Protein 1PWW (pdb70)

B-factor: mean 45.67, std 22.66, range [7.27, 123.87]

CATH classification: 3.40.390.10 (+3 more: 3.90.176.10, 1.10.2030.10, 3.40.390.10)

Radius of gyration: 37.35 Å; Cα contacts (8 Å, |Δi|>4): 2372; chains: 4; bounding box: 108×77×109 Å

Sequence (1482 aa):
NKTQEEHLKEIMKHIVKIEVKGEEAVKKEAAEKLLEKVPSDVLEMYKAIGGKIYIVDGDITKHISLEALSEDKKKIKDIYGKDALLHEHYVYAKEGYEPVLVIQSSEDYVENTEKALNVYYEIGKILSRDILSKINQPYQKFLDVLNTIKNASDSDGQDLLFTNQLKEHPTDFSVEFLEQNSNEVQEVFAKAFAYYIEPQHRDVLQLYAPEAFNYMDKFNEQEINLSLEELKDQRMLSRYEKWEKIKQHYQHWSDSLSEEGRGLLKKLQIPIEPKKDDIIHSLSQEEKELLKRIQIDSSDFLSTEEKEFLKKLQIDILSEKEKEFLKKLKLDIQPYDINQRLQDTGGLIDSPSINLDVRKQYKRDIQNIDALLHQSIGSTLYNKIYLYENMNINNLTATLGADLVDSTDNTKINRGIFNEFKKNFKYSISSNYMIVDINERPALDNERLKWRIQLSPDTRAGYLENGKLILQRNIGLEIKDVQIIKQSEKEYIRIDAKVVPKSKIDTKIQEAQLNINQEWNKALGLPKYTKLITFNVHNRYASNIVESAYLILNEWKNNIQSDLIKKVTNYLVDGNGRFVFTDITLPNIAEQYTHQDEIYEQVHSKGLYVPESRSILLHGPSKGVELRNDSEGFIHCFGHAVDDYAGYLLDKNQSDLVTNSKKFIDIFKEEGSNLTSYGRTNEAEFFAEAFRLMHSTDHAERLKVQKNAPKTFQFINDQIKFIINSRNKTQEEHLKEIMKHIVKIEVKGEEAVKKEAAEKLLEKVPSDVLEMYKAIGGKIYIVDGDITKHISLEALSEDKKKIKDIYGKDALLHEHYVYAKEGYEPVLVIQSSEDYVENTEKALNVYYEIGKILSRDILSKINQPYQKFLDVLNTIKNASDSDGQDLLFTNQLKEHPTDFSVEFLEQNSNEVQEVFAKAFAYYIEPQHRDVLQLYAPEAFNYMDKFNEQEINLSLEELKDQRMLSRYEKWEKIKQHYQHWSDSLSEEGRGLLKKLQIPIEPKKDDIIHSLSQEEKELLKRIQIDSSDFLSTEEKEFLKKLQIDIRDSLSNPLSEKEKEFLKKLKLDIQPYDINQRLQDTGGLIDSPSINLDVRKQYKRDIQNIDALLHQSIGSTLYNKIYLYENMNINNLTATLGADLVDSTDNTKINRGIFNEFKKNFKYSISSNYMIVDINERPALDNERLKWRIQLSPDTRAGYLENGKLILQRNIGLEIKDVQIIKQSEKEYIRIDAKVVPKSKIDTKIQEAQLNINQEWNKALGLPKYTKLITFNVHNRYASNIVESAYLILNEWKNNIQSDLIKKVTNYLVDGNGRFVFTDITLPNIAEQYTHQDEIYEQVHSKGLYVPESRSILLHGPSKGVELRNDSEGFIHCFGHAVDDYAGYLLDKNQSDLVTNSKKFIDIFKEEGSNLTSYGRTNEAEFFAEAFRLMHSTDHAERLKVQKNAPKTFQFINDQIKFIINSKKVYPYPMEPTKKVYPYPMEPT

Organism: Bacillus anthracis (NCBI:txid1392)

Foldseek 3Di:
DPCLVVVVCVLCVPQPDEDEDPPCPVFVVQVSVLCVLPQSLLSVLCVLLQEHEYAYEAQQCPDDVNVPDDPVLQWDAFLPGHIDGSSVAAWDWDDDSNIYIYGYTDNCVVPPVRNSLRSQLRSLLCCQPPRLVVFFDDAPVLLVLVQCQQPDDDVQLCVQQPDCVSNVDDDGQDRVNCVVCVVRSSSSSSNLSSCCSSVPSLVVCCPRRVSSSVVNVVCSVPVVVVSSVSSLLVDPVSLVVLLVVLCVVCVVLVVPQDVVSVVLVVCLVPWAFDDLVVVVVPADPVRLVLLQVPPLVPDDQADPVRSVVSVVNNVVPDDDVSVLSVLQVRLVRDTLHLLLCQQQQLQPLVQPLHDPVSSVVSVVSQVVVLVSQPAFSQDPVDDWAKWKDWAFCLLQAVLLSVQQADPPDNQDGDVVSQCVLVPQQFWWWFRGKDKTASRDDDDDSRTQEMEIETEDSPWTWHDDPVGIITTHGTWIKGWDDWDWGHDPSGIHIYTYIYIDHSVVVVVVLVVLQLVVCCPVCVVLVHPNDAAAEDEAERGTRGSCLSVVVVVLVVLVVVLDDSLLCSLLSVVLVVLVEYEYRYARWQLNDCLFVVPDPDSSPGDGFQWDARLNNRYIHGHGSHDHPDDSDSNLRRQLNVLLSLQQVLQCVVDVVDGDGPLVDPVNQVLCVPLQPQADVQSVPGRSSVRSRLSSLCSDPDCVSNVSCCVRSPVNVVVNVVSSVVSSVD/DVPCVVVLQVVLCVPQEAEPEDDDCPVLVVQVSVLCVLAFSLLSVLCVVLPEHEYAYAAQQCPPPPVVPQDDVRQWDAFLVGHIDGSRPDAWAWDADSNIYIYGHTDRVVVVVLVNSLGSQLNSLLCPQPVRQVLFFPDADVLLVLLQCQLPPPDVQLVVQQADPVSNVDDDRQDSVNCVVPVPRSSNSRSSLLSCCSSVVSLVVCCPRPVSSSVVNVCCSVPVSVVSSVSSLLVDDVSLVLLLVVLCVLCVVLVVVQDPVRVVLVVCQVPWAFADLVVLVVVADVVLLVCLQVADLVQDPPADPVRSVRSVVSNVVSVPPPHDDQDPVNVLSSLVVRQRRDILHLQLQQQQLLNPLVFLQHPPVSSVVSVVSQVVNQVSQQQFSDDPSDDKAKWKDFAAQLLQAVLLSVQQADPVDRLDGDVVSLCVLVVFQFKWAFQGKDKTARRDDDDDSRGQEMEIEIEDSNWTWADDVVRIIITHGGKMKGWDDWDWGHDPSGIHIYTYIYIDHSVVVVVVQVVLQVVVCQVVCVVLVNDPPQRAEDEAERGGRRRVLSVVVSVLVVLVCVQDDSQLVSLLSVVLSVLVEYEYGYARWPLRDCLFVVPDPDSSVDDGAQWDADLNNRYIYGHGSHDHPPDNDSSLVRQLNVLLSLQQVLQCVVPVPDGDGPCPDPVNQVLCVVQVPQADPQSVVHSSSVRSRLRSQCRDPDVVSNVSCCVRRVVSVVVNVVSSCSRSPD/DDDDDDDDDDD/DDDDDDDDDDD

Structure (mmCIF, N/CA/C/O backbone):
data_1PWW
#
_entry.id   1PWW
#
_cell.length_a   96.700
_cell.length_b   137.400
_cell.length_c   98.300
_cell.angle_alpha   90.00
_cell.angle_beta   98.00
_cell.angle_gamma   90.00
#
_symmetry.space_group_name_H-M   'P 1 21 1'
#
loop_
_entity.id
_entity.type
_entity.pdbx_description
1 polymer 'Lethal factor'
2 polymer LF20
3 non-polymer 'ZINC ION'
#
loop_
_atom_site.group_PDB
_atom_site.id
_atom_site.type_symbol
_atom_site.label_atom_id
_atom_site.label_alt_id
_atom_site.label_comp_id
_atom_site.label_asym_id
_atom_site.label_entity_id
_atom_site.label_seq_id
_atom_site.pdbx_PDB_ins_code
_atom_site.Cartn_x
_atom_site.Cartn_y
_atom_site.Cartn_z
_atom_site.occupancy
_atom_site.B_iso_or_equiv
_atom_site.auth_seq_id
_atom_site.auth_comp_id
_atom_site.auth_asym_id
_atom_site.auth_atom_id
_atom_site.pdbx_PDB_model_num
ATOM 1 N N . ASN A 1 29 ? 36.907 39.364 96.725 1.00 85.95 29 ASN A N 1
ATOM 2 C CA . ASN A 1 29 ? 36.233 39.591 95.417 1.00 85.86 29 ASN A CA 1
ATOM 3 C C . ASN A 1 29 ? 37.283 39.921 94.352 1.00 85.61 29 ASN A C 1
ATOM 4 O O . ASN A 1 29 ? 36.948 40.345 93.242 1.00 85.22 29 ASN A O 1
ATOM 9 N N . LYS A 1 30 ? 38.555 39.721 94.689 1.00 85.59 30 LYS A N 1
ATOM 10 C CA . LYS A 1 30 ? 39.643 40.000 93.752 1.00 85.30 30 LYS A CA 1
ATOM 11 C C . LYS A 1 30 ? 40.461 38.774 93.359 1.00 84.79 30 LYS A C 1
ATOM 12 O O . LYS A 1 30 ? 39.935 37.659 93.306 1.00 85.14 30 LYS A O 1
ATOM 18 N N . THR A 1 31 ? 41.747 39.001 93.080 1.00 83.75 31 THR A N 1
ATOM 19 C CA . THR A 1 31 ? 42.684 37.953 92.654 1.00 82.71 31 THR A CA 1
ATOM 20 C C . THR A 1 31 ? 42.489 36.585 93.319 1.00 82.40 31 THR A C 1
ATOM 21 O O . THR A 1 31 ? 42.856 35.553 92.751 1.00 82.52 31 THR A O 1
ATOM 25 N N . GLN A 1 32 ? 41.909 36.562 94.513 1.00 81.51 32 GLN A N 1
ATOM 26 C CA . GLN A 1 32 ? 41.685 35.279 95.166 1.00 81.11 32 GLN A CA 1
ATOM 27 C C . GLN A 1 32 ? 41.021 34.313 94.176 1.00 80.90 32 GLN A C 1
ATOM 28 O O . GLN A 1 32 ? 41.549 33.224 93.897 1.00 80.81 32 GLN A O 1
ATOM 34 N N . GLU A 1 33 ? 39.886 34.742 93.624 1.00 80.54 33 GLU A N 1
ATOM 35 C CA . GLU A 1 33 ? 39.119 33.949 92.663 1.00 80.29 33 GLU A CA 1
ATOM 36 C C . GLU A 1 33 ? 39.813 33.730 91.321 1.00 80.66 33 GLU A C 1
ATOM 37 O O . GLU A 1 33 ? 39.568 32.721 90.653 1.00 80.79 33 GLU A O 1
ATOM 43 N N . GLU A 1 34 ? 40.669 34.668 90.925 1.00 80.64 34 GLU A N 1
ATOM 44 C CA . GLU A 1 34 ? 41.375 34.548 89.654 1.00 80.80 34 GLU A CA 1
ATOM 45 C C . GLU A 1 34 ? 42.229 33.274 89.600 1.00 80.72 34 GLU A C 1
ATOM 46 O O . GLU A 1 34 ? 42.131 32.497 88.640 1.00 80.91 34 GLU A O 1
ATOM 52 N N . HIS A 1 35 ? 43.057 33.045 90.622 1.00 80.42 35 HIS A N 1
ATOM 53 C CA . HIS A 1 35 ? 43.892 31.850 90.628 1.00 80.01 35 HIS A CA 1
ATOM 54 C C . HIS A 1 35 ? 43.017 30.632 90.865 1.00 79.11 35 HIS A C 1
ATOM 55 O O . HIS A 1 35 ? 43.322 29.540 90.387 1.00 78.87 35 HIS A O 1
ATOM 62 N N . LEU A 1 36 ? 41.928 30.823 91.609 1.00 77.91 36 LEU A N 1
ATOM 63 C CA . LEU A 1 36 ? 40.990 29.735 91.862 1.00 76.68 36 LEU A CA 1
ATOM 64 C C . LEU A 1 36 ? 40.630 29.173 90.495 1.00 76.44 36 LEU A C 1
ATOM 65 O O . LEU A 1 36 ? 40.725 27.968 90.250 1.00 75.92 36 LEU A O 1
ATOM 70 N N . LYS A 1 37 ? 40.224 30.077 89.609 1.00 76.07 37 LYS A N 1
ATOM 71 C CA . LYS A 1 37 ? 39.843 29.725 88.251 1.00 74.90 37 LYS A CA 1
ATOM 72 C C . LYS A 1 37 ? 41.028 29.163 87.455 1.00 74.33 37 LYS A C 1
ATOM 73 O O . LYS A 1 37 ? 40.907 28.108 86.829 1.00 74.00 37 LYS A O 1
ATOM 79 N N . GLU A 1 38 ? 42.167 29.852 87.476 1.00 74.08 38 GLU A N 1
ATOM 80 C CA . GLU A 1 38 ? 43.344 29.364 86.753 1.00 74.16 38 GLU A CA 1
ATOM 81 C C . GLU A 1 38 ? 43.697 27.978 87.255 1.00 73.94 38 GLU A C 1
ATOM 82 O O . GLU A 1 38 ? 43.722 27.014 86.487 1.00 74.09 38 GLU A O 1
ATOM 88 N N . ILE A 1 39 ? 43.985 27.899 88.552 1.00 73.86 39 ILE A N 1
ATOM 89 C CA . ILE A 1 39 ? 44.343 26.644 89.196 1.00 73.80 39 ILE A CA 1
ATOM 90 C C . ILE A 1 39 ? 43.342 25.574 88.797 1.00 73.81 39 ILE A C 1
ATOM 91 O O . ILE A 1 39 ? 43.723 24.467 88.404 1.00 72.82 39 ILE A O 1
ATOM 96 N N . MET A 1 40 ? 42.060 25.914 88.894 1.00 74.28 40 MET A N 1
ATOM 97 C CA . MET A 1 40 ? 41.004 24.979 88.535 1.00 75.01 40 MET A CA 1
ATOM 98 C C . MET A 1 40 ? 40.959 24.742 87.033 1.00 75.25 40 MET A C 1
ATOM 99 O O . MET A 1 40 ? 40.541 23.676 86.579 1.00 75.15 40 MET A O 1
ATOM 104 N N . LYS A 1 41 ? 41.400 25.734 86.266 1.00 75.60 41 LYS A N 1
ATOM 105 C CA . LYS A 1 41 ? 41.415 25.619 84.813 1.00 75.41 41 LYS A CA 1
ATOM 106 C C . LYS A 1 41 ? 42.424 24.545 84.407 1.00 74.87 41 LYS A C 1
ATOM 107 O O . LYS A 1 41 ? 42.269 23.893 83.372 1.00 75.44 41 LYS A O 1
ATOM 113 N N . HIS A 1 42 ? 43.449 24.361 85.234 1.00 73.95 42 HIS A N 1
ATOM 114 C CA . HIS A 1 42 ? 44.471 23.359 84.967 1.00 73.19 42 HIS A CA 1
ATOM 115 C C . HIS A 1 42 ? 44.055 21.977 85.472 1.00 71.14 42 HIS A C 1
ATOM 116 O O . HIS A 1 42 ? 43.651 21.107 84.697 1.00 70.53 42 HIS A O 1
ATOM 123 N N . ILE A 1 43 ? 44.156 21.801 86.787 1.00 69.09 43 ILE A N 1
ATOM 124 C CA . ILE A 1 43 ? 43.855 20.541 87.465 1.00 67.95 43 ILE A CA 1
ATOM 125 C C . ILE A 1 43 ? 42.437 19.992 87.351 1.00 67.41 43 ILE A C 1
ATOM 126 O O . ILE A 1 43 ? 42.243 18.775 87.269 1.00 67.30 43 ILE A O 1
ATOM 131 N N . VAL A 1 44 ? 41.446 20.877 87.371 1.00 67.07 44 VAL A N 1
ATOM 132 C CA . VAL A 1 44 ? 40.061 20.431 87.275 1.00 66.36 44 VAL A CA 1
ATOM 133 C C . VAL A 1 44 ? 39.700 20.054 85.842 1.00 67.09 44 VAL A C 1
ATOM 134 O O . VAL A 1 44 ? 39.763 20.884 84.930 1.00 67.39 44 VAL A O 1
ATOM 138 N N . LYS A 1 45 ? 39.329 18.789 85.662 1.00 67.36 45 LYS A N 1
ATOM 139 C CA . LYS A 1 45 ? 38.943 18.251 84.360 1.00 68.28 45 LYS A CA 1
ATOM 140 C C . LYS A 1 45 ? 37.521 17.706 84.445 1.00 68.91 45 LYS A C 1
ATOM 141 O O . LYS A 1 45 ? 37.288 16.676 85.080 1.00 69.08 45 LYS A O 1
ATOM 147 N N . ILE A 1 46 ? 36.574 18.403 83.819 1.00 70.29 46 ILE A N 1
ATOM 148 C CA . ILE A 1 46 ? 35.176 17.966 83.817 1.00 71.86 46 ILE A CA 1
ATOM 149 C C . ILE A 1 46 ? 34.931 17.131 82.556 1.00 72.88 46 ILE A C 1
ATOM 150 O O . ILE A 1 46 ? 35.288 17.544 81.454 1.00 72.73 46 ILE A O 1
ATOM 155 N N . GLU A 1 47 ? 34.336 15.954 82.726 1.00 74.64 47 GLU A N 1
ATOM 156 C CA . GLU A 1 47 ? 34.056 15.066 81.605 1.00 76.97 47 GLU A CA 1
ATOM 157 C C . GLU A 1 47 ? 32.735 14.338 81.862 1.00 78.31 47 GLU A C 1
ATOM 158 O O . GLU A 1 47 ? 32.720 13.189 82.323 1.00 78.07 47 GLU A O 1
ATOM 164 N N . VAL A 1 48 ? 31.629 15.018 81.558 1.00 80.54 48 VAL A N 1
ATOM 165 C CA . VAL A 1 48 ? 30.293 14.468 81.763 1.00 82.83 48 VAL A CA 1
ATOM 166 C C . VAL A 1 48 ? 29.445 14.425 80.491 1.00 84.58 48 VAL A C 1
ATOM 167 O O . VAL A 1 48 ? 29.860 14.903 79.430 1.00 84.47 48 VAL A O 1
ATOM 171 N N . LYS A 1 49 ? 28.254 13.846 80.617 1.00 86.50 49 LYS A N 1
ATOM 172 C CA . LYS A 1 49 ? 27.325 13.726 79.503 1.00 88.38 49 LYS A CA 1
ATOM 173 C C . LYS A 1 49 ? 26.237 14.808 79.582 1.00 89.56 49 LYS A C 1
ATOM 174 O O . LYS A 1 49 ? 26.059 15.579 78.638 1.00 90.60 49 LYS A O 1
ATOM 180 N N . GLY A 1 50 ? 25.523 14.869 80.707 1.00 90.23 50 GLY A N 1
ATOM 181 C CA . GLY A 1 50 ? 24.481 15.867 80.874 1.00 90.87 50 GLY A CA 1
ATOM 182 C C . GLY A 1 50 ? 25.125 17.213 80.650 1.00 91.56 50 GLY A C 1
ATOM 183 O O . GLY A 1 50 ? 26.324 17.356 80.887 1.00 91.80 50 GLY A O 1
ATOM 184 N N . GLU A 1 51 ? 24.358 18.194 80.190 1.00 91.78 51 GLU A N 1
ATOM 185 C CA . GLU A 1 51 ? 24.924 19.511 79.936 1.00 91.87 51 GLU A CA 1
ATOM 186 C C . GLU A 1 51 ? 25.872 19.881 81.078 1.00 91.67 51 GLU A C 1
ATOM 187 O O . GLU A 1 51 ? 25.440 20.112 82.212 1.00 91.74 51 GLU A O 1
ATOM 193 N N . GLU A 1 52 ? 27.168 19.906 80.774 1.00 91.34 52 GLU A N 1
ATOM 194 C CA . GLU A 1 52 ? 28.186 20.230 81.764 1.00 90.89 52 GLU A CA 1
ATOM 195 C C . GLU A 1 52 ? 28.089 21.674 82.242 1.00 90.48 52 GLU A C 1
ATOM 196 O O . GLU A 1 52 ? 29.097 22.301 82.561 1.00 90.65 52 GLU A O 1
ATOM 202 N N . ALA A 1 53 ? 26.872 22.202 82.287 1.00 89.51 53 ALA A N 1
ATOM 203 C CA . ALA A 1 53 ? 26.646 23.566 82.749 1.00 88.44 53 ALA A CA 1
ATOM 204 C C . ALA A 1 53 ? 26.501 23.510 84.267 1.00 87.55 53 ALA A C 1
ATOM 205 O O . ALA A 1 53 ? 27.167 24.246 84.998 1.00 87.41 53 ALA A O 1
ATOM 207 N N . VAL A 1 54 ? 25.626 22.621 84.729 1.00 86.53 54 VAL A N 1
ATOM 208 C CA . VAL A 1 54 ? 25.388 22.436 86.154 1.00 85.73 54 VAL A CA 1
ATOM 209 C C . VAL A 1 54 ? 26.565 21.657 86.745 1.00 84.62 54 VAL A C 1
ATOM 210 O O . VAL A 1 54 ? 27.156 22.078 87.739 1.00 83.96 54 VAL A O 1
ATOM 214 N N . LYS A 1 55 ? 26.903 20.528 86.124 1.00 83.69 55 LYS A N 1
ATOM 215 C CA . LYS A 1 55 ? 28.018 19.694 86.573 1.00 82.65 55 LYS A CA 1
ATOM 216 C C . LYS A 1 55 ? 29.233 20.567 86.893 1.00 81.49 55 LYS A C 1
ATOM 217 O O . LYS A 1 55 ? 29.681 20.651 88.039 1.00 80.60 55 LYS A O 1
ATOM 223 N N . LYS A 1 56 ? 29.754 21.214 85.855 1.00 80.42 56 LYS A N 1
ATOM 224 C CA . LYS A 1 56 ? 30.911 22.094 85.965 1.00 79.11 56 LYS A CA 1
ATOM 225 C C . LYS A 1 56 ? 30.663 23.160 87.034 1.00 77.94 56 LYS A C 1
ATOM 226 O O . LYS A 1 56 ? 31.604 23.743 87.568 1.00 77.79 56 LYS A O 1
ATOM 232 N N . GLU A 1 57 ? 29.393 23.407 87.346 1.00 76.46 57 GLU A N 1
ATOM 233 C CA . GLU A 1 57 ? 29.028 24.400 88.355 1.00 75.03 57 GLU A CA 1
ATOM 234 C C . GLU A 1 57 ? 29.087 23.762 89.735 1.00 73.19 57 GLU A C 1
ATOM 235 O O . GLU A 1 57 ? 29.405 24.426 90.722 1.00 72.81 57 GLU A O 1
ATOM 241 N N . ALA A 1 58 ? 28.777 22.468 89.792 1.00 71.12 58 ALA A N 1
ATOM 242 C CA . ALA A 1 58 ? 28.794 21.719 91.047 1.00 68.96 58 ALA A CA 1
ATOM 243 C C . ALA A 1 58 ? 30.179 21.791 91.670 1.00 67.40 58 ALA A C 1
ATOM 244 O O . ALA A 1 58 ? 30.371 22.412 92.721 1.00 66.83 58 ALA A O 1
ATOM 246 N N . ALA A 1 59 ? 31.134 21.150 91.004 1.00 65.73 59 ALA A N 1
ATOM 247 C CA . ALA A 1 59 ? 32.515 21.114 91.455 1.00 65.07 59 ALA A CA 1
ATOM 248 C C . ALA A 1 59 ? 33.025 22.495 91.870 1.00 64.38 59 ALA A C 1
ATOM 249 O O . ALA A 1 59 ? 33.810 22.614 92.807 1.00 64.30 59 ALA A O 1
ATOM 251 N N . GLU A 1 60 ? 32.583 23.537 91.174 1.00 63.65 60 GLU A N 1
ATOM 252 C CA . GLU A 1 60 ? 33.014 24.890 91.505 1.00 62.94 60 GLU A CA 1
ATOM 253 C C . GLU A 1 60 ? 32.618 25.183 92.940 1.00 61.77 60 GLU A C 1
ATOM 254 O O . GLU A 1 60 ? 33.458 25.438 93.800 1.00 61.27 60 GLU A O 1
ATOM 260 N N . LYS A 1 61 ? 31.314 25.141 93.176 1.00 60.24 61 LYS A N 1
ATOM 261 C CA . LYS A 1 61 ? 30.744 25.406 94.483 1.00 58.47 61 LYS A CA 1
ATOM 262 C C . LYS A 1 61 ? 31.243 24.445 95.550 1.00 56.96 61 LYS A C 1
ATOM 263 O O . LYS A 1 61 ? 31.205 24.76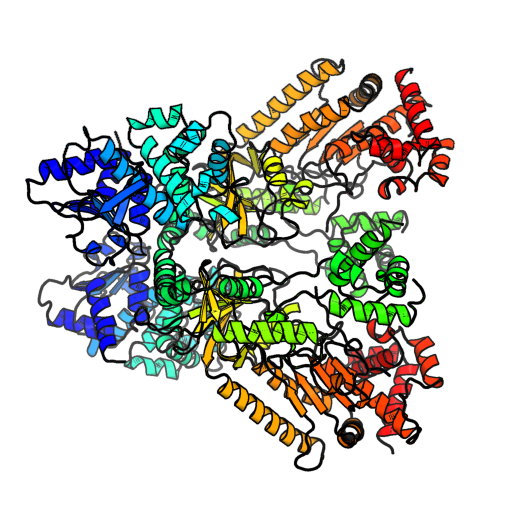7 96.739 1.00 57.18 61 LYS A O 1
ATOM 269 N N . LEU A 1 62 ? 31.708 23.271 95.128 1.00 54.39 62 LEU A N 1
ATOM 270 C CA . LEU A 1 62 ? 32.206 22.267 96.060 1.00 51.54 62 LEU A CA 1
ATOM 271 C C . LEU A 1 62 ? 33.636 22.515 96.522 1.00 50.21 62 LEU A C 1
ATOM 272 O O . LEU A 1 62 ? 33.917 22.469 97.718 1.00 49.90 62 LEU A O 1
ATOM 277 N N . LEU A 1 63 ? 34.537 22.783 95.580 1.00 48.53 63 LEU A N 1
ATOM 278 C CA . LEU A 1 63 ? 35.949 23.006 95.898 1.00 48.10 63 LEU A CA 1
ATOM 279 C C . LEU A 1 63 ? 36.273 24.428 96.346 1.00 47.74 63 LEU A C 1
ATOM 280 O O . LEU A 1 63 ? 37.420 24.737 96.660 1.00 46.79 63 LEU A O 1
ATOM 285 N N . GLU A 1 64 ? 35.268 25.295 96.374 1.00 48.22 64 GLU A N 1
ATOM 286 C CA . GLU A 1 64 ? 35.475 26.679 96.794 1.00 49.40 64 GLU A CA 1
ATOM 287 C C . GLU A 1 64 ? 35.565 26.689 98.312 1.00 47.67 64 GLU A C 1
ATOM 288 O O . GLU A 1 64 ? 36.008 27.656 98.915 1.00 47.65 64 GLU A O 1
ATOM 294 N N . LYS A 1 65 ? 35.126 25.597 98.922 1.00 45.78 65 LYS A N 1
ATOM 295 C CA . LYS A 1 65 ? 35.159 25.461 100.369 1.00 45.43 65 LYS A CA 1
ATOM 296 C C . LYS A 1 65 ? 36.590 25.254 100.814 1.00 44.54 65 LYS A C 1
ATOM 297 O O . LYS A 1 65 ? 37.005 25.745 101.855 1.00 43.77 65 LYS A O 1
ATOM 303 N N . VAL A 1 66 ? 37.334 24.508 100.008 1.00 42.54 66 VAL A N 1
ATOM 304 C CA . VAL A 1 66 ? 38.732 24.185 100.284 1.00 41.66 66 VAL A CA 1
ATOM 305 C C . VAL A 1 66 ? 39.631 25.420 100.237 1.00 40.98 66 VAL A C 1
ATOM 306 O O . VAL A 1 66 ? 39.434 26.315 99.407 1.00 41.63 66 VAL A O 1
ATOM 310 N N . PRO A 1 67 ? 40.628 25.490 101.137 1.00 39.87 67 PRO A N 1
ATOM 311 C CA . PRO A 1 67 ? 41.513 26.658 101.105 1.00 39.06 67 PRO A CA 1
ATOM 312 C C . PRO A 1 67 ? 42.201 26.655 99.741 1.00 39.59 67 PRO A C 1
ATOM 313 O O . PRO A 1 67 ? 42.684 25.611 99.288 1.00 39.50 67 PRO A O 1
ATOM 317 N N . SER A 1 68 ? 42.237 27.815 99.090 1.00 38.78 68 SER A N 1
ATOM 318 C CA . SER A 1 68 ? 42.846 27.955 97.764 1.00 39.04 68 SER A CA 1
ATOM 319 C C . SER A 1 68 ? 44.228 27.306 97.631 1.00 37.68 68 SER A C 1
ATOM 320 O O . SER A 1 68 ? 44.503 26.577 96.668 1.00 36.86 68 SER A O 1
ATOM 323 N N . ASP A 1 69 ? 45.086 27.570 98.613 1.00 36.01 69 ASP A N 1
ATOM 324 C CA . ASP A 1 69 ? 46.449 27.059 98.612 1.00 34.70 69 ASP A CA 1
ATOM 325 C C . ASP A 1 69 ? 46.641 25.550 98.665 1.00 33.67 69 ASP A C 1
ATOM 326 O O . ASP A 1 69 ? 47.752 25.076 98.453 1.00 31.90 69 ASP A O 1
ATOM 331 N N . VAL A 1 70 ? 45.600 24.780 98.963 1.00 32.69 70 VAL A N 1
ATOM 332 C CA . VAL A 1 70 ? 45.789 23.326 98.982 1.00 33.76 70 VAL A CA 1
ATOM 333 C C . VAL A 1 70 ? 45.543 22.862 97.551 1.00 32.76 70 VAL A C 1
ATOM 334 O O . VAL A 1 70 ? 46.071 21.841 97.115 1.00 31.50 70 VAL A O 1
ATOM 338 N N . LEU A 1 71 ? 44.750 23.641 96.820 1.00 33.55 71 LEU A N 1
ATOM 339 C CA . LEU A 1 71 ? 44.448 23.340 95.433 1.00 32.63 71 LEU A CA 1
ATOM 340 C C . LEU A 1 71 ? 45.711 23.527 94.608 1.00 31.54 71 LEU A C 1
ATOM 341 O O . LEU A 1 71 ? 46.051 22.676 93.775 1.00 32.11 71 LEU A O 1
ATOM 346 N N . GLU A 1 72 ? 46.419 24.630 94.842 1.00 31.00 72 GLU A N 1
ATOM 347 C CA . GLU A 1 72 ? 47.648 24.865 94.093 1.00 30.47 72 GLU A CA 1
ATOM 348 C C . GLU A 1 72 ? 48.759 23.894 94.486 1.00 29.59 72 GLU A C 1
ATOM 349 O O . GLU A 1 72 ? 49.657 23.609 93.684 1.00 29.79 72 GLU A O 1
ATOM 355 N N . MET A 1 73 ? 48.707 23.388 95.719 1.00 28.44 73 MET A N 1
ATOM 356 C CA . MET A 1 73 ? 49.736 22.461 96.170 1.00 28.16 73 MET A CA 1
ATOM 357 C C . MET A 1 73 ? 49.547 21.096 95.521 1.00 26.49 73 MET A C 1
ATOM 358 O O . MET A 1 73 ? 50.506 20.327 95.385 1.00 25.79 73 MET A O 1
ATOM 363 N N . TYR A 1 74 ? 48.314 20.779 95.122 1.00 26.59 74 TYR A N 1
ATOM 364 C CA . TYR A 1 74 ? 48.075 19.489 94.474 1.00 29.06 74 TYR A CA 1
ATOM 365 C C . TYR A 1 74 ? 48.728 19.663 93.132 1.00 28.98 74 TYR A C 1
ATOM 366 O O . TYR A 1 74 ? 49.474 18.798 92.667 1.00 28.88 74 TYR A O 1
ATOM 375 N N . LYS A 1 75 ? 48.431 20.808 92.525 1.00 30.87 75 LYS A N 1
ATOM 376 C CA . LYS A 1 75 ? 48.990 21.171 91.232 1.00 32.25 75 LYS A CA 1
ATOM 377 C C . LYS A 1 75 ? 50.486 20.934 91.392 1.00 31.78 75 LYS A C 1
ATOM 378 O O . LYS A 1 75 ? 51.080 20.112 90.698 1.00 33.95 75 LYS A O 1
ATOM 384 N N . ALA A 1 76 ? 51.071 21.638 92.354 1.00 30.93 76 ALA A N 1
ATOM 385 C CA . ALA A 1 76 ? 52.495 21.533 92.624 1.00 30.65 76 ALA A CA 1
ATOM 386 C C . ALA A 1 76 ? 53.043 20.104 92.506 1.00 30.83 76 ALA A C 1
ATOM 387 O O . ALA A 1 76 ? 54.051 19.897 91.847 1.00 30.11 76 ALA A O 1
ATOM 389 N N . ILE A 1 77 ? 52.393 19.121 93.130 1.00 30.92 77 ILE A N 1
ATOM 390 C CA . ILE A 1 77 ? 52.886 17.737 93.054 1.00 32.18 77 ILE A CA 1
ATOM 391 C C . ILE A 1 77 ? 52.390 17.003 91.815 1.00 33.07 77 ILE A C 1
ATOM 392 O O . ILE A 1 77 ? 52.605 15.795 91.669 1.00 31.40 77 ILE A O 1
ATOM 397 N N . GLY A 1 78 ? 51.723 17.739 90.930 1.00 33.20 78 GLY A N 1
ATOM 398 C CA . GLY A 1 78 ? 51.208 17.153 89.706 1.00 33.74 78 GLY A CA 1
ATOM 399 C C . GLY A 1 78 ? 49.946 16.374 89.968 1.00 35.08 78 GLY A C 1
ATOM 400 O O . GLY A 1 78 ? 49.862 15.187 89.666 1.00 36.71 78 GLY A O 1
ATOM 401 N N . GLY A 1 79 ? 48.957 17.046 90.543 1.00 35.15 79 GLY A N 1
ATOM 402 C CA . GLY A 1 79 ? 47.705 16.381 90.847 1.00 34.95 79 GLY A CA 1
ATOM 403 C C . GLY A 1 79 ? 46.608 16.873 89.937 1.00 35.94 79 GLY A C 1
ATOM 404 O O . GLY A 1 79 ? 46.614 18.033 89.523 1.00 35.31 79 GLY A O 1
ATOM 405 N N . LYS A 1 80 ? 45.658 15.995 89.638 1.00 36.21 80 LYS A N 1
ATOM 406 C CA . LYS A 1 80 ? 44.547 16.338 88.762 1.00 37.98 80 LYS A CA 1
ATOM 407 C C . LYS A 1 80 ? 43.218 15.934 89.426 1.00 38.03 80 LYS A C 1
ATOM 408 O O . LYS A 1 80 ? 43.130 14.874 90.067 1.00 38.22 80 LYS A O 1
ATOM 414 N N . ILE A 1 81 ? 42.197 16.781 89.290 1.00 37.31 81 ILE A N 1
ATOM 415 C CA . ILE A 1 81 ? 40.875 16.495 89.859 1.00 37.96 81 ILE A CA 1
ATOM 416 C C . ILE A 1 81 ? 39.924 16.176 88.698 1.00 39.93 81 ILE A C 1
ATOM 417 O O . ILE A 1 81 ? 39.807 16.953 87.740 1.00 39.64 81 ILE A O 1
ATOM 422 N N . TYR A 1 82 ? 39.245 15.034 88.788 1.00 41.67 82 TYR A N 1
ATOM 423 C CA . TYR A 1 82 ? 38.327 14.603 87.733 1.00 43.43 82 TYR A CA 1
ATOM 424 C C . TYR A 1 82 ? 36.863 14.451 88.122 1.00 44.28 82 TYR A C 1
ATOM 425 O O . TYR A 1 82 ? 36.515 13.587 88.932 1.00 44.44 82 TYR A O 1
ATOM 434 N N . ILE A 1 83 ? 36.009 15.274 87.518 1.00 45.69 83 ILE A N 1
ATOM 435 C CA . ILE A 1 83 ? 34.565 15.215 87.750 1.00 46.76 83 ILE A CA 1
ATOM 436 C C . ILE A 1 83 ? 33.952 14.277 86.693 1.00 48.22 83 ILE A C 1
ATOM 437 O O . ILE A 1 83 ? 33.654 14.704 85.575 1.00 47.58 83 ILE A O 1
ATOM 442 N N . VAL A 1 84 ? 33.772 13.006 87.048 1.00 49.24 84 VAL A N 1
ATOM 443 C CA . VAL A 1 84 ? 33.220 12.033 86.108 1.00 50.82 84 VAL A CA 1
ATOM 444 C C . VAL A 1 84 ? 31.788 11.572 86.390 1.00 52.17 84 VAL A C 1
ATOM 445 O O . VAL A 1 84 ? 31.254 11.759 87.488 1.00 51.67 84 VAL A O 1
ATOM 449 N N . ASP A 1 85 ? 31.183 10.970 85.364 1.00 54.24 85 ASP A N 1
ATOM 450 C CA . ASP A 1 85 ? 29.834 10.411 85.438 1.00 55.68 85 ASP A CA 1
ATOM 451 C C . ASP A 1 85 ? 30.029 8.912 85.647 1.00 56.05 85 ASP A C 1
ATOM 452 O O . ASP A 1 85 ? 31.127 8.385 85.444 1.00 55.92 85 ASP A O 1
ATOM 457 N N . GLY A 1 86 ? 28.972 8.235 86.074 1.00 56.49 86 GLY A N 1
ATOM 458 C CA . GLY A 1 86 ? 29.043 6.798 86.277 1.00 57.52 86 GLY A CA 1
ATOM 459 C C . GLY A 1 86 ? 30.021 6.282 87.313 1.00 58.08 86 GLY A C 1
ATOM 460 O O . GLY A 1 86 ? 30.572 7.036 88.112 1.00 58.71 86 GLY A O 1
ATOM 461 N N . ASP A 1 87 ? 30.225 4.969 87.281 1.00 58.51 87 ASP A N 1
ATOM 462 C CA . ASP A 1 87 ? 31.117 4.266 88.200 1.00 58.58 87 ASP A CA 1
ATOM 463 C C . ASP A 1 87 ? 32.550 4.801 88.135 1.00 58.48 87 ASP A C 1
ATOM 464 O O . ASP A 1 87 ? 33.340 4.350 87.308 1.00 58.22 87 ASP A O 1
ATOM 469 N N . ILE A 1 88 ? 32.883 5.737 89.023 1.00 58.16 88 ILE A N 1
ATOM 470 C CA . ILE A 1 88 ? 34.217 6.342 89.061 1.00 57.44 88 ILE A CA 1
ATOM 471 C C . ILE A 1 88 ? 35.398 5.384 88.843 1.00 57.96 88 ILE A C 1
ATOM 472 O O . ILE A 1 88 ? 36.461 5.822 88.405 1.00 58.10 88 ILE A O 1
ATOM 477 N N . THR A 1 89 ? 35.232 4.096 89.149 1.00 58.66 89 THR A N 1
ATOM 478 C CA . THR A 1 89 ? 36.324 3.138 88.948 1.00 60.28 89 THR A CA 1
ATOM 479 C C . THR A 1 89 ? 36.494 2.930 87.450 1.00 60.84 89 THR A C 1
ATOM 480 O O . THR A 1 89 ? 37.490 2.367 86.985 1.00 61.18 89 THR A O 1
ATOM 484 N N . LYS A 1 90 ? 35.500 3.414 86.712 1.00 61.60 90 LYS A N 1
ATOM 485 C CA . LYS A 1 90 ? 35.435 3.323 85.256 1.00 63.69 90 LYS A CA 1
ATOM 486 C C . LYS A 1 90 ? 36.063 4.542 84.535 1.00 63.87 90 LYS A C 1
ATOM 487 O O . LYS A 1 90 ? 35.637 4.947 83.452 1.00 64.26 90 LYS A O 1
ATOM 493 N N . HIS A 1 91 ? 37.083 5.130 85.151 1.00 63.84 91 HIS A N 1
ATOM 494 C CA . HIS A 1 91 ? 37.785 6.243 84.528 1.00 63.38 91 HIS A CA 1
ATOM 495 C C . HIS A 1 91 ? 39.178 5.726 84.183 1.00 64.01 91 HIS A C 1
ATOM 496 O O . HIS A 1 91 ? 39.631 4.710 84.718 1.00 63.31 91 HIS A O 1
ATOM 503 N N . ILE A 1 92 ? 39.848 6.423 83.279 1.00 65.64 92 ILE A N 1
ATOM 504 C CA . ILE A 1 92 ? 41.179 6.039 82.840 1.00 67.65 92 ILE A CA 1
ATOM 505 C C . ILE A 1 92 ? 42.157 5.734 83.989 1.00 68.51 92 ILE A C 1
ATOM 506 O O . ILE A 1 92 ? 42.488 4.568 84.247 1.00 67.97 92 ILE A O 1
ATOM 511 N N . SER A 1 93 ? 42.595 6.788 84.677 1.00 69.59 93 SER A N 1
ATOM 512 C CA . SER A 1 93 ? 43.566 6.695 85.774 1.00 70.44 93 SER A CA 1
ATOM 513 C C . SER A 1 93 ? 43.359 5.606 86.820 1.00 71.07 93 SER A C 1
ATOM 514 O O . SER A 1 93 ? 44.329 5.049 87.343 1.00 70.44 93 SER A O 1
ATOM 517 N N . LEU A 1 94 ? 42.104 5.303 87.129 1.00 72.35 94 LEU A N 1
ATOM 518 C CA . LEU A 1 94 ? 41.808 4.314 88.155 1.00 74.46 94 LEU A CA 1
ATOM 519 C C . LEU A 1 94 ? 41.776 2.844 87.752 1.00 76.59 94 LEU A C 1
ATOM 520 O O . LEU A 1 94 ? 42.128 1.984 88.553 1.00 76.79 94 LEU A O 1
ATOM 525 N N . GLU A 1 95 ? 41.359 2.544 86.529 1.00 78.95 95 GLU A N 1
ATOM 526 C CA . GLU A 1 95 ? 41.288 1.154 86.091 1.00 81.13 95 GLU A CA 1
ATOM 527 C C . GLU A 1 95 ? 42.563 0.350 86.360 1.00 81.52 95 GLU A C 1
ATOM 528 O O . GLU A 1 95 ? 42.599 -0.858 86.139 1.00 81.54 95 GLU A O 1
ATOM 534 N N . ALA A 1 96 ? 43.601 1.013 86.854 1.00 82.05 96 ALA A N 1
ATOM 535 C CA . ALA A 1 96 ? 44.860 0.337 87.139 1.00 82.79 96 ALA A CA 1
ATOM 536 C C . ALA A 1 96 ? 45.084 0.038 88.624 1.00 83.25 96 ALA A C 1
ATOM 537 O O . ALA A 1 96 ? 46.226 -0.016 89.080 1.00 83.28 96 ALA A O 1
ATOM 539 N N . LEU A 1 97 ? 44.006 -0.163 89.378 1.00 84.19 97 LEU A N 1
ATOM 540 C CA . LEU A 1 97 ? 44.123 -0.447 90.812 1.00 85.24 97 LEU A CA 1
ATOM 541 C C . LEU A 1 97 ? 43.928 -1.928 91.090 1.00 86.05 97 LEU A C 1
ATOM 542 O O . LEU A 1 97 ? 43.096 -2.579 90.458 1.00 86.50 97 LEU A O 1
ATOM 547 N N . SER A 1 98 ? 44.689 -2.460 92.040 1.00 87.00 98 SER A N 1
ATOM 548 C CA . SER A 1 98 ? 44.586 -3.876 92.383 1.00 88.39 98 SER A CA 1
ATOM 549 C C . SER A 1 98 ? 43.196 -4.239 92.911 1.00 89.15 98 SER A C 1
ATOM 550 O O . SER A 1 98 ? 42.207 -3.561 92.619 1.00 89.11 98 SER A O 1
ATOM 553 N N . GLU A 1 99 ? 43.126 -5.321 93.681 1.00 90.12 99 GLU A N 1
ATOM 554 C CA . GLU A 1 99 ? 41.861 -5.765 94.256 1.00 91.13 99 GLU A CA 1
ATOM 555 C C . GLU A 1 99 ? 41.532 -4.926 95.492 1.00 90.79 99 GLU A C 1
ATOM 556 O O . GLU A 1 99 ? 40.412 -4.427 95.640 1.00 90.79 99 GLU A O 1
ATOM 562 N N . ASP A 1 100 ? 42.525 -4.774 96.366 1.00 89.90 100 ASP A N 1
ATOM 563 C CA . ASP A 1 100 ? 42.382 -4.020 97.611 1.00 88.73 100 ASP A CA 1
ATOM 564 C C . ASP A 1 100 ? 42.069 -2.530 97.457 1.00 87.29 100 ASP A C 1
ATOM 565 O O . ASP A 1 100 ? 41.152 -2.013 98.106 1.00 86.79 100 ASP A O 1
ATOM 570 N N . LYS A 1 101 ? 42.825 -1.841 96.606 1.00 85.32 101 LYS A N 1
ATOM 571 C CA . LYS A 1 101 ? 42.614 -0.412 96.392 1.00 83.42 101 LYS A CA 1
ATOM 572 C C . LYS A 1 101 ? 41.172 -0.090 96.005 1.00 82.07 101 LYS A C 1
ATOM 573 O O . LYS A 1 101 ? 40.849 1.068 95.754 1.00 81.89 101 LYS A O 1
ATOM 579 N N . LYS A 1 102 ? 40.316 -1.112 95.959 1.00 80.34 102 LYS A N 1
ATOM 580 C CA . LYS A 1 102 ? 38.906 -0.943 95.600 1.00 78.77 102 LYS A CA 1
ATOM 581 C C . LYS A 1 102 ? 37.953 -0.849 96.800 1.00 77.24 102 LYS A C 1
ATOM 582 O O . LYS A 1 102 ? 36.833 -0.352 96.666 1.00 76.45 102 LYS A O 1
ATOM 588 N N . LYS A 1 103 ? 38.396 -1.330 97.961 1.00 75.67 103 LYS A N 1
ATOM 589 C CA . LYS A 1 103 ? 37.585 -1.300 99.186 1.00 74.11 103 LYS A CA 1
ATOM 590 C C . LYS A 1 103 ? 38.111 -0.264 100.191 1.00 71.86 103 LYS A C 1
ATOM 591 O O . LYS A 1 103 ? 39.138 -0.479 100.841 1.00 72.10 103 LYS A O 1
ATOM 597 N N . ILE A 1 104 ? 37.394 0.851 100.322 1.00 68.85 104 ILE A N 1
ATOM 598 C CA . ILE A 1 104 ? 37.808 1.922 101.222 1.00 65.43 104 ILE A CA 1
ATOM 599 C C . ILE A 1 104 ? 37.064 1.923 102.548 1.00 62.95 104 ILE A C 1
ATOM 600 O O . ILE A 1 104 ? 36.433 0.940 102.930 1.00 62.70 104 ILE A O 1
ATOM 605 N N . LYS A 1 105 ? 37.177 3.054 103.243 1.00 59.61 105 LYS A N 1
ATOM 606 C CA . LYS A 1 105 ? 36.519 3.307 104.519 1.00 56.61 105 LYS A CA 1
ATOM 607 C C . LYS A 1 105 ? 36.152 4.782 104.506 1.00 54.48 105 LYS A C 1
ATOM 608 O O . LYS A 1 105 ? 37.001 5.631 104.252 1.00 54.36 105 LYS A O 1
ATOM 614 N N . ASP A 1 106 ? 34.883 5.082 104.755 1.00 51.43 106 ASP A N 1
ATOM 615 C CA . ASP A 1 106 ? 34.414 6.461 104.754 1.00 49.13 106 ASP A CA 1
ATOM 616 C C . ASP A 1 106 ? 34.944 7.212 105.962 1.00 48.15 106 ASP A C 1
ATOM 617 O O . ASP A 1 106 ? 35.608 6.636 106.826 1.00 47.00 106 ASP A O 1
ATOM 622 N N . ILE A 1 107 ? 34.642 8.503 106.010 1.00 47.32 107 ILE A N 1
ATOM 623 C CA . ILE A 1 107 ? 35.085 9.360 107.097 1.00 46.14 107 ILE A CA 1
ATOM 624 C C . ILE A 1 107 ? 34.757 8.688 108.432 1.00 46.09 107 ILE A C 1
ATOM 625 O O . ILE A 1 107 ? 35.446 8.885 109.429 1.00 44.41 107 ILE A O 1
ATOM 630 N N . TYR A 1 108 ? 33.721 7.856 108.425 1.00 45.82 108 TYR A N 1
ATOM 631 C CA . TYR A 1 108 ? 33.270 7.171 109.626 1.00 46.18 108 TYR A CA 1
ATOM 632 C C . TYR A 1 108 ? 33.890 5.790 109.893 1.00 46.82 108 TYR A C 1
ATOM 633 O O . TYR A 1 108 ? 33.639 5.180 110.939 1.00 46.66 108 TYR A O 1
ATOM 642 N N . GLY A 1 109 ? 34.699 5.294 108.961 1.00 47.78 109 GLY A N 1
ATOM 643 C CA . GLY A 1 109 ? 35.339 4.005 109.170 1.00 48.82 109 GLY A CA 1
ATOM 644 C C . GLY A 1 109 ? 34.533 2.802 108.727 1.00 49.81 109 GLY A C 1
ATOM 645 O O . GLY A 1 109 ? 34.901 1.656 109.006 1.00 48.97 109 GLY A O 1
ATOM 646 N N . LYS A 1 110 ? 33.431 3.062 108.036 1.00 51.42 110 LYS A N 1
ATOM 647 C CA . LYS A 1 110 ? 32.580 1.993 107.548 1.00 52.46 110 LYS A CA 1
ATOM 648 C C . LYS A 1 110 ? 33.007 1.582 106.147 1.00 53.68 110 LYS A C 1
ATOM 649 O O . LYS A 1 110 ? 32.943 2.374 105.201 1.00 53.40 110 LYS A O 1
ATOM 655 N N . ASP A 1 111 ? 33.449 0.332 106.036 1.00 56.15 111 ASP A N 1
ATOM 656 C CA . ASP A 1 111 ? 33.913 -0.237 104.777 1.00 57.98 111 ASP A CA 1
ATOM 657 C C . ASP A 1 111 ? 32.965 0.053 103.624 1.00 59.36 111 ASP A C 1
ATOM 658 O O . ASP A 1 111 ? 31.768 0.255 103.820 1.00 59.80 111 ASP A O 1
ATOM 663 N N . ALA A 1 112 ? 33.514 0.076 102.416 1.00 59.79 112 ALA A N 1
ATOM 664 C CA . ALA A 1 112 ? 32.729 0.350 101.222 1.00 61.07 112 ALA A CA 1
ATOM 665 C C . ALA A 1 112 ? 33.350 -0.293 99.983 1.00 62.35 112 ALA A C 1
ATOM 666 O O . ALA A 1 112 ? 34.395 -0.955 100.053 1.00 63.56 112 ALA A O 1
ATOM 668 N N . LEU A 1 113 ? 32.687 -0.100 98.849 1.00 63.09 113 LEU A N 1
ATOM 669 C CA . LEU A 1 113 ? 33.162 -0.635 97.587 1.00 63.59 113 LEU A CA 1
ATOM 670 C C . LEU A 1 113 ? 33.292 0.534 96.625 1.00 63.73 113 LEU A C 1
ATOM 671 O O . LEU A 1 113 ? 32.301 1.147 96.224 1.00 62.74 113 LEU A O 1
ATOM 676 N N . LEU A 1 114 ? 34.540 0.849 96.290 1.00 63.86 114 LEU A N 1
ATOM 677 C CA . LEU A 1 114 ? 34.861 1.958 95.412 1.00 64.86 114 LEU A CA 1
ATOM 678 C C . LEU A 1 114 ? 33.872 2.203 94.291 1.00 65.79 114 LEU A C 1
ATOM 679 O O . LEU A 1 114 ? 33.386 3.321 94.133 1.00 65.61 114 LEU A O 1
ATOM 684 N N . HIS A 1 115 ? 33.564 1.164 93.518 1.00 66.55 115 HIS A N 1
ATOM 685 C CA . HIS A 1 115 ? 32.637 1.315 92.403 1.00 66.69 115 HIS A CA 1
ATOM 686 C C . HIS A 1 115 ? 31.206 1.612 92.872 1.00 65.81 115 HIS A C 1
ATOM 687 O O . HIS A 1 115 ? 30.253 1.561 92.091 1.00 66.35 115 HIS A O 1
ATOM 694 N N . GLU A 1 116 ? 31.078 1.940 94.157 1.00 64.10 116 GLU A N 1
ATOM 695 C CA . GLU A 1 116 ? 29.790 2.276 94.765 1.00 62.66 116 GLU A CA 1
ATOM 696 C C . GLU A 1 116 ? 29.853 3.673 95.376 1.00 60.60 116 GLU A C 1
ATOM 697 O O . GLU A 1 116 ? 28.861 4.404 95.385 1.00 60.49 116 GLU A O 1
ATOM 703 N N . HIS A 1 117 ? 31.031 4.033 95.881 1.00 58.50 117 HIS A N 1
ATOM 704 C CA . HIS A 1 117 ? 31.257 5.334 96.510 1.00 55.38 117 HIS A CA 1
ATOM 705 C C . HIS A 1 117 ? 31.255 6.469 95.477 1.00 53.53 117 HIS A C 1
ATOM 706 O O . HIS A 1 117 ? 31.051 6.233 94.284 1.00 52.99 117 HIS A O 1
ATOM 713 N N . TYR A 1 118 ? 31.492 7.697 95.926 1.00 50.20 118 TYR A N 1
ATOM 714 C CA . TYR A 1 118 ? 31.489 8.833 95.013 1.00 47.56 118 TYR A CA 1
ATOM 715 C C . TYR A 1 118 ? 32.802 9.599 94.956 1.00 45.66 118 TYR A C 1
ATOM 716 O O . TYR A 1 118 ? 32.921 10.575 94.209 1.00 46.37 118 TYR A O 1
ATOM 725 N N . VAL A 1 119 ? 33.787 9.166 95.736 1.00 43.35 119 VAL A N 1
ATOM 726 C CA . VAL A 1 119 ? 35.077 9.847 95.741 1.00 41.51 119 VAL A CA 1
ATOM 727 C C . VAL A 1 119 ? 36.233 8.886 95.975 1.00 38.91 119 VAL A C 1
ATOM 728 O O . VAL A 1 119 ? 36.049 7.793 96.510 1.00 38.31 119 VAL A O 1
ATOM 732 N N . TYR A 1 120 ? 37.421 9.303 95.550 1.00 36.10 120 TYR A N 1
ATOM 733 C CA . TYR A 1 120 ? 38.645 8.530 95.726 1.00 35.74 120 TYR A CA 1
ATOM 734 C C . TYR A 1 120 ? 39.848 9.350 95.297 1.00 34.24 120 TYR A C 1
ATOM 735 O O . TYR A 1 120 ? 39.801 10.068 94.293 1.00 33.47 120 TYR A O 1
ATOM 744 N N . ALA A 1 121 ? 40.923 9.244 96.067 1.00 34.01 121 ALA A N 1
ATOM 745 C CA . ALA A 1 121 ? 42.159 9.952 95.761 1.00 34.93 121 ALA A CA 1
ATOM 746 C C . ALA A 1 121 ? 43.256 8.906 95.574 1.00 34.80 121 ALA A C 1
ATOM 747 O O . ALA A 1 121 ? 43.658 8.238 96.526 1.00 33.20 121 ALA A O 1
ATOM 749 N N . LYS A 1 122 ? 43.727 8.732 94.346 1.00 35.32 122 LYS A N 1
ATOM 750 C CA . LYS A 1 122 ? 44.770 7.748 94.121 1.00 37.46 122 LYS A CA 1
ATOM 751 C C . LYS A 1 122 ? 46.080 8.364 94.559 1.00 37.89 122 LYS A C 1
ATOM 752 O O . LYS A 1 122 ? 46.325 9.552 94.352 1.00 36.95 122 LYS A O 1
ATOM 758 N N . GLU A 1 123 ? 46.906 7.540 95.182 1.00 38.80 123 GLU A N 1
ATOM 759 C CA . GLU A 1 123 ? 48.214 7.954 95.651 1.00 40.89 123 GLU A CA 1
ATOM 760 C C . GLU A 1 123 ? 49.215 7.572 94.563 1.00 42.57 123 GLU A C 1
ATOM 761 O O . GLU A 1 123 ? 48.838 7.006 93.533 1.00 43.91 123 GLU A O 1
ATOM 767 N N . GLY A 1 124 ? 50.491 7.858 94.795 1.00 43.77 124 GLY A N 1
ATOM 768 C CA . GLY A 1 124 ? 51.469 7.517 93.778 1.00 44.36 124 GLY A CA 1
ATOM 769 C C . GLY A 1 124 ? 52.081 8.761 93.212 1.00 45.00 124 GLY A C 1
ATOM 770 O O . GLY A 1 124 ? 51.514 9.861 93.308 1.00 43.97 124 GLY A O 1
ATOM 771 N N . TYR A 1 125 ? 53.270 8.614 92.617 1.00 45.27 125 TYR A N 1
ATOM 772 C CA . TYR A 1 125 ? 53.984 9.789 92.065 1.00 45.58 125 TYR A CA 1
ATOM 773 C C . TYR A 1 125 ? 53.177 10.571 91.019 1.00 44.85 125 TYR A C 1
ATOM 774 O O . TYR A 1 125 ? 53.607 11.620 90.550 1.00 44.12 125 TYR A O 1
ATOM 783 N N . GLU A 1 126 ? 52.028 10.053 90.639 1.00 43.18 126 GLU A N 1
ATOM 784 C CA . GLU A 1 126 ? 51.132 10.734 89.736 1.00 41.27 126 GLU A CA 1
ATOM 785 C C . GLU A 1 126 ? 49.801 10.596 90.483 1.00 39.25 126 GLU A C 1
ATOM 786 O O . GLU A 1 126 ? 49.055 9.648 90.247 1.00 39.22 126 GLU A O 1
ATOM 792 N N . PRO A 1 127 ? 49.524 11.556 91.384 1.00 36.13 127 PRO A N 1
ATOM 793 C CA . PRO A 1 127 ? 48.259 11.654 92.115 1.00 33.79 127 PRO A CA 1
ATOM 794 C C . PRO A 1 127 ? 47.094 12.127 91.264 1.00 33.34 127 PRO A C 1
ATOM 795 O O . PRO A 1 127 ? 47.279 12.867 90.287 1.00 31.59 127 PRO A O 1
ATOM 799 N 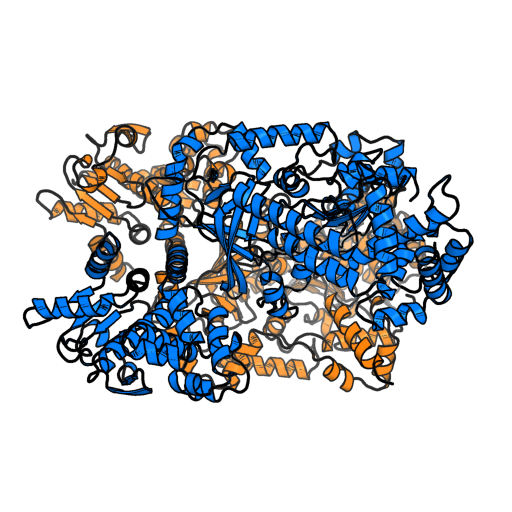N . VAL A 1 128 ? 45.893 11.707 91.660 1.00 32.49 128 VAL A N 1
ATOM 800 C CA . VAL A 1 128 ? 44.657 12.101 90.970 1.00 32.30 128 VAL A CA 1
ATOM 801 C C . VAL A 1 128 ? 43.479 12.032 91.946 1.00 30.74 128 VAL A C 1
ATOM 802 O O . VAL A 1 128 ? 43.476 11.217 92.873 1.00 29.44 128 VAL A O 1
ATOM 806 N N . LEU A 1 129 ? 42.483 12.884 91.739 1.00 31.06 129 LEU A N 1
ATOM 807 C CA . LEU A 1 129 ? 41.314 12.884 92.607 1.00 32.74 129 LEU A CA 1
ATOM 808 C C . LEU A 1 129 ? 40.060 12.733 91.747 1.00 32.70 129 LEU A C 1
ATOM 809 O O . LEU A 1 129 ? 39.765 13.597 90.914 1.00 33.10 129 LEU A O 1
ATOM 814 N N . VAL A 1 130 ? 39.331 11.637 91.951 1.00 33.08 130 VAL A N 1
ATOM 815 C CA . VAL A 1 130 ? 38.111 11.360 91.191 1.00 33.55 130 VAL A CA 1
ATOM 816 C C . VAL A 1 130 ? 36.840 11.605 92.025 1.00 34.55 130 VAL A C 1
ATOM 817 O O . VAL A 1 130 ? 36.617 10.958 93.055 1.00 34.58 130 VAL A O 1
ATOM 821 N N . ILE A 1 131 ? 36.011 12.539 91.570 1.00 36.55 131 ILE A N 1
ATOM 822 C CA . ILE A 1 131 ? 34.763 12.873 92.253 1.00 39.12 131 ILE A CA 1
ATOM 823 C C . ILE A 1 131 ? 33.595 12.604 91.315 1.00 42.12 131 ILE A C 1
ATOM 824 O O . ILE A 1 131 ? 33.591 13.099 90.186 1.00 42.88 131 ILE A O 1
ATOM 829 N N . GLN A 1 132 ? 32.598 11.849 91.773 1.00 45.23 132 GLN A N 1
ATOM 830 C CA . GLN A 1 132 ? 31.433 11.573 90.932 1.00 47.37 132 GLN A CA 1
ATOM 831 C C . GLN A 1 132 ? 30.708 12.896 90.639 1.00 49.68 132 GLN A C 1
ATOM 832 O O . GLN A 1 132 ? 31.348 13.904 90.337 1.00 49.22 132 GLN A O 1
ATOM 838 N N . SER A 1 133 ? 29.384 12.911 90.717 1.00 51.80 133 SER A N 1
ATOM 839 C CA . SER A 1 133 ? 28.665 14.150 90.447 1.00 54.49 133 SER A CA 1
ATOM 840 C C . SER A 1 133 ? 27.251 14.176 91.015 1.00 56.04 133 SER A C 1
ATOM 841 O O . SER A 1 133 ? 26.563 13.153 91.074 1.00 55.81 133 SER A O 1
ATOM 844 N N . SER A 1 134 ? 26.835 15.369 91.430 1.00 58.10 134 SER A N 1
ATOM 845 C CA . SER A 1 134 ? 25.519 15.603 92.017 1.00 60.00 134 SER A CA 1
ATOM 846 C C . SER A 1 134 ? 25.469 17.072 92.464 1.00 61.97 134 SER A C 1
ATOM 847 O O . SER A 1 134 ? 26.507 17.673 92.770 1.00 62.27 134 SER A O 1
ATOM 850 N N . GLU A 1 135 ? 24.271 17.650 92.484 1.00 63.30 135 GLU A N 1
ATOM 851 C CA . GLU A 1 135 ? 24.104 19.037 92.905 1.00 64.52 135 GLU A CA 1
ATOM 852 C C . GLU A 1 135 ? 23.756 19.084 94.397 1.00 64.60 135 GLU A C 1
ATOM 853 O O . GLU A 1 135 ? 23.613 20.166 94.986 1.00 64.70 135 GLU A O 1
ATOM 859 N N . ASP A 1 136 ? 23.638 17.894 94.994 1.00 64.19 136 ASP A N 1
ATOM 860 C CA . ASP A 1 136 ? 23.280 17.746 96.400 1.00 63.53 136 ASP A CA 1
ATOM 861 C C . ASP A 1 136 ? 24.447 17.705 97.383 1.00 61.67 136 ASP A C 1
ATOM 862 O O . ASP A 1 136 ? 24.301 17.191 98.490 1.00 61.19 136 ASP A O 1
ATOM 867 N N . TYR A 1 137 ? 25.609 18.220 96.991 1.00 59.25 137 TYR A N 1
ATOM 868 C CA . TYR A 1 137 ? 26.713 18.263 97.930 1.00 56.30 137 TYR A CA 1
ATOM 869 C C . TYR A 1 137 ? 26.262 19.396 98.830 1.00 55.62 137 TYR A C 1
ATOM 870 O O . TYR A 1 137 ? 26.802 19.614 99.912 1.00 54.14 137 TYR A O 1
ATOM 879 N N . VAL A 1 138 ? 25.227 20.093 98.367 1.00 55.16 138 VAL A N 1
ATOM 880 C CA . VAL A 1 138 ? 24.623 21.171 99.127 1.00 55.60 138 VAL A CA 1
ATOM 881 C C . VAL A 1 138 ? 23.844 20.499 100.249 1.00 55.19 138 VAL A C 1
ATOM 882 O O . VAL A 1 138 ? 24.051 20.783 101.429 1.00 55.02 138 VAL A O 1
ATOM 886 N N . GLU A 1 139 ? 22.961 19.584 99.856 1.00 55.15 139 GLU A N 1
ATOM 887 C CA . GLU A 1 139 ? 22.140 18.834 100.805 1.00 55.51 139 GLU A CA 1
ATOM 888 C C . GLU A 1 139 ? 22.892 17.720 101.553 1.00 53.76 139 GLU A C 1
ATOM 889 O O . GLU A 1 139 ? 23.053 17.796 102.779 1.00 53.52 139 GLU A O 1
ATOM 895 N N . ASN A 1 140 ? 23.354 16.697 100.827 1.00 51.11 140 ASN A N 1
ATOM 896 C CA . ASN A 1 140 ? 24.080 15.570 101.434 1.00 49.47 140 ASN A CA 1
ATOM 897 C C . ASN A 1 140 ? 25.375 15.969 102.141 1.00 47.77 140 ASN A C 1
ATOM 898 O O . ASN A 1 140 ? 26.462 15.518 101.779 1.00 45.79 140 ASN A O 1
ATOM 903 N N . THR A 1 141 ? 25.241 16.805 103.162 1.00 46.44 141 THR A N 1
ATOM 904 C CA . THR A 1 141 ? 26.376 17.253 103.942 1.00 46.29 141 THR A CA 1
ATOM 905 C C . THR A 1 141 ? 27.266 16.076 104.386 1.00 45.54 141 THR A C 1
ATOM 906 O O . THR A 1 141 ? 28.425 16.269 104.752 1.00 45.68 141 THR A O 1
ATOM 910 N N . GLU A 1 142 ? 26.733 14.858 104.350 1.00 45.48 142 GLU A N 1
ATOM 911 C CA . GLU A 1 142 ? 27.532 13.694 104.729 1.00 45.67 142 GLU A CA 1
ATOM 912 C C . GLU A 1 142 ? 28.496 13.330 103.591 1.00 43.00 142 GLU A C 1
ATOM 913 O O . GLU A 1 142 ? 29.640 12.922 103.830 1.00 42.51 142 GLU A O 1
ATOM 919 N N . LYS A 1 143 ? 28.041 13.481 102.352 1.00 40.77 143 LYS A N 1
ATOM 920 C CA . LYS A 1 143 ? 28.894 13.167 101.217 1.00 40.39 143 LYS A CA 1
ATOM 921 C C . LYS A 1 143 ? 29.934 14.273 101.000 1.00 39.73 143 LYS A C 1
ATOM 922 O O . LYS A 1 143 ? 31.122 13.988 100.791 1.00 39.68 143 LYS A O 1
ATOM 928 N N . ALA A 1 144 ? 29.498 15.530 101.078 1.00 39.06 144 ALA A N 1
ATOM 929 C CA . ALA A 1 144 ? 30.409 16.666 100.927 1.00 39.15 144 ALA A CA 1
ATOM 930 C C . ALA A 1 144 ? 31.535 16.525 101.946 1.00 36.54 144 ALA A C 1
ATOM 931 O O . ALA A 1 144 ? 32.675 16.922 101.704 1.00 37.07 144 ALA A O 1
ATOM 933 N N . LEU A 1 145 ? 31.197 15.966 103.100 1.00 35.03 145 LEU A N 1
ATOM 934 C CA . LEU A 1 145 ? 32.176 15.753 104.150 1.00 34.75 145 LEU A CA 1
ATOM 935 C C . LEU A 1 145 ? 33.193 14.756 103.605 1.00 33.67 145 LEU A C 1
ATOM 936 O O . LEU A 1 145 ? 34.397 15.031 103.574 1.00 35.13 145 LEU A O 1
ATOM 941 N N . ASN A 1 146 ? 32.706 13.601 103.160 1.00 30.18 146 ASN A N 1
ATOM 942 C CA . ASN A 1 146 ? 33.607 12.583 102.628 1.00 27.88 146 ASN A CA 1
ATOM 943 C C . ASN A 1 146 ? 34.568 13.150 101.585 1.00 25.76 146 ASN A C 1
ATOM 944 O O . ASN A 1 146 ? 35.793 12.970 101.697 1.00 25.00 146 ASN A O 1
ATOM 949 N N . VAL A 1 147 ? 34.032 13.849 100.587 1.00 24.81 147 VAL A N 1
ATOM 950 C CA . VAL A 1 147 ? 34.907 14.444 99.592 1.00 26.58 147 VAL A CA 1
ATOM 951 C C . VAL A 1 147 ? 35.983 15.205 100.356 1.00 26.25 147 VAL A C 1
ATOM 952 O O . VAL A 1 147 ? 37.158 14.896 100.227 1.00 26.26 147 VAL A O 1
ATOM 956 N N . TYR A 1 148 ? 35.588 16.172 101.181 1.00 26.51 148 TYR A N 1
ATOM 957 C CA . TYR A 1 148 ? 36.566 16.956 101.945 1.00 27.26 148 TYR A CA 1
ATOM 958 C C . TYR A 1 148 ? 37.487 16.058 102.758 1.00 26.67 148 TYR A C 1
ATOM 959 O O . TYR A 1 148 ? 38.673 16.346 102.931 1.00 26.42 148 TYR A O 1
ATOM 968 N N . TYR A 1 149 ? 36.938 14.964 103.259 1.00 27.47 149 TYR A N 1
ATOM 969 C CA . TYR A 1 149 ? 37.742 14.054 104.026 1.00 29.42 149 TYR A CA 1
ATOM 970 C C . TYR A 1 149 ? 38.860 13.571 103.138 1.00 30.37 149 TYR A C 1
ATOM 971 O O . TYR A 1 149 ? 40.018 13.572 103.529 1.00 30.10 149 TYR A O 1
ATOM 980 N N . GLU A 1 150 ? 38.509 13.159 101.929 1.00 30.93 150 GLU A N 1
ATOM 981 C CA . GLU A 1 150 ? 39.501 12.636 101.001 1.00 30.14 150 GLU A CA 1
ATOM 982 C C . GLU A 1 150 ? 40.525 13.707 100.650 1.00 28.69 150 GLU A C 1
ATOM 983 O O . GLU A 1 150 ? 41.738 13.468 100.661 1.00 26.50 150 GLU A O 1
ATOM 989 N N . ILE A 1 151 ? 40.036 14.895 100.329 1.00 26.69 151 ILE A N 1
ATOM 990 C CA . ILE A 1 151 ? 40.942 15.969 99.993 1.00 27.65 151 ILE A CA 1
ATOM 991 C C . ILE A 1 151 ? 41.897 16.039 101.173 1.00 26.54 151 ILE A C 1
ATOM 992 O O . ILE A 1 151 ? 43.117 16.019 101.001 1.00 26.84 151 ILE A O 1
ATOM 997 N N . GLY A 1 152 ? 41.342 16.082 102.378 1.00 27.47 152 GLY A N 1
ATOM 998 C CA . GLY A 1 152 ? 42.193 16.129 103.548 1.00 27.18 152 GLY A CA 1
ATOM 999 C C . GLY A 1 152 ? 43.293 15.086 103.425 1.00 29.16 152 GLY A C 1
ATOM 1000 O O . GLY A 1 152 ? 44.478 15.360 103.656 1.00 30.51 152 GLY A O 1
ATOM 1001 N N . LYS A 1 153 ? 42.900 13.881 103.033 1.00 29.53 153 LYS A N 1
ATOM 1002 C CA . LYS A 1 153 ? 43.852 12.795 102.898 1.00 30.16 153 LYS A CA 1
ATOM 1003 C C . LYS A 1 153 ? 44.985 13.240 101.969 1.00 28.29 153 LYS A C 1
ATOM 1004 O O . LYS A 1 153 ? 46.168 13.048 102.274 1.00 26.31 153 LYS A O 1
ATOM 1010 N N . ILE A 1 154 ? 44.614 13.855 100.851 1.00 27.52 154 ILE A N 1
ATOM 1011 C CA . ILE A 1 154 ? 45.585 14.353 99.882 1.00 27.55 154 ILE A CA 1
ATOM 1012 C C . ILE A 1 154 ? 46.581 15.270 100.573 1.00 27.76 154 ILE A C 1
ATOM 1013 O O . ILE A 1 154 ? 47.804 15.130 100.432 1.00 26.60 154 ILE A O 1
ATOM 1018 N N . LEU A 1 155 ? 46.027 16.208 101.331 1.00 27.14 155 LEU A N 1
ATOM 1019 C CA . LEU A 1 155 ? 46.801 17.211 102.045 1.00 27.91 155 LEU A CA 1
ATOM 1020 C C . LEU A 1 155 ? 47.801 16.705 103.083 1.00 28.20 155 LEU A C 1
ATOM 1021 O O . LEU A 1 155 ? 48.849 17.323 103.268 1.00 28.01 155 LEU A O 1
ATOM 1026 N N . SER A 1 156 ? 47.505 15.590 103.747 1.00 28.90 156 SER A N 1
ATOM 1027 C CA . SER A 1 156 ? 48.422 15.072 104.767 1.00 30.96 156 SER A CA 1
ATOM 1028 C C . SER A 1 156 ? 49.276 13.894 104.306 1.00 30.85 156 SER A C 1
ATOM 1029 O O . SER A 1 156 ? 50.319 13.605 104.894 1.00 32.01 156 SER A O 1
ATOM 1032 N N . ARG A 1 157 ? 48.832 13.212 103.257 1.00 30.23 157 ARG A N 1
ATOM 1033 C CA . ARG A 1 157 ? 49.561 12.054 102.743 1.00 28.57 157 ARG A CA 1
ATOM 1034 C C . ARG A 1 157 ? 50.384 12.374 101.503 1.00 26.85 157 ARG A C 1
ATOM 1035 O O . ARG A 1 157 ? 51.521 11.893 101.367 1.00 25.28 157 ARG A O 1
ATOM 1043 N N . ASP A 1 158 ? 49.800 13.189 100.613 1.00 25.42 158 ASP A N 1
ATOM 1044 C CA . ASP A 1 158 ? 50.429 13.572 99.340 1.00 26.04 158 ASP A CA 1
ATOM 1045 C C . ASP A 1 158 ? 51.203 14.889 99.372 1.00 24.69 158 ASP A C 1
ATOM 1046 O O . ASP A 1 158 ? 52.340 14.949 98.910 1.00 23.19 158 ASP A O 1
ATOM 1051 N N . ILE A 1 159 ? 50.589 15.943 99.901 1.00 24.92 159 ILE A N 1
ATOM 1052 C CA . ILE A 1 159 ? 51.258 17.240 99.980 1.00 25.57 159 ILE A CA 1
ATOM 1053 C C . ILE A 1 159 ? 52.265 17.367 101.139 1.00 22.66 159 ILE A C 1
ATOM 1054 O O . ILE A 1 159 ? 53.485 17.365 100.917 1.00 21.40 159 ILE A O 1
ATOM 1059 N N . LEU A 1 160 ? 51.759 17.475 102.367 1.00 22.96 160 LEU A N 1
ATOM 1060 C CA . LEU A 1 160 ? 52.613 17.655 103.547 1.00 24.46 160 LEU A CA 1
ATOM 1061 C C . LEU A 1 160 ? 53.678 16.602 103.769 1.00 23.87 160 LEU A C 1
ATOM 1062 O O . LEU A 1 160 ? 54.728 16.900 104.323 1.00 23.22 160 LEU A O 1
ATOM 1067 N N . SER A 1 161 ? 53.407 15.374 103.345 1.00 24.86 161 SER A N 1
ATOM 1068 C CA . SER A 1 161 ? 54.367 14.284 103.512 1.00 24.88 161 SER A CA 1
ATOM 1069 C C . SER A 1 161 ? 55.685 14.612 102.830 1.00 23.27 161 SER A C 1
ATOM 1070 O O . SER A 1 161 ? 56.720 14.083 103.191 1.00 23.02 161 SER A O 1
ATOM 1073 N N . LYS A 1 162 ? 55.629 15.477 101.827 1.00 24.07 162 LYS A N 1
ATOM 1074 C CA . LYS A 1 162 ? 56.816 15.870 101.093 1.00 25.39 162 LYS A CA 1
ATOM 1075 C C . LYS A 1 162 ? 57.672 16.926 101.820 1.00 25.51 162 LYS A C 1
ATOM 1076 O O . LYS A 1 162 ? 58.841 17.134 101.478 1.00 24.81 162 LYS A O 1
ATOM 1082 N N . ILE A 1 163 ? 57.108 17.592 102.821 1.00 23.12 163 ILE A N 1
ATOM 1083 C CA . ILE A 1 163 ? 57.892 18.546 103.589 1.00 25.32 163 ILE A CA 1
ATOM 1084 C C . ILE A 1 163 ? 57.932 18.122 105.062 1.00 26.33 163 ILE A C 1
ATOM 1085 O O . ILE A 1 163 ? 58.069 18.952 105.948 1.00 25.88 163 ILE A O 1
ATOM 1090 N N . ASN A 1 164 ? 57.805 16.818 105.307 1.00 28.07 164 ASN A N 1
ATOM 1091 C CA . ASN A 1 164 ? 57.853 16.229 106.653 1.00 28.02 164 ASN A CA 1
ATOM 1092 C C . ASN A 1 164 ? 56.813 16.670 107.686 1.00 27.20 164 ASN A C 1
ATOM 1093 O O . ASN A 1 164 ? 57.152 16.915 108.839 1.00 27.32 164 ASN A O 1
ATOM 1098 N N . GLN A 1 165 ? 55.550 16.762 107.289 1.00 26.95 165 GLN A N 1
ATOM 1099 C CA . GLN A 1 165 ? 54.488 17.140 108.217 1.00 29.53 165 GLN A CA 1
ATOM 1100 C C . GLN A 1 165 ? 53.299 16.186 108.036 1.00 29.57 165 GLN A C 1
ATOM 1101 O O . GLN A 1 165 ? 53.207 15.474 107.027 1.00 30.13 165 GLN A O 1
ATOM 1107 N N . PRO A 1 166 ? 52.376 16.148 109.016 1.00 30.57 166 PRO A N 1
ATOM 1108 C CA . PRO A 1 166 ? 52.388 16.940 110.249 1.00 30.50 166 PRO A CA 1
ATOM 1109 C C . PRO A 1 166 ? 53.521 16.450 111.124 1.00 29.74 166 PRO A C 1
ATOM 1110 O O . PRO A 1 166 ? 53.982 15.320 110.969 1.00 29.73 166 PRO A O 1
ATOM 1114 N N . TYR A 1 167 ? 53.985 17.296 112.032 1.00 29.42 167 TYR A N 1
ATOM 1115 C CA . TYR A 1 167 ? 55.060 16.884 112.921 1.00 27.72 167 TYR A CA 1
ATOM 1116 C C . TYR A 1 167 ? 54.698 17.253 114.353 1.00 27.76 167 TYR A C 1
ATOM 1117 O O . TYR A 1 167 ? 53.516 17.376 114.690 1.00 27.39 167 TYR A O 1
ATOM 1126 N N . GLN A 1 168 ? 55.717 17.454 115.184 1.00 28.20 168 GLN A N 1
ATOM 1127 C CA . GLN A 1 168 ? 55.521 17.771 116.589 1.00 28.53 168 GLN A CA 1
ATOM 1128 C C . GLN A 1 168 ? 54.380 18.713 116.876 1.00 30.20 168 GLN A C 1
ATOM 1129 O O . GLN A 1 168 ? 53.597 18.472 117.790 1.00 30.94 168 GLN A O 1
ATOM 1135 N N . LYS A 1 169 ? 54.284 19.789 116.110 1.00 30.79 169 LYS A N 1
ATOM 1136 C CA . LYS A 1 169 ? 53.209 20.745 116.321 1.00 33.30 169 LYS A CA 1
ATOM 1137 C C . LYS A 1 169 ? 51.865 20.024 116.364 1.00 34.84 169 LYS A C 1
ATOM 1138 O O . LYS A 1 169 ? 51.098 20.193 117.322 1.00 35.44 169 LYS A O 1
ATOM 1144 N N . PHE A 1 170 ? 51.584 19.213 115.342 1.00 34.00 170 PHE A N 1
ATOM 1145 C CA . PHE A 1 170 ? 50.323 18.481 115.291 1.00 34.47 170 PHE A CA 1
ATOM 1146 C C . PHE A 1 170 ? 50.276 17.321 116.306 1.00 34.36 170 PHE A C 1
ATOM 1147 O O . PHE A 1 170 ? 49.193 16.941 116.762 1.00 34.09 170 PHE A O 1
ATOM 1155 N N . LEU A 1 171 ? 51.425 16.748 116.661 1.00 34.17 171 LEU A N 1
ATOM 1156 C CA . LEU A 1 171 ? 51.419 15.675 117.659 1.00 36.62 171 LEU A CA 1
ATOM 1157 C C . LEU A 1 171 ? 50.862 16.267 118.948 1.00 38.91 171 LEU A C 1
ATOM 1158 O O . LEU A 1 171 ? 50.099 15.628 119.673 1.00 38.54 171 LEU A O 1
ATOM 1163 N N . ASP A 1 172 ? 51.255 17.507 119.217 1.00 39.88 172 ASP A N 1
ATOM 1164 C CA . ASP A 1 172 ? 50.799 18.208 120.400 1.00 41.09 172 ASP A CA 1
ATOM 1165 C C . ASP A 1 172 ? 49.270 18.327 120.437 1.00 42.29 172 ASP A C 1
ATOM 1166 O O . ASP A 1 172 ? 48.642 18.026 121.455 1.00 43.07 172 ASP A O 1
ATOM 1171 N N . VAL A 1 173 ? 48.661 18.751 119.338 1.00 43.09 173 VAL A N 1
ATOM 1172 C CA . VAL A 1 173 ? 47.211 18.856 119.320 1.00 44.21 173 VAL A CA 1
ATOM 1173 C C . VAL A 1 173 ? 46.637 17.476 119.628 1.00 44.72 173 VAL A C 1
ATOM 1174 O O . VAL A 1 173 ? 45.766 17.335 120.479 1.00 44.33 173 VAL A O 1
ATOM 1178 N N . LEU A 1 174 ? 47.147 16.456 118.944 1.00 46.09 174 LEU A N 1
ATOM 1179 C CA . LEU A 1 174 ? 46.672 15.093 119.136 1.00 48.59 174 LEU A CA 1
ATOM 1180 C C . LEU A 1 174 ? 46.722 14.645 120.589 1.00 51.24 174 LEU A C 1
ATOM 1181 O O . LEU A 1 174 ? 45.754 14.074 121.098 1.00 52.37 174 LEU A O 1
ATOM 1186 N N . ASN A 1 175 ? 4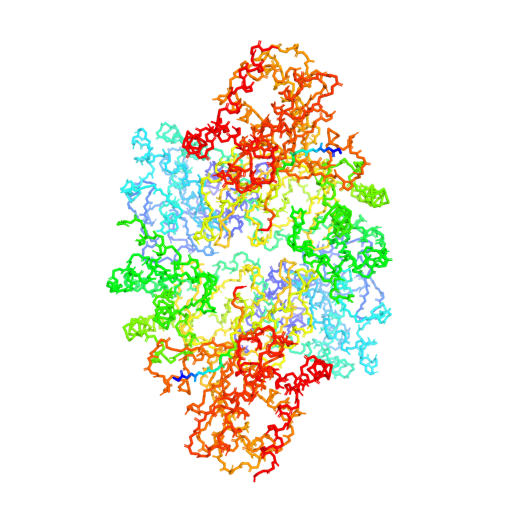7.848 14.894 121.254 1.00 52.49 175 ASN A N 1
ATOM 1187 C CA . ASN A 1 175 ? 48.003 14.509 122.654 1.00 53.36 175 ASN A CA 1
ATOM 1188 C C . ASN A 1 175 ? 47.088 15.313 123.577 1.00 54.03 175 ASN A C 1
ATOM 1189 O O . ASN A 1 175 ? 46.551 14.774 124.542 1.00 54.69 175 ASN A O 1
ATOM 1194 N N . THR A 1 176 ? 46.901 16.596 123.278 1.00 55.39 176 THR A N 1
ATOM 1195 C CA . THR A 1 176 ? 46.031 17.442 124.093 1.00 57.90 176 THR A CA 1
ATOM 1196 C C . THR A 1 176 ? 44.635 16.833 124.166 1.00 59.92 176 THR A C 1
ATOM 1197 O O . THR A 1 176 ? 43.920 17.021 125.146 1.00 60.45 176 THR A O 1
ATOM 1201 N N . ILE A 1 177 ? 44.253 16.101 123.123 1.00 61.41 177 ILE A N 1
ATOM 1202 C CA . ILE A 1 177 ? 42.929 15.498 123.058 1.00 62.31 177 ILE A CA 1
ATOM 1203 C C . ILE A 1 177 ? 42.784 14.170 123.794 1.00 62.78 177 ILE A C 1
ATOM 1204 O O . ILE A 1 177 ? 41.775 13.944 124.457 1.00 62.55 177 ILE A O 1
ATOM 1209 N N . LYS A 1 178 ? 43.775 13.291 123.688 1.00 63.25 178 LYS A N 1
ATOM 1210 C CA . LYS A 1 178 ? 43.664 11.998 124.354 1.00 64.98 178 LYS A CA 1
ATOM 1211 C C . LYS A 1 178 ? 43.749 12.149 125.861 1.00 66.75 178 LYS A C 1
ATOM 1212 O O . LYS A 1 178 ? 42.899 11.635 126.595 1.00 66.74 178 LYS A O 1
ATOM 1218 N N . ASN A 1 179 ? 44.770 12.865 126.319 1.00 68.22 179 ASN A N 1
ATOM 1219 C CA . ASN A 1 179 ? 44.966 13.089 127.744 1.00 69.91 179 ASN A CA 1
ATOM 1220 C C . ASN A 1 179 ? 44.272 14.365 128.196 1.00 71.19 179 ASN A C 1
ATOM 1221 O O . ASN A 1 179 ? 44.918 15.286 128.681 1.00 71.78 179 ASN A O 1
ATOM 1226 N N . ALA A 1 180 ? 42.954 14.417 128.038 1.00 72.04 180 ALA A N 1
ATOM 1227 C CA . ALA A 1 180 ? 42.188 15.596 128.438 1.00 73.25 180 ALA A CA 1
ATOM 1228 C C . ALA A 1 180 ? 40.865 15.234 129.113 1.00 74.58 180 ALA A C 1
ATOM 1229 O O . ALA A 1 180 ? 40.384 14.100 129.007 1.00 74.98 180 ALA A O 1
ATOM 1231 N N . SER A 1 181 ? 40.295 16.217 129.806 1.00 75.90 181 SER A N 1
ATOM 1232 C CA . SER A 1 181 ? 39.034 16.071 130.527 1.00 76.82 181 SER A CA 1
ATOM 1233 C C . SER A 1 181 ? 38.035 15.157 129.816 1.00 76.62 181 SER A C 1
ATOM 1234 O O . SER A 1 181 ? 38.020 13.939 130.026 1.00 76.96 181 SER A O 1
ATOM 1237 N N . ASP A 1 182 ? 37.203 15.764 128.976 1.00 76.00 182 ASP A N 1
ATOM 1238 C CA . ASP A 1 182 ? 36.182 15.055 128.218 1.00 74.91 182 ASP A CA 1
ATOM 1239 C C . ASP A 1 182 ? 36.792 14.035 127.259 1.00 73.73 182 ASP A C 1
ATOM 1240 O O . ASP A 1 182 ? 37.760 14.325 126.565 1.00 74.16 182 ASP A O 1
ATOM 1245 N N . SER A 1 183 ? 36.225 12.834 127.236 1.00 71.67 183 SER A N 1
ATOM 1246 C CA . SER A 1 183 ? 36.711 11.771 126.364 1.00 69.37 183 SER A CA 1
ATOM 1247 C C . SER A 1 183 ? 36.019 11.800 124.997 1.00 68.16 183 SER A C 1
ATOM 1248 O O . SER A 1 183 ? 36.273 10.947 124.141 1.00 67.77 183 SER A O 1
ATOM 1251 N N . ASP A 1 184 ? 35.144 12.784 124.796 1.00 66.93 184 ASP A N 1
ATOM 1252 C CA . ASP A 1 184 ? 34.420 12.918 123.535 1.00 65.21 184 ASP A CA 1
ATOM 1253 C C . ASP A 1 184 ? 35.359 13.200 122.370 1.00 63.37 184 ASP A C 1
ATOM 1254 O O . ASP A 1 184 ? 35.366 12.459 121.386 1.00 63.26 184 ASP A O 1
ATOM 1259 N N . GLY A 1 185 ? 36.144 14.271 122.488 1.00 60.88 185 GLY A N 1
ATOM 1260 C CA . GLY A 1 185 ? 37.089 14.634 121.443 1.00 58.12 185 GLY A CA 1
ATOM 1261 C C . GLY A 1 185 ? 37.762 13.422 120.824 1.00 56.79 185 GLY A C 1
ATOM 1262 O O . GLY A 1 185 ? 37.869 13.316 119.603 1.00 56.61 185 GLY A O 1
ATOM 1263 N N . GLN A 1 186 ? 38.221 12.502 121.667 1.00 55.84 186 GLN A N 1
ATOM 1264 C CA . GLN A 1 186 ? 38.858 11.291 121.173 1.00 56.05 186 GLN A CA 1
ATOM 1265 C C . GLN A 1 186 ? 37.839 10.534 120.337 1.00 55.45 186 GLN A C 1
ATOM 1266 O O . GLN A 1 186 ? 38.098 10.185 119.183 1.00 54.62 186 GLN A O 1
ATOM 1272 N N . ASP A 1 187 ? 36.673 10.297 120.934 1.00 54.12 187 ASP A N 1
ATOM 1273 C CA . ASP A 1 187 ? 35.581 9.579 120.284 1.00 53.23 187 ASP A CA 1
ATOM 1274 C C . ASP A 1 187 ? 35.269 10.057 118.862 1.00 52.58 187 ASP A C 1
ATOM 1275 O O . ASP A 1 187 ? 34.957 9.253 117.982 1.00 52.50 187 ASP A O 1
ATOM 1280 N N . LEU A 1 188 ? 35.358 11.368 118.651 1.00 51.73 188 LEU A N 1
ATOM 1281 C CA . LEU A 1 188 ? 35.068 11.991 117.357 1.00 49.96 188 LEU A CA 1
ATOM 1282 C C . LEU A 1 188 ? 36.166 11.924 116.292 1.00 49.20 188 LEU A C 1
ATOM 1283 O O . LEU A 1 188 ? 35.861 11.910 115.102 1.00 48.86 188 LEU A O 1
ATOM 1288 N N . LEU A 1 189 ? 37.431 11.884 116.714 1.00 47.71 189 LEU A N 1
ATOM 1289 C CA . LEU A 1 189 ? 38.551 11.860 115.769 1.00 47.11 189 LEU A CA 1
ATOM 1290 C C . LEU A 1 189 ? 39.489 10.647 115.839 1.00 48.17 189 LEU A C 1
ATOM 1291 O O . LEU A 1 189 ? 39.930 10.154 114.807 1.00 47.44 189 LEU A O 1
ATOM 1296 N N . PHE A 1 190 ? 39.797 10.167 117.041 1.00 49.74 190 PHE A N 1
ATOM 1297 C CA . PHE A 1 190 ? 40.706 9.025 117.182 1.00 51.76 190 PHE A CA 1
ATOM 1298 C C . PHE A 1 190 ? 40.036 7.686 116.949 1.00 52.97 190 PHE A C 1
ATOM 1299 O O . PHE A 1 190 ? 38.828 7.547 117.107 1.00 53.74 190 PHE A O 1
ATOM 1307 N N . THR A 1 191 ? 40.848 6.698 116.593 1.00 53.99 191 THR A N 1
ATOM 1308 C CA . THR A 1 191 ? 40.374 5.334 116.385 1.00 55.38 191 THR A CA 1
ATOM 1309 C C . THR A 1 191 ? 40.967 4.506 117.516 1.00 56.70 191 THR A C 1
ATOM 1310 O O . THR A 1 191 ? 41.889 4.956 118.197 1.00 56.74 191 THR A O 1
ATOM 1314 N N . ASN A 1 192 ? 40.454 3.299 117.717 1.00 58.12 192 ASN A N 1
ATOM 1315 C CA . ASN A 1 192 ? 40.965 2.473 118.793 1.00 59.73 192 ASN A CA 1
ATOM 1316 C C . ASN A 1 192 ? 42.469 2.330 118.752 1.00 60.15 192 ASN A C 1
ATOM 1317 O O . ASN A 1 192 ? 43.115 2.353 119.796 1.00 60.51 192 ASN A O 1
ATOM 1322 N N . GLN A 1 193 ? 43.032 2.189 117.555 1.00 60.87 193 GLN A N 1
ATOM 1323 C CA . GLN A 1 193 ? 44.481 2.078 117.430 1.00 61.88 193 GLN A CA 1
ATOM 1324 C C . GLN A 1 193 ? 45.070 3.185 118.292 1.00 62.41 193 GLN A C 1
ATOM 1325 O O . GLN A 1 193 ? 45.887 2.933 119.175 1.00 61.85 193 GLN A O 1
ATOM 1331 N N . LEU A 1 194 ? 44.627 4.412 118.037 1.00 62.94 194 LEU A N 1
ATOM 1332 C CA . LEU A 1 194 ? 45.099 5.568 118.784 1.00 64.06 194 LEU A CA 1
ATOM 1333 C C . LEU A 1 194 ? 44.501 5.594 120.185 1.00 64.71 194 LEU A C 1
ATOM 1334 O O . LEU A 1 194 ? 45.217 5.785 121.171 1.00 64.65 194 LEU A O 1
ATOM 1339 N N . LYS A 1 195 ? 43.187 5.406 120.266 1.00 65.68 195 LYS A N 1
ATOM 1340 C CA . LYS A 1 195 ? 42.479 5.413 121.541 1.00 67.25 195 LYS A CA 1
ATOM 1341 C C . LYS A 1 195 ? 43.143 4.547 122.622 1.00 67.98 195 LYS A C 1
ATOM 1342 O O . LYS A 1 195 ? 43.358 4.997 123.751 1.00 68.06 195 LYS A O 1
ATOM 1348 N N . GLU A 1 196 ? 43.470 3.310 122.264 1.00 68.73 196 GLU A N 1
ATOM 1349 C CA . GLU A 1 196 ? 44.084 2.370 123.190 1.00 69.97 196 GLU A CA 1
ATOM 1350 C C . GLU A 1 196 ? 45.577 2.570 123.423 1.00 70.29 196 GLU A C 1
ATOM 1351 O O . GLU A 1 196 ? 46.162 1.863 124.237 1.00 70.72 196 GLU A O 1
ATOM 1357 N N . HIS A 1 197 ? 46.209 3.508 122.724 1.00 70.02 197 HIS A N 1
ATOM 1358 C CA . HIS A 1 197 ? 47.644 3.690 122.920 1.00 70.02 197 HIS A CA 1
ATOM 1359 C C . HIS A 1 197 ? 47.949 4.050 124.356 1.00 70.29 197 HIS A C 1
ATOM 1360 O O . HIS A 1 197 ? 47.361 4.973 124.913 1.00 70.31 197 HIS A O 1
ATOM 1367 N N . PRO A 1 198 ? 48.889 3.320 124.971 1.00 70.68 198 PRO A N 1
ATOM 1368 C CA . PRO A 1 198 ? 49.309 3.522 126.358 1.00 71.09 198 PRO A CA 1
ATOM 1369 C C . PRO A 1 198 ? 49.754 4.942 126.719 1.00 71.52 198 PRO A C 1
ATOM 1370 O O . PRO A 1 198 ? 49.032 5.669 127.403 1.00 71.49 198 PRO A O 1
ATOM 1374 N N . THR A 1 199 ? 50.936 5.335 126.256 1.00 71.05 199 THR A N 1
ATOM 1375 C CA . THR A 1 199 ? 51.475 6.658 126.556 1.00 69.91 199 THR A CA 1
ATOM 1376 C C . THR A 1 199 ? 51.013 7.724 125.567 1.00 68.94 199 THR A C 1
ATOM 1377 O O . THR A 1 199 ? 50.010 7.555 124.877 1.00 69.41 199 THR A O 1
ATOM 1381 N N . ASP A 1 200 ? 51.746 8.832 125.519 1.00 67.36 200 ASP A N 1
ATOM 1382 C CA . ASP A 1 200 ? 51.437 9.919 124.596 1.00 65.30 200 ASP A CA 1
ATOM 1383 C C . ASP A 1 200 ? 51.877 9.476 123.202 1.00 63.13 200 ASP A C 1
ATOM 1384 O O . ASP A 1 200 ? 52.283 8.328 123.003 1.00 62.93 200 ASP A O 1
ATOM 1389 N N . PHE A 1 201 ? 51.806 10.398 122.247 1.00 60.32 201 PHE A N 1
ATOM 1390 C CA . PHE A 1 201 ? 52.201 10.123 120.874 1.00 57.81 201 PHE A CA 1
ATOM 1391 C C . PHE A 1 201 ? 53.533 10.809 120.578 1.00 56.50 201 PHE A C 1
ATOM 1392 O O . PHE A 1 201 ? 53.569 11.992 120.224 1.00 56.47 201 PHE A O 1
ATOM 1400 N N . SER A 1 202 ? 54.626 10.063 120.731 1.00 54.18 202 SER A N 1
ATOM 1401 C CA . SER A 1 202 ? 55.963 10.599 120.490 1.00 52.22 202 SER A CA 1
ATOM 1402 C C . SER A 1 202 ? 56.293 10.608 119.005 1.00 50.81 202 SER A C 1
ATOM 1403 O O . SER A 1 202 ? 55.648 9.930 118.205 1.00 50.68 202 SER A O 1
ATOM 1406 N N . VAL A 1 203 ? 57.308 11.380 118.643 1.00 49.09 203 VAL A N 1
ATOM 1407 C CA . VAL A 1 203 ? 57.741 11.470 117.254 1.00 48.91 203 VAL A CA 1
ATOM 1408 C C . VAL A 1 203 ? 57.939 10.084 116.636 1.00 48.37 203 VAL A C 1
ATOM 1409 O O . VAL A 1 203 ? 57.620 9.865 115.470 1.00 48.30 203 VAL A O 1
ATOM 1413 N N . GLU A 1 204 ? 58.448 9.152 117.431 1.00 48.87 204 GLU A N 1
ATOM 1414 C CA . GLU A 1 204 ? 58.697 7.793 116.975 1.00 49.64 204 GLU A CA 1
ATOM 1415 C C . GLU A 1 204 ? 57.403 7.087 116.594 1.00 48.45 204 GLU A C 1
ATOM 1416 O O . GLU A 1 204 ? 57.383 6.242 115.701 1.00 46.74 204 GLU A O 1
ATOM 1422 N N . PHE A 1 205 ? 56.319 7.434 117.275 1.00 48.52 205 PHE A N 1
ATOM 1423 C CA . PHE A 1 205 ? 55.028 6.827 116.993 1.00 50.50 205 PHE A CA 1
ATOM 1424 C C . PHE A 1 205 ? 54.534 7.292 115.626 1.00 51.28 205 PHE A C 1
ATOM 1425 O O . PHE A 1 205 ? 54.292 6.482 114.720 1.00 52.24 205 PHE A O 1
ATOM 1433 N N . LEU A 1 206 ? 54.399 8.609 115.491 1.00 51.76 206 LEU A N 1
ATOM 1434 C CA . LEU A 1 206 ? 53.934 9.243 114.264 1.00 51.54 206 LEU A CA 1
ATOM 1435 C C . LEU A 1 206 ? 54.670 8.703 113.053 1.00 51.61 206 LEU A C 1
ATOM 1436 O O . LEU A 1 206 ? 54.136 8.667 111.941 1.00 51.07 206 LEU A O 1
ATOM 1441 N N . GLU A 1 207 ? 55.901 8.275 113.296 1.00 52.07 207 GLU A N 1
ATOM 1442 C CA . GLU A 1 207 ? 56.773 7.751 112.263 1.00 53.77 207 GLU A CA 1
ATOM 1443 C C . GLU A 1 207 ? 56.419 6.359 111.755 1.00 54.02 207 GLU A C 1
ATOM 1444 O O . GLU A 1 207 ? 56.514 6.094 110.556 1.00 53.81 207 GLU A O 1
ATOM 1450 N N . GLN A 1 208 ? 56.027 5.463 112.654 1.00 53.83 208 GLN A N 1
ATOM 1451 C CA . GLN A 1 208 ? 55.663 4.119 112.230 1.00 53.90 208 GLN A CA 1
ATOM 1452 C C . GLN A 1 208 ? 54.178 3.862 112.412 1.00 53.09 208 GLN A C 1
ATOM 1453 O O . GLN A 1 208 ? 53.767 2.775 112.803 1.00 53.66 208 GLN A O 1
ATOM 1459 N N . ASN A 1 209 ? 53.392 4.890 112.100 1.00 50.28 209 ASN A N 1
ATOM 1460 C CA . ASN A 1 209 ? 51.933 4.888 112.183 1.00 48.09 209 ASN A CA 1
ATOM 1461 C C . ASN A 1 209 ? 51.472 6.159 111.485 1.00 45.53 209 ASN A C 1
ATOM 1462 O O . ASN A 1 209 ? 50.520 6.815 111.918 1.00 42.06 209 ASN A O 1
ATOM 1467 N N . SER A 1 210 ? 52.174 6.504 110.409 1.00 45.09 210 SER A N 1
ATOM 1468 C CA . SER A 1 210 ? 51.888 7.702 109.626 1.00 45.97 210 SER A CA 1
ATOM 1469 C C . SER A 1 210 ? 50.469 7.669 109.086 1.00 46.32 210 SER A C 1
ATOM 1470 O O . SER A 1 210 ? 49.746 8.665 109.135 1.00 47.64 210 SER A O 1
ATOM 1473 N N . ASN A 1 211 ? 50.092 6.515 108.552 1.00 45.38 211 ASN A N 1
ATOM 1474 C CA . ASN A 1 211 ? 48.756 6.299 108.026 1.00 44.47 211 ASN A CA 1
ATOM 1475 C C . ASN A 1 211 ? 47.774 6.845 109.066 1.00 42.51 211 ASN A C 1
ATOM 1476 O O . ASN A 1 211 ? 46.947 7.715 108.780 1.00 40.96 211 ASN A O 1
ATOM 1481 N N . GLU A 1 212 ? 47.907 6.330 110.285 1.00 41.07 212 GLU A N 1
ATOM 1482 C CA . GLU A 1 212 ? 47.082 6.716 111.421 1.00 39.29 212 GLU A CA 1
ATOM 1483 C C . GLU A 1 212 ? 46.984 8.217 111.649 1.00 36.20 212 GLU A C 1
ATOM 1484 O O . GLU A 1 212 ? 45.893 8.794 111.588 1.00 34.02 212 GLU A O 1
ATOM 1490 N N . VAL A 1 213 ? 48.119 8.846 111.933 1.00 33.48 213 VAL A N 1
ATOM 1491 C CA . VAL A 1 213 ? 48.138 10.285 112.166 1.00 33.11 213 VAL A CA 1
ATOM 1492 C C . VAL A 1 213 ? 47.561 11.026 110.950 1.00 31.32 213 VAL A C 1
ATOM 1493 O O . VAL A 1 213 ? 46.763 11.958 111.098 1.00 29.96 213 VAL A O 1
ATOM 1497 N N . GLN A 1 214 ? 47.948 10.601 109.749 1.00 30.13 214 GLN A N 1
ATOM 1498 C CA . GLN A 1 214 ? 47.465 11.243 108.529 1.00 32.32 214 GLN A CA 1
ATOM 1499 C C . GLN A 1 214 ? 45.954 11.229 108.433 1.00 32.62 214 GLN A C 1
ATOM 1500 O O . GLN A 1 214 ? 45.339 12.183 107.952 1.00 33.32 214 GLN A O 1
ATOM 1506 N N . GLU A 1 215 ? 45.365 10.145 108.911 1.00 34.25 215 GLU A N 1
ATOM 1507 C CA . GLU A 1 215 ? 43.923 9.985 108.908 1.00 36.31 215 GLU A CA 1
ATOM 1508 C C . GLU A 1 215 ? 43.268 11.033 109.809 1.00 34.55 215 GLU A C 1
ATOM 1509 O O . GLU A 1 215 ? 42.298 11.693 109.425 1.00 34.15 215 GLU A O 1
ATOM 1515 N N . VAL A 1 216 ? 43.795 11.164 111.021 1.00 32.79 216 VAL A N 1
ATOM 1516 C CA . VAL A 1 216 ? 43.254 12.112 111.982 1.00 32.81 216 VAL A CA 1
ATOM 1517 C C . VAL A 1 216 ? 43.275 13.509 111.394 1.00 31.24 216 VAL A C 1
ATOM 1518 O O . VAL A 1 216 ? 42.292 14.243 111.470 1.00 30.83 216 VAL A O 1
ATOM 1522 N N . PHE A 1 217 ? 44.404 13.873 110.800 1.00 29.75 217 PHE A N 1
ATOM 1523 C CA . PHE A 1 217 ? 44.531 15.186 110.184 1.00 29.25 217 PHE A CA 1
ATOM 1524 C C . PHE A 1 217 ? 43.432 15.391 109.143 1.00 28.40 217 PHE A C 1
ATOM 1525 O O . PHE A 1 217 ? 42.848 16.471 109.035 1.00 26.30 217 PHE A O 1
ATOM 1533 N N . ALA A 1 218 ? 43.160 14.346 108.369 1.00 27.87 218 ALA A N 1
ATOM 1534 C CA . ALA A 1 218 ? 42.131 14.405 107.346 1.00 28.88 218 ALA A CA 1
ATOM 1535 C C . ALA A 1 218 ? 40.745 14.665 107.947 1.00 28.70 218 ALA A C 1
ATOM 1536 O O . ALA A 1 218 ? 40.042 15.577 107.507 1.00 28.56 218 ALA A O 1
ATOM 1538 N N . LYS A 1 219 ? 40.349 13.867 108.941 1.00 30.32 219 LYS A N 1
ATOM 1539 C CA . LYS A 1 219 ? 39.038 14.031 109.566 1.00 32.52 219 LYS A CA 1
ATOM 1540 C C . LYS A 1 219 ? 38.857 15.435 110.142 1.00 32.12 219 LYS A C 1
ATOM 1541 O O . LYS A 1 219 ? 37.793 16.050 110.011 1.00 31.45 219 LYS A O 1
ATOM 1547 N N . ALA A 1 220 ? 39.906 15.949 110.767 1.00 32.41 220 ALA A N 1
ATOM 1548 C CA . ALA A 1 220 ? 39.856 17.281 111.338 1.00 31.92 220 ALA A CA 1
ATOM 1549 C C . ALA A 1 220 ? 39.647 18.267 110.202 1.00 31.54 220 ALA A C 1
ATOM 1550 O O . ALA A 1 220 ? 38.769 19.123 110.270 1.00 31.84 220 ALA A O 1
ATOM 1552 N N . PHE A 1 221 ? 40.455 18.145 109.150 1.00 31.10 221 PHE A N 1
ATOM 1553 C CA . PHE A 1 221 ? 40.331 19.039 108.002 1.00 31.43 221 PHE A CA 1
ATOM 1554 C C . PHE A 1 221 ? 38.901 18.983 107.435 1.00 32.02 221 PHE A C 1
ATOM 1555 O O . PHE A 1 221 ? 38.310 20.020 107.110 1.00 31.64 221 PHE A O 1
ATOM 1563 N N . ALA A 1 222 ? 38.349 17.773 107.337 1.00 30.76 222 ALA A N 1
ATOM 1564 C CA . ALA A 1 222 ? 37.001 17.572 106.822 1.00 30.93 222 ALA A CA 1
ATOM 1565 C C . ALA A 1 222 ? 35.959 18.341 107.632 1.00 30.70 222 ALA A C 1
ATOM 1566 O O . ALA A 1 222 ? 35.332 19.297 107.146 1.00 28.10 222 ALA A O 1
ATOM 1568 N N . TYR A 1 223 ? 35.761 17.900 108.871 1.00 29.38 223 TYR A N 1
ATOM 1569 C CA . TYR A 1 223 ? 34.808 18.553 109.763 1.00 30.67 223 TYR A CA 1
ATOM 1570 C C . TYR A 1 223 ? 34.962 20.076 109.747 1.00 31.44 223 TYR A C 1
ATOM 1571 O O . TYR A 1 223 ? 33.983 20.805 109.894 1.00 30.30 223 TYR A O 1
ATOM 1580 N N . TYR A 1 224 ? 36.189 20.555 109.570 1.00 31.63 224 TYR A N 1
ATOM 1581 C CA . TYR A 1 224 ? 36.428 21.987 109.563 1.00 33.84 224 TYR A CA 1
ATOM 1582 C C . TYR A 1 224 ? 36.025 22.656 108.255 1.00 33.92 224 TYR A C 1
ATOM 1583 O O . TYR A 1 224 ? 35.517 23.777 108.252 1.00 31.80 224 TYR A O 1
ATOM 1592 N N . ILE A 1 225 ? 36.258 21.967 107.146 1.00 34.69 225 ILE A N 1
ATOM 1593 C CA . ILE A 1 225 ? 35.945 22.509 105.830 1.00 35.36 225 ILE A CA 1
ATOM 1594 C C . ILE A 1 225 ? 34.455 22.541 105.529 1.00 37.34 225 ILE A C 1
ATOM 1595 O O . ILE A 1 225 ? 33.944 23.533 104.987 1.00 37.86 225 ILE A O 1
ATOM 1600 N N . GLU A 1 226 ? 33.769 21.453 105.872 1.00 38.34 226 GLU A N 1
ATOM 1601 C CA . GLU A 1 226 ? 32.332 21.346 105.661 1.00 40.31 226 GLU A CA 1
ATOM 1602 C C . GLU A 1 226 ? 31.678 22.229 106.736 1.00 40.89 226 GLU A C 1
ATOM 1603 O O . GLU A 1 226 ? 31.618 21.866 107.918 1.00 40.65 226 GLU A O 1
ATOM 1609 N N . PRO A 1 227 ? 31.176 23.405 106.332 1.00 42.54 227 PRO A N 1
ATOM 1610 C CA . PRO A 1 227 ? 30.539 24.362 107.245 1.00 44.44 227 PRO A CA 1
ATOM 1611 C C . PRO A 1 227 ? 29.475 23.856 108.228 1.00 45.67 227 PRO A C 1
ATOM 1612 O O . PRO A 1 227 ? 29.145 24.548 109.189 1.00 47.55 227 PRO A O 1
ATOM 1616 N N . GLN A 1 228 ? 28.947 22.659 108.009 1.00 46.29 228 GLN A N 1
ATOM 1617 C CA . GLN A 1 228 ? 27.939 22.132 108.919 1.00 46.73 228 GLN A CA 1
ATOM 1618 C C . GLN A 1 228 ? 28.546 21.370 110.100 1.00 46.08 228 GLN A C 1
ATOM 1619 O O . GLN A 1 228 ? 28.173 21.593 111.253 1.00 45.84 228 GLN A O 1
ATOM 1625 N N . HIS A 1 229 ? 29.480 20.472 109.815 1.00 44.69 229 HIS A N 1
ATOM 1626 C CA . HIS A 1 229 ? 30.111 19.685 110.864 1.00 45.35 229 HIS A CA 1
ATOM 1627 C C . HIS A 1 229 ? 31.139 20.480 111.649 1.00 45.13 229 HIS A C 1
ATOM 1628 O O . HIS A 1 229 ? 31.698 19.977 112.631 1.00 44.70 229 HIS A O 1
ATOM 1635 N N . ARG A 1 230 ? 31.392 21.716 111.222 1.00 44.84 230 ARG A N 1
ATOM 1636 C CA . ARG A 1 230 ? 32.390 22.538 111.892 1.00 45.70 230 ARG A CA 1
ATOM 1637 C C . ARG A 1 230 ? 32.111 22.702 113.375 1.00 45.10 230 ARG A C 1
ATOM 1638 O O . ARG A 1 230 ? 33.024 22.598 114.208 1.00 42.61 230 ARG A O 1
ATOM 1646 N N . ASP A 1 231 ? 30.846 22.953 113.700 1.00 45.91 231 ASP A N 1
ATOM 1647 C CA . ASP A 1 231 ? 30.439 23.135 115.083 1.00 47.32 231 ASP A CA 1
ATOM 1648 C C . ASP A 1 231 ? 30.730 21.890 115.912 1.00 46.28 231 ASP A C 1
ATOM 1649 O O . ASP A 1 231 ? 31.255 21.986 117.021 1.00 45.16 231 ASP A O 1
ATOM 1654 N N . VAL A 1 232 ? 30.409 20.719 115.371 1.00 46.00 232 VAL A N 1
ATOM 1655 C CA . VAL A 1 232 ? 30.679 19.476 116.087 1.00 45.87 232 VAL A CA 1
ATOM 1656 C C . VAL A 1 232 ? 32.167 19.384 116.414 1.00 44.95 232 VAL A C 1
ATOM 1657 O O . VAL A 1 232 ? 32.544 18.877 117.463 1.00 45.00 232 VAL A O 1
ATOM 1661 N N . LEU A 1 233 ? 33.010 19.882 115.515 1.00 44.41 233 LEU A N 1
ATOM 1662 C CA . LEU A 1 233 ? 34.459 19.844 115.715 1.00 44.68 233 LEU A CA 1
ATOM 1663 C C . LEU A 1 233 ? 34.883 20.907 116.737 1.00 45.87 233 LEU A C 1
ATOM 1664 O O . LEU A 1 233 ? 35.810 20.689 117.521 1.00 43.52 233 LEU A O 1
ATOM 1669 N N . GLN A 1 234 ? 34.210 22.056 116.740 1.00 47.39 234 GLN A N 1
ATOM 1670 C CA . GLN A 1 234 ? 34.571 23.095 117.696 1.00 50.36 234 GLN A CA 1
ATOM 1671 C C . GLN A 1 234 ? 33.968 22.816 119.066 1.00 51.40 234 GLN A C 1
ATOM 1672 O O . GLN A 1 234 ? 34.450 23.323 120.081 1.00 52.34 234 GLN A O 1
ATOM 1678 N N . LEU A 1 235 ? 32.922 21.998 119.093 1.00 52.16 235 LEU A N 1
ATOM 1679 C CA . LEU A 1 235 ? 32.253 21.659 120.341 1.00 52.27 235 LEU A CA 1
ATOM 1680 C C . LEU A 1 235 ? 32.949 20.532 121.093 1.00 52.73 235 LEU A C 1
ATOM 1681 O O . LEU A 1 235 ? 33.266 20.670 122.270 1.00 53.39 235 LEU A O 1
ATOM 1686 N N . TYR A 1 236 ? 33.201 19.425 120.406 1.00 52.99 236 TYR A N 1
ATOM 1687 C CA . TYR A 1 236 ? 33.827 18.270 121.031 1.00 53.13 236 TYR A CA 1
ATOM 1688 C C . TYR A 1 236 ? 35.338 18.139 120.876 1.00 53.75 236 TYR A C 1
ATOM 1689 O O . TYR A 1 236 ? 35.946 17.239 121.463 1.00 54.07 236 TYR A O 1
ATOM 1698 N N . ALA A 1 237 ? 35.949 19.024 120.096 1.00 53.84 237 ALA A N 1
ATOM 1699 C CA . ALA A 1 237 ? 37.394 18.970 119.903 1.00 54.32 237 ALA A CA 1
ATOM 1700 C C . ALA A 1 237 ? 37.910 20.328 119.460 1.00 54.49 237 ALA A C 1
ATOM 1701 O O . ALA A 1 237 ? 38.254 20.522 118.295 1.00 55.37 237 ALA A O 1
ATOM 1703 N N . PRO A 1 238 ? 37.965 21.294 120.391 1.00 54.09 238 PRO A N 1
ATOM 1704 C CA . PRO A 1 238 ? 38.439 22.651 120.101 1.00 52.55 238 PRO A CA 1
ATOM 1705 C C . PRO A 1 238 ? 39.943 22.739 119.831 1.00 50.41 238 PRO A C 1
ATOM 1706 O O . PRO A 1 238 ? 40.380 23.554 119.018 1.00 49.57 238 PRO A O 1
ATOM 1710 N N . GLU A 1 239 ? 40.745 21.923 120.507 1.00 48.56 239 GLU A N 1
ATOM 1711 C CA . GLU A 1 239 ? 42.172 21.994 120.249 1.00 48.51 239 GLU A CA 1
ATOM 1712 C C . GLU A 1 239 ? 42.389 21.739 118.773 1.00 46.89 239 GLU A C 1
ATOM 1713 O O . GLU A 1 239 ? 43.133 22.455 118.103 1.00 46.02 239 GLU A O 1
ATOM 1719 N N . ALA A 1 240 ? 41.711 20.713 118.273 1.00 44.26 240 ALA A N 1
ATOM 1720 C CA . ALA A 1 240 ? 41.776 20.333 116.870 1.00 40.64 240 ALA A CA 1
ATOM 1721 C C . ALA A 1 240 ? 41.238 21.467 115.995 1.00 38.52 240 ALA A C 1
ATOM 1722 O O . ALA A 1 240 ? 41.921 21.935 115.090 1.00 36.07 240 ALA A O 1
ATOM 1724 N N . PHE A 1 241 ? 40.012 21.906 116.276 1.00 37.75 241 PHE A N 1
ATOM 1725 C CA . PHE A 1 241 ? 39.380 22.979 115.517 1.00 38.49 241 PHE A CA 1
ATOM 1726 C C . PHE A 1 241 ? 40.215 24.243 115.452 1.00 39.46 241 PHE A C 1
ATOM 1727 O O . PHE A 1 241 ? 40.246 24.915 114.420 1.00 40.26 241 PHE A O 1
ATOM 1735 N N . ASN A 1 242 ? 40.861 24.588 116.561 1.00 39.70 242 ASN A N 1
ATOM 1736 C CA . ASN A 1 242 ? 41.702 25.781 116.596 1.00 41.64 242 ASN A CA 1
ATOM 1737 C C . ASN A 1 242 ? 42.868 25.572 115.656 1.00 40.60 242 ASN A C 1
ATOM 1738 O O . ASN A 1 242 ? 43.159 26.421 114.810 1.00 38.75 242 ASN A O 1
ATOM 1743 N N . TYR A 1 243 ? 43.522 24.427 115.801 1.00 39.35 243 TYR A N 1
ATOM 1744 C CA . TYR A 1 243 ? 44.641 24.097 114.948 1.00 39.17 243 TYR A CA 1
ATOM 1745 C C . TYR A 1 243 ? 44.273 24.253 113.470 1.00 39.03 243 TYR A C 1
ATOM 1746 O O . TYR A 1 243 ? 44.926 25.009 112.752 1.00 39.11 243 TYR A O 1
ATOM 1755 N N . MET A 1 244 ? 43.230 23.554 113.021 1.00 38.74 244 MET A N 1
ATOM 1756 C CA . MET A 1 244 ? 42.810 23.622 111.621 1.00 38.98 244 MET A CA 1
ATOM 1757 C C . MET A 1 244 ? 42.418 25.033 111.194 1.00 39.54 244 MET A C 1
ATOM 1758 O O . MET A 1 244 ? 42.574 25.398 110.032 1.00 38.36 244 MET A O 1
ATOM 1763 N N . ASP A 1 245 ? 41.911 25.825 112.135 1.00 40.58 245 ASP A N 1
ATOM 1764 C CA . ASP A 1 245 ? 41.500 27.199 111.849 1.00 41.64 245 ASP A CA 1
ATOM 1765 C C . ASP A 1 245 ? 42.720 28.057 111.547 1.00 41.81 245 ASP A C 1
ATOM 1766 O O . ASP A 1 245 ? 42.789 28.718 110.513 1.00 41.51 245 ASP A O 1
ATOM 1771 N N . LYS A 1 246 ? 43.689 28.050 112.453 1.00 41.89 246 LYS A N 1
ATOM 1772 C CA . LYS A 1 246 ? 44.885 28.851 112.248 1.00 44.57 246 LYS A CA 1
ATOM 1773 C C . LYS A 1 246 ? 45.618 28.382 110.998 1.00 44.16 246 LYS A C 1
ATOM 1774 O O . LYS A 1 246 ? 46.112 29.198 110.215 1.00 43.48 246 LYS A O 1
ATOM 1780 N N . PHE A 1 247 ? 45.665 27.066 110.807 1.00 43.54 247 PHE A N 1
ATOM 1781 C CA . PHE A 1 247 ? 46.338 26.487 109.656 1.00 43.29 247 PHE A CA 1
ATOM 1782 C C . PHE A 1 247 ? 45.778 26.901 108.298 1.00 44.47 247 PHE A C 1
ATOM 1783 O O . PHE A 1 247 ? 46.537 27.323 107.426 1.00 45.01 247 PHE A O 1
ATOM 1791 N N . ASN A 1 248 ? 44.465 26.769 108.107 1.00 45.31 248 ASN A N 1
ATOM 1792 C CA . ASN A 1 248 ? 43.849 27.125 106.825 1.00 47.39 248 ASN A CA 1
ATOM 1793 C C . ASN A 1 248 ? 43.633 28.617 106.651 1.00 48.73 248 ASN A C 1
ATOM 1794 O O . ASN A 1 248 ? 43.119 29.045 105.621 1.00 47.46 248 ASN A O 1
ATOM 1799 N N . GLU A 1 249 ? 44.021 29.405 107.652 1.00 51.33 249 GLU A N 1
ATOM 1800 C CA . GLU A 1 249 ? 43.847 30.852 107.586 1.00 53.92 249 GLU A CA 1
ATOM 1801 C C . GLU A 1 249 ? 45.154 31.606 107.438 1.00 53.60 249 GLU A C 1
ATOM 1802 O O . GLU A 1 249 ? 45.155 32.821 107.254 1.00 55.02 249 GLU A O 1
ATOM 1808 N N . GLN A 1 250 ? 46.269 30.895 107.520 1.00 53.62 250 GLN A N 1
ATOM 1809 C CA . GLN A 1 250 ? 47.557 31.549 107.371 1.00 52.55 250 GLN A CA 1
ATOM 1810 C C . GLN A 1 250 ? 48.708 30.563 107.267 1.00 50.00 250 GLN A C 1
ATOM 1811 O O . GLN A 1 250 ? 49.357 30.481 106.221 1.00 50.59 250 GLN A O 1
ATOM 1817 N N . GLU A 1 251 ? 48.953 29.808 108.335 1.00 46.89 251 GLU A N 1
ATOM 1818 C CA . GLU A 1 251 ? 50.046 28.846 108.343 1.00 44.32 251 GLU A CA 1
ATOM 1819 C C . GLU A 1 251 ? 50.092 27.906 107.137 1.00 41.45 251 GLU A C 1
ATOM 1820 O O . GLU A 1 251 ? 51.052 27.153 106.977 1.00 40.79 251 GLU A O 1
ATOM 1826 N N . ILE A 1 252 ? 49.068 27.936 106.290 1.00 38.46 252 ILE A N 1
ATOM 1827 C CA . ILE A 1 252 ? 49.054 27.061 105.120 1.00 35.02 252 ILE A CA 1
ATOM 1828 C C . ILE A 1 252 ? 49.884 27.691 103.990 1.00 34.48 252 ILE A C 1
ATOM 1829 O O . ILE A 1 252 ? 50.461 26.993 103.144 1.00 32.39 252 ILE A O 1
ATOM 1834 N N . ASN A 1 253 ? 49.952 29.017 103.988 1.00 32.65 253 ASN A N 1
ATOM 1835 C CA . ASN A 1 253 ? 50.732 29.704 102.979 1.00 32.10 253 ASN A CA 1
ATOM 1836 C C . ASN A 1 253 ? 52.206 29.349 103.165 1.00 28.81 253 ASN A C 1
ATOM 1837 O O . ASN A 1 253 ? 52.954 29.211 102.193 1.00 28.38 253 ASN A O 1
ATOM 1842 N N . LEU A 1 254 ? 52.624 29.217 104.421 1.00 27.19 254 LEU A N 1
ATOM 1843 C CA . LEU A 1 254 ? 53.998 28.853 104.696 1.00 25.36 254 LEU A CA 1
ATOM 1844 C C . LEU A 1 254 ? 54.221 27.413 104.298 1.00 25.60 254 LEU A C 1
ATOM 1845 O O . LEU A 1 254 ? 55.358 27.011 104.059 1.00 25.14 254 LEU A O 1
ATOM 1850 N N . SER A 1 255 ? 53.152 26.623 104.227 1.00 24.52 255 SER A N 1
ATOM 1851 C CA . SER A 1 255 ? 53.323 25.228 103.809 1.00 26.03 255 SER A CA 1
ATOM 1852 C C . SER A 1 255 ? 53.649 25.201 102.314 1.00 24.32 255 SER A C 1
ATOM 1853 O O . SER A 1 255 ? 54.599 24.536 101.873 1.00 23.57 255 SER A O 1
ATOM 1856 N N . LEU A 1 256 ? 52.863 25.952 101.549 1.00 24.58 256 LEU A N 1
ATOM 1857 C CA . LEU A 1 256 ? 53.062 26.043 100.121 1.00 26.40 256 LEU A CA 1
ATOM 1858 C C . LEU A 1 256 ? 54.487 26.539 99.879 1.00 25.05 256 LEU A C 1
ATOM 1859 O O . LEU A 1 256 ? 55.226 25.950 99.087 1.00 25.57 256 LEU A O 1
ATOM 1864 N N . GLU A 1 257 ? 54.878 27.611 100.569 1.00 23.98 257 GLU A N 1
ATOM 1865 C CA . GLU A 1 257 ? 56.227 28.163 100.401 1.00 20.96 257 GLU A CA 1
ATOM 1866 C C . GLU A 1 257 ? 57.256 27.053 100.550 1.00 20.14 257 GLU A C 1
ATOM 1867 O O . GLU A 1 257 ? 58.157 26.924 99.731 1.00 19.81 257 GLU A O 1
ATOM 1873 N N . GLU A 1 258 ? 57.105 26.241 101.592 1.00 19.03 258 GLU A N 1
ATOM 1874 C CA . GLU A 1 258 ? 58.011 25.124 101.840 1.00 19.46 258 GLU A CA 1
ATOM 1875 C C . GLU A 1 258 ? 58.012 24.174 100.638 1.00 17.86 258 GLU A C 1
ATOM 1876 O O . GLU A 1 258 ? 59.067 23.793 100.127 1.00 16.82 258 GLU A O 1
ATOM 1882 N N . LEU A 1 259 ? 56.825 23.784 100.186 1.00 19.15 259 LEU A N 1
ATOM 1883 C CA . LEU A 1 259 ? 56.726 22.892 99.027 1.00 19.61 259 LEU A CA 1
ATOM 1884 C C . LEU A 1 259 ? 57.547 23.456 97.867 1.00 21.03 259 LEU A C 1
ATOM 1885 O O . LEU A 1 259 ? 58.449 22.786 97.349 1.00 21.42 259 LEU A O 1
ATOM 1890 N N . LYS A 1 260 ? 57.226 24.692 97.472 1.00 20.75 260 LYS A N 1
ATOM 1891 C CA . LYS A 1 260 ? 57.931 25.351 96.388 1.00 21.35 260 LYS A CA 1
ATOM 1892 C C . LYS A 1 260 ? 59.441 25.284 96.587 1.00 20.73 260 LYS A C 1
ATOM 1893 O O . LYS A 1 260 ? 60.174 25.029 95.636 1.00 21.09 260 LYS A O 1
ATOM 1899 N N . ASP A 1 261 ? 59.909 25.476 97.817 1.00 19.88 261 ASP A N 1
ATOM 1900 C CA . ASP A 1 261 ? 61.343 25.444 98.085 1.00 21.04 261 ASP A CA 1
ATOM 1901 C C . ASP A 1 261 ? 62.038 24.150 97.667 1.00 21.62 261 ASP A C 1
ATOM 1902 O O . ASP A 1 261 ? 63.251 24.124 97.472 1.00 19.59 261 ASP A O 1
ATOM 1907 N N . GLN A 1 262 ? 61.284 23.080 97.490 1.00 23.03 262 GLN A N 1
ATOM 1908 C CA . GLN A 1 262 ? 61.907 21.825 97.106 1.00 26.04 262 GLN A CA 1
ATOM 1909 C C . GLN A 1 262 ? 61.956 21.562 95.609 1.00 24.99 262 GLN A C 1
ATOM 1910 O O . GLN A 1 262 ? 62.543 20.567 95.170 1.00 26.97 262 GLN A O 1
ATOM 1916 N N . ARG A 1 263 ? 61.340 22.443 94.825 1.00 25.68 263 ARG A N 1
ATOM 1917 C CA . ARG A 1 263 ? 61.317 22.297 93.378 1.00 24.03 263 ARG A CA 1
ATOM 1918 C C . ARG A 1 263 ? 62.471 23.062 92.754 1.00 24.36 263 ARG A C 1
ATOM 1919 O O . ARG A 1 263 ? 62.650 24.259 93.017 1.00 26.30 263 ARG A O 1
ATOM 1927 N N . MET A 1 264 ? 63.247 22.371 91.917 1.00 22.96 264 MET A N 1
ATOM 1928 C CA . MET A 1 264 ? 64.392 22.989 91.261 1.00 24.59 264 MET A CA 1
ATOM 1929 C C . MET A 1 264 ? 63.979 24.217 90.466 1.00 26.08 264 MET A C 1
ATOM 1930 O O . MET A 1 264 ? 64.593 25.272 90.596 1.00 24.94 264 MET A O 1
ATOM 1935 N N . LEU A 1 265 ? 62.944 24.102 89.645 1.00 24.87 265 LEU A N 1
ATOM 1936 C CA . LEU A 1 265 ? 62.543 25.265 88.880 1.00 26.44 265 LEU A CA 1
ATOM 1937 C C . LEU A 1 265 ? 62.085 26.434 89.753 1.00 26.48 265 LEU A C 1
ATOM 1938 O O . LEU A 1 265 ? 62.482 27.572 89.518 1.00 26.07 265 LEU A O 1
ATOM 1943 N N . SER A 1 266 ? 61.260 26.176 90.763 1.00 26.15 266 SER A N 1
ATOM 1944 C CA . SER A 1 266 ? 60.813 27.269 91.631 1.00 26.52 266 SER A CA 1
ATOM 1945 C C . SER A 1 266 ? 62.023 27.973 92.195 1.00 26.64 266 SER A C 1
ATOM 1946 O O . SER A 1 266 ? 62.132 29.191 92.098 1.00 27.85 266 SER A O 1
ATOM 1949 N N . ARG A 1 267 ? 62.928 27.195 92.784 1.00 25.21 267 ARG A N 1
ATOM 1950 C CA . ARG A 1 267 ? 64.129 27.756 93.374 1.00 25.22 267 ARG A CA 1
ATOM 1951 C C . ARG A 1 267 ? 64.893 28.624 92.375 1.00 28.42 267 ARG A C 1
ATOM 1952 O O . ARG A 1 267 ? 65.283 29.756 92.688 1.00 27.49 267 ARG A O 1
ATOM 1960 N N . TYR A 1 268 ? 65.076 28.127 91.155 1.00 28.18 268 TYR A N 1
ATOM 1961 C CA . TYR A 1 268 ? 65.834 28.898 90.185 1.00 30.35 268 TYR A CA 1
ATOM 1962 C C . TYR A 1 268 ? 65.128 30.106 89.612 1.00 28.94 268 TYR A C 1
ATOM 1963 O O . TYR A 1 268 ? 65.754 31.115 89.283 1.00 25.50 268 TYR A O 1
ATOM 1972 N N . GLU A 1 269 ? 63.814 30.004 89.538 1.00 28.11 269 GLU A N 1
ATOM 1973 C CA . GLU A 1 269 ? 63.006 31.089 89.042 1.00 29.37 269 GLU A CA 1
ATOM 1974 C C . GLU A 1 269 ? 63.105 32.241 90.049 1.00 28.89 269 GLU A C 1
ATOM 1975 O O . GLU A 1 269 ? 63.310 33.398 89.674 1.00 27.57 269 GLU A O 1
ATOM 1981 N N . LYS A 1 270 ? 62.989 31.915 91.335 1.00 26.24 270 LYS A N 1
ATOM 1982 C CA . LYS A 1 270 ? 63.067 32.920 92.395 1.00 25.18 270 LYS A CA 1
ATOM 1983 C C . LYS A 1 270 ? 64.425 33.603 92.454 1.00 24.78 270 LYS A C 1
ATOM 1984 O O . LYS A 1 270 ? 64.517 34.815 92.613 1.00 24.47 270 LYS A O 1
ATOM 1990 N N . TRP A 1 271 ? 65.473 32.800 92.359 1.00 18.97 271 TRP A N 1
ATOM 1991 C CA . TRP A 1 271 ? 66.841 33.294 92.370 1.00 17.64 271 TRP A CA 1
ATOM 1992 C C . TRP A 1 271 ? 67.028 34.301 91.223 1.00 20.66 271 TRP A C 1
ATOM 1993 O O . TRP A 1 271 ? 67.588 35.389 91.407 1.00 19.51 271 TRP A O 1
ATOM 2004 N N . GLU A 1 272 ? 66.543 33.926 90.040 1.00 19.63 272 GLU A N 1
ATOM 2005 C CA . GLU A 1 272 ? 66.682 34.751 88.845 1.00 22.15 272 GLU A CA 1
ATOM 2006 C C . GLU A 1 272 ? 66.091 36.137 88.924 1.00 19.97 272 GLU A C 1
ATOM 2007 O O . GLU A 1 272 ? 66.776 37.105 88.587 1.00 20.00 272 GLU A O 1
ATOM 2013 N N . LYS A 1 273 ? 64.833 36.244 89.340 1.00 16.38 273 LYS A N 1
ATOM 2014 C CA . LYS A 1 273 ? 64.204 37.558 89.466 1.00 20.43 273 LYS A CA 1
ATOM 2015 C C . LYS A 1 273 ? 65.034 38.431 90.416 1.00 22.09 273 LYS A C 1
ATOM 2016 O O . LYS A 1 273 ? 65.296 39.603 90.148 1.00 22.64 273 LYS A O 1
ATOM 2022 N N . ILE A 1 274 ? 65.464 37.840 91.527 1.00 20.51 274 ILE A N 1
ATOM 2023 C CA . ILE A 1 274 ? 66.258 38.566 92.500 1.00 19.76 274 ILE A CA 1
ATOM 2024 C C . ILE A 1 274 ? 67.525 39.065 91.807 1.00 20.57 274 ILE A C 1
ATOM 2025 O O . ILE A 1 274 ? 67.861 40.258 91.879 1.00 20.47 274 ILE A O 1
ATOM 2030 N N . LYS A 1 275 ? 68.213 38.143 91.131 1.00 19.87 275 LYS A N 1
ATOM 2031 C CA . LYS A 1 275 ? 69.448 38.453 90.400 1.00 21.46 275 LYS A CA 1
ATOM 2032 C C . LYS A 1 275 ? 69.187 39.582 89.395 1.00 23.05 275 LYS A C 1
ATOM 2033 O O . LYS A 1 275 ? 70.002 40.492 89.197 1.00 18.35 275 LYS A O 1
ATOM 2039 N N . GLN A 1 276 ? 68.033 39.505 88.757 1.00 24.28 276 GLN A N 1
ATOM 2040 C CA . GLN A 1 276 ? 67.669 40.495 87.785 1.00 27.53 276 GLN A CA 1
ATOM 2041 C C . GLN A 1 276 ? 67.496 41.823 88.502 1.00 26.66 276 GLN A C 1
ATOM 2042 O O . GLN A 1 276 ? 68.153 42.800 88.160 1.00 27.28 276 GLN A O 1
ATOM 2048 N N . HIS A 1 277 ? 66.642 41.848 89.521 1.00 24.17 277 HIS A N 1
ATOM 2049 C CA . HIS A 1 277 ? 66.380 43.077 90.274 1.00 23.45 277 HIS A CA 1
ATOM 2050 C C . HIS A 1 277 ? 67.651 43.802 90.716 1.00 22.23 277 HIS A C 1
ATOM 2051 O O . HIS A 1 277 ? 67.731 45.022 90.683 1.00 22.30 277 HIS A O 1
ATOM 2058 N N . TYR A 1 278 ? 68.657 43.049 91.118 1.00 18.42 278 TYR A N 1
ATOM 2059 C CA . TYR A 1 278 ? 69.901 43.659 91.556 1.00 18.72 278 TYR A CA 1
ATOM 2060 C C . TYR A 1 278 ? 70.974 43.729 90.445 1.00 16.42 278 TYR A C 1
ATOM 2061 O O . TYR A 1 278 ? 72.147 44.067 90.709 1.00 18.35 278 TYR A O 1
ATOM 2070 N N . GLN A 1 279 ? 70.570 43.426 89.207 1.00 18.91 279 GLN A N 1
ATOM 2071 C CA . GLN A 1 279 ? 71.494 43.424 88.071 1.00 20.52 279 GLN A CA 1
ATOM 2072 C C . GLN A 1 279 ? 72.296 44.711 87.915 1.00 21.07 279 GLN A C 1
ATOM 2073 O O . GLN A 1 279 ? 73.521 44.669 87.839 1.00 21.89 279 GLN A O 1
ATOM 2079 N N . HIS A 1 280 ? 71.617 45.853 87.865 1.00 22.11 280 HIS A N 1
ATOM 2080 C CA . HIS A 1 280 ? 72.333 47.106 87.725 1.00 24.68 280 HIS A CA 1
ATOM 2081 C C . HIS A 1 280 ? 73.273 47.290 88.916 1.00 22.56 280 HIS A C 1
ATOM 2082 O O . HIS A 1 280 ? 74.453 47.608 88.736 1.00 23.08 280 HIS A O 1
ATOM 2089 N N . TRP A 1 281 ? 72.754 47.074 90.127 1.00 22.47 281 TRP A N 1
ATOM 2090 C CA . TRP A 1 281 ? 73.551 47.210 91.356 1.00 19.78 281 TRP A CA 1
ATOM 2091 C C . TRP A 1 281 ? 74.870 46.448 91.304 1.00 20.08 281 TRP A C 1
ATOM 2092 O O . TRP A 1 281 ? 75.932 46.990 91.654 1.00 20.75 281 TRP A O 1
ATOM 2103 N N . SER A 1 282 ? 74.796 45.190 90.880 1.00 19.91 282 SER A N 1
ATOM 2104 C CA . SER A 1 282 ? 75.986 44.354 90.796 1.00 23.49 282 SER A CA 1
ATOM 2105 C C . SER A 1 282 ? 76.965 44.815 89.716 1.00 24.45 282 SER A C 1
ATOM 2106 O O . SER A 1 282 ? 78.143 45.030 90.001 1.00 24.07 282 SER A O 1
ATOM 2109 N N . ASP A 1 283 ? 76.484 44.984 88.485 1.00 26.73 283 ASP A N 1
ATOM 2110 C CA . ASP A 1 283 ? 77.345 45.432 87.385 1.00 29.68 283 ASP A CA 1
ATOM 2111 C C . ASP A 1 283 ? 78.108 46.707 87.733 1.00 31.72 283 ASP A C 1
ATOM 2112 O O . ASP A 1 283 ? 79.205 46.942 87.224 1.00 32.64 283 ASP A O 1
ATOM 2117 N N . SER A 1 284 ? 77.523 47.524 88.604 1.00 31.39 284 SER A N 1
ATOM 2118 C CA . SER A 1 284 ? 78.145 48.767 89.027 1.00 33.52 284 SER A CA 1
ATOM 2119 C C . SER A 1 284 ? 79.162 48.571 90.141 1.00 34.62 284 SER A C 1
ATOM 2120 O O . SER A 1 284 ? 80.020 49.422 90.336 1.00 35.83 284 SER A O 1
ATOM 2123 N N . LEU A 1 285 ? 79.069 47.472 90.883 1.00 35.64 285 LEU A N 1
ATOM 2124 C CA . LEU A 1 285 ? 80.025 47.230 91.960 1.00 35.94 285 LEU A CA 1
ATOM 2125 C C . LEU A 1 285 ? 81.467 47.382 91.486 1.00 37.56 285 LEU A C 1
ATOM 2126 O O . LEU A 1 285 ? 81.826 46.913 90.408 1.00 38.45 285 LEU A O 1
ATOM 2131 N N . SER A 1 286 ? 82.300 48.019 92.298 1.00 37.89 286 SER A N 1
ATOM 2132 C CA . SER A 1 286 ? 83.696 48.206 91.934 1.00 39.08 286 SER A CA 1
ATOM 2133 C C . SER A 1 286 ? 84.503 46.993 92.361 1.00 39.35 286 SER A C 1
ATOM 2134 O O . SER A 1 286 ? 83.962 45.913 92.582 1.00 40.28 286 SER A O 1
ATOM 2137 N N . GLU A 1 287 ? 85.810 47.171 92.466 1.00 39.98 287 GLU A N 1
ATOM 2138 C CA . GLU A 1 287 ? 86.663 46.090 92.914 1.00 41.21 287 GLU A CA 1
ATOM 2139 C C . GLU A 1 287 ? 86.649 46.210 94.441 1.00 39.70 287 GLU A C 1
ATOM 2140 O O . GLU A 1 287 ? 86.543 45.201 95.141 1.00 41.78 287 GLU A O 1
ATOM 2146 N N . GLU A 1 288 ? 86.738 47.446 94.951 1.00 37.00 288 GLU A N 1
ATOM 2147 C CA . GLU A 1 288 ? 86.714 47.686 96.397 1.00 36.23 288 GLU A CA 1
ATOM 2148 C C . GLU A 1 288 ? 85.389 47.148 96.892 1.00 34.12 288 GLU A C 1
ATOM 2149 O O . GLU A 1 288 ? 85.321 46.507 97.937 1.00 34.34 288 GLU A O 1
ATOM 2155 N N . GLY A 1 289 ? 84.334 47.421 96.130 1.00 32.74 289 GLY A N 1
ATOM 2156 C CA . GLY A 1 289 ? 83.031 46.919 96.497 1.00 31.06 289 GLY A CA 1
ATOM 2157 C C . GLY A 1 289 ? 83.146 45.427 96.778 1.00 30.68 289 GLY A C 1
ATOM 2158 O O . GLY A 1 289 ? 82.894 44.962 97.896 1.00 28.06 289 GLY A O 1
ATOM 2159 N N . ARG A 1 290 ? 83.547 44.662 95.771 1.00 30.94 290 ARG A N 1
ATOM 2160 C CA . ARG A 1 290 ? 83.671 43.225 95.969 1.00 31.12 290 ARG A CA 1
ATOM 2161 C C . ARG A 1 290 ? 84.711 42.908 97.026 1.00 28.26 290 ARG A C 1
ATOM 2162 O O . ARG A 1 290 ? 84.668 41.849 97.649 1.00 28.35 290 ARG A O 1
ATOM 2170 N N . GLY A 1 291 ? 85.643 43.828 97.231 1.00 27.31 291 GLY A N 1
ATOM 2171 C CA . GLY A 1 291 ? 86.673 43.602 98.226 1.00 26.84 291 GLY A CA 1
ATOM 2172 C C . GLY A 1 291 ? 86.066 43.575 99.612 1.00 28.32 291 GLY A C 1
ATOM 2173 O O . GLY A 1 291 ? 86.256 42.619 100.379 1.00 30.44 291 GLY A O 1
ATOM 2174 N N . LEU A 1 292 ? 85.324 44.640 99.918 1.00 27.30 292 LEU A N 1
ATOM 2175 C CA . LEU A 1 292 ? 84.648 44.805 101.199 1.00 26.85 292 LEU A CA 1
ATOM 2176 C C . LEU A 1 292 ? 83.712 43.666 101.492 1.00 26.80 292 LEU A C 1
ATOM 2177 O O . LEU A 1 292 ? 83.802 43.055 102.551 1.00 26.30 292 LEU A O 1
ATOM 2182 N N . LEU A 1 293 ? 82.809 43.381 100.558 1.00 26.97 293 LEU A N 1
ATOM 2183 C CA . LEU A 1 293 ? 81.852 42.302 100.760 1.00 28.72 293 LEU A CA 1
ATOM 2184 C C . LEU A 1 293 ? 82.566 40.977 100.976 1.00 28.10 293 LEU A C 1
ATOM 2185 O O . LEU A 1 293 ? 82.072 40.086 101.674 1.00 25.43 293 LEU A O 1
ATOM 2190 N N . LYS A 1 294 ? 83.752 40.859 100.402 1.00 29.60 294 LYS A N 1
ATOM 2191 C CA . LYS A 1 294 ? 84.482 39.622 100.519 1.00 31.44 294 LYS A CA 1
ATOM 2192 C C . LYS A 1 294 ? 85.106 39.395 101.875 1.00 31.52 294 LYS A C 1
ATOM 2193 O O . LYS A 1 294 ? 85.038 38.278 102.395 1.00 31.08 294 LYS A O 1
ATOM 2199 N N . LYS A 1 295 ? 85.715 40.420 102.465 1.00 30.88 295 LYS A N 1
ATOM 2200 C CA . LYS A 1 295 ? 86.312 40.205 103.773 1.00 32.36 295 LYS A CA 1
ATOM 2201 C C . LYS A 1 295 ? 85.165 40.024 104.741 1.00 32.05 295 LYS A C 1
ATOM 2202 O O . LYS A 1 295 ? 85.212 39.168 105.615 1.00 32.57 295 LYS A O 1
ATOM 2208 N N . LEU A 1 296 ? 84.114 40.813 104.548 1.00 30.51 296 LEU A N 1
ATOM 2209 C CA . LEU A 1 296 ? 82.919 40.743 105.379 1.00 29.71 296 LEU A CA 1
ATOM 2210 C C . LEU A 1 296 ? 82.319 39.340 105.369 1.00 31.78 296 LEU A C 1
ATOM 2211 O O . LEU A 1 296 ? 81.253 39.120 105.926 1.00 30.90 296 LEU A O 1
ATOM 2216 N N . GLN A 1 297 ? 82.992 38.392 104.731 1.00 31.67 297 GLN A N 1
ATOM 2217 C CA . GLN A 1 297 ? 82.488 37.030 104.670 1.00 32.29 297 GLN A CA 1
ATOM 2218 C C . GLN A 1 297 ? 83.552 36.077 105.190 1.00 32.40 297 GLN A C 1
ATOM 2219 O O . GLN A 1 297 ? 83.273 34.935 105.541 1.00 31.83 297 GLN A O 1
ATOM 2225 N N . ILE A 1 298 ? 84.785 36.556 105.216 1.00 33.08 298 ILE A N 1
ATOM 2226 C CA . ILE A 1 298 ? 85.877 35.778 105.750 1.00 35.06 298 ILE A CA 1
ATOM 2227 C C . ILE A 1 298 ? 86.856 36.740 106.411 1.00 34.92 298 ILE A C 1
ATOM 2228 O O . ILE A 1 298 ? 87.420 37.627 105.765 1.00 33.72 298 ILE A O 1
ATOM 2233 N N . PRO A 1 299 ? 87.026 36.602 107.736 1.00 35.73 299 PRO A N 1
ATOM 2234 C CA . PRO A 1 299 ? 87.914 37.414 108.575 1.00 37.27 299 PRO A CA 1
ATOM 2235 C C . PRO A 1 299 ? 89.402 37.149 108.348 1.00 39.33 299 PRO A C 1
ATOM 2236 O O . PRO A 1 299 ? 89.817 36.022 108.060 1.00 39.17 299 PRO A O 1
ATOM 2240 N N . ILE A 1 300 ? 90.197 38.201 108.489 1.00 40.58 300 ILE A N 1
ATOM 2241 C CA . ILE A 1 300 ? 91.645 38.119 108.330 1.00 42.74 300 ILE A CA 1
ATOM 2242 C C . ILE A 1 300 ? 92.284 37.691 109.657 1.00 44.08 300 ILE A C 1
ATOM 2243 O O . ILE A 1 300 ? 92.241 38.447 110.633 1.00 42.81 300 ILE A O 1
ATOM 2248 N N . GLU A 1 301 ? 92.873 36.498 109.705 1.00 46.08 301 GLU A N 1
ATOM 2249 C CA . GLU A 1 301 ? 93.532 36.061 110.936 1.00 48.97 301 GLU A CA 1
ATOM 2250 C C . GLU A 1 301 ? 94.835 36.852 111.084 1.00 49.79 301 GLU A C 1
ATOM 2251 O O . GLU A 1 301 ? 95.432 37.277 110.098 1.00 48.51 301 GLU A O 1
ATOM 2257 N N . PRO A 1 302 ? 95.294 37.063 112.322 1.00 52.51 302 PRO A N 1
ATOM 2258 C CA . PRO A 1 302 ? 96.534 37.823 112.497 1.00 55.06 302 PRO A CA 1
ATOM 2259 C C . PRO A 1 302 ? 97.704 36.994 112.018 1.00 57.86 302 PRO A C 1
ATOM 2260 O O . PRO A 1 302 ? 97.747 35.781 112.238 1.00 56.48 302 PRO A O 1
ATOM 2264 N N . LYS A 1 303 ? 98.652 37.637 111.353 1.00 60.84 303 LYS A N 1
ATOM 2265 C CA . LYS A 1 303 ? 99.801 36.896 110.871 1.00 64.40 303 LYS A CA 1
ATOM 2266 C C . LYS A 1 303 ? 100.930 36.926 111.883 1.00 65.99 303 LYS A C 1
ATOM 2267 O O . LYS A 1 303 ? 101.400 37.994 112.287 1.00 66.14 303 LYS A O 1
ATOM 2273 N N . LYS A 1 304 ? 101.327 35.727 112.306 1.00 68.13 304 LYS A N 1
ATOM 2274 C CA . LYS A 1 304 ? 102.392 35.543 113.277 1.00 70.59 304 LYS A CA 1
ATOM 2275 C C . LYS A 1 304 ? 103.538 36.511 113.029 1.00 71.62 304 LYS A C 1
ATOM 2276 O O . LYS A 1 304 ? 104.036 37.149 113.956 1.00 71.59 304 LYS A O 1
ATOM 2282 N N . ASP A 1 305 ? 103.940 36.629 111.769 1.00 73.14 305 ASP A N 1
ATOM 2283 C CA . ASP A 1 305 ? 105.036 37.512 111.399 1.00 74.72 305 ASP A CA 1
ATOM 2284 C C . ASP A 1 305 ? 104.950 38.919 111.981 1.00 75.80 305 ASP A C 1
ATOM 2285 O O . ASP A 1 305 ? 105.929 39.429 112.524 1.00 76.30 305 ASP A O 1
ATOM 2290 N N . ASP A 1 306 ? 103.785 39.547 111.870 1.00 77.02 306 ASP A N 1
ATOM 2291 C CA . ASP A 1 306 ? 103.610 40.901 112.385 1.00 78.36 306 ASP A CA 1
ATOM 2292 C C . ASP A 1 306 ? 103.664 40.897 113.902 1.00 79.06 306 ASP A C 1
ATOM 2293 O O . ASP A 1 306 ? 104.336 41.729 114.513 1.00 78.82 306 ASP A O 1
ATOM 2298 N N . ILE A 1 307 ? 102.940 39.960 114.504 1.00 80.28 307 ILE A N 1
ATOM 2299 C CA . ILE A 1 307 ? 102.902 39.832 115.951 1.00 81.65 307 ILE A CA 1
ATOM 2300 C C . ILE A 1 307 ? 104.325 39.927 116.514 1.00 82.63 307 ILE A C 1
ATOM 2301 O O . ILE A 1 307 ? 104.653 40.868 117.245 1.00 82.56 307 ILE A O 1
ATOM 2306 N N . ILE A 1 308 ? 105.167 38.961 116.154 1.00 83.75 308 ILE A N 1
ATOM 2307 C CA . ILE A 1 308 ? 106.557 38.926 116.610 1.00 84.56 308 ILE A CA 1
ATOM 2308 C C . ILE A 1 308 ? 107.233 40.287 116.397 1.00 85.15 308 ILE A C 1
ATOM 2309 O O . ILE A 1 308 ? 107.819 40.857 117.319 1.00 85.24 308 ILE A O 1
ATOM 2314 N N . HIS A 1 309 ? 107.130 40.794 115.170 1.00 85.56 309 HIS A N 1
ATOM 2315 C CA . HIS A 1 309 ? 107.722 42.071 114.767 1.00 86.30 309 HIS A CA 1
ATOM 2316 C C . HIS A 1 309 ? 107.466 43.240 115.720 1.00 86.14 309 HIS A C 1
ATOM 2317 O O . HIS A 1 309 ? 108.346 44.077 115.937 1.00 86.18 309 HIS A O 1
ATOM 2324 N N . SER A 1 310 ? 106.267 43.296 116.290 1.00 86.02 310 SER A N 1
ATOM 2325 C CA . SER A 1 310 ? 105.899 44.379 117.196 1.00 85.24 310 SER A CA 1
ATOM 2326 C C . SER A 1 310 ? 106.290 44.148 118.658 1.00 85.28 310 SER A C 1
ATOM 2327 O O . SER A 1 310 ? 106.082 45.016 119.506 1.00 85.22 310 SER A O 1
ATOM 2330 N N . LEU A 1 311 ? 106.861 42.984 118.952 1.00 85.08 311 LEU A N 1
ATOM 2331 C CA . LEU A 1 311 ? 107.268 42.665 120.316 1.00 85.65 311 LEU A CA 1
ATOM 2332 C C . LEU A 1 311 ? 108.528 43.426 120.727 1.00 87.13 311 LEU A C 1
ATOM 2333 O O . LEU A 1 311 ? 108.894 44.424 120.109 1.00 87.07 311 LEU A O 1
ATOM 2338 N N . SER A 1 312 ? 109.174 42.942 121.787 1.00 88.88 312 SER A N 1
ATOM 2339 C CA . SER A 1 312 ? 110.410 43.518 122.317 1.00 90.48 312 SER A CA 1
ATOM 2340 C C . SER A 1 312 ? 111.220 42.348 122.853 1.00 91.62 312 SER A C 1
ATOM 2341 O O . SER A 1 312 ? 110.653 41.281 123.101 1.00 93.05 312 SER A O 1
ATOM 2344 N N . GLN A 1 313 ? 112.533 42.522 123.022 1.00 91.59 313 GLN A N 1
ATOM 2345 C CA . GLN A 1 313 ? 113.344 41.426 123.557 1.00 91.17 313 GLN A CA 1
ATOM 2346 C C . GLN A 1 313 ? 112.741 41.124 124.910 1.00 90.68 313 GLN A C 1
ATOM 2347 O O . GLN A 1 313 ? 112.560 39.964 125.291 1.00 90.18 313 GLN A O 1
ATOM 2353 N N . GLU A 1 314 ? 112.431 42.193 125.635 1.00 89.67 314 GLU A N 1
ATOM 2354 C CA . GLU A 1 314 ? 111.824 42.048 126.939 1.00 88.50 314 GLU A CA 1
ATOM 2355 C C . GLU A 1 314 ? 110.646 41.094 126.783 1.00 87.23 314 GLU A C 1
ATOM 2356 O O . GLU A 1 314 ? 110.663 39.972 127.293 1.00 87.38 314 GLU A O 1
ATOM 2362 N N . GLU A 1 315 ? 109.643 41.542 126.038 1.00 85.57 315 GLU A N 1
ATOM 2363 C CA . GLU A 1 315 ? 108.430 40.767 125.797 1.00 83.89 315 GLU A CA 1
ATOM 2364 C C . GLU A 1 315 ? 108.618 39.414 125.102 1.00 83.04 315 GLU A C 1
ATOM 2365 O O . GLU A 1 315 ? 107.840 38.487 125.332 1.00 82.92 315 GLU A O 1
ATOM 2371 N N . LYS A 1 316 ? 109.637 39.295 124.254 1.00 81.64 316 LYS A N 1
ATOM 2372 C CA . LYS A 1 316 ? 109.858 38.045 123.531 1.00 80.26 316 LYS A CA 1
ATOM 2373 C C . LYS A 1 316 ? 110.548 36.948 124.353 1.00 80.26 316 LYS A C 1
ATOM 2374 O O . LYS A 1 316 ? 110.376 35.759 124.065 1.00 79.65 316 LYS A O 1
ATOM 2380 N N . GLU A 1 317 ? 111.323 37.337 125.367 1.00 81.05 317 GLU A N 1
ATOM 2381 C CA . GLU A 1 317 ? 112.014 36.363 126.216 1.00 82.07 317 GLU A CA 1
ATOM 2382 C C . GLU A 1 317 ? 110.999 35.857 127.218 1.00 83.21 317 GLU A C 1
ATOM 2383 O O . GLU A 1 317 ? 111.000 34.682 127.616 1.00 82.70 317 GLU A O 1
ATOM 2389 N N . LEU A 1 318 ? 110.139 36.779 127.633 1.00 84.31 318 LEU A N 1
ATOM 2390 C CA . LEU A 1 318 ? 109.078 36.465 128.575 1.00 85.41 318 LEU A CA 1
ATOM 2391 C C . LEU A 1 318 ? 108.223 35.424 127.874 1.00 86.17 318 LEU A C 1
ATOM 2392 O O . LEU A 1 318 ? 107.736 34.486 128.500 1.00 87.02 318 LEU A O 1
ATOM 2397 N N . LEU A 1 319 ? 108.074 35.613 126.561 1.00 86.75 319 LEU A N 1
ATOM 2398 C CA . LEU A 1 319 ? 107.283 34.742 125.692 1.00 86.93 319 LEU A CA 1
ATOM 2399 C C . LEU A 1 319 ? 107.739 33.281 125.693 1.00 86.67 319 LEU A C 1
ATOM 2400 O O . LEU A 1 319 ? 106.952 32.378 125.397 1.00 86.32 319 LEU A O 1
ATOM 2405 N N . LYS A 1 320 ? 109.010 33.041 125.999 1.00 86.43 320 LYS A N 1
ATOM 2406 C CA . LYS A 1 320 ? 109.489 31.669 126.042 1.00 87.00 320 LYS A CA 1
ATOM 2407 C C . LYS A 1 320 ? 109.360 31.150 127.465 1.00 88.00 320 LYS A C 1
ATOM 2408 O O . LYS A 1 320 ? 108.807 30.073 127.703 1.00 88.20 320 LYS A O 1
ATOM 2414 N N . ARG A 1 321 ? 109.864 31.927 128.416 1.00 89.15 321 ARG A N 1
ATOM 2415 C CA . ARG A 1 321 ? 109.783 31.544 129.819 1.00 90.38 321 ARG A CA 1
ATOM 2416 C C . ARG A 1 321 ? 108.328 31.496 130.265 1.00 90.91 321 ARG A C 1
ATOM 2417 O O . ARG A 1 321 ? 108.002 30.846 131.255 1.00 91.21 321 ARG A O 1
ATOM 2425 N N . ILE A 1 322 ? 107.452 32.172 129.529 1.00 91.01 322 ILE A N 1
ATOM 2426 C CA . ILE A 1 322 ? 106.038 32.202 129.895 1.00 91.22 322 ILE A CA 1
ATOM 2427 C C . ILE A 1 322 ? 105.312 30.890 129.610 1.00 91.51 322 ILE A C 1
ATOM 2428 O O . ILE A 1 322 ? 105.401 30.341 128.503 1.00 91.31 322 ILE A O 1
ATOM 2433 N N . GLN A 1 323 ? 104.604 30.392 130.622 1.00 91.88 323 GLN A N 1
ATOM 2434 C CA . GLN A 1 323 ? 103.829 29.163 130.491 1.00 92.33 323 GLN A CA 1
ATOM 2435 C C . GLN A 1 323 ? 102.440 29.566 130.011 1.00 92.42 323 GLN A C 1
ATOM 2436 O O . GLN A 1 323 ? 101.461 29.453 130.743 1.00 92.31 323 GLN A O 1
ATOM 2442 N N . ILE A 1 324 ? 102.385 30.057 128.774 1.00 92.93 324 ILE A N 1
ATOM 2443 C CA . ILE A 1 324 ? 101.152 30.510 128.127 1.00 93.24 324 ILE A CA 1
ATOM 2444 C C . ILE A 1 324 ? 99.903 29.779 128.614 1.00 93.24 324 ILE A C 1
ATOM 2445 O O . ILE A 1 324 ? 98.865 30.396 128.861 1.00 93.43 324 ILE A O 1
ATOM 2450 N N . ASP A 1 325 ? 100.015 28.462 128.748 1.00 92.97 325 ASP A N 1
ATOM 2451 C CA . ASP A 1 325 ? 98.905 27.638 129.203 1.00 93.06 325 ASP A CA 1
ATOM 2452 C C . ASP A 1 325 ? 98.517 27.973 130.644 1.00 92.82 325 ASP A C 1
ATOM 2453 O O . ASP A 1 325 ? 97.343 27.896 131.019 1.00 93.20 325 ASP A O 1
ATOM 2458 N N . SER A 1 326 ? 99.511 28.359 131.439 1.00 92.52 326 SER A N 1
ATOM 2459 C CA . SER A 1 326 ? 99.307 28.702 132.842 1.00 92.33 326 SER A CA 1
ATOM 2460 C C . SER A 1 326 ? 98.344 29.866 133.095 1.00 92.38 326 SER A C 1
ATOM 2461 O O . SER A 1 326 ? 97.956 30.103 134.237 1.00 92.21 326 SER A O 1
ATOM 2464 N N . SER A 1 327 ? 97.959 30.590 132.047 1.00 92.54 327 SER A N 1
ATOM 2465 C CA . SER A 1 327 ? 97.031 31.712 132.207 1.00 92.53 327 SER A CA 1
ATOM 2466 C C . SER A 1 327 ? 95.583 31.221 132.127 1.00 92.60 327 SER A C 1
ATOM 2467 O O . SER A 1 327 ? 95.297 30.196 131.501 1.00 92.25 327 SER A O 1
ATOM 2470 N N . ASP A 1 328 ? 94.667 31.951 132.755 1.00 92.54 328 ASP A N 1
ATOM 2471 C CA . ASP A 1 328 ? 93.268 31.555 132.722 1.00 93.11 328 ASP A CA 1
ATOM 2472 C C . ASP A 1 328 ? 92.344 32.742 132.441 1.00 93.15 328 ASP A C 1
ATOM 2473 O O . ASP A 1 328 ? 91.546 33.152 133.288 1.00 93.32 328 ASP A O 1
ATOM 2478 N N . PHE A 1 329 ? 92.493 33.294 131.239 1.00 92.68 329 PHE A N 1
ATOM 2479 C CA . PHE A 1 329 ? 91.689 34.405 130.731 1.00 92.03 329 PHE A CA 1
ATOM 2480 C C . PHE A 1 329 ? 91.861 34.358 129.212 1.00 91.56 329 PHE A C 1
ATOM 2481 O O . PHE A 1 329 ? 91.360 35.212 128.476 1.00 91.38 329 PHE A O 1
ATOM 2489 N N . LEU A 1 330 ? 92.570 33.320 128.767 1.00 90.84 330 LEU A N 1
ATOM 2490 C CA . LEU A 1 330 ? 92.844 33.062 127.354 1.00 90.25 330 LEU A CA 1
ATOM 2491 C C . LEU A 1 330 ? 92.114 31.785 126.941 1.00 89.69 330 LEU A C 1
ATOM 2492 O O . LEU A 1 330 ? 92.155 30.788 127.665 1.00 89.92 330 LEU A O 1
ATOM 2497 N N . SER A 1 331 ? 91.449 31.797 125.790 1.00 88.97 331 SER A N 1
ATOM 2498 C CA . SER A 1 331 ? 90.767 30.585 125.361 1.00 88.16 331 SER A CA 1
ATOM 2499 C C . SER A 1 331 ? 91.792 29.657 124.712 1.00 87.62 331 SER A C 1
ATOM 2500 O O . SER A 1 331 ? 92.796 30.114 124.163 1.00 87.14 331 SER A O 1
ATOM 2503 N N . THR A 1 332 ? 91.527 28.355 124.793 1.00 86.96 332 THR A N 1
ATOM 2504 C CA . THR A 1 332 ? 92.398 27.317 124.247 1.00 86.68 332 THR A CA 1
ATOM 2505 C C . THR A 1 332 ? 92.752 27.582 122.780 1.00 86.04 332 THR A C 1
ATOM 2506 O O . THR A 1 332 ? 93.864 27.284 122.329 1.00 85.64 332 THR A O 1
ATOM 2510 N N . GLU A 1 333 ? 91.796 28.129 122.035 1.00 85.68 333 GLU A N 1
ATOM 2511 C CA . GLU A 1 333 ? 92.031 28.467 120.642 1.00 85.05 333 GLU A CA 1
ATOM 2512 C C . GLU A 1 333 ? 93.062 29.598 120.652 1.00 84.35 333 GLU A C 1
ATOM 2513 O O . GLU A 1 333 ? 94.106 29.495 120.009 1.00 83.83 333 GLU A O 1
ATOM 2519 N N . GLU A 1 334 ? 92.787 30.666 121.399 1.00 84.17 334 GLU A N 1
ATOM 2520 C CA . GLU A 1 334 ? 93.723 31.789 121.473 1.00 83.82 334 GLU A CA 1
ATOM 2521 C C . GLU A 1 334 ? 95.061 31.302 122.007 1.00 84.02 334 GLU A C 1
ATOM 2522 O O . GLU A 1 334 ? 96.114 31.577 121.431 1.00 83.89 334 GLU A O 1
ATOM 2528 N N . LYS A 1 335 ? 94.999 30.573 123.115 1.00 84.00 335 LYS A N 1
ATOM 2529 C CA . LYS A 1 335 ? 96.183 30.017 123.749 1.00 83.54 335 LYS A CA 1
ATOM 2530 C C . LYS A 1 335 ? 97.012 29.223 122.737 1.00 83.27 335 LYS A C 1
ATOM 2531 O O . LYS A 1 335 ? 98.246 29.211 122.791 1.00 83.08 335 LYS A O 1
ATOM 2537 N N . GLU A 1 336 ? 96.314 28.565 121.817 1.00 82.98 336 GLU A N 1
ATOM 2538 C CA . GLU A 1 336 ? 96.953 27.770 120.793 1.00 83.03 336 GLU A CA 1
ATOM 2539 C C . GLU A 1 336 ? 97.899 28.624 119.954 1.00 82.77 336 GLU A C 1
ATOM 2540 O O . GLU A 1 336 ? 99.102 28.371 119.919 1.00 83.41 336 GLU A O 1
ATOM 2546 N N . PHE A 1 337 ? 97.342 29.631 119.284 1.00 81.68 337 PHE A N 1
ATOM 2547 C CA . PHE A 1 337 ? 98.100 30.572 118.452 1.00 80.55 337 PHE A CA 1
ATOM 2548 C C . PHE A 1 337 ? 99.274 31.111 119.277 1.00 80.60 337 PHE A C 1
ATOM 2549 O O . PHE A 1 337 ? 100.411 31.203 118.802 1.00 79.45 337 PHE A O 1
ATOM 2557 N N . LEU A 1 338 ? 98.976 31.463 120.524 1.00 81.34 338 LEU A N 1
ATOM 2558 C CA . LEU A 1 338 ? 99.976 31.998 121.431 1.00 82.64 338 LEU A CA 1
ATOM 2559 C C . LEU A 1 338 ? 101.149 31.053 121.649 1.00 83.63 338 LEU A C 1
ATOM 2560 O O . LEU A 1 338 ? 102.265 31.503 121.902 1.00 83.92 338 LEU A O 1
ATOM 2565 N N . LYS A 1 339 ? 100.900 29.750 121.557 1.00 84.25 339 LYS A N 1
ATOM 2566 C CA . LYS A 1 339 ? 101.965 28.765 121.716 1.00 84.63 339 LYS A CA 1
ATOM 2567 C C . LYS A 1 339 ? 102.805 28.745 120.440 1.00 84.79 339 LYS A C 1
ATOM 2568 O O . LYS A 1 339 ? 104.034 28.820 120.477 1.00 84.87 339 LYS A O 1
ATOM 2574 N N . LYS A 1 340 ? 102.124 28.646 119.309 1.00 84.48 340 LYS A N 1
ATOM 2575 C CA . LYS A 1 340 ? 102.796 28.604 118.024 1.00 84.27 340 LYS A CA 1
ATOM 2576 C C . LYS A 1 340 ? 103.776 29.761 117.848 1.00 84.38 340 LYS A C 1
ATOM 2577 O O . LYS A 1 340 ? 104.698 29.674 117.041 1.00 84.17 340 LYS A O 1
ATOM 2583 N N . LEU A 1 341 ? 103.586 30.843 118.595 1.00 84.81 341 LEU A N 1
ATOM 2584 C CA . LEU A 1 341 ? 104.495 31.974 118.486 1.00 85.51 341 LEU A CA 1
ATOM 2585 C C . LEU A 1 341 ? 105.832 31.674 119.144 1.00 85.84 341 LEU A C 1
ATOM 2586 O O . LEU A 1 341 ? 106.840 32.315 118.833 1.00 86.09 341 LEU A O 1
ATOM 2591 N N . GLN A 1 342 ? 105.836 30.706 120.061 1.00 86.48 342 GLN A N 1
ATOM 2592 C CA . GLN A 1 342 ? 107.064 30.304 120.752 1.00 87.23 342 GLN A CA 1
ATOM 2593 C C . GLN A 1 342 ? 107.890 29.444 119.799 1.00 87.57 342 GLN A C 1
ATOM 2594 O O . GLN A 1 342 ? 109.071 29.719 119.560 1.00 87.41 342 GLN A O 1
ATOM 2600 N N . ILE A 1 343 ? 107.247 28.404 119.260 1.00 88.18 343 ILE A N 1
ATOM 2601 C CA . ILE A 1 343 ? 107.878 27.468 118.326 1.00 89.24 343 ILE A CA 1
ATOM 2602 C C . ILE A 1 343 ? 108.471 28.195 117.124 1.00 89.92 343 ILE A C 1
ATOM 2603 O O . ILE A 1 343 ? 109.622 27.957 116.762 1.00 90.31 343 ILE A O 1
ATOM 2608 N N . ASP A 1 344 ? 107.689 29.081 116.510 1.00 90.63 344 ASP A N 1
ATOM 2609 C CA . ASP A 1 344 ? 108.157 29.829 115.349 1.00 91.36 344 ASP A CA 1
ATOM 2610 C C . ASP A 1 344 ? 109.455 30.586 115.644 1.00 92.05 344 ASP A C 1
ATOM 2611 O O . ASP A 1 344 ? 110.295 30.759 114.757 1.00 92.18 344 ASP A O 1
ATOM 2616 N N . ILE A 1 345 ? 109.613 31.030 116.891 1.00 92.67 345 ILE A N 1
ATOM 2617 C CA . ILE A 1 345 ? 110.810 31.753 117.324 1.00 93.47 345 ILE A CA 1
ATOM 2618 C C . ILE A 1 345 ? 111.271 31.217 118.674 1.00 93.80 345 ILE A C 1
ATOM 2619 O O . ILE A 1 345 ? 111.973 30.212 118.747 1.00 94.20 345 ILE A O 1
ATOM 2624 N N . LEU A 1 368 ? 101.933 33.253 135.581 1.00 85.04 368 LEU A N 1
ATOM 2625 C CA . LEU A 1 368 ? 103.059 34.150 135.808 1.00 85.36 368 LEU A CA 1
ATOM 2626 C C . LEU A 1 368 ? 102.736 35.268 136.793 1.00 85.82 368 LEU A C 1
ATOM 2627 O O . LEU A 1 368 ? 101.861 35.121 137.648 1.00 85.73 368 LEU A O 1
ATOM 2632 N N . SER A 1 369 ? 103.440 36.389 136.676 1.00 86.36 369 SER A N 1
ATOM 2633 C CA . SER A 1 369 ? 103.219 37.493 137.598 1.00 86.87 369 SER A CA 1
ATOM 2634 C C . SER A 1 369 ? 102.571 38.710 136.972 1.00 87.48 369 SER A C 1
ATOM 2635 O O . SER A 1 369 ? 102.008 38.644 135.883 1.00 88.32 369 SER A O 1
ATOM 2638 N N . GLU A 1 370 ? 102.685 39.826 137.685 1.00 87.39 370 GLU A N 1
ATOM 2639 C CA . GLU A 1 370 ? 102.108 41.091 137.269 1.00 87.38 370 GLU A CA 1
ATOM 2640 C C . GLU A 1 370 ? 102.494 41.476 135.843 1.00 87.15 370 GLU A C 1
ATOM 2641 O O . GLU A 1 370 ? 101.747 41.184 134.911 1.00 86.54 370 GLU A O 1
ATOM 2647 N N . LYS A 1 371 ? 103.647 42.123 135.664 1.00 87.01 371 LYS A N 1
ATOM 2648 C CA . LYS A 1 371 ? 104.068 42.537 134.321 1.00 87.02 371 LYS A CA 1
ATOM 2649 C C . LYS A 1 371 ? 103.806 41.439 133.287 1.00 87.33 371 LYS A C 1
ATOM 2650 O O . LYS A 1 371 ? 103.322 41.711 132.186 1.00 87.57 371 LYS A O 1
ATOM 2656 N N . GLU A 1 372 ? 104.120 40.202 133.660 1.00 87.37 372 GLU A N 1
ATOM 2657 C CA . GLU A 1 372 ? 103.940 39.048 132.784 1.00 87.36 372 GLU A CA 1
ATOM 2658 C C . GLU A 1 372 ? 102.513 38.922 132.247 1.00 86.57 372 GLU A C 1
ATOM 2659 O O . GLU A 1 372 ? 102.303 38.829 131.042 1.00 86.26 372 GLU A O 1
ATOM 2665 N N . LYS A 1 373 ? 101.534 38.901 133.142 1.00 85.64 373 LYS A N 1
ATOM 2666 C CA . LYS A 1 373 ? 100.137 38.764 132.735 1.00 84.64 373 LYS A CA 1
ATOM 2667 C C . LYS A 1 373 ? 99.607 40.008 132.020 1.00 83.92 373 LYS A C 1
ATOM 2668 O O . LYS A 1 373 ? 98.715 39.917 131.176 1.00 83.52 373 LYS A O 1
ATOM 2674 N N . GLU A 1 374 ? 100.146 41.168 132.380 1.00 82.73 374 GLU A N 1
ATOM 2675 C CA . GLU A 1 374 ? 99.750 42.430 131.770 1.00 81.60 374 GLU A CA 1
ATOM 2676 C C . GLU A 1 374 ? 100.055 42.319 130.280 1.00 80.54 374 GLU A C 1
ATOM 2677 O O . GLU A 1 374 ? 99.344 42.854 129.425 1.00 80.82 374 GLU A O 1
ATOM 2683 N N . PHE A 1 375 ? 101.131 41.599 129.996 1.00 78.95 375 PHE A N 1
ATOM 2684 C CA . PHE A 1 375 ? 101.574 41.351 128.639 1.00 77.15 375 PHE A CA 1
ATOM 2685 C C . PHE A 1 375 ? 100.499 40.546 127.904 1.00 76.00 375 PHE A C 1
ATOM 2686 O O . PHE A 1 375 ? 99.974 40.984 126.881 1.00 76.05 375 PHE A O 1
ATOM 2694 N N . LEU A 1 376 ? 100.157 39.380 128.450 1.00 74.46 376 LEU A N 1
ATOM 2695 C CA . LEU A 1 376 ? 99.155 38.509 127.843 1.00 73.07 376 LEU A CA 1
ATOM 2696 C C . LEU A 1 376 ? 97.768 39.127 127.691 1.00 71.80 376 LEU A C 1
ATOM 2697 O O . LEU A 1 376 ? 96.900 38.546 127.035 1.00 72.19 376 LEU A O 1
ATOM 2702 N N . LYS A 1 377 ? 97.549 40.292 128.296 1.00 70.35 377 LYS A N 1
ATOM 2703 C CA . LYS A 1 377 ? 96.252 40.957 128.186 1.00 68.86 377 LYS A CA 1
ATOM 2704 C C . LYS A 1 377 ? 96.217 41.771 126.902 1.00 67.41 377 LYS A C 1
ATOM 2705 O O . LYS A 1 377 ? 95.146 42.056 126.357 1.00 67.21 377 LYS A O 1
ATOM 2711 N N . LYS A 1 378 ? 97.401 42.142 126.421 1.00 65.03 378 LYS A N 1
ATOM 2712 C CA . LYS A 1 378 ? 97.514 42.903 125.184 1.00 63.49 378 LYS A CA 1
ATOM 2713 C C . LYS A 1 378 ? 97.496 41.940 123.989 1.00 62.62 378 LYS A C 1
ATOM 2714 O O . LYS A 1 378 ? 96.773 42.161 123.017 1.00 62.60 378 LYS A O 1
ATOM 2720 N N . LEU A 1 379 ? 98.285 40.872 124.061 1.00 61.00 379 LEU A N 1
ATOM 2721 C CA . LEU A 1 379 ? 98.330 39.915 122.966 1.00 59.59 379 LEU A CA 1
ATOM 2722 C C . LEU A 1 379 ? 96.940 39.376 122.690 1.00 57.22 379 LEU A C 1
ATOM 2723 O O . LEU A 1 379 ? 96.638 38.968 121.571 1.00 57.11 379 LEU A O 1
ATOM 2728 N N . LYS A 1 380 ? 96.096 39.367 123.716 1.00 54.77 380 LYS A N 1
ATOM 2729 C CA . LYS A 1 380 ? 94.732 38.878 123.553 1.00 52.71 380 LYS A CA 1
ATOM 2730 C C . LYS A 1 380 ? 93.992 39.807 122.576 1.00 51.84 380 LYS A C 1
ATOM 2731 O O . LYS A 1 380 ? 93.318 39.341 121.663 1.00 51.60 380 LYS A O 1
ATOM 2737 N N . LEU A 1 381 ? 94.134 41.118 122.764 1.00 50.41 381 LEU A N 1
ATOM 2738 C CA . LEU A 1 381 ? 93.489 42.098 121.892 1.00 49.32 381 LEU A CA 1
ATOM 2739 C C . LEU A 1 381 ? 94.079 42.043 120.493 1.00 48.68 381 LEU A C 1
ATOM 2740 O O . LEU A 1 381 ? 93.388 42.273 119.500 1.00 47.79 381 LEU A O 1
ATOM 2745 N N . ASP A 1 382 ? 95.367 41.730 120.426 1.00 48.15 382 ASP A N 1
ATOM 2746 C CA . ASP A 1 382 ? 96.076 41.664 119.158 1.00 47.99 382 ASP A CA 1
ATOM 2747 C C . ASP A 1 382 ? 95.856 40.389 118.339 1.00 46.48 382 ASP A C 1
ATOM 2748 O O . ASP A 1 382 ? 95.723 40.464 117.126 1.00 46.52 382 ASP A O 1
ATOM 2753 N N . ILE A 1 383 ? 95.804 39.228 118.982 1.00 44.90 383 ILE A N 1
ATOM 2754 C CA . ILE A 1 383 ? 95.604 37.984 118.245 1.00 43.47 383 ILE A CA 1
ATOM 2755 C C . ILE A 1 383 ? 94.154 37.706 117.844 1.00 41.10 383 ILE A C 1
ATOM 2756 O O . ILE A 1 383 ? 93.782 36.551 117.618 1.00 39.43 383 ILE A O 1
ATOM 2761 N N . GLN A 1 384 ? 93.337 38.751 117.744 1.00 39.37 384 GLN A N 1
ATOM 2762 C CA . GLN A 1 384 ? 91.933 38.577 117.375 1.00 37.78 384 GLN A CA 1
ATOM 2763 C C . GLN A 1 384 ? 91.671 38.799 115.882 1.00 36.29 384 GLN A C 1
ATOM 2764 O O . GLN A 1 384 ? 92.090 39.805 115.309 1.00 36.77 384 GLN A O 1
ATOM 2770 N N . PRO A 1 385 ? 90.951 37.870 115.237 1.00 34.60 385 PRO A N 1
ATOM 2771 C CA . PRO A 1 385 ? 90.648 37.992 113.804 1.00 33.38 385 PRO A CA 1
ATOM 2772 C C . PRO A 1 385 ? 90.028 39.341 113.462 1.00 30.89 385 PRO A C 1
ATOM 2773 O O . PRO A 1 385 ? 89.369 39.964 114.298 1.00 29.45 385 PRO A O 1
ATOM 2777 N N . TYR A 1 386 ? 90.256 39.819 112.248 1.00 29.60 386 TYR A N 1
ATOM 2778 C CA . TYR A 1 386 ? 89.631 41.068 111.869 1.00 30.42 386 TYR A CA 1
ATOM 2779 C C . TYR A 1 386 ? 88.338 40.535 111.300 1.00 27.99 386 TYR A C 1
ATOM 2780 O O . TYR A 1 386 ? 88.314 40.009 110.187 1.00 30.44 386 TYR A O 1
ATOM 2789 N N . ASP A 1 387 ? 87.275 40.640 112.091 1.00 26.90 387 ASP A N 1
ATOM 2790 C CA . ASP A 1 387 ? 85.953 40.142 111.718 1.00 23.86 387 ASP A CA 1
ATOM 2791 C C . ASP A 1 387 ? 84.979 41.300 111.874 1.00 22.95 387 ASP A C 1
ATOM 2792 O O . ASP A 1 387 ? 84.629 41.669 112.976 1.00 22.40 387 ASP A O 1
ATOM 2797 N N . ILE A 1 388 ? 84.546 41.873 110.761 1.00 21.18 388 ILE A N 1
ATOM 2798 C CA . ILE A 1 388 ? 83.639 43.015 110.791 1.00 17.79 388 ILE A CA 1
ATOM 2799 C C . ILE A 1 388 ? 82.276 42.680 111.426 1.00 18.86 388 ILE A C 1
ATOM 2800 O O . ILE A 1 388 ? 81.765 43.444 112.247 1.00 18.88 388 ILE A O 1
ATOM 2805 N N . ASN A 1 389 ? 81.690 41.540 111.071 1.00 17.93 389 ASN A N 1
ATOM 2806 C CA . ASN A 1 389 ? 80.389 41.206 111.630 1.00 18.40 389 ASN A CA 1
ATOM 2807 C C . ASN A 1 389 ? 80.463 40.952 113.121 1.00 16.78 389 ASN A C 1
ATOM 2808 O O . ASN A 1 389 ? 79.489 41.214 113.843 1.00 18.07 389 ASN A O 1
ATOM 2813 N N . GLN A 1 390 ? 81.614 40.454 113.578 1.00 15.88 390 GLN A N 1
ATOM 2814 C CA . GLN A 1 390 ? 81.816 40.157 114.997 1.00 18.82 390 GLN A CA 1
ATOM 2815 C C . GLN A 1 390 ? 81.833 41.454 115.771 1.00 19.34 390 GLN A C 1
ATOM 2816 O O . GLN A 1 390 ? 81.204 41.563 116.815 1.00 18.46 390 GLN A O 1
ATOM 2822 N N . ARG A 1 391 ? 82.550 42.438 115.246 1.00 18.37 391 ARG A N 1
ATOM 2823 C CA . ARG A 1 391 ? 82.638 43.739 115.883 1.00 20.03 391 ARG A CA 1
ATOM 2824 C C . ARG A 1 391 ? 81.253 44.382 116.030 1.00 20.14 391 ARG A C 1
ATOM 2825 O O . ARG A 1 391 ? 80.961 44.997 117.052 1.00 22.84 391 ARG A O 1
ATOM 2833 N N . LEU A 1 392 ? 80.397 44.253 115.022 1.00 18.13 392 LEU A N 1
ATOM 2834 C CA . LEU A 1 392 ? 79.086 44.864 115.142 1.00 18.86 392 LEU A CA 1
ATOM 2835 C C . LEU A 1 392 ? 78.256 44.140 116.214 1.00 19.57 392 LEU A C 1
ATOM 2836 O O . LEU A 1 392 ? 77.508 44.771 116.971 1.00 18.46 392 LEU A O 1
ATOM 2841 N N . GLN A 1 393 ? 78.395 42.823 116.303 1.00 19.12 393 GLN A N 1
ATOM 2842 C CA . GLN A 1 393 ? 77.646 42.087 117.310 1.00 19.06 393 GLN A CA 1
ATOM 2843 C C . GLN A 1 393 ? 78.166 42.379 118.715 1.00 16.29 393 GLN A C 1
ATOM 2844 O O . GLN A 1 393 ? 77.370 42.636 119.627 1.00 16.88 393 GLN A O 1
ATOM 2850 N N . ASP A 1 394 ? 79.488 42.337 118.886 1.00 16.58 394 ASP A N 1
ATOM 2851 C CA . ASP A 1 394 ? 80.098 42.605 120.183 1.00 20.76 394 ASP A CA 1
ATOM 2852 C C . ASP A 1 394 ? 79.744 43.977 120.750 1.00 22.39 394 ASP A C 1
ATOM 2853 O O . ASP A 1 394 ? 79.620 44.127 121.962 1.00 23.83 394 ASP A O 1
ATOM 2858 N N . THR A 1 395 ? 79.575 44.977 119.892 1.00 20.74 395 THR A N 1
ATOM 2859 C CA . THR A 1 395 ? 79.255 46.312 120.367 1.00 19.81 395 THR A CA 1
ATOM 2860 C C . THR A 1 395 ? 77.793 46.614 120.137 1.00 19.55 395 THR A C 1
ATOM 2861 O O . THR A 1 395 ? 77.295 47.689 120.495 1.00 22.07 395 THR A O 1
ATOM 2865 N N . GLY A 1 396 ? 77.107 45.668 119.520 1.00 19.92 396 GLY A N 1
ATOM 2866 C CA . GLY A 1 396 ? 75.701 45.874 119.248 1.00 16.83 396 GLY A CA 1
ATOM 2867 C C . GLY A 1 396 ? 75.486 47.126 118.421 1.00 18.09 396 GLY A C 1
ATOM 2868 O O . GLY A 1 396 ? 74.469 47.803 118.550 1.00 15.99 396 GLY A O 1
ATOM 2869 N N . GLY A 1 397 ? 76.460 47.443 117.577 1.00 19.31 397 GLY A N 1
ATOM 2870 C CA . GLY A 1 397 ? 76.332 48.604 116.730 1.00 24.66 397 GLY A CA 1
ATOM 2871 C C . GLY A 1 397 ? 77.013 49.851 117.249 1.00 26.44 397 GLY A C 1
ATOM 2872 O O . GLY A 1 397 ? 77.072 50.868 116.549 1.00 27.24 397 GLY A O 1
ATOM 2873 N N . LEU A 1 398 ? 77.535 49.794 118.466 1.00 28.09 398 LEU A N 1
ATOM 2874 C CA . LEU A 1 398 ? 78.198 50.963 119.020 1.00 28.72 398 LEU A CA 1
ATOM 2875 C C . LEU A 1 398 ? 79.670 50.866 118.670 1.00 27.65 398 LEU A C 1
ATOM 2876 O O . LEU A 1 398 ? 80.507 50.488 119.498 1.00 27.70 398 LEU A O 1
ATOM 2881 N N . ILE A 1 399 ? 79.982 51.215 117.425 1.00 25.98 399 ILE A N 1
ATOM 2882 C CA . ILE A 1 399 ? 81.348 51.117 116.926 1.00 28.43 399 ILE A CA 1
ATOM 2883 C C . ILE A 1 399 ? 82.382 52.042 117.575 1.00 27.59 399 ILE A C 1
ATOM 2884 O O . ILE A 1 399 ? 83.585 51.744 117.551 1.00 25.74 399 ILE A O 1
ATOM 2889 N N . ASP A 1 400 ? 81.944 53.145 118.171 1.00 28.21 400 ASP A N 1
ATOM 2890 C CA . ASP A 1 400 ? 82.913 54.026 118.797 1.00 30.28 400 ASP A CA 1
ATOM 2891 C C . ASP A 1 400 ? 83.386 53.516 120.154 1.00 31.30 400 ASP A C 1
ATOM 2892 O O . ASP A 1 400 ? 84.245 54.128 120.774 1.00 33.55 400 ASP A O 1
ATOM 2897 N N . SER A 1 401 ? 82.846 52.386 120.602 1.00 31.92 401 SER A N 1
ATOM 2898 C CA . SER A 1 401 ? 83.251 51.808 121.879 1.00 32.24 401 SER A CA 1
ATOM 2899 C C . SER A 1 401 ? 84.750 51.624 121.903 1.00 31.54 401 SER A C 1
ATOM 2900 O O . SER A 1 401 ? 85.308 50.942 121.048 1.00 32.00 401 SER A O 1
ATOM 2903 N N . PRO A 1 402 ? 85.421 52.233 122.893 1.00 32.59 402 PRO A N 1
ATOM 2904 C CA . PRO A 1 402 ? 86.869 52.180 123.085 1.00 33.45 402 PRO A CA 1
ATOM 2905 C C . PRO A 1 402 ? 87.358 50.878 123.669 1.00 34.08 402 PRO A C 1
ATOM 2906 O O . PRO A 1 402 ? 88.228 50.873 124.530 1.00 35.85 402 PRO A O 1
ATOM 2910 N N . SER A 1 403 ? 86.802 49.776 123.182 1.00 34.67 403 SER A N 1
ATOM 2911 C CA . SER A 1 403 ? 87.173 48.451 123.652 1.00 31.37 403 SER A CA 1
ATOM 2912 C C . SER A 1 403 ? 88.349 47.846 122.912 1.00 30.99 403 SER A C 1
ATOM 2913 O O . SER A 1 403 ? 88.818 46.763 123.270 1.00 31.00 403 SER A O 1
ATOM 2916 N N . ILE A 1 404 ? 88.811 48.521 121.865 1.00 30.71 404 ILE A N 1
ATOM 2917 C CA . ILE A 1 404 ? 89.963 48.034 121.112 1.00 30.45 404 ILE A CA 1
ATOM 2918 C C . ILE A 1 404 ? 90.848 49.216 120.715 1.00 32.77 404 ILE A C 1
ATOM 2919 O O . ILE A 1 404 ? 90.420 50.377 120.814 1.00 34.17 404 ILE A O 1
ATOM 2924 N N . ASN A 1 405 ? 92.080 48.911 120.294 1.00 33.23 405 ASN A N 1
ATOM 2925 C CA . ASN A 1 405 ? 93.052 49.927 119.885 1.00 35.55 405 ASN A CA 1
ATOM 2926 C C . ASN A 1 405 ? 92.490 50.939 118.876 1.00 35.70 405 ASN A C 1
ATOM 2927 O O . ASN A 1 405 ? 91.847 50.577 117.894 1.00 34.10 405 ASN A O 1
ATOM 2932 N N . LEU A 1 406 ? 92.745 52.215 119.135 1.00 35.92 406 LEU A N 1
ATOM 2933 C CA . LEU A 1 406 ? 92.236 53.294 118.297 1.00 36.77 406 LEU A CA 1
ATOM 2934 C C . LEU A 1 406 ? 92.355 53.094 116.782 1.00 36.08 406 LEU A C 1
ATOM 2935 O O . LEU A 1 406 ? 91.416 53.390 116.037 1.00 34.77 406 LEU A O 1
ATOM 2940 N N . ASP A 1 407 ? 93.506 52.610 116.328 1.00 35.35 407 ASP A N 1
ATOM 2941 C CA . ASP A 1 407 ? 93.718 52.389 114.906 1.00 35.54 407 ASP A CA 1
ATOM 2942 C C . ASP A 1 407 ? 92.685 51.416 114.325 1.00 34.72 407 ASP A C 1
ATOM 2943 O O . ASP A 1 407 ? 91.922 51.782 113.431 1.00 35.33 407 ASP A O 1
ATOM 2948 N N . VAL A 1 408 ? 92.655 50.190 114.849 1.00 32.72 408 VAL A N 1
ATOM 2949 C CA . VAL A 1 408 ? 91.729 49.142 114.404 1.00 30.98 408 VAL A CA 1
ATOM 2950 C C . VAL A 1 408 ? 90.252 49.534 114.506 1.00 28.96 408 VAL A C 1
ATOM 2951 O O . VAL A 1 408 ? 89.406 49.051 113.743 1.00 29.37 408 VAL A O 1
ATOM 2955 N N . ARG A 1 409 ? 89.941 50.397 115.462 1.00 26.89 409 ARG A N 1
ATOM 2956 C CA . ARG A 1 409 ? 88.579 50.850 115.646 1.00 26.56 409 ARG A CA 1
ATOM 2957 C C . ARG A 1 409 ? 88.222 51.663 114.405 1.00 25.86 409 ARG A C 1
ATOM 2958 O O . ARG A 1 409 ? 87.197 51.418 113.757 1.00 26.74 409 ARG A O 1
ATOM 2966 N N . LYS A 1 410 ? 89.088 52.622 114.075 1.00 24.45 410 LYS A N 1
ATOM 2967 C CA . LYS A 1 410 ? 88.899 53.492 112.910 1.00 27.58 410 LYS A CA 1
ATOM 2968 C C . LYS A 1 410 ? 88.741 52.623 111.669 1.00 25.88 410 LYS A C 1
ATOM 2969 O O . LYS A 1 410 ? 87.821 52.814 110.862 1.00 26.86 410 LYS A O 1
ATOM 2975 N N . GLN A 1 411 ? 89.647 51.656 111.537 1.00 24.15 411 GLN A N 1
ATOM 2976 C CA . GLN A 1 411 ? 89.628 50.737 110.418 1.00 26.12 411 GLN A CA 1
ATOM 2977 C C . GLN A 1 411 ? 88.287 50.032 110.310 1.00 25.04 411 GLN A C 1
ATOM 2978 O O . GLN A 1 411 ? 87.795 49.828 109.196 1.00 23.84 411 GLN A O 1
ATOM 2984 N N . TYR A 1 412 ? 87.693 49.660 111.448 1.00 21.35 412 TYR A N 1
ATOM 2985 C CA . TYR A 1 412 ? 86.374 49.007 111.438 1.00 21.10 412 TYR A CA 1
ATOM 2986 C C . TYR A 1 412 ? 85.257 49.994 111.039 1.00 20.14 412 TYR A C 1
ATOM 2987 O O . TYR A 1 412 ? 84.345 49.642 110.287 1.00 17.85 412 TYR A O 1
ATOM 2996 N N . LYS A 1 413 ? 85.337 51.230 111.533 1.00 19.63 413 LYS A N 1
ATOM 2997 C CA . LYS A 1 413 ? 84.317 52.231 111.221 1.00 21.48 413 LYS A CA 1
ATOM 2998 C C . LYS A 1 413 ? 84.221 52.539 109.722 1.00 19.73 413 LYS A C 1
ATOM 2999 O O . LYS A 1 413 ? 83.110 52.630 109.176 1.00 17.56 413 LYS A O 1
ATOM 3005 N N . ARG A 1 414 ? 85.377 52.701 109.065 1.00 20.02 414 ARG A N 1
ATOM 3006 C CA . ARG A 1 414 ? 85.411 52.979 107.623 1.00 23.03 414 ARG A CA 1
ATOM 3007 C C . ARG A 1 414 ? 84.758 51.859 106.811 1.00 22.38 414 ARG A C 1
ATOM 3008 O O . ARG A 1 414 ? 83.837 52.104 106.023 1.00 22.37 414 ARG A O 1
ATOM 3016 N N . ASP A 1 415 ? 85.211 50.631 107.024 1.00 20.30 415 ASP A N 1
ATOM 3017 C CA . ASP A 1 415 ? 84.636 49.511 106.309 1.00 19.32 415 ASP A CA 1
ATOM 3018 C C . ASP A 1 415 ? 83.134 49.442 106.525 1.00 18.97 415 ASP A C 1
ATOM 3019 O O . ASP A 1 415 ? 82.372 49.129 105.603 1.00 19.73 415 ASP A O 1
ATOM 3024 N N . ILE A 1 416 ? 82.694 49.734 107.746 1.00 16.49 416 ILE A N 1
ATOM 3025 C CA . ILE A 1 416 ? 81.272 49.657 108.036 1.00 15.94 416 ILE A CA 1
ATOM 3026 C C . ILE A 1 416 ? 80.482 50.772 107.356 1.00 18.19 416 ILE A C 1
ATOM 3027 O O . ILE A 1 416 ? 79.481 50.510 106.665 1.00 18.18 416 ILE A O 1
ATOM 3032 N N . GLN A 1 417 ? 80.944 52.008 107.535 1.00 17.54 417 GLN A N 1
ATOM 3033 C CA . GLN A 1 417 ? 80.287 53.149 106.916 1.00 16.79 417 GLN A CA 1
ATOM 3034 C C . GLN A 1 417 ? 80.184 52.863 105.428 1.00 13.03 417 GLN A C 1
ATOM 3035 O O . GLN A 1 417 ? 79.155 53.164 104.793 1.00 9.80 417 GLN A O 1
ATOM 3041 N N . ASN A 1 418 ? 81.248 52.266 104.885 1.00 12.51 418 ASN A N 1
ATOM 3042 C CA . ASN A 1 418 ? 81.286 51.939 103.465 1.00 12.79 418 ASN A CA 1
ATOM 3043 C C . ASN A 1 418 ? 80.285 50.883 103.051 1.00 16.12 418 ASN A C 1
ATOM 3044 O O . ASN A 1 418 ? 79.501 51.123 102.138 1.00 19.55 418 ASN A O 1
ATOM 3049 N N . ILE A 1 419 ? 80.307 49.724 103.711 1.00 16.39 419 ILE A N 1
ATOM 3050 C CA . ILE A 1 419 ? 79.344 48.655 103.419 1.00 14.94 419 ILE A CA 1
ATOM 3051 C C . ILE A 1 419 ? 77.914 49.206 103.605 1.00 16.16 419 ILE A C 1
ATOM 3052 O O . ILE A 1 419 ? 76.954 48.770 102.947 1.00 19.18 419 ILE A O 1
ATOM 3057 N N . ASP A 1 420 ? 77.775 50.159 104.525 1.00 16.37 420 ASP A N 1
ATOM 3058 C CA . ASP A 1 420 ? 76.471 50.754 104.753 1.00 17.08 420 ASP A CA 1
ATOM 3059 C C . ASP A 1 420 ? 75.983 51.479 103.509 1.00 15.75 420 ASP A C 1
ATOM 3060 O O . ASP A 1 420 ? 74.779 51.538 103.271 1.00 15.59 420 ASP A O 1
ATOM 3065 N N . ALA A 1 421 ? 76.915 52.018 102.719 1.00 13.87 421 ALA A N 1
ATOM 3066 C CA . ALA A 1 421 ? 76.560 52.714 101.480 1.00 15.04 421 ALA A CA 1
ATOM 3067 C C . ALA A 1 421 ? 76.368 51.713 100.318 1.00 16.63 421 ALA A C 1
ATOM 3068 O O . ALA A 1 421 ? 75.504 51.920 99.454 1.00 16.76 421 ALA A O 1
ATOM 3070 N N . LEU A 1 422 ? 77.150 50.633 100.307 1.00 16.38 422 LEU A N 1
ATOM 3071 C CA . LEU A 1 422 ? 77.030 49.616 99.268 1.00 18.63 422 LEU A CA 1
ATOM 3072 C C . LEU A 1 422 ? 75.662 48.970 99.342 1.00 18.92 422 LEU A C 1
ATOM 3073 O O . LEU A 1 422 ? 75.034 48.711 98.326 1.00 18.63 422 LEU A O 1
ATOM 3078 N N . LEU A 1 423 ? 75.198 48.686 100.550 1.00 16.42 423 LEU A N 1
ATOM 3079 C CA . LEU A 1 423 ? 73.903 48.044 100.679 1.00 18.27 423 LEU A CA 1
ATOM 3080 C C . LEU A 1 423 ? 72.829 49.110 100.736 1.00 19.30 423 LEU A C 1
ATOM 3081 O O . LEU A 1 423 ? 72.160 49.276 101.755 1.00 20.77 423 LEU A O 1
ATOM 3086 N N . HIS A 1 424 ? 72.662 49.819 99.623 1.00 18.80 424 HIS A N 1
ATOM 3087 C CA . HIS A 1 424 ? 71.673 50.881 99.550 1.00 18.82 424 HIS A CA 1
ATOM 3088 C C . HIS A 1 424 ? 70.384 50.559 98.785 1.00 20.16 424 HIS A C 1
ATOM 3089 O O . HIS A 1 424 ? 69.437 51.334 98.884 1.00 21.80 424 HIS A O 1
ATOM 3096 N N . GLN A 1 425 ? 70.327 49.464 98.021 1.00 19.50 425 GLN A N 1
ATOM 3097 C CA . GLN A 1 425 ? 69.093 49.149 97.273 1.00 20.54 425 GLN A CA 1
ATOM 3098 C C . GLN A 1 425 ? 68.159 48.113 97.905 1.00 18.84 425 GLN A C 1
ATOM 3099 O O . GLN A 1 425 ? 68.537 46.955 98.088 1.00 21.09 425 GLN A O 1
ATOM 3105 N N . SER A 1 426 ? 66.925 48.518 98.189 1.00 20.04 426 SER A N 1
ATOM 3106 C CA . SER A 1 426 ? 65.966 47.611 98.810 1.00 21.26 426 SER A CA 1
ATOM 3107 C C . SER A 1 426 ? 65.395 46.546 97.881 1.00 21.47 426 SER A C 1
ATOM 3108 O O . SER A 1 426 ? 65.242 46.758 96.689 1.00 18.53 426 SER A O 1
ATOM 3111 N N . ILE A 1 427 ? 65.064 45.411 98.478 1.00 23.78 427 ILE A N 1
ATOM 3112 C CA . ILE A 1 427 ? 64.528 44.236 97.821 1.00 24.64 427 ILE A CA 1
ATOM 3113 C C . ILE A 1 427 ? 63.249 44.501 97.020 1.00 25.49 427 ILE A C 1
ATOM 3114 O O . ILE A 1 427 ? 62.957 43.807 96.036 1.00 26.99 427 ILE A O 1
ATOM 3119 N N . GLY A 1 428 ? 62.495 45.504 97.463 1.00 26.17 428 GLY A N 1
ATOM 3120 C CA . GLY A 1 428 ? 61.230 45.872 96.833 1.00 25.43 428 GLY A CA 1
ATOM 3121 C C . GLY A 1 428 ? 61.278 45.910 95.322 1.00 27.75 428 GLY A C 1
ATOM 3122 O O . GLY A 1 428 ? 62.010 46.726 94.752 1.00 26.36 428 GLY A O 1
ATOM 3123 N N . SER A 1 429 ? 60.474 45.059 94.678 1.00 29.19 429 SER A N 1
ATOM 3124 C CA . SER A 1 429 ? 60.465 44.944 93.220 1.00 31.92 429 SER A CA 1
ATOM 3125 C C . SER A 1 429 ? 59.077 44.677 92.628 1.00 33.47 429 SER A C 1
ATOM 3126 O O . SER A 1 429 ? 58.137 44.334 93.352 1.00 34.33 429 SER A O 1
ATOM 3129 N N . THR A 1 430 ? 58.957 44.839 91.310 1.00 32.73 430 THR A N 1
ATOM 3130 C CA . THR A 1 430 ? 57.694 44.571 90.613 1.00 35.88 430 THR A CA 1
ATOM 3131 C C . THR A 1 430 ? 57.647 43.106 90.142 1.00 35.04 430 THR A C 1
ATOM 3132 O O . THR A 1 430 ? 56.664 42.680 89.544 1.00 34.33 430 THR A O 1
ATOM 3136 N N . LEU A 1 431 ? 58.707 42.346 90.418 1.00 35.38 431 LEU A N 1
ATOM 3137 C CA . LEU A 1 431 ? 58.786 40.951 90.005 1.00 35.46 431 LEU A CA 1
ATOM 3138 C C . LEU A 1 431 ? 58.320 39.968 91.076 1.00 35.53 431 LEU A C 1
ATOM 3139 O O . LEU A 1 431 ? 58.431 38.755 90.877 1.00 36.38 431 LEU A O 1
ATOM 3144 N N . TYR A 1 432 ? 57.803 40.472 92.200 1.00 35.44 432 TYR A N 1
ATOM 3145 C CA . TYR A 1 432 ? 57.364 39.599 93.295 1.00 33.77 432 TYR A CA 1
ATOM 3146 C C . TYR A 1 432 ? 56.903 40.348 94.555 1.00 34.54 432 TYR A C 1
ATOM 3147 O O . TYR A 1 432 ? 57.312 41.489 94.794 1.00 35.00 432 TYR A O 1
ATOM 3156 N N . ASN A 1 433 ? 56.071 39.685 95.366 1.00 36.65 433 ASN A N 1
ATOM 3157 C CA . ASN A 1 433 ? 55.531 40.251 96.616 1.00 38.73 433 ASN A CA 1
ATOM 3158 C C . ASN A 1 433 ? 56.251 39.744 97.884 1.00 38.92 433 ASN A C 1
ATOM 3159 O O . ASN A 1 433 ? 57.347 40.205 98.223 1.00 40.23 433 ASN A O 1
ATOM 3164 N N . LYS A 1 434 ? 55.620 38.823 98.608 1.00 38.35 434 LYS A N 1
ATOM 3165 C CA . LYS A 1 434 ? 56.269 38.291 99.794 1.00 36.25 434 LYS A CA 1
ATOM 3166 C C . LYS A 1 434 ? 57.481 37.508 99.295 1.00 34.63 434 LYS A C 1
ATOM 3167 O O . LYS A 1 434 ? 57.420 36.829 98.266 1.00 34.83 434 LYS A O 1
ATOM 3173 N N . ILE A 1 435 ? 58.580 37.622 100.027 1.00 32.87 435 ILE A N 1
ATOM 3174 C CA . ILE A 1 435 ? 59.827 36.971 99.675 1.00 29.79 435 ILE A CA 1
ATOM 3175 C C . ILE A 1 435 ? 60.494 36.453 100.940 1.00 28.04 435 ILE A C 1
ATOM 3176 O O . ILE A 1 435 ? 60.958 37.233 101.778 1.00 26.49 435 ILE A O 1
ATOM 3181 N N . TYR A 1 436 ? 60.559 35.140 101.078 1.00 24.19 436 TYR A N 1
ATOM 3182 C CA . TYR A 1 436 ? 61.179 34.568 102.257 1.00 20.55 436 TYR A CA 1
ATOM 3183 C C . TYR A 1 436 ? 62.646 34.219 102.076 1.00 20.32 436 TYR A C 1
ATOM 3184 O O . TYR A 1 436 ? 63.018 33.508 101.149 1.00 20.63 436 TYR A O 1
ATOM 3193 N N . LEU A 1 437 ? 63.492 34.724 102.959 1.00 18.73 437 LEU A N 1
ATOM 3194 C CA . LEU A 1 437 ? 64.906 34.387 102.874 1.00 15.86 437 LEU A CA 1
ATOM 3195 C C . LEU A 1 437 ? 65.235 33.446 104.038 1.00 15.23 437 LEU A C 1
ATOM 3196 O O . LEU A 1 437 ? 64.484 33.363 105.013 1.00 16.00 437 LEU A O 1
ATOM 3201 N N . TYR A 1 438 ? 66.330 32.707 103.929 1.00 15.59 438 TYR A N 1
ATOM 3202 C CA . TYR A 1 438 ? 66.659 31.740 104.962 1.00 15.13 438 TYR A CA 1
ATOM 3203 C C . TYR A 1 438 ? 68.037 31.899 105.582 1.00 13.89 438 TYR A C 1
ATOM 3204 O O . TYR A 1 438 ? 68.976 32.368 104.933 1.00 12.50 438 TYR A O 1
ATOM 3213 N N . GLU A 1 439 ? 68.146 31.502 106.845 1.00 14.09 439 GLU A N 1
ATOM 3214 C CA . GLU A 1 439 ? 69.409 31.589 107.562 1.00 15.53 439 GLU A CA 1
ATOM 3215 C C . GLU A 1 439 ? 69.585 30.449 108.568 1.00 15.06 439 GLU A C 1
ATOM 3216 O O . GLU A 1 439 ? 68.653 30.100 109.309 1.00 16.00 439 GLU A O 1
ATOM 3222 N N . ASN A 1 440 ? 70.766 29.846 108.586 1.00 16.13 440 ASN A N 1
ATOM 3223 C CA . ASN A 1 440 ? 71.017 28.774 109.542 1.00 16.73 440 ASN A CA 1
ATOM 3224 C C . ASN A 1 440 ? 71.851 29.327 110.703 1.00 18.12 440 ASN A C 1
ATOM 3225 O O . ASN A 1 440 ? 72.911 29.934 110.502 1.00 16.78 440 ASN A O 1
ATOM 3230 N N . MET A 1 441 ? 71.357 29.123 111.921 1.00 18.99 441 MET A N 1
ATOM 3231 C CA . MET A 1 441 ? 72.019 29.646 113.103 1.00 19.21 441 MET A CA 1
ATOM 3232 C C . MET A 1 441 ? 72.417 28.585 114.097 1.00 17.64 441 MET A C 1
ATOM 3233 O O . MET A 1 441 ? 71.867 27.482 114.094 1.00 17.70 441 MET A O 1
ATOM 3238 N N . ASN A 1 442 ? 73.380 28.935 114.945 1.00 19.78 442 ASN A N 1
ATOM 3239 C CA . ASN A 1 442 ? 73.868 28.060 116.009 1.00 20.92 442 ASN A CA 1
ATOM 3240 C C . ASN A 1 442 ? 73.206 28.605 117.273 1.00 21.40 442 ASN A C 1
ATOM 3241 O O . ASN A 1 442 ? 73.368 29.792 117.582 1.00 22.40 442 ASN A O 1
ATOM 3246 N N . ILE A 1 443 ? 72.492 27.768 118.025 1.00 20.48 443 ILE A N 1
ATOM 3247 C CA . ILE A 1 443 ? 71.805 28.280 119.211 1.00 21.61 443 ILE A CA 1
ATOM 3248 C C . ILE A 1 443 ? 72.699 28.931 120.251 1.00 22.09 443 ILE A C 1
ATOM 3249 O O . ILE A 1 443 ? 72.249 29.834 120.955 1.00 21.39 443 ILE A O 1
ATOM 3254 N N . ASN A 1 444 ? 73.955 28.486 120.344 1.00 22.55 444 ASN A N 1
ATOM 3255 C CA . ASN A 1 444 ? 74.900 29.066 121.303 1.00 25.79 444 ASN A CA 1
ATOM 3256 C C . ASN A 1 444 ? 74.995 30.564 121.068 1.00 29.23 444 ASN A C 1
ATOM 3257 O O . ASN A 1 444 ? 75.416 31.311 121.947 1.00 30.35 444 ASN A O 1
ATOM 3262 N N . ASN A 1 445 ? 74.611 31.002 119.873 1.00 29.86 445 ASN A N 1
ATOM 3263 C CA . ASN A 1 445 ? 74.682 32.414 119.531 1.00 30.58 445 ASN A CA 1
ATOM 3264 C C . ASN A 1 445 ? 73.617 33.221 120.253 1.00 30.50 445 ASN A C 1
ATOM 3265 O O . ASN A 1 445 ? 73.743 34.437 120.396 1.00 31.29 445 ASN A O 1
ATOM 3270 N N . LEU A 1 446 ? 72.560 32.545 120.694 1.00 26.02 446 LEU A N 1
ATOM 3271 C CA . LEU A 1 446 ? 71.469 33.204 121.404 1.00 23.88 446 LEU A CA 1
ATOM 3272 C C . LEU A 1 446 ? 71.509 32.889 122.901 1.00 26.78 446 LEU A C 1
ATOM 3273 O O . LEU A 1 446 ? 71.294 33.773 123.728 1.00 26.03 446 LEU A O 1
ATOM 3278 N N . THR A 1 447 ? 71.800 31.637 123.245 1.00 24.20 447 THR A N 1
ATOM 3279 C CA . THR A 1 447 ? 71.853 31.235 124.638 1.00 24.45 447 THR A CA 1
ATOM 3280 C C . THR A 1 447 ? 72.715 30.004 124.820 1.00 24.82 447 THR A C 1
ATOM 3281 O O . THR A 1 447 ? 72.270 28.881 124.648 1.00 23.86 447 THR A O 1
ATOM 3285 N N . ALA A 1 448 ? 73.965 30.240 125.181 1.00 24.51 448 ALA A N 1
ATOM 3286 C CA . ALA A 1 448 ? 74.929 29.184 125.384 1.00 27.42 448 ALA A CA 1
ATOM 3287 C C . ALA A 1 448 ? 74.492 28.245 126.493 1.00 28.71 448 ALA A C 1
ATOM 3288 O O . ALA A 1 448 ? 74.771 27.036 126.459 1.00 29.28 448 ALA A O 1
ATOM 3290 N N . THR A 1 449 ? 73.804 28.807 127.481 1.00 30.11 449 THR A N 1
ATOM 3291 C CA . THR A 1 449 ? 73.344 28.030 128.622 1.00 31.96 449 THR A CA 1
ATOM 3292 C C . THR A 1 449 ? 72.341 26.980 128.147 1.00 32.46 449 THR A C 1
ATOM 3293 O O . THR A 1 449 ? 72.437 25.806 128.532 1.00 32.70 449 THR A O 1
ATOM 3297 N N . LEU A 1 450 ? 71.397 27.388 127.300 1.00 31.03 450 LEU A N 1
ATOM 3298 C CA . LEU A 1 450 ? 70.416 26.441 126.770 1.00 29.66 450 LEU A CA 1
ATOM 3299 C C . LEU A 1 450 ? 71.039 25.607 125.655 1.00 29.65 450 LEU A C 1
ATOM 3300 O O . LEU A 1 450 ? 70.764 24.420 125.523 1.00 29.00 450 LEU A O 1
ATOM 3305 N N . GLY A 1 451 ? 71.879 26.252 124.854 1.00 30.45 451 GLY A N 1
ATOM 3306 C CA . GLY A 1 451 ? 72.529 25.568 123.763 1.00 32.83 451 GLY A CA 1
ATOM 3307 C C . GLY A 1 451 ? 73.277 24.387 124.310 1.00 35.22 451 GLY A C 1
ATOM 3308 O O . GLY A 1 451 ? 73.496 23.399 123.610 1.00 35.91 451 GLY A O 1
ATOM 3309 N N . ALA A 1 452 ? 73.657 24.487 125.576 1.00 34.87 452 ALA A N 1
ATOM 3310 C CA . ALA A 1 452 ? 74.400 23.426 126.238 1.00 34.61 452 ALA A CA 1
ATOM 3311 C C . ALA A 1 452 ? 73.638 22.111 126.337 1.00 31.98 452 ALA A C 1
ATOM 3312 O O . ALA A 1 452 ? 74.243 21.050 126.294 1.00 30.54 452 ALA A O 1
ATOM 3314 N N . ASP A 1 453 ? 72.317 22.182 126.459 1.00 32.11 453 ASP A N 1
ATOM 3315 C CA . ASP A 1 453 ? 71.503 20.979 126.595 1.00 32.12 453 ASP A CA 1
ATOM 3316 C C . ASP A 1 453 ? 70.447 20.790 125.519 1.00 32.19 453 ASP A C 1
ATOM 3317 O O . ASP A 1 453 ? 69.616 19.887 125.641 1.00 32.73 453 ASP A O 1
ATOM 3322 N N . LEU A 1 454 ? 70.475 21.611 124.469 1.00 30.49 454 LEU A N 1
ATOM 3323 C CA . LEU A 1 454 ? 69.474 21.524 123.397 1.00 30.54 454 LEU A CA 1
ATOM 3324 C C . LEU A 1 454 ? 69.387 20.199 122.635 1.00 30.10 454 LEU A C 1
ATOM 3325 O O . LEU A 1 454 ? 68.303 19.781 122.233 1.00 30.42 454 LEU A O 1
ATOM 3330 N N . VAL A 1 455 ? 70.519 19.541 122.423 1.00 31.62 455 VAL A N 1
ATOM 3331 C CA . VAL A 1 455 ? 70.503 18.274 121.707 1.00 34.77 455 VAL A CA 1
ATOM 3332 C C . VAL A 1 455 ? 70.483 17.078 122.631 1.00 36.28 455 VAL A C 1
ATOM 3333 O O . VAL A 1 455 ? 71.241 17.013 123.592 1.00 34.60 455 VAL A O 1
ATOM 3337 N N . ASP A 1 456 ? 69.619 16.123 122.316 1.00 40.43 456 ASP A N 1
ATOM 3338 C CA . ASP A 1 456 ? 69.505 14.885 123.073 1.00 42.28 456 ASP A CA 1
ATOM 3339 C C . ASP A 1 456 ? 70.891 14.240 123.180 1.00 43.43 456 ASP A C 1
ATOM 3340 O O . ASP A 1 456 ? 71.479 13.865 122.179 1.00 42.37 456 ASP A O 1
ATOM 3345 N N . SER A 1 457 ? 71.404 14.116 124.400 1.00 46.06 457 SER A N 1
ATOM 3346 C CA . SER A 1 457 ? 72.725 13.537 124.642 1.00 48.50 457 SER A CA 1
ATOM 3347 C C . SER A 1 457 ? 72.975 12.178 123.987 1.00 48.55 457 SER A C 1
ATOM 3348 O O . SER A 1 457 ? 74.123 11.801 123.747 1.00 48.83 457 SER A O 1
ATOM 3351 N N . THR A 1 458 ? 71.916 11.430 123.707 1.00 49.30 458 THR A N 1
ATOM 3352 C CA . THR A 1 458 ? 72.086 10.132 123.069 1.00 49.69 458 THR A CA 1
ATOM 3353 C C . THR A 1 458 ? 71.887 10.246 121.557 1.00 49.73 458 THR A C 1
ATOM 3354 O O . THR A 1 458 ? 72.846 10.073 120.791 1.00 51.31 458 THR A O 1
ATOM 3358 N N . ASP A 1 459 ? 70.655 10.545 121.133 1.00 47.75 459 ASP A N 1
ATOM 3359 C CA . ASP A 1 459 ? 70.324 10.676 119.708 1.00 45.51 459 ASP A CA 1
ATOM 3360 C C . ASP A 1 459 ? 70.558 12.094 119.187 1.00 43.42 459 ASP A C 1
ATOM 3361 O O . ASP A 1 459 ? 69.713 12.984 119.329 1.00 41.54 459 ASP A O 1
ATOM 3366 N N . ASN A 1 460 ? 71.716 12.280 118.571 1.00 42.44 460 ASN A N 1
ATOM 3367 C CA . ASN A 1 460 ? 72.124 13.560 118.019 1.00 42.65 460 ASN A CA 1
ATOM 3368 C C . ASN A 1 460 ? 71.050 14.172 117.115 1.00 40.89 460 ASN A C 1
ATOM 3369 O O . ASN A 1 460 ? 70.943 15.395 117.002 1.00 41.72 460 ASN A O 1
ATOM 3374 N N . THR A 1 461 ? 70.247 13.325 116.481 1.00 37.49 461 THR A N 1
ATOM 3375 C CA . THR A 1 461 ? 69.217 13.806 115.567 1.00 33.85 461 THR A CA 1
ATOM 3376 C C . THR A 1 461 ? 67.976 14.357 116.236 1.00 32.74 461 THR A C 1
ATOM 3377 O O . THR A 1 461 ? 67.148 14.985 115.584 1.00 31.48 461 THR A O 1
ATOM 3381 N N . LYS A 1 462 ? 67.831 14.110 117.530 1.00 30.30 462 LYS A N 1
ATOM 3382 C CA . LYS A 1 462 ? 66.649 14.577 118.241 1.00 31.81 462 LYS A CA 1
ATOM 3383 C C . LYS A 1 462 ? 66.978 15.794 119.074 1.00 30.95 462 LYS A C 1
ATOM 3384 O O . LYS A 1 462 ? 68.125 15.980 119.482 1.00 28.44 462 LYS A O 1
ATOM 3390 N N . ILE A 1 463 ? 65.966 16.629 119.294 1.00 31.06 463 ILE A N 1
ATOM 3391 C CA . ILE A 1 463 ? 66.097 17.844 120.096 1.00 32.51 463 ILE A CA 1
ATOM 3392 C C . ILE A 1 463 ? 65.321 17.677 121.406 1.00 32.01 463 ILE A C 1
ATOM 3393 O O . ILE A 1 463 ? 64.158 17.255 121.415 1.00 32.22 463 ILE A O 1
ATOM 3398 N N . ASN A 1 464 ? 65.967 18.011 122.513 1.00 34.06 464 ASN A N 1
ATOM 3399 C CA . ASN A 1 464 ? 65.329 17.892 123.807 1.00 35.48 464 ASN A CA 1
ATOM 3400 C C . ASN A 1 464 ? 64.149 18.848 123.957 1.00 34.37 464 ASN A C 1
ATOM 3401 O O . ASN A 1 464 ? 64.334 20.068 124.001 1.00 34.22 464 ASN A O 1
ATOM 3406 N N . ARG A 1 465 ? 62.942 18.284 124.045 1.00 33.95 465 ARG A N 1
ATOM 3407 C CA . ARG A 1 465 ? 61.715 19.069 124.185 1.00 34.00 465 ARG A CA 1
ATOM 3408 C C . ARG A 1 465 ? 61.739 19.992 125.401 1.00 35.07 465 ARG A C 1
ATOM 3409 O O . ARG A 1 465 ? 61.099 21.041 125.403 1.00 35.30 465 ARG A O 1
ATOM 3417 N N . GLY A 1 466 ? 62.495 19.605 126.425 1.00 35.17 466 GLY A N 1
ATOM 3418 C CA . GLY A 1 466 ? 62.580 20.418 127.623 1.00 33.21 466 GLY A CA 1
ATOM 3419 C C . GLY A 1 466 ? 63.161 21.788 127.343 1.00 32.49 466 GLY A C 1
ATOM 3420 O O . GLY A 1 466 ? 62.565 22.820 127.673 1.00 31.66 466 GLY A O 1
ATOM 3421 N N . ILE A 1 467 ? 64.338 21.800 126.733 1.00 32.92 467 ILE A N 1
ATOM 3422 C CA . ILE A 1 467 ? 64.985 23.051 126.405 1.00 33.46 467 ILE A CA 1
ATOM 3423 C C . ILE A 1 467 ? 64.192 23.792 125.334 1.00 32.30 467 ILE A C 1
ATOM 3424 O O . ILE A 1 467 ? 64.184 25.020 125.302 1.00 33.88 467 ILE A O 1
ATOM 3429 N N . PHE A 1 468 ? 63.505 23.057 124.470 1.00 30.65 468 PHE A N 1
ATOM 3430 C CA . PHE A 1 468 ? 62.745 23.710 123.427 1.00 28.21 468 PHE A CA 1
ATOM 3431 C C . PHE A 1 468 ? 61.718 24.708 123.955 1.00 28.77 468 PHE A C 1
ATOM 3432 O O . PHE A 1 468 ? 61.687 25.857 123.520 1.00 28.91 468 PHE A O 1
ATOM 3440 N N . ASN A 1 469 ? 60.875 24.284 124.889 1.00 29.88 469 ASN A N 1
ATOM 3441 C CA . ASN A 1 469 ? 59.851 25.188 125.407 1.00 31.13 469 ASN A CA 1
ATOM 3442 C C . ASN A 1 469 ? 60.496 26.306 126.217 1.00 30.27 469 ASN A C 1
ATOM 3443 O O . ASN A 1 469 ? 59.953 27.409 126.325 1.00 30.46 469 ASN A O 1
ATOM 3448 N N . GLU A 1 470 ? 61.658 26.014 126.789 1.00 29.82 470 GLU A N 1
ATOM 3449 C CA . GLU A 1 470 ? 62.347 27.015 127.570 1.00 32.08 470 GLU A CA 1
ATOM 3450 C C . GLU A 1 470 ? 62.882 28.080 126.634 1.00 30.25 470 GLU A C 1
ATOM 3451 O O . GLU A 1 470 ? 62.759 29.280 126.901 1.00 27.65 470 GLU A O 1
ATOM 3457 N N . PHE A 1 471 ? 63.494 27.653 125.526 1.00 29.04 471 PHE A N 1
ATOM 3458 C CA . PHE A 1 471 ? 64.027 28.562 124.506 1.00 27.50 471 PHE A CA 1
ATOM 3459 C C . PHE A 1 471 ? 62.885 29.272 123.805 1.00 27.38 471 PHE A C 1
ATOM 3460 O O . PHE A 1 471 ? 62.987 30.435 123.456 1.00 25.81 471 PHE A O 1
ATOM 3468 N N . LYS A 1 472 ? 61.795 28.535 123.613 1.00 27.55 472 LYS A N 1
ATOM 3469 C CA . LYS A 1 472 ? 60.637 29.113 122.953 1.00 27.19 472 LYS A CA 1
ATOM 3470 C C . LYS A 1 472 ? 59.917 30.116 123.830 1.00 27.70 472 LYS A C 1
ATOM 3471 O O . LYS A 1 472 ? 59.204 30.994 123.351 1.00 25.77 472 LYS A O 1
ATOM 3477 N N . LYS A 1 473 ? 60.128 29.970 125.128 1.00 29.57 473 LYS A N 1
ATOM 3478 C CA . LYS A 1 473 ? 59.496 30.797 126.140 1.00 31.59 473 LYS A CA 1
ATOM 3479 C C . LYS A 1 473 ? 59.241 32.257 125.781 1.00 32.06 473 LYS A C 1
ATOM 3480 O O . LYS A 1 473 ? 58.170 32.598 125.273 1.00 32.51 473 LYS A O 1
ATOM 3486 N N . ASN A 1 474 ? 60.203 33.128 126.040 1.00 29.72 474 ASN A N 1
ATOM 3487 C CA . ASN A 1 474 ? 59.970 34.538 125.760 1.00 30.74 474 ASN A CA 1
ATOM 3488 C C . ASN A 1 474 ? 60.640 35.081 124.532 1.00 30.60 474 ASN A C 1
ATOM 3489 O O . ASN A 1 474 ? 61.344 36.094 124.591 1.00 30.01 474 ASN A O 1
ATOM 3494 N N . PHE A 1 475 ? 60.421 34.406 123.415 1.00 28.80 475 PHE A N 1
ATOM 3495 C CA . PHE A 1 475 ? 61.005 34.852 122.173 1.00 28.02 475 PHE A CA 1
ATOM 3496 C C . PHE A 1 475 ? 59.916 35.546 121.405 1.00 26.27 475 PHE A C 1
ATOM 3497 O O . PHE A 1 475 ? 59.132 34.898 120.722 1.00 27.82 475 PHE A O 1
ATOM 3505 N N . LYS A 1 476 ? 59.854 36.864 121.544 1.00 24.16 476 LYS A N 1
ATOM 3506 C CA . LYS A 1 476 ? 58.851 37.632 120.842 1.00 22.44 476 LYS A CA 1
ATOM 3507 C C . LYS A 1 476 ? 59.486 38.568 119.828 1.00 20.36 476 LYS A C 1
ATOM 3508 O O . LYS A 1 476 ? 58.840 38.990 118.879 1.00 20.46 476 LYS A O 1
ATOM 3514 N N . TYR A 1 477 ? 60.749 38.906 120.008 1.00 18.02 477 TYR A N 1
ATOM 3515 C CA . TYR A 1 477 ? 61.361 39.785 119.039 1.00 19.04 477 TYR A CA 1
ATOM 3516 C C . TYR A 1 477 ? 62.871 39.721 119.013 1.00 18.49 477 TYR A C 1
ATOM 3517 O O . TYR A 1 477 ? 63.514 39.371 119.988 1.00 19.26 477 TYR A O 1
ATOM 3526 N N . SER A 1 478 ? 63.428 40.078 117.867 1.00 17.35 478 SER A N 1
ATOM 3527 C CA . SER A 1 478 ? 64.854 39.995 117.658 1.00 16.21 478 SER A CA 1
ATOM 3528 C C . SER A 1 478 ? 65.392 41.247 116.977 1.00 14.35 478 SER A C 1
ATOM 3529 O O . SER A 1 478 ? 64.645 41.982 116.297 1.00 16.07 478 SER A O 1
ATOM 3532 N N . ILE A 1 479 ? 66.689 41.483 117.178 1.00 14.13 479 ILE A N 1
ATOM 3533 C CA . ILE A 1 479 ? 67.395 42.613 116.567 1.00 15.29 479 ILE A CA 1
ATOM 3534 C C . ILE A 1 479 ? 68.673 42.088 115.910 1.00 14.10 479 ILE A C 1
ATOM 3535 O O . ILE A 1 479 ? 69.255 41.088 116.362 1.00 13.80 479 ILE A O 1
ATOM 3540 N N . SER A 1 480 ? 69.082 42.754 114.827 1.00 13.48 480 SER A N 1
ATOM 3541 C CA . SER A 1 480 ? 70.307 42.406 114.113 1.00 15.24 480 SER A CA 1
ATOM 3542 C C . SER A 1 480 ? 71.161 43.662 113.962 1.00 16.86 480 SER A C 1
ATOM 3543 O O . SER A 1 480 ? 70.780 44.622 113.279 1.00 16.66 480 SER A O 1
ATOM 3546 N N . SER A 1 481 ? 72.316 43.642 114.608 1.00 15.75 481 SER A N 1
ATOM 3547 C CA . SER A 1 481 ? 73.218 44.783 114.592 1.00 18.07 481 SER A CA 1
ATOM 3548 C C . SER A 1 481 ? 74.381 44.676 113.621 1.00 18.11 481 SER A C 1
ATOM 3549 O O . SER A 1 481 ? 75.036 45.676 113.330 1.00 17.52 481 SER A O 1
ATOM 3552 N N . ASN A 1 482 ? 74.646 43.471 113.136 1.00 16.62 482 ASN A N 1
ATOM 3553 C CA . ASN A 1 482 ? 75.723 43.259 112.179 1.00 14.72 482 ASN A CA 1
ATOM 3554 C C . ASN A 1 482 ? 75.017 42.853 110.877 1.00 13.25 482 ASN A C 1
ATOM 3555 O O . ASN A 1 482 ? 73.770 42.855 110.821 1.00 12.72 482 ASN A O 1
ATOM 3560 N N . TYR A 1 483 ? 75.778 42.482 109.845 1.00 13.77 483 TYR A N 1
ATOM 3561 C CA . TYR A 1 483 ? 75.145 42.120 108.581 1.00 14.70 483 TYR A CA 1
ATOM 3562 C C . TYR A 1 483 ? 74.740 40.661 108.451 1.00 14.82 483 TYR A C 1
ATOM 3563 O O . TYR A 1 483 ? 75.581 39.763 108.417 1.00 13.81 483 TYR A O 1
ATOM 3572 N N . MET A 1 484 ? 73.425 40.464 108.374 1.00 15.38 484 MET A N 1
ATOM 3573 C CA . MET A 1 484 ? 72.788 39.160 108.223 1.00 16.85 484 MET A CA 1
ATOM 3574 C C . MET A 1 484 ? 72.994 38.600 106.815 1.00 20.44 484 MET A C 1
ATOM 3575 O O . MET A 1 484 ? 72.545 39.184 105.849 1.00 18.63 484 MET A O 1
ATOM 3580 N N . ILE A 1 485 ? 73.649 37.458 106.700 1.00 18.51 485 ILE A N 1
ATOM 3581 C CA . ILE A 1 485 ? 73.879 36.825 105.408 1.00 18.63 485 ILE A CA 1
ATOM 3582 C C . ILE A 1 485 ? 72.898 35.647 105.249 1.00 18.90 485 ILE A C 1
ATOM 3583 O O . ILE A 1 485 ? 73.016 34.613 105.912 1.00 20.15 485 ILE A O 1
ATOM 3588 N N . VAL A 1 486 ? 71.928 35.820 104.355 1.00 18.22 486 VAL A N 1
ATOM 3589 C CA . VAL A 1 486 ? 70.893 34.824 104.135 1.00 18.89 486 VAL A CA 1
ATOM 3590 C C . VAL A 1 486 ? 70.862 34.151 102.758 1.00 20.15 486 VAL A C 1
ATOM 3591 O O . VAL A 1 486 ? 71.518 34.594 101.835 1.00 21.03 486 VAL A O 1
ATOM 3595 N N . ASP A 1 487 ? 70.085 33.073 102.640 1.00 19.68 487 ASP A N 1
ATOM 3596 C CA . ASP A 1 487 ? 69.952 32.324 101.389 1.00 18.12 487 ASP A CA 1
ATOM 3597 C C . ASP A 1 487 ? 68.648 32.553 100.665 1.00 15.67 487 ASP A C 1
ATOM 3598 O O . ASP A 1 487 ? 67.588 32.600 101.275 1.00 14.45 487 ASP A O 1
ATOM 3603 N N . ILE A 1 488 ? 68.715 32.655 99.346 1.00 15.68 488 ILE A N 1
ATOM 3604 C CA . ILE A 1 488 ? 67.501 32.889 98.584 1.00 15.84 488 ILE A CA 1
ATOM 3605 C C . ILE A 1 488 ? 66.563 31.696 98.736 1.00 13.68 488 ILE A C 1
ATOM 3606 O O . ILE A 1 488 ? 65.360 31.870 98.862 1.00 14.42 488 ILE A O 1
ATOM 3611 N N . ASN A 1 489 ? 67.126 30.495 98.752 1.00 13.36 489 ASN A N 1
ATOM 3612 C CA . ASN A 1 489 ? 66.342 29.282 98.948 1.00 16.12 489 ASN A CA 1
ATOM 3613 C C . ASN A 1 489 ? 67.008 28.521 100.099 1.00 14.58 489 ASN A C 1
ATOM 3614 O O . ASN A 1 489 ? 68.237 28.537 100.239 1.00 12.21 489 ASN A O 1
ATOM 3619 N N . GLU A 1 490 ? 66.206 27.865 100.935 1.00 14.38 490 GLU A N 1
ATOM 3620 C CA . GLU A 1 490 ? 66.775 27.190 102.095 1.00 17.66 490 GLU A CA 1
ATOM 3621 C C . GLU A 1 490 ? 67.839 26.173 101.746 1.00 19.87 490 GLU A C 1
ATOM 3622 O O . GLU A 1 490 ? 67.732 25.511 100.735 1.00 20.18 490 GLU A O 1
ATOM 3628 N N . ARG A 1 491 ? 68.872 26.069 102.584 1.00 20.77 491 ARG A N 1
ATOM 3629 C CA . ARG A 1 491 ? 69.976 25.132 102.354 1.00 21.46 491 ARG A CA 1
ATOM 3630 C C . ARG A 1 491 ? 70.456 24.399 103.624 1.00 22.68 491 ARG A C 1
ATOM 3631 O O . ARG A 1 491 ? 70.534 24.977 104.694 1.00 22.38 491 ARG A O 1
ATOM 3639 N N . PRO A 1 492 ? 70.788 23.107 103.511 1.00 23.33 492 PRO A N 1
ATOM 3640 C CA . PRO A 1 492 ? 71.252 22.341 104.678 1.00 22.77 492 PRO A CA 1
ATOM 3641 C C . PRO A 1 492 ? 72.236 23.095 105.555 1.00 22.07 492 PRO A C 1
ATOM 3642 O O . PRO A 1 492 ? 73.054 23.870 105.068 1.00 22.37 492 PRO A O 1
ATOM 3646 N N . ALA A 1 493 ? 72.163 22.847 106.857 1.00 22.04 493 ALA A N 1
ATOM 3647 C CA . ALA A 1 493 ? 73.014 23.553 107.802 1.00 23.23 493 ALA A CA 1
ATOM 3648 C C . ALA A 1 493 ? 74.207 22.763 108.326 1.00 24.69 493 ALA A C 1
ATOM 3649 O O . ALA A 1 493 ? 74.328 21.568 108.067 1.00 23.80 493 ALA A O 1
ATOM 3651 N N . LEU A 1 494 ? 75.088 23.454 109.053 1.00 27.17 494 LEU A N 1
ATOM 3652 C CA . LEU A 1 494 ? 76.266 22.833 109.649 1.00 28.70 494 LEU A CA 1
ATOM 3653 C C . LEU A 1 494 ? 75.825 21.977 110.823 1.00 28.15 494 LEU A C 1
ATOM 3654 O O . LEU A 1 494 ? 74.691 22.094 111.290 1.00 29.77 494 LEU A O 1
ATOM 3659 N N . ASP A 1 495 ? 76.712 21.114 111.307 1.00 28.08 495 ASP A N 1
ATOM 3660 C CA . ASP A 1 495 ? 76.352 20.257 112.427 1.00 29.92 495 ASP A CA 1
ATOM 3661 C C . ASP A 1 495 ? 75.943 21.019 113.667 1.00 29.56 495 ASP A C 1
ATOM 3662 O O . ASP A 1 495 ? 74.988 20.641 114.332 1.00 29.62 495 ASP A O 1
ATOM 3667 N N . ASN A 1 496 ? 76.659 22.094 113.976 1.00 30.48 496 ASN A N 1
ATOM 3668 C CA . ASN A 1 496 ? 76.354 22.881 115.160 1.00 31.26 496 ASN A CA 1
ATOM 3669 C C . ASN A 1 496 ? 75.275 23.934 114.931 1.00 31.61 496 ASN A C 1
ATOM 3670 O O . ASN A 1 496 ? 75.156 24.883 115.713 1.00 31.25 496 ASN A O 1
ATOM 3675 N N . GLU A 1 497 ? 74.489 23.773 113.871 1.00 28.46 497 GLU A N 1
ATOM 3676 C CA . GLU A 1 497 ? 73.420 24.727 113.586 1.00 25.93 497 GLU A CA 1
ATOM 3677 C C . GLU A 1 497 ? 72.050 24.065 113.571 1.00 23.55 497 GLU A C 1
ATOM 3678 O O . GLU A 1 497 ? 71.632 23.535 112.560 1.00 24.24 497 GLU A O 1
ATOM 3684 N N . ARG A 1 498 ? 71.332 24.119 114.684 1.00 20.61 498 ARG A N 1
ATOM 3685 C CA . ARG A 1 498 ? 70.031 23.474 114.744 1.00 21.36 498 ARG A CA 1
ATOM 3686 C C . ARG A 1 498 ? 68.878 24.449 114.620 1.00 20.09 498 ARG A C 1
ATOM 3687 O O . ARG A 1 498 ? 67.716 24.064 114.682 1.00 20.95 498 ARG A O 1
ATOM 3695 N N . LEU A 1 499 ? 69.199 25.717 114.412 1.00 18.32 499 LEU A N 1
ATOM 3696 C CA . LEU A 1 499 ? 68.158 26.734 114.263 1.00 19.90 499 LEU A CA 1
ATOM 3697 C C . LEU A 1 499 ? 68.031 27.111 112.796 1.00 18.02 499 LEU A C 1
ATOM 3698 O O . LEU A 1 499 ? 69.010 27.526 112.185 1.00 15.66 499 LEU A O 1
ATOM 3703 N N . LYS A 1 500 ? 66.837 26.975 112.230 1.00 17.43 500 LYS A N 1
ATOM 3704 C CA . LYS A 1 500 ? 66.623 27.322 110.831 1.00 19.49 500 LYS A CA 1
ATOM 3705 C C . LYS A 1 500 ? 65.590 28.430 110.731 1.00 18.85 500 LYS A C 1
ATOM 3706 O O . LYS A 1 500 ? 64.392 28.202 110.916 1.00 17.55 500 LYS A O 1
ATOM 3712 N N . TRP A 1 501 ? 66.061 29.623 110.420 1.00 20.21 501 TRP A N 1
ATOM 3713 C CA . TRP A 1 501 ? 65.190 30.792 110.330 1.00 17.02 501 TRP A CA 1
ATOM 3714 C C . TRP A 1 501 ? 64.512 30.925 108.957 1.00 16.13 501 TRP A C 1
ATOM 3715 O O . TRP A 1 501 ? 65.106 30.623 107.929 1.00 18.60 501 TRP A O 1
ATOM 3726 N N . ARG A 1 502 ? 63.272 31.395 108.961 1.00 17.22 502 ARG A N 1
ATOM 3727 C CA . ARG A 1 502 ? 62.529 31.665 107.730 1.00 19.10 502 ARG A CA 1
ATOM 3728 C C . ARG A 1 502 ? 61.997 33.089 107.877 1.00 18.34 502 ARG A C 1
ATOM 3729 O O . ARG A 1 502 ? 60.951 33.302 108.496 1.00 16.55 502 ARG A O 1
ATOM 3737 N N . ILE A 1 503 ? 62.738 34.045 107.320 1.00 19.37 503 ILE A N 1
ATOM 3738 C CA . ILE A 1 503 ? 62.445 35.471 107.435 1.00 19.69 503 ILE A CA 1
ATOM 3739 C C . ILE A 1 503 ? 61.643 36.113 106.310 1.00 18.67 503 ILE A C 1
ATOM 3740 O O . ILE A 1 503 ? 62.024 36.009 105.149 1.00 17.18 503 ILE A O 1
ATOM 3745 N N . GLN A 1 504 ? 60.563 36.811 106.657 1.00 16.81 504 GLN A N 1
ATOM 3746 C CA . GLN A 1 504 ? 59.754 37.523 105.662 1.00 19.78 504 GLN A CA 1
ATOM 3747 C C . GLN A 1 504 ? 60.280 38.963 105.567 1.00 19.17 504 GLN A C 1
ATOM 3748 O O . GLN A 1 504 ? 60.020 39.780 106.452 1.00 20.25 504 GLN A O 1
ATOM 3754 N N . LEU A 1 505 ? 61.021 39.272 104.500 1.00 19.23 505 LEU A N 1
ATOM 3755 C CA . LEU A 1 505 ? 61.606 40.607 104.339 1.00 19.66 505 LEU A CA 1
ATOM 3756 C C . LEU A 1 505 ? 60.584 41.673 104.060 1.00 18.95 505 LEU A C 1
ATOM 3757 O O . LEU A 1 505 ? 59.434 41.393 103.752 1.00 18.58 505 LEU A O 1
ATOM 3762 N N . SER A 1 506 ? 61.015 42.914 104.187 1.00 18.71 506 SER A N 1
ATOM 3763 C CA . SER A 1 506 ? 60.142 44.043 103.906 1.00 18.23 506 SER A CA 1
ATOM 3764 C C . SER A 1 506 ? 60.599 44.742 102.626 1.00 16.67 506 SER A C 1
ATOM 3765 O O . SER A 1 506 ? 61.806 44.918 102.395 1.00 17.47 506 SER A O 1
ATOM 3768 N N . PRO A 1 507 ? 59.649 45.152 101.782 1.00 17.44 507 PRO A N 1
ATOM 3769 C CA . PRO A 1 507 ? 60.016 45.843 100.547 1.00 17.63 507 PRO A CA 1
ATOM 3770 C C . PRO A 1 507 ? 61.081 46.889 100.856 1.00 18.03 507 PRO A C 1
ATOM 3771 O O . PRO A 1 507 ? 61.986 47.123 100.069 1.00 16.13 507 PRO A O 1
ATOM 3775 N N . ASP A 1 508 ? 60.979 47.497 102.029 1.00 20.80 508 ASP A N 1
ATOM 3776 C CA . ASP A 1 508 ? 61.938 48.512 102.466 1.00 22.27 508 ASP A CA 1
ATOM 3777 C C . ASP A 1 508 ? 63.343 47.990 102.779 1.00 20.80 508 ASP A C 1
ATOM 3778 O O . ASP A 1 508 ? 64.296 48.765 102.754 1.00 21.40 508 ASP A O 1
ATOM 3783 N N . THR A 1 509 ? 63.494 46.700 103.074 1.00 17.82 509 THR A N 1
ATOM 3784 C CA . THR A 1 509 ? 64.816 46.185 103.415 1.00 13.48 509 THR A CA 1
ATOM 3785 C C . THR A 1 509 ? 65.897 46.264 102.332 1.00 14.06 509 THR A C 1
ATOM 3786 O O . THR A 1 509 ? 65.755 45.711 101.249 1.00 15.16 509 THR A O 1
ATOM 3790 N N . ARG A 1 510 ? 66.996 46.934 102.662 1.00 12.33 510 ARG A N 1
ATOM 3791 C CA . ARG A 1 510 ? 68.116 47.063 101.742 1.00 13.01 510 ARG A CA 1
ATOM 3792 C C . ARG A 1 510 ? 68.996 45.823 101.838 1.00 16.08 510 ARG A C 1
ATOM 3793 O O . ARG A 1 510 ? 69.181 45.253 102.920 1.00 12.43 510 ARG A O 1
ATOM 3801 N N . ALA A 1 511 ? 69.522 45.398 100.692 1.00 15.62 511 ALA A N 1
ATOM 3802 C CA . ALA A 1 511 ? 70.380 44.232 100.640 1.00 14.68 511 ALA A CA 1
ATOM 3803 C C . ALA A 1 511 ? 71.326 44.261 99.433 1.00 14.97 511 ALA A C 1
ATOM 3804 O O . ALA A 1 511 ? 71.162 45.060 98.493 1.00 16.46 511 ALA A O 1
ATOM 3806 N N . GLY A 1 512 ? 72.329 43.384 99.491 1.00 16.59 512 GLY A N 1
ATOM 3807 C CA . GLY A 1 512 ? 73.275 43.229 98.403 1.00 17.49 512 GLY A CA 1
ATOM 3808 C C . GLY A 1 512 ? 73.145 41.802 97.872 1.00 19.99 512 GLY A C 1
ATOM 3809 O O . GLY A 1 512 ? 72.963 40.859 98.650 1.00 18.42 512 GLY A O 1
ATOM 3810 N N . TYR A 1 513 ? 73.222 41.627 96.557 1.00 19.10 513 TYR A N 1
ATOM 3811 C CA . TYR A 1 513 ? 73.112 40.297 95.966 1.00 21.22 513 TYR A CA 1
ATOM 3812 C C . TYR A 1 513 ? 74.483 39.652 95.834 1.00 20.88 513 TYR A C 1
ATOM 3813 O O . TYR A 1 513 ? 75.438 40.316 95.466 1.00 18.92 513 TYR A O 1
ATOM 3822 N N . LEU A 1 514 ? 74.578 38.365 96.151 1.00 19.00 514 LEU A N 1
ATOM 3823 C CA . LEU A 1 514 ? 75.837 37.623 96.033 1.00 19.53 514 LEU A CA 1
ATOM 3824 C C . LEU A 1 514 ? 75.650 36.581 94.937 1.00 21.37 514 LEU A C 1
ATOM 3825 O O . LEU A 1 514 ? 74.544 36.039 94.756 1.00 19.99 514 LEU A O 1
ATOM 3830 N N . GLU A 1 515 ? 76.721 36.295 94.199 1.00 23.51 515 GLU A N 1
ATOM 3831 C CA . GLU A 1 515 ? 76.620 35.313 93.123 1.00 26.53 515 GLU A CA 1
ATOM 3832 C C . GLU A 1 515 ? 76.156 33.956 93.629 1.00 25.98 515 GLU A C 1
ATOM 3833 O O . GLU A 1 515 ? 75.244 33.373 93.054 1.00 27.67 515 GLU A O 1
ATOM 3839 N N . ASN A 1 516 ? 76.762 33.465 94.709 1.00 24.58 516 ASN A N 1
ATOM 3840 C CA . ASN A 1 516 ? 76.394 32.148 95.236 1.00 24.35 516 ASN A CA 1
ATOM 3841 C C . ASN A 1 516 ? 74.933 31.952 95.626 1.00 21.90 516 ASN A C 1
ATOM 3842 O O . ASN A 1 516 ? 74.549 30.874 96.050 1.00 23.60 516 ASN A O 1
ATOM 3847 N N . GLY A 1 517 ? 74.109 32.978 95.489 1.00 19.72 517 GLY A N 1
ATOM 3848 C CA . GLY A 1 517 ? 72.704 32.792 95.802 1.00 19.30 517 GLY A CA 1
ATOM 3849 C C . GLY A 1 517 ? 72.294 33.253 97.172 1.00 19.53 517 GLY A C 1
ATOM 3850 O O . GLY A 1 517 ? 71.275 32.825 97.705 1.00 20.10 517 GLY A O 1
ATOM 3851 N N . LYS A 1 518 ? 73.086 34.146 97.739 1.00 19.48 518 LYS A N 1
ATOM 3852 C CA . LYS A 1 518 ? 72.809 34.663 99.058 1.00 19.31 518 LYS A CA 1
ATOM 3853 C C . LYS A 1 518 ? 72.610 36.168 99.000 1.00 20.30 518 LYS A C 1
ATOM 3854 O O . LYS A 1 518 ? 72.959 36.797 98.009 1.00 21.37 518 LYS A O 1
ATOM 3860 N N . LEU A 1 519 ? 72.026 36.739 100.052 1.00 19.05 519 LEU A N 1
ATOM 3861 C CA . LEU A 1 519 ? 71.848 38.185 100.142 1.00 18.83 519 LEU A CA 1
ATOM 3862 C C . LEU A 1 519 ? 72.599 38.652 101.379 1.00 20.75 519 LEU A C 1
ATOM 3863 O O . LEU A 1 519 ? 72.726 37.898 102.346 1.00 19.45 519 LEU A O 1
ATOM 3868 N N . ILE A 1 520 ? 73.152 39.860 101.334 1.00 20.07 520 ILE A N 1
ATOM 3869 C CA . ILE A 1 520 ? 73.802 40.430 102.512 1.00 16.27 520 ILE A CA 1
ATOM 3870 C C . ILE A 1 520 ? 72.856 41.570 102.899 1.00 19.18 520 ILE A C 1
ATOM 3871 O O . ILE A 1 520 ? 72.665 42.515 102.119 1.00 21.42 520 ILE A O 1
ATOM 3876 N N . LEU A 1 521 ? 72.242 41.467 104.080 1.00 16.80 521 LEU A N 1
ATOM 3877 C CA . LEU A 1 521 ? 71.307 42.486 104.536 1.00 17.69 521 LEU A CA 1
ATOM 3878 C C . LEU A 1 521 ? 71.942 43.646 105.301 1.00 17.20 521 LEU A C 1
ATOM 3879 O O . LEU A 1 521 ? 73.057 43.551 105.831 1.00 15.04 521 LEU A O 1
ATOM 3884 N N . GLN A 1 522 ? 71.208 44.750 105.336 1.00 15.48 522 GLN A N 1
ATOM 3885 C CA . GLN A 1 522 ? 71.610 45.971 106.030 1.00 16.27 522 GLN A CA 1
ATOM 3886 C C . GLN A 1 522 ? 71.657 45.712 107.543 1.00 17.80 522 GLN A C 1
ATOM 3887 O O . GLN A 1 522 ? 70.961 44.831 108.053 1.00 14.85 522 GLN A O 1
ATOM 3893 N N . ARG A 1 523 ? 72.465 46.483 108.263 1.00 16.39 523 ARG A N 1
ATOM 3894 C CA . ARG A 1 523 ? 72.544 46.309 109.705 1.00 17.08 523 ARG A CA 1
ATOM 3895 C C . ARG A 1 523 ? 71.389 47.043 110.362 1.00 16.73 523 ARG A C 1
ATOM 3896 O O . ARG A 1 523 ? 70.712 47.835 109.718 1.00 16.57 523 ARG A O 1
ATOM 3904 N N . ASN A 1 524 ? 71.152 46.760 111.641 1.00 18.56 524 ASN A N 1
ATOM 3905 C CA . ASN A 1 524 ? 70.065 47.390 112.386 1.00 18.11 524 ASN A CA 1
ATOM 3906 C C . ASN A 1 524 ? 68.718 46.989 111.797 1.00 19.97 524 ASN A C 1
ATOM 3907 O O . ASN A 1 524 ? 67.966 47.821 111.302 1.00 20.88 524 ASN A O 1
ATOM 3912 N N . ILE A 1 525 ? 68.425 45.696 111.843 1.00 19.64 525 ILE A N 1
ATOM 3913 C CA . ILE A 1 525 ? 67.159 45.202 111.332 1.00 20.41 525 ILE A CA 1
ATOM 3914 C C . ILE A 1 525 ? 66.302 44.841 112.530 1.00 17.59 525 ILE A C 1
ATOM 3915 O O . ILE A 1 525 ? 66.821 44.373 113.541 1.00 17.13 525 ILE A O 1
ATOM 3920 N N . GLY A 1 526 ? 65.001 45.073 112.414 1.00 17.18 526 GLY A N 1
ATOM 3921 C CA . GLY A 1 526 ? 64.083 44.720 113.480 1.00 17.13 526 GLY A CA 1
ATOM 3922 C C . GLY A 1 526 ? 63.359 43.441 113.080 1.00 19.06 526 GLY A C 1
ATOM 3923 O O . GLY A 1 526 ? 62.905 43.321 111.940 1.00 17.99 526 GLY A O 1
ATOM 3924 N N . LEU A 1 527 ? 63.243 42.479 113.995 1.00 18.78 527 LEU A N 1
ATOM 3925 C CA . LEU A 1 527 ? 62.559 41.229 113.664 1.00 19.64 527 LEU A CA 1
ATOM 3926 C C . LEU A 1 527 ? 61.515 40.813 114.704 1.00 20.62 527 LEU A C 1
ATOM 3927 O O . LEU A 1 527 ? 61.779 40.892 115.908 1.00 22.11 527 LEU A O 1
ATOM 3932 N N . GLU A 1 528 ? 60.335 40.380 114.247 1.00 19.38 528 GLU A N 1
ATOM 3933 C CA . GLU A 1 528 ? 59.282 39.898 115.144 1.00 21.78 528 GLU A CA 1
ATOM 3934 C C . GLU A 1 528 ? 59.138 38.405 114.934 1.00 22.45 528 GLU A C 1
ATOM 3935 O O . GLU A 1 528 ? 58.992 37.943 113.801 1.00 19.22 528 GLU A O 1
ATOM 3941 N N . ILE A 1 529 ? 59.181 37.639 116.015 1.00 21.58 529 ILE A N 1
ATOM 3942 C CA . ILE A 1 529 ? 59.029 36.204 115.895 1.00 23.98 529 ILE A CA 1
ATOM 3943 C C . ILE A 1 529 ? 57.551 35.931 115.705 1.00 23.61 529 ILE A C 1
ATOM 3944 O O . ILE A 1 529 ? 56.730 36.482 116.429 1.00 24.13 529 ILE A O 1
ATOM 3949 N N . LYS A 1 530 ? 57.218 35.088 114.728 1.00 25.35 530 LYS A N 1
ATOM 3950 C CA . LYS A 1 530 ? 55.830 34.749 114.433 1.00 26.45 530 LYS A CA 1
ATOM 3951 C C . LYS A 1 530 ? 55.499 33.289 114.720 1.00 25.38 530 LYS A C 1
ATOM 3952 O O . LYS A 1 530 ? 54.339 32.929 114.829 1.00 25.80 530 LYS A O 1
ATOM 3958 N N . ASP A 1 531 ? 56.510 32.445 114.853 1.00 25.32 531 ASP A N 1
ATOM 3959 C CA . ASP A 1 531 ? 56.252 31.046 115.130 1.00 25.06 531 ASP A CA 1
ATOM 3960 C C . ASP A 1 531 ? 57.562 30.320 115.452 1.00 23.78 531 ASP A C 1
ATOM 3961 O O . ASP A 1 531 ? 58.629 30.731 115.006 1.00 24.30 531 ASP A O 1
ATOM 3966 N N . VAL A 1 532 ? 57.496 29.272 116.264 1.00 22.64 532 VAL A N 1
ATOM 3967 C CA . VAL A 1 532 ? 58.688 28.515 116.610 1.00 23.37 532 VAL A CA 1
ATOM 3968 C C . VAL A 1 532 ? 58.221 27.102 116.882 1.00 24.58 532 VAL A C 1
ATOM 3969 O O . VAL A 1 532 ? 57.468 26.855 117.813 1.00 25.24 532 VAL A O 1
ATOM 3973 N N . GLN A 1 533 ? 58.668 26.173 116.049 1.00 25.11 533 GLN A N 1
ATOM 3974 C CA . GLN A 1 533 ? 58.241 24.789 116.155 1.00 26.81 533 GLN A CA 1
ATOM 3975 C C . GLN A 1 533 ? 59.389 23.827 115.870 1.00 25.29 533 GLN A C 1
ATOM 3976 O O . GLN A 1 533 ? 60.419 24.233 115.333 1.00 25.46 533 GLN A O 1
ATOM 3982 N N . ILE A 1 534 ? 59.220 22.562 116.245 1.00 24.32 534 ILE A N 1
ATOM 3983 C CA . ILE A 1 534 ? 60.243 21.548 116.003 1.00 24.72 534 ILE A CA 1
ATOM 3984 C C . ILE A 1 534 ? 59.898 20.857 114.696 1.00 23.92 534 ILE A C 1
ATOM 3985 O O . ILE A 1 534 ? 58.797 20.337 114.552 1.00 23.84 534 ILE A O 1
ATOM 3990 N N . ILE A 1 535 ? 60.833 20.844 113.750 1.00 22.15 535 ILE A N 1
ATOM 3991 C CA . ILE A 1 535 ? 60.585 20.226 112.446 1.00 23.03 535 ILE A CA 1
ATOM 3992 C C . ILE A 1 535 ? 61.650 19.188 112.113 1.00 24.11 535 ILE A C 1
ATOM 3993 O O . ILE A 1 535 ? 62.728 19.193 112.703 1.00 22.68 535 ILE A O 1
ATOM 3998 N N . LYS A 1 536 ? 61.343 18.288 111.180 1.00 25.68 536 LYS A N 1
ATOM 3999 C CA . LYS A 1 536 ? 62.315 17.276 110.773 1.00 29.44 536 LYS A CA 1
ATOM 4000 C C . LYS A 1 536 ? 62.779 17.567 109.352 1.00 29.80 536 LYS A C 1
ATOM 4001 O O . LYS A 1 536 ? 61.972 17.865 108.468 1.00 28.48 536 LYS A O 1
ATOM 4007 N N . GLN A 1 537 ? 64.084 17.482 109.134 1.00 32.12 537 GLN A N 1
ATOM 4008 C CA . GLN A 1 537 ? 64.642 17.735 107.821 1.00 36.03 537 GLN A CA 1
ATOM 4009 C C . GLN A 1 537 ? 65.905 16.913 107.644 1.00 37.98 537 GLN A C 1
ATOM 4010 O O . GLN A 1 537 ? 66.870 17.077 108.386 1.00 38.47 537 GLN A O 1
ATOM 4016 N N . SER A 1 538 ? 65.898 16.017 106.664 1.00 37.88 538 SER A N 1
ATOM 4017 C CA . SER A 1 538 ? 67.060 15.172 106.407 1.00 38.26 538 SER A CA 1
ATOM 4018 C C . SER A 1 538 ? 67.300 14.291 107.626 1.00 38.08 538 SER A C 1
ATOM 4019 O O . SER A 1 538 ? 68.400 14.225 108.164 1.00 38.85 538 SER A O 1
ATOM 4022 N N . GLU A 1 539 ? 66.245 13.621 108.060 1.00 38.16 539 GLU A N 1
ATOM 4023 C CA . GLU A 1 539 ? 66.311 12.734 109.211 1.00 40.57 539 GLU A CA 1
ATOM 4024 C C . GLU A 1 539 ? 67.045 13.298 110.422 1.00 39.67 539 GLU A C 1
ATOM 4025 O O . GLU A 1 539 ? 67.781 12.592 111.121 1.00 39.72 539 GLU A O 1
ATOM 4031 N N . LYS A 1 540 ? 66.828 14.581 110.667 1.00 37.23 540 LYS A N 1
ATOM 4032 C CA . LYS A 1 540 ? 67.425 15.246 111.804 1.00 33.35 540 LYS A CA 1
ATOM 4033 C C . LYS A 1 540 ? 66.395 16.300 112.198 1.00 30.35 540 LYS A C 1
ATOM 4034 O O . LYS A 1 540 ? 65.622 16.746 111.351 1.00 28.58 540 LYS A O 1
ATOM 4040 N N . GLU A 1 541 ? 66.357 16.679 113.475 1.00 26.66 541 GLU A N 1
ATOM 4041 C CA . GLU A 1 541 ? 65.385 17.664 113.954 1.00 24.87 541 GLU A CA 1
ATOM 4042 C C . GLU A 1 541 ? 65.934 19.067 114.149 1.00 22.65 541 GLU A C 1
ATOM 4043 O O . GLU A 1 541 ? 67.005 19.234 114.735 1.00 19.88 541 GLU A O 1
ATOM 4049 N N . TYR A 1 542 ? 65.190 20.066 113.667 1.00 20.69 542 TYR A N 1
ATOM 4050 C CA . TYR A 1 542 ? 65.578 21.468 113.807 1.00 19.91 542 TYR A CA 1
ATOM 4051 C C . TYR A 1 542 ? 64.441 22.313 114.354 1.00 19.53 542 TYR A C 1
ATOM 4052 O O . TYR A 1 542 ? 63.292 21.880 114.397 1.00 18.05 542 TYR A O 1
ATOM 4061 N N . ILE A 1 543 ? 64.783 23.543 114.734 1.00 19.67 543 ILE A N 1
ATOM 4062 C CA . ILE A 1 543 ? 63.829 24.518 115.242 1.00 19.90 543 ILE A CA 1
ATOM 4063 C C . ILE A 1 543 ? 63.537 25.572 114.144 1.00 19.99 543 ILE A C 1
ATOM 4064 O O . ILE A 1 543 ? 64.355 26.449 113.867 1.00 18.92 543 ILE A O 1
ATOM 4069 N N . ARG A 1 544 ? 62.381 25.486 113.503 1.00 19.83 544 ARG A N 1
ATOM 4070 C CA . ARG A 1 544 ? 62.045 26.478 112.489 1.00 19.22 544 ARG A CA 1
ATOM 4071 C C . ARG A 1 544 ? 61.664 27.736 113.242 1.00 20.51 544 ARG A C 1
ATOM 4072 O O . ARG A 1 544 ? 60.934 27.669 114.218 1.00 18.47 544 ARG A O 1
ATOM 4080 N N . ILE A 1 545 ? 62.144 28.882 112.788 1.00 18.70 545 ILE A N 1
ATOM 4081 C CA . ILE A 1 545 ? 61.809 30.121 113.444 1.00 18.89 545 ILE A CA 1
ATOM 4082 C C . ILE A 1 545 ? 61.216 31.079 112.440 1.00 18.66 545 ILE A C 1
ATOM 4083 O O . ILE A 1 545 ? 61.948 31.833 111.823 1.00 18.75 545 ILE A O 1
ATOM 4088 N N . ASP A 1 546 ? 59.903 31.067 112.263 1.00 19.21 546 ASP A N 1
ATOM 4089 C CA . ASP A 1 546 ? 59.295 31.994 111.317 1.00 20.73 546 ASP A CA 1
ATOM 4090 C C . ASP A 1 546 ? 59.243 33.412 111.900 1.00 21.52 546 ASP A C 1
ATOM 4091 O O . ASP A 1 546 ? 58.639 33.628 112.943 1.00 20.47 546 ASP A O 1
ATOM 4096 N N . ALA A 1 547 ? 59.894 34.363 111.220 1.00 21.19 547 ALA A N 1
ATOM 4097 C CA . ALA A 1 547 ? 59.969 35.759 111.652 1.00 20.10 547 ALA A CA 1
ATOM 4098 C C . ALA A 1 547 ? 59.712 36.777 110.529 1.00 21.50 547 ALA A C 1
ATOM 4099 O O . ALA A 1 547 ? 59.909 36.492 109.356 1.00 21.89 547 ALA A O 1
ATOM 4101 N N . LYS A 1 548 ? 59.297 37.982 110.901 1.00 22.28 548 LYS A N 1
ATOM 4102 C CA . LYS A 1 548 ? 59.008 39.023 109.931 1.00 20.67 548 LYS A CA 1
ATOM 4103 C C . LYS A 1 548 ? 59.734 40.345 110.211 1.00 21.44 548 LYS A C 1
ATOM 4104 O O . LYS A 1 548 ? 59.672 40.891 111.306 1.00 20.07 548 LYS A O 1
ATOM 4110 N N . VAL A 1 549 ? 60.407 40.870 109.193 1.00 19.48 549 VAL A N 1
ATOM 4111 C CA . VAL A 1 549 ? 61.150 42.115 109.335 1.00 19.37 549 VAL A CA 1
ATOM 4112 C C . VAL A 1 549 ? 60.257 43.323 109.546 1.00 19.87 549 VAL A C 1
ATOM 4113 O O . VAL A 1 549 ? 59.257 43.495 108.834 1.00 18.51 549 VAL A O 1
ATOM 4117 N N . VAL A 1 550 ? 60.626 44.154 110.523 1.00 19.28 550 VAL A N 1
ATOM 4118 C CA . VAL A 1 550 ? 59.881 45.376 110.835 1.00 17.02 550 VAL A CA 1
ATOM 4119 C C . VAL A 1 550 ? 60.859 46.470 111.247 1.00 16.79 550 VAL A C 1
ATOM 4120 O O . VAL A 1 550 ? 61.995 46.186 111.630 1.00 14.04 550 VAL A O 1
ATOM 4124 N N . PRO A 1 551 ? 60.432 47.736 111.176 1.00 19.54 551 PRO A N 1
ATOM 4125 C CA . PRO A 1 551 ? 61.298 48.867 111.549 1.00 20.73 551 PRO A CA 1
ATOM 4126 C C . PRO A 1 551 ? 62.004 48.632 112.890 1.00 20.82 551 PRO A C 1
ATOM 4127 O O . PRO A 1 551 ? 61.347 48.366 113.897 1.00 19.24 551 PRO A O 1
ATOM 4131 N N . LYS A 1 552 ? 63.329 48.719 112.919 1.00 20.90 552 LYS A N 1
ATOM 4132 C CA . LYS A 1 552 ? 64.024 48.501 114.185 1.00 24.79 552 LYS A CA 1
ATOM 4133 C C . LYS A 1 552 ? 63.463 49.421 115.290 1.00 26.19 552 LYS A C 1
ATOM 4134 O O . LYS A 1 552 ? 63.325 49.013 116.452 1.00 27.36 552 LYS A O 1
ATOM 4140 N N . SER A 1 553 ? 63.117 50.651 114.928 1.00 26.02 553 SER A N 1
ATOM 4141 C CA . SER A 1 553 ? 62.564 51.576 115.902 1.00 25.95 553 SER A CA 1
ATOM 4142 C C . SER A 1 553 ? 61.427 50.915 116.693 1.00 26.79 553 SER A C 1
ATOM 4143 O O . SER A 1 553 ? 61.365 51.025 117.913 1.00 26.18 553 SER A O 1
ATOM 4146 N N . LYS A 1 554 ? 60.535 50.215 115.999 1.00 25.18 554 LYS A N 1
ATOM 4147 C CA . LYS A 1 554 ? 59.420 49.556 116.662 1.00 26.37 554 LYS A CA 1
ATOM 4148 C C . LYS A 1 554 ? 59.887 48.603 117.755 1.00 27.47 554 LYS A C 1
ATOM 4149 O O . LYS A 1 554 ? 59.351 48.614 118.861 1.00 28.05 554 LYS A O 1
ATOM 4155 N N . ILE A 1 555 ? 60.878 47.772 117.457 1.00 25.14 555 ILE A N 1
ATOM 4156 C CA . ILE A 1 555 ? 61.379 46.858 118.470 1.00 27.06 555 ILE A CA 1
ATOM 4157 C C . ILE A 1 555 ? 62.058 47.634 119.604 1.00 25.70 555 ILE A C 1
ATOM 4158 O O . ILE A 1 555 ? 61.876 47.297 120.774 1.00 24.29 555 ILE A O 1
ATOM 4163 N N . ASP A 1 556 ? 62.839 48.661 119.260 1.00 25.05 556 ASP A N 1
ATOM 4164 C CA . ASP A 1 556 ? 63.534 49.463 120.268 1.00 26.47 556 ASP A CA 1
ATOM 4165 C C . ASP A 1 556 ? 62.548 50.153 121.225 1.00 26.77 556 ASP A C 1
ATOM 4166 O O . ASP A 1 556 ? 62.784 50.222 122.432 1.00 27.80 556 ASP A O 1
ATOM 4171 N N . THR A 1 557 ? 61.438 50.655 120.695 1.00 26.81 557 THR A N 1
ATOM 4172 C CA . THR A 1 557 ? 60.451 51.301 121.546 1.00 27.69 557 THR A CA 1
ATOM 4173 C C . THR A 1 557 ? 59.908 50.315 122.575 1.00 30.88 557 THR A C 1
ATOM 4174 O O . THR A 1 557 ? 59.723 50.680 123.733 1.00 31.73 557 THR A O 1
ATOM 4178 N N . LYS A 1 558 ? 59.657 49.075 122.156 1.00 30.38 558 LYS A N 1
ATOM 4179 C CA . LYS A 1 558 ? 59.171 48.048 123.068 1.00 31.30 558 LYS A CA 1
ATOM 4180 C C . LYS A 1 558 ? 60.166 47.900 124.205 1.00 29.92 558 LYS A C 1
ATOM 4181 O O . LYS A 1 558 ? 59.788 47.856 125.371 1.00 27.98 558 LYS A O 1
ATOM 4187 N N . ILE A 1 559 ? 61.445 47.831 123.867 1.00 28.07 559 ILE A N 1
ATOM 4188 C CA . ILE A 1 559 ? 62.472 47.692 124.886 1.00 27.20 559 ILE A CA 1
ATOM 4189 C C . ILE A 1 559 ? 62.544 48.940 125.768 1.00 30.69 559 ILE A C 1
ATOM 4190 O O . ILE A 1 559 ? 62.847 48.855 126.949 1.00 28.74 559 ILE A O 1
ATOM 4195 N N . GLN A 1 560 ? 62.265 50.099 125.190 1.00 31.60 560 GLN A N 1
ATOM 4196 C CA . GLN A 1 560 ? 62.319 51.352 125.932 1.00 34.20 560 GLN A CA 1
ATOM 4197 C C . GLN A 1 560 ? 61.199 51.393 126.982 1.00 32.68 560 GLN A C 1
ATOM 4198 O O . GLN A 1 560 ? 61.448 51.658 128.159 1.00 31.94 560 GLN A O 1
ATOM 4204 N N . GLU A 1 561 ? 59.968 51.119 126.556 1.00 32.94 561 GLU A N 1
ATOM 4205 C CA . GLU A 1 561 ? 58.823 51.094 127.470 1.00 33.75 561 GLU A CA 1
ATOM 4206 C C . GLU A 1 561 ? 59.068 50.040 128.546 1.00 33.95 561 GLU A C 1
ATOM 4207 O O . GLU A 1 561 ? 58.895 50.305 129.733 1.00 34.38 561 GLU A O 1
ATOM 4213 N N . ALA A 1 562 ? 59.475 48.848 128.116 1.00 31.56 562 ALA A N 1
ATOM 4214 C CA . ALA A 1 562 ? 59.767 47.755 129.033 1.00 30.78 562 ALA A CA 1
ATOM 4215 C C . ALA A 1 562 ? 60.675 48.249 130.161 1.00 30.62 562 ALA A C 1
ATOM 4216 O O . ALA A 1 562 ? 60.461 47.920 131.336 1.00 30.53 562 ALA A O 1
ATOM 4218 N N . GLN A 1 563 ? 61.688 49.039 129.810 1.00 29.27 563 GLN A N 1
ATOM 4219 C CA . GLN A 1 563 ? 62.597 49.553 130.821 1.00 29.87 563 GLN A CA 1
ATOM 4220 C C . GLN A 1 563 ? 61.867 50.505 131.772 1.00 32.17 563 GLN A C 1
ATOM 4221 O O . GLN A 1 563 ? 62.062 50.449 132.991 1.00 30.57 563 GLN A O 1
ATOM 4227 N N . LEU A 1 564 ? 61.028 51.378 131.216 1.00 33.47 564 LEU A N 1
ATOM 4228 C CA . LEU A 1 564 ? 60.270 52.322 132.033 1.00 35.61 564 LEU A CA 1
ATOM 4229 C C . LEU A 1 564 ? 59.409 51.550 133.017 1.00 35.89 564 LEU A C 1
ATOM 4230 O O . LEU A 1 564 ? 59.357 51.873 134.200 1.00 37.50 564 LEU A O 1
ATOM 4235 N N . ASN A 1 565 ? 58.745 50.514 132.527 1.00 34.85 565 ASN A N 1
ATOM 4236 C CA . ASN A 1 565 ? 57.896 49.707 133.377 1.00 34.72 565 ASN A CA 1
ATOM 4237 C C . ASN A 1 565 ? 58.679 49.052 134.503 1.00 34.97 565 ASN A C 1
ATOM 4238 O O . ASN A 1 565 ? 58.333 49.214 135.664 1.00 35.28 565 ASN A O 1
ATOM 4243 N N . ILE A 1 566 ? 59.744 48.327 134.161 1.00 32.83 566 ILE A N 1
ATOM 4244 C CA . ILE A 1 566 ? 60.553 47.631 135.164 1.00 33.20 566 ILE A CA 1
ATOM 4245 C C . ILE A 1 566 ? 61.182 48.513 136.251 1.00 33.56 566 ILE A C 1
ATOM 4246 O O . ILE A 1 566 ? 61.680 47.995 137.245 1.00 30.98 566 ILE A O 1
ATOM 4251 N N . ASN A 1 567 ? 61.195 49.828 136.061 1.00 33.99 567 ASN A N 1
ATOM 4252 C CA . ASN A 1 567 ? 61.741 50.704 137.094 1.00 36.50 567 ASN A CA 1
ATOM 4253 C C . ASN A 1 567 ? 60.587 51.285 137.909 1.00 37.00 567 ASN A C 1
ATOM 4254 O O . ASN A 1 567 ? 60.707 51.475 139.121 1.00 38.11 567 ASN A O 1
ATOM 4259 N N . GLN A 1 568 ? 59.466 51.542 137.239 1.00 38.22 568 GLN A N 1
ATOM 4260 C CA . GLN A 1 568 ? 58.274 52.066 137.898 1.00 41.25 568 GLN A CA 1
ATOM 4261 C C . GLN A 1 568 ? 57.775 51.019 138.888 1.00 43.38 568 GLN A C 1
ATOM 4262 O O . GLN A 1 568 ? 56.978 51.313 139.775 1.00 44.18 568 GLN A O 1
ATOM 4268 N N . GLU A 1 569 ? 58.251 49.791 138.725 1.00 44.41 569 GLU A N 1
ATOM 4269 C CA . GLU A 1 569 ? 57.847 48.701 139.593 1.00 45.29 569 GLU A CA 1
ATOM 4270 C C . GLU A 1 569 ? 58.832 48.425 140.728 1.00 44.77 569 GLU A C 1
ATOM 4271 O O . GLU A 1 569 ? 58.425 48.361 141.884 1.00 44.44 569 GLU A O 1
ATOM 4277 N N . TRP A 1 570 ? 60.114 48.261 140.416 1.00 43.92 570 TRP A N 1
ATOM 4278 C CA . TRP A 1 570 ? 61.092 47.989 141.461 1.00 44.42 570 TRP A CA 1
ATOM 4279 C C . TRP A 1 570 ? 61.504 49.215 142.260 1.00 44.50 570 TRP A C 1
ATOM 4280 O O . TRP A 1 570 ? 62.044 49.091 143.359 1.00 44.22 570 TRP A O 1
ATOM 4291 N N . ASN A 1 571 ? 61.263 50.401 141.719 1.00 43.88 571 ASN A N 1
ATOM 4292 C CA . ASN A 1 571 ? 61.600 51.612 142.455 1.00 43.53 571 ASN A CA 1
ATOM 4293 C C . ASN A 1 571 ? 60.651 51.651 143.636 1.00 44.65 571 ASN A C 1
ATOM 4294 O O . ASN A 1 571 ? 60.988 52.139 144.722 1.00 45.12 571 ASN A O 1
ATOM 4299 N N . LYS A 1 572 ? 59.452 51.129 143.397 1.00 44.68 572 LYS A N 1
ATOM 4300 C CA . LYS A 1 572 ? 58.410 51.065 144.407 1.00 46.09 572 LYS A CA 1
ATOM 4301 C C . LYS A 1 572 ? 58.781 50.010 145.442 1.00 46.79 572 LYS A C 1
ATOM 4302 O O . LYS A 1 572 ? 58.992 50.317 146.616 1.00 48.17 572 LYS A O 1
ATOM 4308 N N . ALA A 1 573 ? 58.881 48.768 144.989 1.00 44.92 573 ALA A N 1
ATOM 4309 C CA . ALA A 1 573 ? 59.226 47.654 145.856 1.00 42.75 573 ALA A CA 1
ATOM 4310 C C . ALA A 1 573 ? 60.502 47.847 146.694 1.00 42.34 573 ALA A C 1
ATOM 4311 O O . ALA A 1 573 ? 60.806 47.028 147.557 1.00 42.96 573 ALA A O 1
ATOM 4313 N N . LEU A 1 574 ? 61.253 48.916 146.446 1.00 41.32 574 LEU A N 1
ATOM 4314 C CA . LEU A 1 574 ? 62.489 49.151 147.190 1.00 40.87 574 LEU A CA 1
ATOM 4315 C C . LEU A 1 574 ? 62.487 50.486 147.915 1.00 41.03 574 LEU A C 1
ATOM 4316 O O . LEU A 1 574 ? 63.379 50.764 148.721 1.00 40.71 574 LEU A O 1
ATOM 4321 N N . GLY A 1 575 ? 61.483 51.310 147.630 1.00 40.95 575 GLY A N 1
ATOM 4322 C CA . GLY A 1 575 ? 61.392 52.604 148.283 1.00 41.63 575 GLY A CA 1
ATOM 4323 C C . GLY A 1 575 ? 62.360 53.629 147.720 1.00 42.46 575 GLY A C 1
ATOM 4324 O O . GLY A 1 575 ? 62.933 54.451 148.448 1.00 42.59 575 GLY A O 1
ATOM 4325 N N . LEU A 1 576 ? 62.546 53.571 146.407 1.00 40.64 576 LEU A N 1
ATOM 4326 C CA . LEU A 1 576 ? 63.432 54.495 145.724 1.00 37.87 576 LEU A CA 1
ATOM 4327 C C . LEU A 1 576 ? 62.580 55.538 145.027 1.00 36.66 576 LEU A C 1
ATOM 4328 O O . LEU A 1 576 ? 61.444 55.261 144.629 1.00 35.60 576 LEU A O 1
ATOM 4333 N N . PRO A 1 577 ? 63.108 56.759 144.887 1.00 36.14 577 PRO A N 1
ATOM 4334 C CA . PRO A 1 577 ? 62.356 57.823 144.225 1.00 36.34 577 PRO A CA 1
ATOM 4335 C C . PRO A 1 577 ? 61.779 57.307 142.904 1.00 38.89 577 PRO A C 1
ATOM 4336 O O . PRO A 1 577 ? 62.496 56.718 142.085 1.00 36.25 577 PRO A O 1
ATOM 4340 N N . LYS A 1 578 ? 60.479 57.524 142.721 1.00 40.70 578 LYS A N 1
ATOM 4341 C CA . LYS A 1 578 ? 59.726 57.099 141.535 1.00 43.91 578 LYS A CA 1
ATOM 4342 C C . LYS A 1 578 ? 60.502 57.116 140.205 1.00 45.26 578 LYS A C 1
ATOM 4343 O O . LYS A 1 578 ? 60.377 56.196 139.385 1.00 46.29 578 LYS A O 1
ATOM 4349 N N . TYR A 1 579 ? 61.313 58.149 140.008 1.00 43.15 579 TYR A N 1
ATOM 4350 C CA . TYR A 1 579 ? 62.052 58.303 138.763 1.00 41.66 579 TYR A CA 1
ATOM 4351 C C . TYR A 1 579 ? 63.543 58.002 138.780 1.00 39.66 579 TYR A C 1
ATOM 4352 O O . TYR A 1 579 ? 64.322 58.817 138.287 1.00 38.22 579 TYR A O 1
ATOM 4361 N N . THR A 1 580 ? 63.973 56.865 139.318 1.00 37.67 580 THR A N 1
ATOM 4362 C CA . THR A 1 580 ? 65.412 56.618 139.295 1.00 36.47 580 THR A CA 1
ATOM 4363 C C . THR A 1 580 ? 65.826 55.604 138.230 1.00 35.03 580 THR A C 1
ATOM 4364 O O . THR A 1 580 ? 65.102 54.641 137.936 1.00 34.71 580 THR A O 1
ATOM 4368 N N . LYS A 1 581 ? 66.992 55.858 137.637 1.00 34.66 581 LYS A N 1
ATOM 4369 C CA . LYS A 1 581 ? 67.551 54.986 136.615 1.00 34.02 581 LYS A CA 1
ATOM 4370 C C . LYS A 1 581 ? 68.325 53.891 137.321 1.00 31.85 581 LYS A C 1
ATOM 4371 O O . LYS A 1 581 ? 69.526 54.040 137.542 1.00 32.27 581 LYS A O 1
ATOM 4377 N N . LEU A 1 582 ? 67.656 52.803 137.688 1.00 31.20 582 LEU A N 1
ATOM 4378 C CA . LEU A 1 582 ? 68.350 51.714 138.365 1.00 30.37 582 LEU A CA 1
ATOM 4379 C C . LEU A 1 582 ? 68.672 50.618 137.355 1.00 28.45 582 LEU A C 1
ATOM 4380 O O . LEU A 1 582 ? 69.835 50.300 137.098 1.00 27.34 582 LEU A O 1
ATOM 4385 N N . ILE A 1 583 ? 67.612 50.040 136.804 1.00 27.90 583 ILE A N 1
ATOM 4386 C CA . ILE A 1 583 ? 67.717 48.969 135.832 1.00 27.95 583 ILE A CA 1
ATOM 4387 C C . ILE A 1 583 ? 67.852 49.509 134.404 1.00 27.37 583 ILE A C 1
ATOM 4388 O O . ILE A 1 583 ? 67.129 50.426 133.981 1.00 26.17 583 ILE A O 1
ATOM 4393 N N . THR A 1 584 ? 68.777 48.921 133.661 1.00 27.97 584 THR A N 1
ATOM 4394 C CA . THR A 1 584 ? 69.005 49.358 132.308 1.00 29.93 584 THR A CA 1
ATOM 4395 C C . THR A 1 584 ? 69.209 48.190 131.328 1.00 27.91 584 THR A C 1
ATOM 4396 O O . THR A 1 584 ? 70.014 47.275 131.570 1.00 27.29 584 THR A O 1
ATOM 4400 N N . PHE A 1 585 ? 68.437 48.219 130.240 1.00 25.98 585 PHE A N 1
ATOM 4401 C CA . PHE A 1 585 ? 68.495 47.217 129.174 1.00 25.04 585 PHE A CA 1
ATOM 4402 C C . PHE A 1 585 ? 69.405 47.767 128.097 1.00 23.68 585 PHE A C 1
ATOM 4403 O O . PHE A 1 585 ? 69.155 48.855 127.593 1.00 27.26 585 PHE A O 1
ATOM 4411 N N . ASN A 1 586 ? 70.461 47.034 127.760 1.00 23.04 586 ASN A N 1
ATOM 4412 C CA . ASN A 1 586 ? 71.385 47.442 126.702 1.00 23.34 586 ASN A CA 1
ATOM 4413 C C . ASN A 1 586 ? 71.273 46.292 125.690 1.00 24.02 586 ASN A C 1
ATOM 4414 O O . ASN A 1 586 ? 72.183 45.486 125.553 1.00 21.02 586 ASN A O 1
ATOM 4419 N N . VAL A 1 587 ? 70.134 46.225 125.002 1.00 22.75 587 VAL A N 1
ATOM 4420 C CA . VAL A 1 587 ? 69.847 45.139 124.064 1.00 22.68 587 VAL A CA 1
ATOM 4421 C C . VAL A 1 587 ? 69.979 45.480 122.579 1.00 22.71 587 VAL A C 1
ATOM 4422 O O . VAL A 1 587 ? 69.326 46.390 122.062 1.00 19.86 587 VAL A O 1
ATOM 4426 N N . HIS A 1 588 ? 70.812 44.708 121.889 1.00 20.93 588 HIS A N 1
ATOM 4427 C CA . HIS A 1 588 ? 71.051 44.934 120.468 1.00 22.44 588 HIS A CA 1
ATOM 4428 C C . HIS A 1 588 ? 71.107 43.686 119.590 1.00 22.69 588 HIS A C 1
ATOM 4429 O O . HIS A 1 588 ? 71.109 43.796 118.372 1.00 20.99 588 HIS A O 1
ATOM 4436 N N . ASN A 1 589 ? 71.115 42.504 120.191 1.00 21.41 589 ASN A N 1
ATOM 4437 C CA . ASN A 1 589 ? 71.240 41.323 119.374 1.00 20.10 589 ASN A CA 1
ATOM 4438 C C . ASN A 1 589 ? 70.033 40.411 119.169 1.00 17.62 589 ASN A C 1
ATOM 4439 O O . ASN A 1 589 ? 68.931 40.714 119.633 1.00 18.29 589 ASN A O 1
ATOM 4444 N N . ARG A 1 590 ? 70.215 39.316 118.431 1.00 21.26 590 ARG A N 1
ATOM 4445 C CA . ARG A 1 590 ? 69.147 38.381 117.996 1.00 19.43 590 ARG A CA 1
ATOM 4446 C C . ARG A 1 590 ? 68.243 37.688 119.020 1.00 20.20 590 ARG A C 1
ATOM 4447 O O . ARG A 1 590 ? 67.196 37.186 118.636 1.00 19.06 590 ARG A O 1
ATOM 4455 N N . TYR A 1 591 ? 68.610 37.639 120.314 1.00 19.15 591 TYR A N 1
ATOM 4456 C CA . TYR A 1 591 ? 67.750 37.002 121.316 1.00 19.53 591 TYR A CA 1
ATOM 4457 C C . TYR A 1 591 ? 67.232 38.074 122.277 1.00 20.20 591 TYR A C 1
ATOM 4458 O O . TYR A 1 591 ? 67.074 37.835 123.468 1.00 17.60 591 TYR A O 1
ATOM 4467 N N . ALA A 1 592 ? 66.980 39.255 121.712 1.00 19.71 592 ALA A N 1
ATOM 4468 C CA . ALA A 1 592 ? 66.501 40.441 122.442 1.00 18.59 592 ALA A CA 1
ATOM 4469 C C . ALA A 1 592 ? 65.411 40.207 123.482 1.00 20.20 592 ALA A C 1
ATOM 4470 O O . ALA A 1 592 ? 65.716 40.120 124.673 1.00 21.45 592 ALA A O 1
ATOM 4472 N N . SER A 1 593 ? 64.152 40.111 123.049 1.00 19.74 593 SER A N 1
ATOM 4473 C CA . SER A 1 593 ? 63.048 39.921 123.991 1.00 20.47 593 SER A CA 1
ATOM 4474 C C . SER A 1 593 ? 63.420 39.056 125.213 1.00 23.28 593 SER A C 1
ATOM 4475 O O . SER A 1 593 ? 63.038 39.366 126.347 1.00 21.81 593 SER A O 1
ATOM 4478 N N . ASN A 1 594 ? 64.156 37.970 125.009 1.00 22.55 594 ASN A N 1
ATOM 4479 C CA . ASN A 1 594 ? 64.530 37.140 126.145 1.00 24.50 594 ASN A CA 1
ATOM 4480 C C . ASN A 1 594 ? 65.419 37.895 127.134 1.00 26.45 594 ASN A C 1
ATOM 4481 O O . ASN A 1 594 ? 65.259 37.738 128.341 1.00 24.86 594 ASN A O 1
ATOM 4486 N N . ILE A 1 595 ? 66.346 38.718 126.649 1.00 26.40 595 ILE A N 1
ATOM 4487 C CA . ILE A 1 595 ? 67.194 39.490 127.571 1.00 27.19 595 ILE A CA 1
ATOM 4488 C C . ILE A 1 595 ? 66.311 40.377 128.463 1.00 26.95 595 ILE A C 1
ATOM 4489 O O . ILE A 1 595 ? 66.605 40.559 129.639 1.00 27.05 595 ILE A O 1
ATOM 4494 N N . VAL A 1 596 ? 65.233 40.918 127.896 1.00 25.18 596 VAL A N 1
ATOM 4495 C CA . VAL A 1 596 ? 64.295 41.768 128.635 1.00 26.72 596 VAL A CA 1
ATOM 4496 C C . VAL A 1 596 ? 63.450 40.961 129.632 1.00 29.36 596 VAL A C 1
ATOM 4497 O O . VAL A 1 596 ? 63.505 41.210 130.832 1.00 28.40 596 VAL A O 1
ATOM 4501 N N . GLU A 1 597 ? 62.668 40.003 129.140 1.00 29.90 597 GLU A N 1
ATOM 4502 C CA . GLU A 1 597 ? 61.821 39.194 130.011 1.00 32.51 597 GLU A CA 1
ATOM 4503 C C . GLU A 1 597 ? 62.600 38.427 131.085 1.00 32.96 597 GLU A C 1
ATOM 4504 O O . GLU A 1 597 ? 62.021 37.989 132.085 1.00 32.73 597 GLU A O 1
ATOM 4510 N N . SER A 1 598 ? 63.904 38.254 130.893 1.00 32.18 598 SER A N 1
ATOM 4511 C CA . SER A 1 598 ? 64.703 37.531 131.886 1.00 33.38 598 SER A CA 1
ATOM 4512 C C . SER A 1 598 ? 65.057 38.421 133.081 1.00 34.93 598 SER A C 1
ATOM 4513 O O . SER A 1 598 ? 65.200 37.936 134.201 1.00 36.11 598 SER A O 1
ATOM 4516 N N . ALA A 1 599 ? 65.224 39.719 132.830 1.00 35.44 599 ALA A N 1
ATOM 4517 C CA . ALA A 1 599 ? 65.575 40.661 133.886 1.00 34.12 599 ALA A CA 1
ATOM 4518 C C . ALA A 1 599 ? 64.557 40.523 135.004 1.00 34.09 599 ALA A C 1
ATOM 4519 O O . ALA A 1 599 ? 64.921 40.369 136.170 1.00 31.79 599 ALA A O 1
ATOM 4521 N N . TYR A 1 600 ? 63.280 40.568 134.633 1.00 33.07 600 TYR A N 1
ATOM 4522 C CA . TYR A 1 600 ? 62.193 40.418 135.589 1.00 36.29 600 TYR A CA 1
ATOM 4523 C C . TYR A 1 600 ? 62.376 39.163 136.467 1.00 37.55 600 TYR A C 1
ATOM 4524 O O . TYR A 1 600 ? 62.360 39.247 137.694 1.00 37.72 600 TYR A O 1
ATOM 4533 N N . LEU A 1 601 ? 62.558 38.010 135.829 1.00 37.87 601 LEU A N 1
ATOM 4534 C CA . LEU A 1 601 ? 62.721 36.742 136.534 1.00 37.82 601 LEU A CA 1
ATOM 4535 C C . LEU A 1 601 ? 63.997 36.622 137.348 1.00 37.38 601 LEU A C 1
ATOM 4536 O O . LEU A 1 601 ? 64.048 35.866 138.307 1.00 38.74 601 LEU A O 1
ATOM 4541 N N . ILE A 1 602 ? 65.037 37.337 136.959 1.00 36.00 602 ILE A N 1
ATOM 4542 C CA . ILE A 1 602 ? 66.274 37.297 137.711 1.00 35.46 602 ILE A CA 1
ATOM 4543 C C . ILE A 1 602 ? 66.050 38.047 139.008 1.00 36.63 602 ILE A C 1
ATOM 4544 O O . ILE A 1 602 ? 66.320 37.537 140.099 1.00 34.56 602 ILE A O 1
ATOM 4549 N N . LEU A 1 603 ? 65.562 39.277 138.880 1.00 36.10 603 LEU A N 1
ATOM 4550 C CA . LEU A 1 603 ? 65.306 40.119 140.043 1.00 36.96 603 LEU A CA 1
ATOM 4551 C C . LEU A 1 603 ? 64.298 39.499 141.030 1.00 37.76 603 LEU A C 1
ATOM 4552 O O . LEU A 1 603 ? 64.439 39.666 142.237 1.00 37.75 603 LEU A O 1
ATOM 4557 N N . ASN A 1 604 ? 63.291 38.786 140.526 1.00 39.24 604 ASN A N 1
ATOM 4558 C CA . ASN A 1 604 ? 62.310 38.134 141.402 1.00 40.19 604 ASN A CA 1
ATOM 4559 C C . ASN A 1 604 ? 63.026 37.149 142.327 1.00 40.71 604 ASN A C 1
ATOM 4560 O O . ASN A 1 604 ? 62.754 37.110 143.529 1.00 41.46 604 ASN A O 1
ATOM 4565 N N . GLU A 1 605 ? 63.930 36.352 141.761 1.00 41.33 605 GLU A N 1
ATOM 4566 C CA . GLU A 1 605 ? 64.645 35.347 142.537 1.00 43.35 605 GLU A CA 1
ATOM 4567 C C . GLU A 1 605 ? 65.607 35.968 143.557 1.00 42.90 605 GLU A C 1
ATOM 4568 O O . GLU A 1 605 ? 65.918 35.363 144.576 1.00 41.52 605 GLU A O 1
ATOM 4574 N N . TRP A 1 606 ? 66.073 37.200 143.243 1.00 41.57 606 TRP A N 1
ATOM 4575 C CA . TRP A 1 606 ? 67.031 37.990 144.028 1.00 41.34 606 TRP A CA 1
ATOM 4576 C C . TRP A 1 606 ? 66.320 38.680 145.149 1.00 42.51 606 TRP A C 1
ATOM 4577 O O . TRP A 1 606 ? 66.889 39.190 146.106 1.00 40.96 606 TRP A O 1
ATOM 4588 N N . LYS A 1 607 ? 65.041 38.648 144.986 1.00 44.01 607 LYS A N 1
ATOM 4589 C CA . LYS A 1 607 ? 64.138 39.193 145.940 1.00 47.39 607 LYS A CA 1
ATOM 4590 C C . LYS A 1 607 ? 63.654 38.093 146.879 1.00 48.83 607 LYS A C 1
ATOM 4591 O O . LYS A 1 607 ? 63.506 38.314 148.077 1.00 49.39 607 LYS A O 1
ATOM 4597 N N . ASN A 1 608 ? 63.402 36.908 146.332 1.00 50.06 608 ASN A N 1
ATOM 4598 C CA . ASN A 1 608 ? 62.888 35.782 147.112 1.00 50.84 608 ASN A CA 1
ATOM 4599 C C . ASN A 1 608 ? 63.957 34.925 147.787 1.00 49.17 608 ASN A C 1
ATOM 4600 O O . ASN A 1 608 ? 63.640 33.876 148.336 1.00 49.79 608 ASN A O 1
ATOM 4605 N N . ASN A 1 609 ? 65.213 35.354 147.747 1.00 47.96 609 ASN A N 1
ATOM 4606 C CA . ASN A 1 609 ? 66.293 34.582 148.353 1.00 47.51 609 ASN A CA 1
ATOM 4607 C C . ASN A 1 609 ? 67.188 35.427 149.230 1.00 47.86 609 ASN A C 1
ATOM 4608 O O . ASN A 1 609 ? 68.101 34.916 149.872 1.00 47.63 609 ASN A O 1
ATOM 4613 N N . ILE A 1 610 ? 66.942 36.726 149.248 1.00 46.87 610 ILE A N 1
ATOM 4614 C CA . ILE A 1 610 ? 67.758 37.605 150.062 1.00 45.59 610 ILE A CA 1
ATOM 4615 C C . ILE A 1 610 ? 66.899 38.514 150.933 1.00 45.06 610 ILE A C 1
ATOM 4616 O O . ILE A 1 610 ? 65.788 38.895 150.557 1.00 43.90 610 ILE A O 1
ATOM 4621 N N . GLN A 1 611 ? 67.429 38.849 152.104 1.00 45.11 611 GLN A N 1
ATOM 4622 C CA . GLN A 1 611 ? 66.738 39.694 153.067 1.00 45.52 611 GLN A CA 1
ATOM 4623 C C . GLN A 1 611 ? 66.423 41.075 152.510 1.00 44.15 611 GLN A C 1
ATOM 4624 O O . GLN A 1 611 ? 67.327 41.870 152.249 1.00 43.44 611 GLN A O 1
ATOM 4630 N N . SER A 1 612 ? 65.131 41.346 152.342 1.00 45.10 612 SER A N 1
ATOM 4631 C CA . SER A 1 612 ? 64.650 42.616 151.816 1.00 47.10 612 SER A CA 1
ATOM 4632 C C . SER A 1 612 ? 65.373 43.812 152.406 1.00 48.96 612 SER A C 1
ATOM 4633 O O . SER A 1 612 ? 65.662 44.776 151.696 1.00 50.10 612 SER A O 1
ATOM 4636 N N . ASP A 1 613 ? 65.669 43.750 153.701 1.00 49.24 613 ASP A N 1
ATOM 4637 C CA . ASP A 1 613 ? 66.370 44.843 154.371 1.00 48.27 613 ASP A CA 1
ATOM 4638 C C . ASP A 1 613 ? 67.855 44.885 154.011 1.00 46.38 613 ASP A C 1
ATOM 4639 O O . ASP A 1 613 ? 68.512 45.908 154.207 1.00 45.30 613 ASP A O 1
ATOM 4644 N N . LEU A 1 614 ? 68.388 43.777 153.494 1.00 44.59 614 LEU A N 1
ATOM 4645 C CA . LEU A 1 614 ? 69.790 43.745 153.078 1.00 41.96 614 LEU A CA 1
ATOM 4646 C C . LEU A 1 614 ? 69.869 44.355 151.680 1.00 40.20 614 LEU A C 1
ATOM 4647 O O . LEU A 1 614 ? 70.854 45.006 151.330 1.00 41.30 614 LEU A O 1
ATOM 4652 N N . ILE A 1 615 ? 68.818 44.127 150.892 1.00 38.31 615 ILE A N 1
ATOM 4653 C CA . ILE A 1 615 ? 68.725 44.658 149.535 1.00 40.10 615 ILE A CA 1
ATOM 4654 C C . ILE A 1 615 ? 68.651 46.181 149.590 1.00 39.44 615 ILE A C 1
ATOM 4655 O O . ILE A 1 615 ? 69.580 46.878 149.175 1.00 40.16 615 ILE A O 1
ATOM 4660 N N . LYS A 1 616 ? 67.539 46.687 150.114 1.00 42.25 616 LYS A N 1
ATOM 4661 C CA . LYS A 1 616 ? 67.328 48.120 150.225 1.00 40.70 616 LYS A CA 1
ATOM 4662 C C . LYS A 1 616 ? 68.587 48.852 150.684 1.00 39.86 616 LYS A C 1
ATOM 4663 O O . LYS A 1 616 ? 69.009 49.817 150.058 1.00 37.87 616 LYS A O 1
ATOM 4669 N N . LYS A 1 617 ? 69.191 48.385 151.770 1.00 37.95 617 LYS A N 1
ATOM 4670 C CA . LYS A 1 617 ? 70.402 49.012 152.305 1.00 39.68 617 LYS A CA 1
ATOM 4671 C C . LYS A 1 617 ? 71.527 49.076 151.278 1.00 40.62 617 LYS A C 1
ATOM 4672 O O . LYS A 1 617 ? 72.184 50.109 151.119 1.00 41.86 617 LYS A O 1
ATOM 4678 N N . VAL A 1 618 ? 71.759 47.960 150.597 1.00 39.87 618 VAL A N 1
ATOM 4679 C CA . VAL A 1 618 ? 72.817 47.900 149.608 1.00 38.28 618 VAL A CA 1
ATOM 4680 C C . VAL A 1 618 ? 72.469 48.642 148.325 1.00 37.69 618 VAL A C 1
ATOM 4681 O O . VAL A 1 618 ? 73.202 49.532 147.912 1.00 36.23 618 VAL A O 1
ATOM 4685 N N . THR A 1 619 ? 71.343 48.304 147.709 1.00 37.16 619 THR A N 1
ATOM 4686 C CA . THR A 1 619 ? 70.974 48.961 146.470 1.00 38.67 619 THR A CA 1
ATOM 4687 C C . THR A 1 619 ? 70.707 50.458 146.640 1.00 37.23 619 THR A C 1
ATOM 4688 O O . THR A 1 619 ? 70.357 51.142 145.683 1.00 37.33 619 THR A O 1
ATOM 4692 N N . ASN A 1 620 ? 70.870 50.971 147.853 1.00 36.36 620 ASN A N 1
ATOM 4693 C CA . ASN A 1 620 ? 70.669 52.403 148.099 1.00 34.89 620 ASN A CA 1
ATOM 4694 C C . ASN A 1 620 ? 72.055 53.026 148.048 1.00 34.03 620 ASN A C 1
ATOM 4695 O O . ASN A 1 620 ? 72.243 54.171 147.642 1.00 33.44 620 ASN A O 1
ATOM 4700 N N . TYR A 1 621 ? 73.028 52.239 148.473 1.00 33.38 621 TYR A N 1
ATOM 4701 C CA . TYR A 1 621 ? 74.412 52.654 148.443 1.00 34.24 621 TYR A CA 1
ATOM 4702 C C . TYR A 1 621 ? 74.740 52.801 146.967 1.00 36.74 621 TYR A C 1
ATOM 4703 O O . TYR A 1 621 ? 75.298 53.811 146.532 1.00 37.86 621 TYR A O 1
ATOM 4712 N N . LEU A 1 622 ? 74.367 51.768 146.211 1.00 36.70 622 LEU A N 1
ATOM 4713 C CA . LEU A 1 622 ? 74.601 51.706 144.777 1.00 35.16 622 LEU A CA 1
ATOM 4714 C C . LEU A 1 622 ? 74.011 52.921 144.082 1.00 33.67 622 LEU A C 1
ATOM 4715 O O . LEU A 1 622 ? 74.739 53.696 143.457 1.00 31.71 622 LEU A O 1
ATOM 4720 N N . VAL A 1 623 ? 72.695 53.080 144.203 1.00 32.64 623 VAL A N 1
ATOM 4721 C CA . VAL A 1 623 ? 71.984 54.197 143.592 1.00 34.88 623 VAL A CA 1
ATOM 4722 C C . VAL A 1 623 ? 72.619 55.529 143.945 1.00 37.91 623 VAL A C 1
ATOM 4723 O O . VAL A 1 623 ? 72.500 56.492 143.193 1.00 39.08 623 VAL A O 1
ATOM 4727 N N . ASP A 1 624 ? 73.301 55.582 145.086 1.00 37.99 624 ASP A N 1
ATOM 4728 C CA . ASP A 1 624 ? 73.949 56.815 145.524 1.00 38.32 624 ASP A CA 1
ATOM 4729 C C . ASP A 1 624 ? 75.179 57.189 144.681 1.00 37.61 624 ASP A C 1
ATOM 4730 O O . ASP A 1 624 ? 75.504 58.378 144.513 1.00 36.94 624 ASP A O 1
ATOM 4735 N N . GLY A 1 625 ? 75.864 56.165 144.177 1.00 37.58 625 GLY A N 1
ATOM 4736 C CA . GLY A 1 625 ? 77.034 56.375 143.346 1.00 35.84 625 GLY A CA 1
ATOM 4737 C C . GLY A 1 625 ? 76.647 56.204 141.888 1.00 36.18 625 GLY A C 1
ATOM 4738 O O . GLY A 1 625 ? 77.498 55.940 141.042 1.00 36.48 625 GLY A O 1
ATOM 4739 N N . ASN A 1 626 ? 75.353 56.354 141.611 1.00 34.94 626 ASN A N 1
ATOM 4740 C CA . ASN A 1 626 ? 74.788 56.225 140.268 1.00 38.27 626 ASN A CA 1
ATOM 4741 C C . ASN A 1 626 ? 74.825 54.838 139.631 1.00 38.22 626 ASN A C 1
ATOM 4742 O O . ASN A 1 626 ? 74.746 54.705 138.412 1.00 38.13 626 ASN A O 1
ATOM 4747 N N . GLY A 1 627 ? 74.928 53.809 140.455 1.00 36.36 627 GLY A N 1
ATOM 4748 C CA . GLY A 1 627 ? 74.974 52.461 139.933 1.00 34.09 627 GLY A CA 1
ATOM 4749 C C . GLY A 1 627 ? 73.828 52.096 139.005 1.00 32.58 627 GLY A C 1
ATOM 4750 O O . GLY A 1 627 ? 72.831 52.821 138.866 1.00 32.56 627 GLY A O 1
ATOM 4751 N N . ARG A 1 628 ? 73.987 50.939 138.376 1.00 29.44 628 ARG A N 1
ATOM 4752 C CA . ARG A 1 628 ? 73.010 50.421 137.440 1.00 28.43 628 ARG A CA 1
ATOM 4753 C C . ARG A 1 628 ? 73.019 48.908 137.403 1.00 26.31 628 ARG A C 1
ATOM 4754 O O . ARG A 1 628 ? 74.056 48.262 137.595 1.00 25.67 628 ARG A O 1
ATOM 4762 N N . PHE A 1 629 ? 71.840 48.351 137.180 1.00 25.58 629 PHE A N 1
ATOM 4763 C CA . PHE A 1 629 ? 71.686 46.917 137.030 1.00 25.60 629 PHE A CA 1
ATOM 4764 C C . PHE A 1 629 ? 71.552 46.783 135.526 1.00 23.81 629 PHE A C 1
ATOM 4765 O O . PHE A 1 629 ? 70.482 47.052 134.949 1.00 23.45 629 PHE A O 1
ATOM 4773 N N . VAL A 1 630 ? 72.649 46.365 134.885 1.00 22.40 630 VAL A N 1
ATOM 4774 C CA . VAL A 1 630 ? 72.652 46.279 133.427 1.00 22.49 630 VAL A CA 1
ATOM 4775 C C . VAL A 1 630 ? 72.477 44.867 132.868 1.00 22.08 630 VAL A C 1
ATOM 4776 O O . VAL A 1 630 ? 73.320 43.982 133.083 1.00 21.54 630 VAL A O 1
ATOM 4780 N N . PHE A 1 631 ? 71.380 44.676 132.141 1.00 22.13 631 PHE A N 1
ATOM 4781 C CA . PHE A 1 631 ? 71.089 43.396 131.503 1.00 23.54 631 PHE A CA 1
ATOM 4782 C C . PHE A 1 631 ? 71.272 43.586 130.001 1.00 24.23 631 PHE A C 1
ATOM 4783 O O . PHE A 1 631 ? 70.470 44.281 129.375 1.00 23.33 631 PHE A O 1
ATOM 4791 N N . THR A 1 632 ? 72.327 42.967 129.438 1.00 22.04 632 THR A N 1
ATOM 4792 C CA . THR A 1 632 ? 72.689 43.209 128.052 1.00 22.13 632 THR A CA 1
ATOM 4793 C C . THR A 1 632 ? 73.059 41.975 127.251 1.00 23.14 632 THR A C 1
ATOM 4794 O O . THR A 1 632 ? 73.298 40.900 127.804 1.00 21.99 632 THR A O 1
ATOM 4798 N N . ASP A 1 633 ? 73.094 42.152 125.930 1.00 21.86 633 ASP A N 1
ATOM 4799 C CA . ASP A 1 633 ? 73.550 41.097 125.034 1.00 21.06 633 ASP A CA 1
ATOM 4800 C C . ASP A 1 633 ? 74.843 41.518 124.329 1.00 21.08 633 ASP A C 1
ATOM 4801 O O . ASP A 1 633 ? 75.425 40.712 123.597 1.00 20.23 633 ASP A O 1
ATOM 4806 N N . ILE A 1 634 ? 75.311 42.755 124.513 1.00 19.79 634 ILE A N 1
ATOM 4807 C CA . ILE A 1 634 ? 76.586 43.129 123.892 1.00 19.60 634 ILE A CA 1
ATOM 4808 C C . ILE A 1 634 ? 77.655 42.674 124.894 1.00 20.10 634 ILE A C 1
ATOM 4809 O O . ILE A 1 634 ? 77.319 42.388 126.036 1.00 24.28 634 ILE A O 1
ATOM 4814 N N . THR A 1 635 ? 78.923 42.571 124.505 1.00 20.94 635 THR A N 1
ATOM 4815 C CA . THR A 1 635 ? 79.902 42.102 125.480 1.00 23.66 635 THR A CA 1
ATOM 4816 C C . THR A 1 635 ? 80.244 43.164 126.503 1.00 27.15 635 THR A C 1
ATOM 4817 O O . THR A 1 635 ? 80.256 44.361 126.216 1.00 25.53 635 THR A O 1
ATOM 4821 N N . LEU A 1 636 ? 80.533 42.706 127.712 1.00 26.36 636 LEU A N 1
ATOM 4822 C CA . LEU A 1 636 ? 80.825 43.601 128.809 1.00 26.05 636 LEU A CA 1
ATOM 4823 C C . LEU A 1 636 ? 81.864 44.686 128.554 1.00 23.80 636 LEU A C 1
ATOM 4824 O O . LEU A 1 636 ? 81.649 45.843 128.933 1.00 24.67 636 LEU A O 1
ATOM 4829 N N . PRO A 1 637 ? 82.989 44.350 127.898 1.00 23.84 637 PRO A N 1
ATOM 4830 C CA . PRO A 1 637 ? 83.988 45.399 127.659 1.00 23.90 637 PRO A CA 1
ATOM 4831 C C . PRO A 1 637 ? 83.449 46.594 126.864 1.00 26.27 637 PRO A C 1
ATOM 4832 O O . PRO A 1 637 ? 84.189 47.533 126.611 1.00 27.85 637 PRO A O 1
ATOM 4836 N N . ASN A 1 638 ? 82.162 46.556 126.497 1.00 25.96 638 ASN A N 1
ATOM 4837 C CA . ASN A 1 638 ? 81.507 47.628 125.726 1.00 28.08 638 ASN A CA 1
ATOM 4838 C C . ASN A 1 638 ? 80.384 48.370 126.448 1.00 27.10 638 ASN A C 1
ATOM 4839 O O . ASN A 1 638 ? 79.583 49.054 125.817 1.00 27.65 638 ASN A O 1
ATOM 4844 N N . ILE A 1 639 ? 80.307 48.211 127.765 1.00 28.31 639 ILE A N 1
ATOM 4845 C CA . ILE A 1 639 ? 79.302 48.908 128.569 1.00 32.37 639 ILE A CA 1
ATOM 4846 C C . ILE A 1 639 ? 80.062 50.025 129.276 1.00 36.10 639 ILE A C 1
ATOM 4847 O O . ILE A 1 639 ? 81.077 49.775 129.924 1.00 38.40 639 ILE A O 1
ATOM 4852 N N . ALA A 1 640 ? 79.590 51.257 129.123 1.00 35.23 640 ALA A N 1
ATOM 4853 C CA . ALA A 1 640 ? 80.246 52.397 129.756 1.00 37.60 640 ALA A CA 1
ATOM 4854 C C . ALA A 1 640 ? 80.562 52.114 131.233 1.00 36.43 640 ALA A C 1
ATOM 4855 O O . ALA A 1 640 ? 81.688 52.346 131.697 1.00 35.84 640 ALA A O 1
ATOM 4857 N N . GLU A 1 641 ? 79.570 51.597 131.960 1.00 35.11 641 GLU A N 1
ATOM 4858 C CA . GLU A 1 641 ? 79.734 51.277 133.378 1.00 33.16 641 GLU A CA 1
ATOM 4859 C C . GLU A 1 641 ? 81.053 50.571 133.715 1.00 33.02 641 GLU A C 1
ATOM 4860 O O . GLU A 1 641 ? 81.466 50.547 134.872 1.00 34.60 641 GLU A O 1
ATOM 4866 N N . GLN A 1 642 ? 81.707 49.988 132.715 1.00 30.95 642 GLN A N 1
ATOM 4867 C CA . GLN A 1 642 ? 82.981 49.330 132.946 1.00 29.69 642 GLN A CA 1
ATOM 4868 C C . GLN A 1 642 ? 84.099 50.100 132.279 1.00 29.83 642 GLN A C 1
ATOM 4869 O O . GLN A 1 642 ? 85.093 50.465 132.906 1.00 30.43 642 GLN A O 1
ATOM 4875 N N . TYR A 1 643 ? 83.929 50.352 130.990 1.00 30.40 643 TYR A N 1
ATOM 4876 C CA . TYR A 1 643 ? 84.975 51.010 130.245 1.00 31.72 643 TYR A CA 1
ATOM 4877 C C . TYR A 1 643 ? 85.281 52.466 130.579 1.00 31.59 643 TYR A C 1
ATOM 4878 O O . TYR A 1 643 ? 86.433 52.871 130.477 1.00 32.06 643 TYR A O 1
ATOM 4887 N N . THR A 1 644 ? 84.290 53.246 131.006 1.00 33.77 644 THR A N 1
ATOM 4888 C CA . THR A 1 644 ? 84.534 54.654 131.335 1.00 38.11 644 THR A CA 1
ATOM 4889 C C . THR A 1 644 ? 85.410 54.801 132.561 1.00 38.71 644 THR A C 1
ATOM 4890 O O . THR A 1 644 ? 85.775 55.912 132.931 1.00 39.81 644 THR A O 1
ATOM 4894 N N . HIS A 1 645 ? 85.747 53.679 133.189 1.00 39.15 645 HIS A N 1
ATOM 4895 C CA . HIS A 1 645 ? 86.564 53.700 134.392 1.00 39.58 645 HIS A CA 1
ATOM 4896 C C . HIS A 1 645 ? 87.907 53.026 134.239 1.00 41.44 645 HIS A C 1
ATOM 4897 O O . HIS A 1 645 ? 88.797 53.272 135.040 1.00 41.81 645 HIS A O 1
ATOM 4904 N N . GLN A 1 646 ? 88.064 52.189 133.218 1.00 42.56 646 GLN A N 1
ATOM 4905 C CA . GLN A 1 646 ? 89.330 51.497 133.009 1.00 45.10 646 GLN A CA 1
ATOM 4906 C C . GLN A 1 646 ? 90.467 52.493 132.808 1.00 46.45 646 GLN A C 1
ATOM 4907 O O . GLN A 1 646 ? 90.243 53.645 132.458 1.00 46.01 646 GLN A O 1
ATOM 4913 N N . ASP A 1 647 ? 91.690 52.042 133.055 1.00 48.31 647 ASP A N 1
ATOM 4914 C CA . ASP A 1 647 ? 92.865 52.878 132.857 1.00 50.22 647 ASP A CA 1
ATOM 4915 C C . ASP A 1 647 ? 93.356 52.536 131.461 1.00 51.03 647 ASP A C 1
ATOM 4916 O O . ASP A 1 647 ? 93.607 53.412 130.632 1.00 52.74 647 ASP A O 1
ATOM 4921 N N . GLU A 1 648 ? 93.486 51.238 131.218 1.00 50.28 648 GLU A N 1
ATOM 4922 C CA . GLU A 1 648 ? 93.924 50.733 129.935 1.00 49.53 648 GLU A CA 1
ATOM 4923 C C . GLU A 1 648 ? 92.809 49.869 129.358 1.00 48.43 648 GLU A C 1
ATOM 4924 O O . GLU A 1 648 ? 92.059 49.230 130.095 1.00 47.54 648 GLU A O 1
ATOM 4930 N N . ILE A 1 649 ? 92.699 49.855 128.038 1.00 47.58 649 ILE A N 1
ATOM 4931 C CA . ILE A 1 649 ? 91.681 49.059 127.384 1.00 46.25 649 ILE A CA 1
ATOM 4932 C C . ILE A 1 649 ? 91.962 47.579 127.628 1.00 44.17 649 ILE A C 1
ATOM 4933 O O . ILE A 1 649 ? 91.046 46.764 127.692 1.00 41.98 649 ILE A O 1
ATOM 4938 N N . TYR A 1 650 ? 93.234 47.233 127.774 1.00 43.10 650 TYR A N 1
ATOM 4939 C CA . TYR A 1 650 ? 93.602 45.842 127.999 1.00 43.00 650 TYR A CA 1
ATOM 4940 C C . TYR A 1 650 ? 93.258 45.361 129.403 1.00 42.93 650 TYR A C 1
ATOM 4941 O O . TYR A 1 650 ? 93.494 44.198 129.742 1.00 43.47 650 TYR A O 1
ATOM 4950 N N . GLU A 1 651 ? 92.700 46.265 130.212 1.00 42.37 651 GLU A N 1
ATOM 4951 C CA . GLU A 1 651 ? 92.285 45.956 131.583 1.00 42.20 651 GLU A CA 1
ATOM 4952 C C . GLU A 1 651 ? 90.768 45.775 131.568 1.00 41.16 651 GLU A C 1
ATOM 4953 O O . GLU A 1 651 ? 90.070 46.159 132.500 1.00 42.72 651 GLU A O 1
ATOM 4959 N N . GLN A 1 652 ? 90.271 45.192 130.487 1.00 39.91 652 GLN A N 1
ATOM 4960 C CA . GLN A 1 652 ? 88.844 44.964 130.298 1.00 38.20 652 GLN A CA 1
ATOM 4961 C C . GLN A 1 652 ? 88.454 43.524 130.649 1.00 36.92 652 GLN A C 1
ATOM 4962 O O . GLN A 1 652 ? 89.259 42.603 130.511 1.00 35.09 652 GLN A O 1
ATOM 4968 N N . VAL A 1 653 ? 87.216 43.331 131.090 1.00 35.19 653 VAL A N 1
ATOM 4969 C CA . VAL A 1 653 ? 86.762 41.995 131.428 1.00 34.37 653 VAL A CA 1
ATOM 4970 C C . VAL A 1 653 ? 85.423 41.657 130.795 1.00 32.66 653 VAL A C 1
ATOM 4971 O O . VAL A 1 653 ? 84.502 42.485 130.760 1.00 32.40 653 VAL A O 1
ATOM 4975 N N . HIS A 1 654 ? 85.321 40.436 130.287 1.00 29.90 654 HIS A N 1
ATOM 4976 C CA . HIS A 1 654 ? 84.075 39.988 129.714 1.00 28.03 654 HIS A CA 1
ATOM 4977 C C . HIS A 1 654 ? 83.736 38.676 130.382 1.00 29.50 654 HIS A C 1
ATOM 4978 O O . HIS A 1 654 ? 84.590 37.811 130.520 1.00 29.64 654 HIS A O 1
ATOM 4985 N N . SER A 1 655 ? 82.482 38.531 130.791 1.00 29.56 655 SER A N 1
ATOM 4986 C CA . SER A 1 655 ? 82.049 37.328 131.472 1.00 31.55 655 SER A CA 1
ATOM 4987 C C . SER A 1 655 ? 80.548 37.343 131.705 1.00 30.17 655 SER A C 1
ATOM 4988 O O . SER A 1 655 ? 79.875 38.326 131.394 1.00 28.50 655 SER A O 1
ATOM 4991 N N . LYS A 1 656 ? 80.033 36.253 132.263 1.00 29.32 656 LYS A N 1
ATOM 4992 C CA . LYS A 1 656 ? 78.610 36.131 132.532 1.00 27.77 656 LYS A CA 1
ATOM 4993 C C . LYS A 1 656 ? 78.082 37.344 133.296 1.00 27.59 656 LYS A C 1
ATOM 4994 O O . LYS A 1 656 ? 77.060 37.927 132.950 1.00 25.87 656 LYS A O 1
ATOM 5000 N N . GLY A 1 657 ? 78.788 37.704 134.358 1.00 24.43 657 GLY A N 1
ATOM 5001 C CA . GLY A 1 657 ? 78.396 38.831 135.166 1.00 24.74 657 GLY A CA 1
ATOM 5002 C C . GLY A 1 657 ? 79.681 39.472 135.617 1.00 26.06 657 GLY A C 1
ATOM 5003 O O . GLY A 1 657 ? 80.743 38.867 135.493 1.00 26.02 657 GLY A O 1
ATOM 5004 N N . LEU A 1 658 ? 79.590 40.690 136.138 1.00 27.28 658 LEU A N 1
ATOM 5005 C CA . LEU A 1 658 ? 80.766 41.406 136.589 1.00 29.71 658 LEU A CA 1
ATOM 5006 C C . LEU A 1 658 ? 80.335 42.615 137.395 1.00 30.29 658 LEU A C 1
ATOM 5007 O O . LEU A 1 658 ? 79.402 43.323 137.009 1.00 29.49 658 LEU A O 1
ATOM 5012 N N . TYR A 1 659 ? 80.995 42.822 138.536 1.00 32.20 659 TYR A N 1
ATOM 5013 C CA . TYR A 1 659 ? 80.694 43.961 139.404 1.00 32.92 659 TYR A CA 1
ATOM 5014 C C . TYR A 1 659 ? 81.752 45.044 139.250 1.00 33.78 659 TYR A C 1
ATOM 5015 O O . TYR A 1 659 ? 82.948 44.765 139.292 1.00 33.99 659 TYR A O 1
ATOM 5024 N N . VAL A 1 660 ? 81.303 46.281 139.083 1.00 34.27 660 VAL A N 1
ATOM 5025 C CA . VAL A 1 660 ? 82.213 47.404 138.918 1.00 36.41 660 VAL A CA 1
ATOM 5026 C C . VAL A 1 660 ? 82.112 48.369 140.091 1.00 37.09 660 VAL A C 1
ATOM 5027 O O . VAL A 1 660 ? 81.119 49.088 140.239 1.00 36.64 660 VAL A O 1
ATOM 5031 N N . PRO A 1 661 ? 83.142 48.404 140.942 1.00 38.25 661 PRO A N 1
ATOM 5032 C CA . PRO A 1 661 ? 83.143 49.299 142.103 1.00 37.90 661 PRO A CA 1
ATOM 5033 C C . PRO A 1 661 ? 82.999 50.769 141.729 1.00 37.03 661 PRO A C 1
ATOM 5034 O O . PRO A 1 661 ? 82.085 51.442 142.188 1.00 37.73 661 PRO A O 1
ATOM 5038 N N . GLU A 1 662 ? 83.891 51.257 140.876 1.00 36.77 662 GLU A N 1
ATOM 5039 C CA . GLU A 1 662 ? 83.864 52.657 140.470 1.00 37.01 662 GLU A CA 1
ATOM 5040 C C . GLU A 1 662 ? 82.553 53.171 139.907 1.00 37.49 662 GLU A C 1
ATOM 5041 O O . GLU A 1 662 ? 82.359 54.375 139.843 1.00 39.76 662 GLU A O 1
ATOM 5047 N N . SER A 1 663 ? 81.657 52.286 139.490 1.00 35.40 663 SER A N 1
ATOM 5048 C CA . SER A 1 663 ? 80.380 52.735 138.951 1.00 33.57 663 SER A CA 1
ATOM 5049 C C . SER A 1 663 ? 79.278 52.174 139.830 1.00 31.86 663 SER A C 1
ATOM 5050 O O . SER A 1 663 ? 78.104 52.562 139.721 1.00 30.97 663 SER A O 1
ATOM 5053 N N . ARG A 1 664 ? 79.675 51.247 140.700 1.00 31.26 664 ARG A N 1
ATOM 5054 C CA . ARG A 1 664 ? 78.743 50.602 141.605 1.00 32.26 664 ARG A CA 1
ATOM 5055 C C . ARG A 1 664 ? 77.611 50.022 140.801 1.00 30.90 664 ARG A C 1
ATOM 5056 O O . ARG A 1 664 ? 76.445 50.264 141.116 1.00 30.32 664 ARG A O 1
ATOM 5064 N N . SER A 1 665 ? 77.941 49.273 139.755 1.00 30.86 665 SER A N 1
ATOM 5065 C CA . SER A 1 665 ? 76.903 48.680 138.932 1.00 31.05 665 SER A CA 1
ATOM 5066 C C . SER A 1 665 ? 77.179 47.231 138.672 1.00 30.07 665 SER A C 1
ATOM 5067 O O . SER A 1 665 ? 78.328 46.805 138.660 1.00 27.16 665 SER A O 1
ATOM 5070 N N . ILE A 1 666 ? 76.116 46.464 138.486 1.00 30.06 666 ILE A N 1
ATOM 5071 C CA . ILE A 1 666 ? 76.266 45.047 138.189 1.00 30.60 666 ILE A CA 1
ATOM 5072 C C . ILE A 1 666 ? 75.895 44.876 136.723 1.00 29.55 666 ILE A C 1
ATOM 5073 O O . ILE A 1 666 ? 74.811 45.296 136.288 1.00 28.12 666 ILE A O 1
ATOM 5078 N N . LEU A 1 667 ? 76.815 44.283 135.965 1.00 28.35 667 LEU A N 1
ATOM 5079 C CA . LEU A 1 667 ? 76.608 44.030 134.550 1.00 27.53 667 LEU A CA 1
ATOM 5080 C C . LEU A 1 667 ? 76.405 42.538 134.357 1.00 26.57 667 LEU A C 1
ATOM 5081 O O . LEU A 1 667 ? 77.204 41.742 134.826 1.00 27.88 667 LEU A O 1
ATOM 5086 N N . LEU A 1 668 ? 75.329 42.165 133.674 1.00 24.83 668 LEU A N 1
ATOM 5087 C CA . LEU A 1 668 ? 75.046 40.758 133.399 1.00 23.74 668 LEU A CA 1
ATOM 5088 C C . LEU A 1 668 ? 74.843 40.531 131.887 1.00 21.73 668 LEU A C 1
ATOM 5089 O O . LEU A 1 668 ? 73.887 41.043 131.265 1.00 19.26 668 LEU A O 1
ATOM 5094 N N . HIS A 1 669 ? 75.754 39.756 131.311 1.00 19.21 669 HIS A N 1
ATOM 5095 C CA . HIS A 1 669 ? 75.738 39.435 129.902 1.00 21.10 669 HIS A CA 1
ATOM 5096 C C . HIS A 1 669 ? 74.813 38.247 129.693 1.00 21.97 669 HIS A C 1
ATOM 5097 O O . HIS A 1 669 ? 75.068 37.164 130.205 1.00 21.88 669 HIS A O 1
ATOM 5104 N N . GLY A 1 670 ? 73.748 38.461 128.929 1.00 21.43 670 GLY A N 1
ATOM 5105 C CA . GLY A 1 670 ? 72.782 37.410 128.697 1.00 23.48 670 GLY A CA 1
ATOM 5106 C C . GLY A 1 670 ? 73.220 36.165 127.935 1.00 26.08 670 GLY A C 1
ATOM 5107 O O . GLY A 1 670 ? 73.233 35.066 128.483 1.00 25.57 670 GLY A O 1
ATOM 5108 N N . PRO A 1 671 ? 73.614 36.302 126.668 1.00 27.91 671 PRO A N 1
ATOM 5109 C CA . PRO A 1 671 ? 74.047 35.209 125.793 1.00 28.16 671 PRO A CA 1
ATOM 5110 C C . PRO A 1 671 ? 74.961 34.104 126.350 1.00 29.48 671 PRO A C 1
ATOM 5111 O O . PRO A 1 671 ? 74.725 32.935 126.063 1.00 27.85 671 PRO A O 1
ATOM 5115 N N . SER A 1 672 ? 75.986 34.444 127.130 1.00 29.39 672 SER A N 1
ATOM 5116 C CA . SER A 1 672 ? 76.897 33.411 127.629 1.00 28.69 672 SER A CA 1
ATOM 5117 C C . SER A 1 672 ? 76.424 32.373 128.640 1.00 29.27 672 SER A C 1
ATOM 5118 O O . SER A 1 672 ? 75.240 32.120 128.822 1.00 26.94 672 SER A O 1
ATOM 5121 N N . LYS A 1 673 ? 77.400 31.752 129.276 1.00 33.95 673 LYS A N 1
ATOM 5122 C CA . LYS A 1 673 ? 77.178 30.733 130.287 1.00 40.10 673 LYS A CA 1
ATOM 5123 C C . LYS A 1 673 ? 78.389 30.752 131.223 1.00 42.01 673 LYS A C 1
ATOM 5124 O O . LYS A 1 673 ? 79.471 30.301 130.850 1.00 42.86 673 LYS A O 1
ATOM 5130 N N . GLY A 1 674 ? 78.208 31.282 132.430 1.00 46.04 674 GLY A N 1
ATOM 5131 C CA . GLY A 1 674 ? 79.316 31.368 133.370 1.00 51.73 674 GLY A CA 1
ATOM 5132 C C . GLY A 1 674 ? 79.804 30.047 133.941 1.00 55.42 674 GLY A C 1
ATOM 5133 O O . GLY A 1 674 ? 79.029 29.094 134.015 1.00 54.72 674 GLY A O 1
ATOM 5134 N N . VAL A 1 675 ? 81.086 30.000 134.327 1.00 59.54 675 VAL A N 1
ATOM 5135 C CA . VAL A 1 675 ? 81.720 28.818 134.922 1.00 63.34 675 VAL A CA 1
ATOM 5136 C C . VAL A 1 675 ? 80.690 28.007 135.699 1.00 65.03 675 VAL A C 1
ATOM 5137 O O . VAL A 1 675 ? 80.489 28.199 136.904 1.00 65.74 675 VAL A O 1
ATOM 5141 N N . GLU A 1 676 ? 80.060 27.091 134.968 1.00 66.60 676 GLU A N 1
ATOM 5142 C CA . GLU A 1 676 ? 78.991 26.246 135.466 1.00 67.41 676 GLU A CA 1
ATOM 5143 C C . GLU A 1 676 ? 78.159 26.856 136.576 1.00 67.18 676 GLU A C 1
ATOM 5144 O O . GLU A 1 676 ? 78.484 26.780 137.761 1.00 68.01 676 GLU A O 1
ATOM 5150 N N . LEU A 1 677 ? 77.081 27.491 136.124 1.00 66.66 677 LEU A N 1
ATOM 5151 C CA . LEU A 1 677 ? 76.095 28.168 136.942 1.00 65.89 677 LEU A CA 1
ATOM 5152 C C . LEU A 1 677 ? 74.855 28.057 136.076 1.00 64.37 677 LEU A C 1
ATOM 5153 O O . LEU A 1 677 ? 74.631 28.870 135.183 1.00 63.89 677 LEU A O 1
ATOM 5158 N N . ARG A 1 678 ? 74.072 27.021 136.337 1.00 62.83 678 ARG A N 1
ATOM 5159 C CA . ARG A 1 678 ? 72.855 26.721 135.594 1.00 61.55 678 ARG A CA 1
ATOM 5160 C C . ARG A 1 678 ? 71.948 27.868 135.155 1.00 59.25 678 ARG A C 1
ATOM 5161 O O . ARG A 1 678 ? 71.001 27.631 134.409 1.00 59.13 678 ARG A O 1
ATOM 5169 N N . ASN A 1 679 ? 72.203 29.098 135.591 1.00 56.46 679 ASN A N 1
ATOM 5170 C CA . ASN A 1 679 ? 71.342 30.183 135.141 1.00 52.71 679 ASN A CA 1
ATOM 5171 C C . ASN A 1 679 ? 71.773 31.599 135.460 1.00 50.05 679 ASN A C 1
ATOM 5172 O O . ASN A 1 679 ? 72.634 31.847 136.302 1.00 48.41 679 ASN A O 1
ATOM 5177 N N . ASP A 1 680 ? 71.134 32.516 134.744 1.00 47.57 680 ASP A N 1
ATOM 5178 C CA . ASP A 1 680 ? 71.338 33.949 134.862 1.00 45.70 680 ASP A CA 1
ATOM 5179 C C . ASP A 1 680 ? 71.150 34.406 136.299 1.00 43.78 680 ASP A C 1
ATOM 5180 O O . ASP A 1 680 ? 71.880 35.271 136.786 1.00 41.94 680 ASP A O 1
ATOM 5185 N N . SER A 1 681 ? 70.145 33.839 136.962 1.00 41.68 681 SER A N 1
ATOM 5186 C CA . SER A 1 681 ? 69.838 34.194 138.341 1.00 41.53 681 SER A CA 1
ATOM 5187 C C . SER A 1 681 ? 71.093 34.116 139.188 1.00 41.19 681 SER A C 1
ATOM 5188 O O . SER A 1 681 ? 71.614 35.133 139.650 1.00 41.80 681 SER A O 1
ATOM 5191 N N . GLU A 1 682 ? 71.587 32.900 139.377 1.00 40.65 682 GLU A N 1
ATOM 5192 C CA . GLU A 1 682 ? 72.781 32.698 140.181 1.00 40.55 682 GLU A CA 1
ATOM 5193 C C . GLU A 1 682 ? 73.884 33.698 139.879 1.00 37.96 682 GLU A C 1
ATOM 5194 O O . GLU A 1 682 ? 74.544 34.193 140.792 1.00 36.18 682 GLU A O 1
ATOM 5200 N N . GLY A 1 683 ? 74.065 34.014 138.602 1.00 36.83 683 GLY A N 1
ATOM 5201 C CA . GLY A 1 683 ? 75.096 34.960 138.216 1.00 33.83 683 GLY A CA 1
ATOM 5202 C C . GLY A 1 683 ? 74.881 36.333 138.807 1.00 31.77 683 GLY A C 1
ATOM 5203 O O . GLY A 1 683 ? 75.811 36.945 139.315 1.00 29.69 683 GLY A O 1
ATOM 5204 N N . PHE A 1 684 ? 73.652 36.824 138.736 1.00 32.36 684 PHE A N 1
ATOM 5205 C CA . PHE A 1 684 ? 73.335 38.141 139.276 1.00 34.26 684 PHE A CA 1
ATOM 5206 C C . PHE A 1 684 ? 73.642 38.139 140.758 1.00 35.72 684 PHE A C 1
ATOM 5207 O O . PHE A 1 684 ? 74.382 38.990 141.245 1.00 34.81 684 PHE A O 1
ATOM 5215 N N . ILE A 1 685 ? 73.078 37.153 141.457 1.00 36.40 685 ILE A N 1
ATOM 5216 C CA . ILE A 1 685 ? 73.247 36.999 142.897 1.00 37.04 685 ILE A CA 1
ATOM 5217 C C . ILE A 1 685 ? 74.713 36.902 143.330 1.00 37.05 685 ILE A C 1
ATOM 5218 O O . ILE A 1 685 ? 75.105 37.518 144.318 1.00 37.39 685 ILE A O 1
ATOM 5223 N N . HIS A 1 686 ? 75.531 36.150 142.607 1.00 36.02 686 HIS A N 1
ATOM 5224 C CA . HIS A 1 686 ? 76.938 36.098 142.963 1.00 37.09 686 HIS A CA 1
ATOM 5225 C C . HIS A 1 686 ? 77.521 37.500 142.861 1.00 38.50 686 HIS A C 1
ATOM 5226 O O . HIS A 1 686 ? 78.355 37.894 143.667 1.00 38.21 686 HIS A O 1
ATOM 5233 N N . CYS A 1 687 ? 77.107 38.247 141.848 1.00 39.26 687 CYS A N 1
ATOM 5234 C CA . CYS A 1 687 ? 77.635 39.588 141.672 1.00 40.26 687 CYS A CA 1
ATOM 5235 C C . CYS A 1 687 ? 77.107 40.548 142.704 1.00 40.52 687 CYS A C 1
ATOM 5236 O O . CYS A 1 687 ? 77.706 41.591 142.949 1.00 40.20 687 CYS A O 1
ATOM 5239 N N . PHE A 1 688 ? 75.978 40.198 143.307 1.00 40.44 688 PHE A N 1
ATOM 5240 C CA . PHE A 1 688 ? 75.410 41.040 144.343 1.00 42.11 688 PHE A CA 1
ATOM 5241 C C . PHE A 1 688 ? 76.315 40.853 145.570 1.00 43.54 688 PHE A C 1
ATOM 5242 O O . PHE A 1 688 ? 76.490 41.764 146.381 1.00 43.21 688 PHE A O 1
ATOM 5250 N N . GLY A 1 689 ? 76.895 39.663 145.685 1.00 43.70 689 GLY A N 1
ATOM 5251 C CA . GLY A 1 689 ? 77.798 39.390 146.781 1.00 44.12 689 GLY A CA 1
ATOM 5252 C C . GLY A 1 689 ? 78.921 40.407 146.760 1.00 45.23 689 GLY A C 1
ATOM 5253 O O . GLY A 1 689 ? 79.326 40.908 147.807 1.00 46.89 689 GLY A O 1
ATOM 5254 N N . HIS A 1 690 ? 79.431 40.725 145.574 1.00 45.42 690 HIS A N 1
ATOM 5255 C CA . HIS A 1 690 ? 80.504 41.709 145.460 1.00 44.95 690 HIS A CA 1
ATOM 5256 C C . HIS A 1 690 ? 79.981 43.059 145.924 1.00 45.17 690 HIS A C 1
ATOM 5257 O O . HIS A 1 690 ? 80.704 43.839 146.531 1.00 44.74 690 HIS A O 1
ATOM 5264 N N . ALA A 1 691 ? 78.722 43.342 145.622 1.00 43.61 691 ALA A N 1
ATOM 5265 C CA . ALA A 1 691 ? 78.132 44.608 146.020 1.00 44.69 691 ALA A CA 1
ATOM 5266 C C . ALA A 1 691 ? 78.167 44.682 147.539 1.00 45.63 691 ALA A C 1
ATOM 5267 O O . ALA A 1 691 ? 78.605 45.679 148.108 1.00 45.16 691 ALA A O 1
ATOM 5269 N N . VAL A 1 692 ? 77.716 43.609 148.185 1.00 46.45 692 VAL A N 1
ATOM 5270 C CA . VAL A 1 692 ? 77.687 43.516 149.646 1.00 47.16 692 VAL A CA 1
ATOM 5271 C C . VAL A 1 692 ? 79.078 43.615 150.272 1.00 48.83 692 VAL A C 1
ATOM 5272 O O . VAL A 1 692 ? 79.247 44.237 151.319 1.00 49.17 692 VAL A O 1
ATOM 5276 N N . ASP A 1 693 ? 80.060 42.985 149.636 1.00 49.41 693 ASP A N 1
ATOM 5277 C CA . ASP A 1 693 ? 81.434 43.033 150.103 1.00 51.42 693 ASP A CA 1
ATOM 5278 C C . ASP A 1 693 ? 81.903 44.481 149.949 1.00 53.49 693 ASP A C 1
ATOM 5279 O O . ASP A 1 693 ? 82.823 44.923 150.625 1.00 53.52 693 ASP A O 1
ATOM 5284 N N . ASP A 1 694 ? 81.253 45.224 149.059 1.00 54.92 694 ASP A N 1
ATOM 5285 C CA . ASP A 1 694 ? 81.601 46.624 148.839 1.00 55.58 694 ASP A CA 1
ATOM 5286 C C . ASP A 1 694 ? 81.066 47.486 149.979 1.00 55.74 694 ASP A C 1
ATOM 5287 O O . ASP A 1 694 ? 81.821 48.205 150.625 1.00 54.64 694 ASP A O 1
ATOM 5292 N N . TYR A 1 695 ? 79.762 47.399 150.206 1.00 56.07 695 TYR A N 1
ATOM 5293 C CA . TYR A 1 695 ? 79.106 48.187 151.271 1.00 57.27 695 TYR A CA 1
ATOM 5294 C C . TYR A 1 695 ? 79.647 47.850 152.644 1.00 58.74 695 TYR A C 1
ATOM 5295 O O . TYR A 1 695 ? 79.841 48.726 153.474 1.00 58.76 695 TYR A O 1
ATOM 5304 N N . ALA A 1 696 ? 79.889 46.542 152.861 1.00 59.95 696 ALA A N 1
ATOM 5305 C CA . ALA A 1 696 ? 80.444 46.079 154.118 1.00 60.44 696 ALA A CA 1
ATOM 5306 C C . ALA A 1 696 ? 81.696 46.877 154.412 1.00 61.10 696 ALA A C 1
ATOM 5307 O O . ALA A 1 696 ? 81.659 47.834 155.200 1.00 61.62 696 ALA A O 1
ATOM 5309 N N . GLY A 1 697 ? 82.802 46.484 153.792 1.00 61.66 697 GLY A N 1
ATOM 5310 C CA . GLY A 1 697 ? 84.063 47.141 154.002 1.00 63.03 697 GLY A CA 1
ATOM 5311 C C . GLY A 1 697 ? 83.963 48.683 154.004 1.00 64.28 697 GLY A C 1
ATOM 5312 O O . GLY A 1 697 ? 84.776 49.368 154.624 1.00 64.84 697 GLY A O 1
ATOM 5313 N N . TYR A 1 698 ? 82.964 49.208 153.307 1.00 64.50 698 TYR A N 1
ATOM 5314 C CA . TYR A 1 698 ? 82.760 50.649 153.229 1.00 65.28 698 TYR A CA 1
ATOM 5315 C C . TYR A 1 698 ? 82.464 51.215 154.604 1.00 66.66 698 TYR A C 1
ATOM 5316 O O . TYR A 1 698 ? 83.087 52.184 155.045 1.00 66.36 698 TYR A O 1
ATOM 5325 N N . LEU A 1 699 ? 81.497 50.593 155.267 1.00 68.51 699 LEU A N 1
ATOM 5326 C CA . LEU A 1 699 ? 81.065 50.999 156.591 1.00 70.53 699 LEU A CA 1
ATOM 5327 C C . LEU A 1 699 ? 82.204 51.015 157.613 1.00 72.85 699 LEU A C 1
ATOM 5328 O O . LEU A 1 699 ? 82.100 51.686 158.638 1.00 73.92 699 LEU A O 1
ATOM 5333 N N . LEU A 1 700 ? 83.289 50.293 157.334 1.00 74.72 700 LEU A N 1
ATOM 5334 C CA . LEU A 1 700 ? 84.434 50.268 158.244 1.00 77.40 700 LEU A CA 1
ATOM 5335 C C . LEU A 1 700 ? 84.985 51.688 158.422 1.00 79.47 700 LEU A C 1
ATOM 5336 O O . LEU A 1 700 ? 84.582 52.395 159.340 1.00 79.71 700 LEU A O 1
ATOM 5341 N N . ASP A 1 701 ? 85.905 52.108 157.559 1.00 81.86 701 ASP A N 1
ATOM 5342 C CA . ASP A 1 701 ? 86.457 53.459 157.658 1.00 84.35 701 ASP A CA 1
ATOM 5343 C C . ASP A 1 701 ? 86.153 54.288 156.406 1.00 85.49 701 ASP A C 1
ATOM 5344 O O . ASP A 1 701 ? 87.013 54.462 155.540 1.00 85.68 701 ASP A O 1
ATOM 5349 N N . LYS A 1 702 ? 84.925 54.803 156.326 1.00 86.76 702 LYS A N 1
ATOM 5350 C CA . LYS A 1 702 ? 84.461 55.603 155.186 1.00 88.04 702 LYS A CA 1
ATOM 5351 C C . LYS A 1 702 ? 85.488 56.533 154.543 1.00 89.19 702 LYS A C 1
ATOM 5352 O O . LYS A 1 702 ? 85.309 56.923 153.388 1.00 89.58 702 LYS A O 1
ATOM 5358 N N . ASN A 1 703 ? 86.544 56.907 155.265 1.00 90.14 703 ASN A N 1
ATOM 5359 C CA . ASN A 1 703 ? 87.553 57.802 154.686 1.00 91.23 703 ASN A CA 1
ATOM 5360 C C . ASN A 1 703 ? 88.140 57.141 153.427 1.00 91.69 703 ASN A C 1
ATOM 5361 O O . ASN A 1 703 ? 88.693 57.815 152.556 1.00 91.99 703 ASN A O 1
ATOM 5366 N N . GLN A 1 704 ? 87.994 55.820 153.340 1.00 92.02 704 GLN A N 1
ATOM 5367 C CA . GLN A 1 704 ? 88.484 55.055 152.204 1.00 92.35 704 GLN A CA 1
ATOM 5368 C C . GLN A 1 704 ? 87.704 53.749 152.040 1.00 92.48 704 GLN A C 1
ATOM 5369 O O . GLN A 1 704 ? 87.984 52.765 152.725 1.00 92.71 704 GLN A O 1
ATOM 5375 N N . SER A 1 705 ? 86.719 53.728 151.144 1.00 92.26 705 SER A N 1
ATOM 5376 C CA . SER A 1 705 ? 85.949 52.501 150.933 1.00 91.96 705 SER A CA 1
ATOM 5377 C C . SER A 1 705 ? 86.914 51.392 150.512 1.00 91.47 705 SER A C 1
ATOM 5378 O O . SER A 1 705 ? 87.669 51.544 149.555 1.00 91.44 705 SER A O 1
ATOM 5381 N N . ASP A 1 706 ? 86.897 50.279 151.229 1.00 90.59 706 ASP A N 1
ATOM 5382 C CA . ASP A 1 706 ? 87.750 49.148 150.894 1.00 89.86 706 ASP A CA 1
ATOM 5383 C C . ASP A 1 706 ? 86.867 47.914 151.033 1.00 88.76 706 ASP A C 1
ATOM 5384 O O . ASP A 1 706 ? 85.794 48.000 151.617 1.00 88.78 706 ASP A O 1
ATOM 5389 N N . LEU A 1 707 ? 87.287 46.772 150.501 1.00 87.48 707 LEU A N 1
ATOM 5390 C CA . LEU A 1 707 ? 86.457 45.575 150.615 1.00 86.52 707 LEU A CA 1
ATOM 5391 C C . LEU A 1 707 ? 86.659 44.867 151.948 1.00 86.27 707 LEU A C 1
ATOM 5392 O O . LEU A 1 707 ? 87.786 44.640 152.378 1.00 86.53 707 LEU A O 1
ATOM 5397 N N . VAL A 1 708 ? 85.552 44.517 152.593 1.00 86.20 708 VAL A N 1
ATOM 5398 C CA . VAL A 1 708 ? 85.595 43.824 153.870 1.00 86.22 708 VAL A CA 1
ATOM 5399 C C . VAL A 1 708 ? 86.260 42.474 153.659 1.00 86.78 708 VAL A C 1
ATOM 5400 O O . VAL A 1 708 ? 86.738 41.850 154.599 1.00 87.64 708 VAL A O 1
ATOM 5404 N N . THR A 1 709 ? 86.294 42.029 152.412 1.00 86.81 709 THR A N 1
ATOM 5405 C CA . THR A 1 709 ? 86.896 40.750 152.090 1.00 86.42 709 THR A CA 1
ATOM 5406 C C . THR A 1 709 ? 88.413 40.886 152.038 1.00 86.62 709 THR A C 1
ATOM 5407 O O . THR A 1 709 ? 89.124 39.952 151.668 1.00 86.77 709 THR A O 1
ATOM 5411 N N . ASN A 1 710 ? 88.897 42.065 152.411 1.00 86.60 710 ASN A N 1
ATOM 5412 C CA . ASN A 1 710 ? 90.325 42.361 152.412 1.00 86.65 710 ASN A CA 1
ATOM 5413 C C . ASN A 1 710 ? 90.882 42.213 153.831 1.00 86.61 710 ASN A C 1
ATOM 5414 O O . ASN A 1 710 ? 92.074 41.968 154.028 1.00 86.34 710 ASN A O 1
ATOM 5419 N N . SER A 1 711 ? 89.992 42.358 154.810 1.00 86.87 711 SER A N 1
ATOM 5420 C CA . SER A 1 711 ? 90.316 42.272 156.232 1.00 87.40 711 SER A CA 1
ATOM 5421 C C . SER A 1 711 ? 91.296 41.174 156.617 1.00 88.26 711 SER A C 1
ATOM 5422 O O . SER A 1 711 ? 91.300 40.088 156.035 1.00 88.82 711 SER A O 1
ATOM 5425 N N . LYS A 1 712 ? 92.112 41.468 157.623 1.00 88.67 712 LYS A N 1
ATOM 5426 C CA . LYS A 1 712 ? 93.098 40.522 158.118 1.00 88.65 712 LYS A CA 1
ATOM 5427 C C . LYS A 1 712 ? 92.379 39.247 158.527 1.00 88.05 712 LYS A C 1
ATOM 5428 O O . LYS A 1 712 ? 92.821 38.139 158.220 1.00 88.13 712 LYS A O 1
ATOM 5434 N N . LYS A 1 713 ? 91.250 39.412 159.206 1.00 86.34 713 LYS A N 1
ATOM 5435 C CA . LYS A 1 713 ? 90.488 38.270 159.675 1.00 85.31 713 LYS A CA 1
ATOM 5436 C C . LYS A 1 713 ? 90.026 37.365 158.549 1.00 85.23 713 LYS A C 1
ATOM 5437 O O . LYS A 1 713 ? 90.331 36.173 158.551 1.00 84.94 713 LYS A O 1
ATOM 5443 N N . PHE A 1 714 ? 89.305 37.927 157.582 1.00 85.22 714 PHE A N 1
ATOM 5444 C CA . PHE A 1 714 ? 88.790 37.126 156.478 1.00 85.11 714 PHE A CA 1
ATOM 5445 C C . PHE A 1 714 ? 89.861 36.419 155.656 1.00 85.78 714 PHE A C 1
ATOM 5446 O O . PHE A 1 714 ? 89.707 35.243 155.317 1.00 85.66 714 PHE A O 1
ATOM 5454 N N . ILE A 1 715 ? 90.939 37.123 155.327 1.00 86.54 715 ILE A N 1
ATOM 5455 C CA . ILE A 1 715 ? 91.999 36.509 154.537 1.00 87.80 715 ILE A CA 1
ATOM 5456 C C . ILE A 1 715 ? 92.415 35.190 155.180 1.00 88.90 715 ILE A C 1
ATOM 5457 O O . ILE A 1 715 ? 92.962 34.307 154.521 1.00 88.83 715 ILE A O 1
ATOM 5462 N N . ASP A 1 716 ? 92.147 35.062 156.474 1.00 89.76 716 ASP A N 1
ATOM 5463 C CA . ASP A 1 716 ? 92.475 33.843 157.194 1.00 90.00 716 ASP A CA 1
ATOM 5464 C C . ASP A 1 716 ? 91.383 32.799 156.982 1.00 89.26 716 ASP A C 1
ATOM 5465 O O . ASP A 1 716 ? 91.680 31.613 156.822 1.00 90.11 716 ASP A O 1
ATOM 5470 N N . ILE A 1 717 ? 90.123 33.230 156.984 1.00 87.73 717 ILE A N 1
ATOM 5471 C CA . ILE A 1 717 ? 89.018 32.300 156.765 1.00 87.37 717 ILE A CA 1
ATOM 5472 C C . ILE A 1 717 ? 89.263 31.630 155.422 1.00 87.45 717 ILE A C 1
ATOM 5473 O O . ILE A 1 717 ? 88.962 30.451 155.225 1.00 87.37 717 ILE A O 1
ATOM 5478 N N . PHE A 1 718 ? 89.819 32.407 154.501 1.00 87.00 718 PHE A N 1
ATOM 5479 C CA . PHE A 1 718 ? 90.124 31.921 153.167 1.00 86.42 718 PHE A CA 1
ATOM 5480 C C . PHE A 1 718 ? 91.375 31.058 153.208 1.00 86.85 718 PHE A C 1
ATOM 5481 O O . PHE A 1 718 ? 91.592 30.219 152.332 1.00 87.06 718 PHE A O 1
ATOM 5489 N N . LYS A 1 719 ? 92.191 31.267 154.235 1.00 87.28 719 LYS A N 1
ATOM 5490 C CA . LYS A 1 719 ? 93.423 30.511 154.395 1.00 87.97 719 LYS A CA 1
ATOM 5491 C C . LYS A 1 719 ? 93.166 29.025 154.627 1.00 88.27 719 LYS A C 1
ATOM 5492 O O . LYS A 1 719 ? 94.056 28.204 154.425 1.00 88.43 719 LYS A O 1
ATOM 5498 N N . GLU A 1 720 ? 91.953 28.675 155.044 1.00 88.77 720 GLU A N 1
ATOM 5499 C CA . GLU A 1 720 ? 91.632 27.273 155.296 1.00 89.34 720 GLU A CA 1
ATOM 5500 C C . GLU A 1 720 ? 90.307 26.790 154.709 1.00 89.24 720 GLU A C 1
ATOM 5501 O O . GLU A 1 720 ? 90.165 25.614 154.372 1.00 89.26 720 GLU A O 1
ATOM 5507 N N . GLU A 1 721 ? 89.336 27.686 154.581 1.00 88.83 721 GLU A N 1
ATOM 5508 C CA . GLU A 1 721 ? 88.044 27.292 154.039 1.00 88.45 721 GLU A CA 1
ATOM 5509 C C . GLU A 1 721 ? 87.917 27.544 152.540 1.00 88.17 721 GLU A C 1
ATOM 5510 O O . GLU A 1 721 ? 87.139 26.877 151.856 1.00 88.53 721 GLU A O 1
ATOM 5516 N N . GLY A 1 722 ? 88.694 28.501 152.039 1.00 87.64 722 GLY A N 1
ATOM 5517 C CA . GLY A 1 722 ? 88.662 28.858 150.628 1.00 87.21 722 GLY A CA 1
ATOM 5518 C C . GLY A 1 722 ? 88.631 27.728 149.611 1.00 86.79 722 GLY A C 1
ATOM 5519 O O . GLY A 1 722 ? 88.297 27.951 148.446 1.00 87.12 722 GLY A O 1
ATOM 5520 N N . SER A 1 723 ? 88.971 26.516 150.036 1.00 85.38 723 SER A N 1
ATOM 5521 C CA . SER A 1 723 ? 88.980 25.380 149.124 1.00 83.93 723 SER A CA 1
ATOM 5522 C C . SER A 1 723 ? 87.884 24.375 149.434 1.00 83.09 723 SER A C 1
ATOM 5523 O O . SER A 1 723 ? 87.983 23.212 149.051 1.00 83.05 723 SER A O 1
ATOM 5526 N N . ASN A 1 724 ? 86.834 24.824 150.114 1.00 81.66 724 ASN A N 1
ATOM 5527 C CA . ASN A 1 724 ? 85.737 23.938 150.482 1.00 80.52 724 ASN A CA 1
ATOM 5528 C C . ASN A 1 724 ? 84.512 24.022 149.584 1.00 78.96 724 ASN A C 1
ATOM 5529 O O . ASN A 1 724 ? 83.768 23.051 149.452 1.00 78.09 724 ASN A O 1
ATOM 5534 N N . LEU A 1 725 ? 84.297 25.179 148.971 1.00 77.89 725 LEU A N 1
ATOM 5535 C CA . LEU A 1 725 ? 83.134 25.360 148.114 1.00 76.48 725 LEU A CA 1
ATOM 5536 C C . LEU A 1 725 ? 83.361 25.019 146.644 1.00 74.89 725 LEU A C 1
ATOM 5537 O O . LEU A 1 725 ? 83.503 23.852 146.279 1.00 75.96 725 LEU A O 1
ATOM 5542 N N . THR A 1 726 ? 83.371 26.042 145.800 1.00 72.08 726 THR A N 1
ATOM 5543 C CA . THR A 1 726 ? 83.575 25.849 144.373 1.00 68.48 726 THR A CA 1
ATOM 5544 C C . THR A 1 726 ? 85.001 26.191 144.013 1.00 67.31 726 THR A C 1
ATOM 5545 O O . THR A 1 726 ? 85.632 27.040 144.644 1.00 66.74 726 THR A O 1
ATOM 5549 N N . SER A 1 727 ? 85.505 25.518 142.990 1.00 66.23 727 SER A N 1
ATOM 5550 C CA . SER A 1 727 ? 86.861 25.741 142.531 1.00 65.44 727 SER A CA 1
ATOM 5551 C C . SER A 1 727 ? 87.004 27.200 142.150 1.00 64.12 727 SER A C 1
ATOM 5552 O O . SER A 1 727 ? 88.048 27.815 142.371 1.00 62.68 727 SER A O 1
ATOM 5555 N N . TYR A 1 728 ? 85.942 27.755 141.586 1.00 63.69 728 TYR A N 1
ATOM 5556 C CA . TYR A 1 728 ? 85.979 29.144 141.188 1.00 63.89 728 TYR A CA 1
ATOM 5557 C C . TYR A 1 728 ? 86.099 30.069 142.398 1.00 64.18 728 TYR A C 1
ATOM 5558 O O . TYR A 1 728 ? 86.782 31.095 142.342 1.00 63.35 728 TYR A O 1
ATOM 5567 N N . GLY A 1 729 ? 85.435 29.711 143.491 1.00 65.21 729 GLY A N 1
ATOM 5568 C CA . GLY A 1 729 ? 85.500 30.538 144.680 1.00 67.03 729 GLY A CA 1
ATOM 5569 C C . GLY A 1 729 ? 86.891 30.469 145.265 1.00 68.05 729 GLY A C 1
ATOM 5570 O O . GLY A 1 729 ? 87.303 31.340 146.025 1.00 68.86 729 GLY A O 1
ATOM 5571 N N . ARG A 1 730 ? 87.614 29.420 144.891 1.00 68.47 730 ARG A N 1
ATOM 5572 C CA . ARG A 1 730 ? 88.976 29.179 145.356 1.00 69.27 730 ARG A CA 1
ATOM 5573 C C . ARG A 1 730 ? 89.974 30.137 144.716 1.00 68.61 730 ARG A C 1
ATOM 5574 O O . ARG A 1 730 ? 91.173 30.055 144.961 1.00 68.85 730 ARG A O 1
ATOM 5582 N N . THR A 1 731 ? 89.467 31.051 143.899 1.00 67.81 731 THR A N 1
ATOM 5583 C CA . THR A 1 731 ? 90.302 32.018 143.201 1.00 66.93 731 THR A CA 1
ATOM 5584 C C . THR A 1 731 ? 90.922 33.063 144.108 1.00 66.51 731 THR A C 1
ATOM 5585 O O . THR A 1 731 ? 92.099 33.389 143.978 1.00 66.43 731 THR A O 1
ATOM 5589 N N . ASN A 1 732 ? 90.120 33.604 145.012 1.00 65.87 732 ASN A N 1
ATOM 5590 C CA . ASN A 1 732 ? 90.605 34.607 145.945 1.00 64.73 732 ASN A CA 1
ATOM 5591 C C . ASN A 1 732 ? 89.515 34.962 146.937 1.00 64.75 732 ASN A C 1
ATOM 5592 O O . ASN A 1 732 ? 88.441 34.355 146.944 1.00 64.08 732 ASN A O 1
ATOM 5597 N N . GLU A 1 733 ? 89.798 35.964 147.764 1.00 64.24 733 GLU A N 1
ATOM 5598 C CA . GLU A 1 733 ? 88.868 36.415 148.790 1.00 63.79 733 GLU A CA 1
ATOM 5599 C C . GLU A 1 733 ? 87.512 36.813 148.217 1.00 61.45 733 GLU A C 1
ATOM 5600 O O . GLU A 1 733 ? 86.524 36.089 148.376 1.00 61.55 733 GLU A O 1
ATOM 5606 N N . ALA A 1 734 ? 87.479 37.963 147.548 1.00 58.95 734 ALA A N 1
ATOM 5607 C CA . ALA A 1 734 ? 86.253 38.498 146.965 1.00 56.42 734 ALA A CA 1
ATOM 5608 C C . ALA A 1 734 ? 85.466 37.490 146.142 1.00 54.39 734 ALA A C 1
ATOM 5609 O O . ALA A 1 734 ? 84.237 37.539 146.095 1.00 52.27 734 ALA A O 1
ATOM 5611 N N . GLU A 1 735 ? 86.167 36.575 145.488 1.00 53.60 735 GLU A N 1
ATOM 5612 C CA . GLU A 1 735 ? 85.488 35.580 144.675 1.00 53.94 735 GLU A CA 1
ATOM 5613 C C . GLU A 1 735 ? 85.012 34.422 145.540 1.00 54.17 735 GLU A C 1
ATOM 5614 O O . GLU A 1 735 ? 84.083 33.695 145.181 1.00 53.33 735 GLU A O 1
ATOM 5620 N N . PHE A 1 736 ? 85.649 34.257 146.690 1.00 54.68 736 PHE A N 1
ATOM 5621 C CA . PHE A 1 736 ? 85.254 33.205 147.603 1.00 54.76 736 PHE A CA 1
ATOM 5622 C C . PHE A 1 736 ? 84.030 33.715 148.360 1.00 53.66 736 PHE A C 1
ATOM 5623 O O . PHE A 1 736 ? 83.074 32.975 148.602 1.00 52.59 736 PHE A O 1
ATOM 5631 N N . PHE A 1 737 ? 84.069 34.998 148.708 1.00 52.86 737 PHE A N 1
ATOM 5632 C CA . PHE A 1 737 ? 82.987 35.652 149.437 1.00 52.60 737 PHE A CA 1
ATOM 5633 C C . PHE A 1 737 ? 81.682 35.669 148.645 1.00 51.17 737 PHE A C 1
ATOM 5634 O O . PHE A 1 737 ? 80.622 35.368 149.188 1.00 51.32 737 PHE A O 1
ATOM 5642 N N . ALA A 1 738 ? 81.761 36.029 147.366 1.00 49.75 738 ALA A N 1
ATOM 5643 C CA . ALA A 1 738 ? 80.575 36.093 146.513 1.00 48.17 738 ALA A CA 1
ATOM 5644 C C . ALA A 1 738 ? 80.057 34.695 146.201 1.00 46.84 738 ALA A C 1
ATOM 5645 O O . ALA A 1 738 ? 78.845 34.473 146.161 1.00 45.56 738 ALA A O 1
ATOM 5647 N N . GLU A 1 739 ? 80.981 33.761 145.981 1.00 46.22 739 GLU A N 1
ATOM 5648 C CA . GLU A 1 739 ? 80.618 32.376 145.693 1.00 46.51 739 GLU A CA 1
ATOM 5649 C C . GLU A 1 739 ? 79.910 31.771 146.899 1.00 46.41 739 GLU A C 1
ATOM 5650 O O . GLU A 1 739 ? 78.881 31.101 146.769 1.00 46.28 739 GLU A O 1
ATOM 5656 N N . ALA A 1 740 ? 80.478 32.012 148.075 1.00 47.30 740 ALA A N 1
ATOM 5657 C CA . ALA A 1 740 ? 79.903 31.516 149.310 1.00 47.08 740 ALA A CA 1
ATOM 5658 C C . ALA A 1 740 ? 78.569 32.219 149.516 1.00 47.63 740 ALA A C 1
ATOM 5659 O O . ALA A 1 740 ? 77.537 31.577 149.722 1.00 47.69 740 ALA A O 1
ATOM 5661 N N . PHE A 1 741 ? 78.596 33.545 149.454 1.00 47.44 741 PHE A N 1
ATOM 5662 C CA . PHE A 1 741 ? 77.382 34.323 149.619 1.00 46.91 741 PHE A CA 1
ATOM 5663 C C . PHE A 1 741 ? 76.300 33.700 148.743 1.00 46.68 741 PHE A C 1
ATOM 5664 O O . PHE A 1 741 ? 75.226 33.357 149.221 1.00 47.24 741 PHE A O 1
ATOM 5672 N N . ARG A 1 742 ? 76.606 33.548 147.458 1.00 46.52 742 ARG A N 1
ATOM 5673 C CA . ARG A 1 742 ? 75.670 32.992 146.487 1.00 45.79 742 ARG A CA 1
ATOM 5674 C C . ARG A 1 742 ? 75.035 31.667 146.904 1.00 45.43 742 ARG A C 1
ATOM 5675 O O . ARG A 1 742 ? 73.807 31.542 146.937 1.00 44.10 742 ARG A O 1
ATOM 5683 N N . LEU A 1 743 ? 75.865 30.673 147.205 1.00 47.32 743 LEU A N 1
ATOM 5684 C CA . LEU A 1 743 ? 75.345 29.371 147.600 1.00 50.20 743 LEU A CA 1
ATOM 5685 C C . LEU A 1 743 ? 74.418 29.505 148.797 1.00 51.81 743 LEU A C 1
ATOM 5686 O O . LEU A 1 743 ? 73.345 28.899 148.837 1.00 51.68 743 LEU A O 1
ATOM 5691 N N . MET A 1 744 ? 74.833 30.306 149.772 1.00 53.85 744 MET A N 1
ATOM 5692 C CA . MET A 1 744 ? 74.021 30.519 150.959 1.00 55.20 744 MET A CA 1
ATOM 5693 C C . MET A 1 744 ? 72.596 30.897 150.583 1.00 55.86 744 MET A C 1
ATOM 5694 O O . MET A 1 744 ? 71.644 30.260 151.015 1.00 56.40 744 MET A O 1
ATOM 5699 N N . HIS A 1 745 ? 72.453 31.926 149.759 1.00 56.27 745 HIS A N 1
ATOM 5700 C CA . HIS A 1 745 ? 71.133 32.377 149.346 1.00 56.98 745 HIS A CA 1
ATOM 5701 C C . HIS A 1 745 ? 70.603 31.670 148.104 1.00 58.43 745 HIS A C 1
ATOM 5702 O O . HIS A 1 745 ? 69.764 32.214 147.392 1.00 58.50 745 HIS A O 1
ATOM 5709 N N . SER A 1 746 ? 71.089 30.458 147.853 1.00 60.80 746 SER A N 1
ATOM 5710 C CA . SER A 1 746 ? 70.644 29.666 146.711 1.00 62.38 746 SER A CA 1
ATOM 5711 C C . SER A 1 746 ? 69.167 29.318 146.833 1.00 63.83 746 SER A C 1
ATOM 5712 O O . SER A 1 746 ? 68.583 29.423 147.903 1.00 63.83 746 SER A O 1
ATOM 5715 N N . THR A 1 747 ? 68.561 28.904 145.731 1.00 65.73 747 THR A N 1
ATOM 5716 C CA . THR A 1 747 ? 67.158 28.528 145.755 1.00 67.08 747 THR A CA 1
ATOM 5717 C C . THR A 1 747 ? 67.112 27.072 146.189 1.00 68.29 747 THR A C 1
ATOM 5718 O O . THR A 1 747 ? 66.084 26.567 146.623 1.00 68.46 747 THR A O 1
ATOM 5722 N N . ASP A 1 748 ? 68.248 26.402 146.060 1.00 69.73 748 ASP A N 1
ATOM 5723 C CA . ASP A 1 748 ? 68.363 25.011 146.452 1.00 71.19 748 ASP A CA 1
ATOM 5724 C C . ASP A 1 748 ? 69.028 24.987 147.815 1.00 72.10 748 ASP A C 1
ATOM 5725 O O . ASP A 1 748 ? 70.222 25.274 147.935 1.00 71.06 748 ASP A O 1
ATOM 5730 N N . HIS A 1 749 ? 68.244 24.660 148.840 1.00 74.18 749 HIS A N 1
ATOM 5731 C CA . HIS A 1 749 ? 68.747 24.604 150.205 1.00 75.92 749 HIS A CA 1
ATOM 5732 C C . HIS A 1 749 ? 69.904 23.648 150.297 1.00 76.46 749 HIS A C 1
ATOM 5733 O O . HIS A 1 749 ? 70.822 23.849 151.085 1.00 76.51 749 HIS A O 1
ATOM 5740 N N . ALA A 1 750 ? 69.857 22.603 149.485 1.00 76.76 750 ALA A N 1
ATOM 5741 C CA . ALA A 1 750 ? 70.931 21.637 149.471 1.00 76.92 750 ALA A CA 1
ATOM 5742 C C . ALA A 1 750 ? 72.234 22.428 149.381 1.00 77.13 750 ALA A C 1
ATOM 5743 O O . ALA A 1 750 ? 73.163 22.192 150.149 1.00 75.83 750 ALA A O 1
ATOM 5745 N N . GLU A 1 751 ? 72.282 23.392 148.462 1.00 78.20 751 GLU A N 1
ATOM 5746 C CA . GLU A 1 751 ? 73.471 24.219 148.268 1.00 79.31 751 GLU A CA 1
ATOM 5747 C C . GLU A 1 751 ? 73.756 25.105 149.470 1.00 79.50 751 GLU A C 1
ATOM 5748 O O . GLU A 1 751 ? 74.863 25.615 149.625 1.00 79.12 751 GLU A O 1
ATOM 5754 N N . ARG A 1 752 ? 72.752 25.301 150.311 1.00 80.14 752 ARG A N 1
ATOM 5755 C CA . ARG A 1 752 ? 72.917 26.132 151.491 1.00 80.65 752 ARG A CA 1
ATOM 5756 C C . ARG A 1 752 ? 73.626 25.377 152.612 1.00 80.82 752 ARG A C 1
ATOM 5757 O O . ARG A 1 752 ? 74.571 25.888 153.213 1.00 80.47 752 ARG A O 1
ATOM 5765 N N . LEU A 1 753 ? 73.172 24.157 152.881 1.00 81.14 753 LEU A N 1
ATOM 5766 C CA . LEU A 1 753 ? 73.761 23.328 153.927 1.00 82.13 753 LEU A CA 1
ATOM 5767 C C . LEU A 1 753 ? 75.201 23.011 153.568 1.00 82.42 753 LEU A C 1
ATOM 5768 O O . LEU A 1 753 ? 76.025 22.716 154.429 1.00 81.85 753 LEU A O 1
ATOM 5773 N N . LYS A 1 754 ? 75.485 23.071 152.277 1.00 83.03 754 LYS A N 1
ATOM 5774 C CA . LYS A 1 754 ? 76.812 22.800 151.752 1.00 84.08 754 LYS A CA 1
ATOM 5775 C C . LYS A 1 754 ? 77.807 23.835 152.273 1.00 84.23 754 LYS A C 1
ATOM 5776 O O . LYS A 1 754 ? 78.971 23.526 152.508 1.00 84.54 754 LYS A O 1
ATOM 5782 N N . VAL A 1 755 ? 77.341 25.062 152.463 1.00 84.89 755 VAL A N 1
ATOM 5783 C CA . VAL A 1 755 ? 78.206 26.121 152.955 1.00 85.63 755 VAL A CA 1
ATOM 5784 C C . VAL A 1 755 ? 78.334 26.037 154.458 1.00 86.28 755 VAL A C 1
ATOM 5785 O O . VAL A 1 755 ? 79.379 26.347 155.018 1.00 85.96 755 VAL A O 1
ATOM 5789 N N . GLN A 1 756 ? 77.255 25.616 155.103 1.00 87.13 756 GLN A N 1
ATOM 5790 C CA . GLN A 1 756 ? 77.211 25.491 156.553 1.00 88.04 756 GLN A CA 1
ATOM 5791 C C . GLN A 1 756 ? 78.074 24.354 157.099 1.00 88.53 756 GLN A C 1
ATOM 5792 O O . GLN A 1 756 ? 78.749 24.516 158.115 1.00 88.50 756 GLN A O 1
ATOM 5798 N N . LYS A 1 757 ? 78.056 23.205 156.432 1.00 89.27 757 LYS A N 1
ATOM 5799 C CA . LYS A 1 757 ? 78.844 22.071 156.895 1.00 90.00 757 LYS A CA 1
ATOM 5800 C C . LYS A 1 757 ? 80.173 21.927 156.172 1.00 90.37 757 LYS A C 1
ATOM 5801 O O . LYS A 1 757 ? 80.755 20.849 156.154 1.00 90.77 757 LYS A O 1
ATOM 5807 N N . ASN A 1 758 ? 80.651 23.015 155.579 1.00 90.46 758 ASN A N 1
ATOM 5808 C CA . ASN A 1 758 ? 81.924 23.000 154.870 1.00 90.19 758 ASN A CA 1
ATOM 5809 C C . ASN A 1 758 ? 82.630 24.346 154.900 1.00 90.05 758 ASN A C 1
ATOM 5810 O O . ASN A 1 758 ? 83.813 24.430 154.589 1.00 89.43 758 ASN A O 1
ATOM 5815 N N . ALA A 1 759 ? 81.905 25.395 155.274 1.00 90.42 759 ALA A N 1
ATOM 5816 C CA . ALA A 1 759 ? 82.474 26.739 155.355 1.00 90.35 759 ALA A CA 1
ATOM 5817 C C . ALA A 1 759 ? 81.981 27.437 156.618 1.00 90.39 759 ALA A C 1
ATOM 5818 O O . ALA A 1 759 ? 81.579 28.599 156.576 1.00 90.53 759 ALA A O 1
ATOM 5820 N N . PRO A 1 760 ? 82.024 26.738 157.763 1.00 90.12 760 PRO A N 1
ATOM 5821 C CA . PRO A 1 760 ? 81.579 27.270 159.050 1.00 89.58 760 PRO A CA 1
ATOM 5822 C C . PRO A 1 760 ? 81.933 28.723 159.312 1.00 88.98 760 PRO A C 1
ATOM 5823 O O . PRO A 1 760 ? 81.072 29.594 159.257 1.00 88.70 760 PRO A O 1
ATOM 5827 N N . LYS A 1 761 ? 83.205 28.978 159.596 1.00 88.28 761 LYS A N 1
ATOM 5828 C CA . LYS A 1 761 ? 83.670 30.326 159.897 1.00 87.84 761 LYS A CA 1
ATOM 5829 C C . LYS A 1 761 ? 83.185 31.341 158.871 1.00 88.00 761 LYS A C 1
ATOM 5830 O O . LYS A 1 761 ? 83.059 32.531 159.170 1.00 87.90 761 LYS A O 1
ATOM 5836 N N . THR A 1 762 ? 82.909 30.865 157.661 1.00 87.95 762 THR A N 1
ATOM 5837 C CA . THR A 1 762 ? 82.429 31.732 156.591 1.00 87.31 762 THR A CA 1
ATOM 5838 C C . THR A 1 762 ? 80.942 32.006 156.745 1.00 86.73 762 THR A C 1
ATOM 5839 O O . THR A 1 762 ? 80.524 33.161 156.780 1.00 86.46 762 THR A O 1
ATOM 5843 N N . PHE A 1 763 ? 80.150 30.941 156.839 1.00 86.08 763 PHE A N 1
ATOM 5844 C CA . PHE A 1 763 ? 78.705 31.076 156.997 1.00 85.88 763 PHE A CA 1
ATOM 5845 C C . PHE A 1 763 ? 78.453 32.067 158.122 1.00 86.03 763 PHE A C 1
ATOM 5846 O O . PHE A 1 763 ? 77.459 32.791 158.127 1.00 86.01 763 PHE A O 1
ATOM 5854 N N . GLN A 1 764 ? 79.375 32.093 159.074 1.00 85.48 764 GLN A N 1
ATOM 5855 C CA . GLN A 1 764 ? 79.278 32.993 160.206 1.00 84.81 764 GLN A CA 1
ATOM 5856 C C . GLN A 1 764 ? 79.714 34.384 159.796 1.00 83.79 764 GLN A C 1
ATOM 5857 O O . GLN A 1 764 ? 79.028 35.357 160.083 1.00 83.26 764 GLN A O 1
ATOM 5863 N N . PHE A 1 765 ? 80.850 34.479 159.115 1.00 82.35 765 PHE A N 1
ATOM 5864 C CA . PHE A 1 765 ? 81.339 35.778 158.679 1.00 81.56 765 PHE A CA 1
ATOM 5865 C C . PHE A 1 765 ? 80.313 36.488 157.792 1.00 81.08 765 PHE A C 1
ATOM 5866 O O . PHE A 1 765 ? 79.950 37.634 158.052 1.00 81.09 765 PHE A O 1
ATOM 5874 N N . ILE A 1 766 ? 79.853 35.811 156.744 1.00 79.57 766 ILE A N 1
ATOM 5875 C CA . ILE A 1 766 ? 78.868 36.395 155.838 1.00 78.10 766 ILE A CA 1
ATOM 5876 C C . ILE A 1 766 ? 77.631 36.871 156.588 1.00 77.21 766 ILE A C 1
ATOM 5877 O O . ILE A 1 766 ? 77.090 37.938 156.299 1.00 76.98 766 ILE A O 1
ATOM 5882 N N . ASN A 1 767 ? 77.182 36.079 157.553 1.00 76.05 767 ASN A N 1
ATOM 5883 C CA . ASN A 1 767 ? 76.005 36.437 158.323 1.00 75.15 767 ASN A CA 1
ATOM 5884 C C . ASN A 1 767 ? 76.213 37.646 159.218 1.00 74.37 767 ASN A C 1
ATOM 5885 O O . ASN A 1 767 ? 75.290 38.436 159.411 1.00 73.11 767 ASN A O 1
ATOM 5890 N N . ASP A 1 768 ? 77.417 37.800 159.763 1.00 73.64 768 ASP A N 1
ATOM 5891 C CA . ASP A 1 768 ? 77.692 38.947 160.615 1.00 74.25 768 ASP A CA 1
ATOM 5892 C C . ASP A 1 768 ? 77.463 40.180 159.771 1.00 74.15 768 ASP A C 1
ATOM 5893 O O . ASP A 1 768 ? 76.610 41.010 160.081 1.00 74.75 768 ASP A O 1
ATOM 5898 N N . GLN A 1 769 ? 78.228 40.280 158.690 1.00 74.35 769 GLN A N 1
ATOM 5899 C CA . GLN A 1 769 ? 78.118 41.400 157.769 1.00 73.47 769 GLN A CA 1
ATOM 5900 C C . GLN A 1 769 ? 76.678 41.779 157.496 1.00 73.01 769 GLN A C 1
ATOM 5901 O O . GLN A 1 769 ? 76.308 42.938 157.633 1.00 72.70 769 GLN A O 1
ATOM 5907 N N . ILE A 1 770 ? 75.867 40.800 157.111 1.00 72.86 770 ILE A N 1
ATOM 5908 C CA . ILE A 1 770 ? 74.467 41.060 156.811 1.00 73.99 770 ILE A CA 1
ATOM 5909 C C . ILE A 1 770 ? 73.802 41.857 157.931 1.00 74.60 770 ILE A C 1
ATOM 5910 O O . ILE A 1 770 ? 73.187 42.898 157.688 1.00 74.89 770 ILE A O 1
ATOM 5915 N N . LYS A 1 771 ? 73.938 41.377 159.161 1.00 75.19 771 LYS A N 1
ATOM 5916 C CA . LYS A 1 771 ? 73.357 42.080 160.295 1.00 74.84 771 LYS A CA 1
ATOM 5917 C C . LYS A 1 771 ? 74.045 43.433 160.440 1.00 74.18 771 LYS A C 1
ATOM 5918 O O . LYS A 1 771 ? 73.385 44.457 160.608 1.00 73.70 771 LYS A O 1
ATOM 5924 N N . PHE A 1 772 ? 75.372 43.428 160.365 1.00 73.47 772 PHE A N 1
ATOM 5925 C CA . PHE A 1 772 ? 76.158 44.653 160.453 1.00 73.50 772 PHE A CA 1
ATOM 5926 C C . PHE A 1 772 ? 75.498 45.689 159.537 1.00 73.12 772 PHE A C 1
ATOM 5927 O O . PHE A 1 772 ? 75.100 46.767 159.982 1.00 71.22 772 PHE A O 1
ATOM 5935 N N . ILE A 1 773 ? 75.364 45.345 158.261 1.00 72.86 773 ILE A N 1
ATOM 5936 C CA . ILE A 1 773 ? 74.754 46.236 157.286 1.00 72.65 773 ILE A CA 1
ATOM 5937 C C . ILE A 1 773 ? 73.333 46.613 157.662 1.00 73.46 773 ILE A C 1
ATOM 5938 O O . ILE A 1 773 ? 73.024 47.796 157.802 1.00 73.79 773 ILE A O 1
ATOM 5943 N N . ILE A 1 774 ? 72.473 45.606 157.816 1.00 38.69 774 ILE A N 1
ATOM 5944 C CA . ILE A 1 774 ? 71.068 45.839 158.176 1.00 41.17 774 ILE A CA 1
ATOM 5945 C C . ILE A 1 774 ? 70.934 46.859 159.303 1.00 44.31 774 ILE A C 1
ATOM 5946 O O . ILE A 1 774 ? 70.290 47.896 159.142 1.00 44.98 774 ILE A O 1
ATOM 5951 N N . ASN A 1 775 ? 71.551 46.548 160.443 1.00 47.57 775 ASN A N 1
ATOM 5952 C CA . ASN A 1 775 ? 71.500 47.396 161.637 1.00 49.46 775 ASN A CA 1
ATOM 5953 C C . ASN A 1 775 ? 72.216 48.742 161.539 1.00 52.13 775 ASN A C 1
ATOM 5954 O O . ASN A 1 775 ? 71.935 49.652 162.321 1.00 51.55 775 ASN A O 1
ATOM 5959 N N . SER A 1 776 ? 73.144 48.878 160.599 1.00 53.77 776 SER A N 1
ATOM 5960 C CA . SER A 1 776 ? 73.842 50.146 160.467 1.00 55.88 776 SER A CA 1
ATOM 5961 C C . SER A 1 776 ? 73.022 51.132 159.631 1.00 56.83 776 SER A C 1
ATOM 5962 O O . SER A 1 776 ? 73.638 51.919 158.875 1.00 57.04 776 SER A O 1
ATOM 5966 N N . ARG B 1 28 ? 70.174 -0.300 73.308 1.00 87.57 28 ARG B N 1
ATOM 5967 C CA . ARG B 1 28 ? 70.845 -0.149 71.984 1.00 87.19 28 ARG B CA 1
ATOM 5968 C C . ARG B 1 28 ? 69.996 0.628 70.975 1.00 87.32 28 ARG B C 1
ATOM 5969 O O . ARG B 1 28 ? 68.910 1.111 71.306 1.00 87.35 28 ARG B O 1
ATOM 5977 N N . ASN B 1 29 ? 70.504 0.738 69.748 1.00 87.17 29 ASN B N 1
ATOM 5978 C CA . ASN B 1 29 ? 69.845 1.469 68.661 1.00 87.13 29 ASN B CA 1
ATOM 5979 C C . ASN B 1 29 ? 68.347 1.186 68.495 1.00 87.30 29 ASN B C 1
ATOM 5980 O O . ASN B 1 29 ? 67.620 1.998 67.911 1.00 87.12 29 ASN B O 1
ATOM 5985 N N . LYS B 1 30 ? 67.895 0.040 69.005 1.00 87.06 30 LYS B N 1
ATOM 5986 C CA . LYS B 1 30 ? 66.490 -0.369 68.929 1.00 86.65 30 LYS B CA 1
ATOM 5987 C C . LYS B 1 30 ? 65.490 0.698 69.400 1.00 86.45 30 LYS B C 1
ATOM 5988 O O . LYS B 1 30 ? 65.147 1.616 68.652 1.00 86.74 30 LYS B O 1
ATOM 5994 N N . THR B 1 31 ? 65.021 0.557 70.640 1.00 86.15 31 THR B N 1
ATOM 5995 C CA . THR B 1 31 ? 64.047 1.486 71.218 1.00 85.98 31 THR B CA 1
ATOM 5996 C C . THR B 1 31 ? 64.648 2.848 71.557 1.00 85.89 31 THR B C 1
ATOM 5997 O O . THR B 1 31 ? 63.926 3.836 71.753 1.00 85.42 31 THR B O 1
ATOM 6001 N N . GLN B 1 32 ? 65.972 2.905 71.628 1.00 85.92 32 GLN B N 1
ATOM 6002 C CA . GLN B 1 32 ? 66.642 4.161 71.933 1.00 85.89 32 GLN B CA 1
ATOM 6003 C C . GLN B 1 32 ? 66.238 5.265 70.949 1.00 85.83 32 GLN B C 1
ATOM 6004 O O . GLN B 1 32 ? 66.269 6.448 71.295 1.00 85.94 32 GLN B O 1
ATOM 6010 N N . GLU B 1 33 ? 65.848 4.899 69.730 1.00 85.85 33 GLU B N 1
ATOM 6011 C CA . GLU B 1 33 ? 65.451 5.925 68.771 1.00 85.76 33 GLU B CA 1
ATOM 6012 C C . GLU B 1 33 ? 64.024 6.390 68.994 1.00 85.74 33 GLU B C 1
ATOM 6013 O O . GLU B 1 33 ? 63.543 7.294 68.317 1.00 85.53 33 GLU B O 1
ATOM 6019 N N . GLU B 1 34 ? 63.366 5.751 69.959 1.00 85.36 34 GLU B N 1
ATOM 6020 C CA . GLU B 1 34 ? 62.016 6.117 70.367 1.00 85.05 34 GLU B CA 1
ATOM 6021 C C . GLU B 1 34 ? 62.286 7.242 71.350 1.00 84.72 34 GLU B C 1
ATOM 6022 O O . GLU B 1 34 ? 61.560 8.233 71.423 1.00 84.33 34 GLU B O 1
ATOM 6028 N N . HIS B 1 35 ? 63.368 7.056 72.102 1.00 84.44 35 HIS B N 1
ATOM 6029 C CA . HIS B 1 35 ? 63.835 8.017 73.095 1.00 83.84 35 HIS B CA 1
ATOM 6030 C C . HIS B 1 35 ? 63.983 9.380 72.432 1.00 83.03 35 HIS B C 1
ATOM 6031 O O . HIS B 1 35 ? 63.437 10.372 72.906 1.00 82.56 35 HIS B O 1
ATOM 6038 N N . LEU B 1 36 ? 64.718 9.417 71.327 1.00 82.06 36 LEU B N 1
ATOM 6039 C CA . LEU B 1 36 ? 64.913 10.660 70.607 1.00 81.04 36 LEU B CA 1
ATOM 6040 C C . LEU B 1 36 ? 63.575 11.076 70.006 1.00 80.68 36 LEU B C 1
ATOM 6041 O O . LEU B 1 36 ? 63.013 12.108 70.379 1.00 80.66 36 LEU B O 1
ATOM 6046 N N . LYS B 1 37 ? 63.052 10.251 69.101 1.00 80.14 37 LYS B N 1
ATOM 6047 C CA . LYS B 1 37 ? 61.774 10.522 68.436 1.00 79.99 37 LYS B CA 1
ATOM 6048 C C . LYS B 1 37 ? 60.630 10.872 69.391 1.00 79.12 37 LYS B C 1
ATOM 6049 O O . LYS B 1 37 ? 59.636 11.470 68.977 1.00 78.21 37 LYS B O 1
ATOM 6055 N N . GLU B 1 38 ? 60.774 10.503 70.662 1.00 78.85 38 GLU B N 1
ATOM 6056 C CA . GLU B 1 38 ? 59.748 10.766 71.673 1.00 79.29 38 GLU B CA 1
ATOM 6057 C C . GLU B 1 38 ? 59.954 12.133 72.327 1.00 78.73 38 GLU B C 1
ATOM 6058 O O . GLU B 1 38 ? 58.989 12.844 72.622 1.00 78.17 38 GLU B O 1
ATOM 6064 N N . ILE B 1 39 ? 61.216 12.485 72.562 1.00 78.65 39 ILE B N 1
ATOM 6065 C CA . ILE B 1 39 ? 61.556 13.766 73.163 1.00 78.82 39 ILE B CA 1
ATOM 6066 C C . ILE B 1 39 ? 61.168 14.832 72.146 1.00 78.86 39 ILE B C 1
ATOM 6067 O O . ILE B 1 39 ? 60.629 15.881 72.503 1.00 78.86 39 ILE B O 1
ATOM 6072 N N . MET B 1 40 ? 61.439 14.540 70.874 1.00 78.86 40 MET B N 1
ATOM 6073 C CA . MET B 1 40 ? 61.132 15.448 69.765 1.00 78.24 40 MET B CA 1
ATOM 6074 C C . MET B 1 40 ? 59.635 15.754 69.734 1.00 77.88 40 MET B C 1
ATOM 6075 O O . MET B 1 40 ? 59.229 16.912 69.638 1.00 77.61 40 MET B O 1
ATOM 6080 N N . LYS B 1 41 ? 58.824 14.702 69.810 1.00 77.63 41 LYS B N 1
ATOM 6081 C CA . LYS B 1 41 ? 57.374 14.837 69.781 1.00 77.45 41 LYS B CA 1
ATOM 6082 C C . LYS B 1 41 ? 56.876 15.815 70.830 1.00 77.57 41 LYS B C 1
ATOM 6083 O O . LYS B 1 41 ? 55.735 16.265 70.759 1.00 77.71 41 LYS B O 1
ATOM 6089 N N . HIS B 1 42 ? 57.722 16.146 71.802 1.00 77.22 42 HIS B N 1
ATOM 6090 C CA . HIS B 1 42 ? 57.299 17.064 72.849 1.00 76.46 42 HIS B CA 1
ATOM 6091 C C . HIS B 1 42 ? 58.006 18.418 72.880 1.00 74.95 42 HIS B C 1
ATOM 6092 O O . HIS B 1 42 ? 57.368 19.440 73.139 1.00 75.09 42 HIS B O 1
ATOM 6099 N N . ILE B 1 43 ? 59.309 18.440 72.614 1.00 72.94 43 ILE B N 1
ATOM 6100 C CA . ILE B 1 43 ? 60.039 19.701 72.654 1.00 71.42 43 ILE B CA 1
ATOM 6101 C C . ILE B 1 43 ? 60.262 20.374 71.305 1.00 70.74 43 ILE B C 1
ATOM 6102 O O . ILE B 1 43 ? 60.616 21.552 71.243 1.00 70.59 43 ILE B O 1
ATOM 6107 N N . VAL B 1 44 ? 60.051 19.634 70.225 1.00 70.29 44 VAL B N 1
ATOM 6108 C CA . VAL B 1 44 ? 60.257 20.182 68.890 1.00 69.73 44 VAL B CA 1
ATOM 6109 C C . VAL B 1 44 ? 58.951 20.624 68.226 1.00 70.71 44 VAL B C 1
ATOM 6110 O O . VAL B 1 44 ? 58.117 19.796 67.864 1.00 70.49 44 VAL B O 1
ATOM 6114 N N . LYS B 1 45 ? 58.787 21.935 68.067 1.00 71.75 45 LYS B N 1
ATOM 6115 C CA . LYS B 1 45 ? 57.592 22.500 67.442 1.00 72.81 45 LYS B CA 1
ATOM 6116 C C . LYS B 1 45 ? 57.861 22.982 66.012 1.00 74.23 45 LYS B C 1
ATOM 6117 O O . LYS B 1 45 ? 58.467 24.038 65.810 1.00 73.19 45 LYS B O 1
ATOM 6123 N N . ILE B 1 46 ? 57.402 22.203 65.030 1.00 76.32 46 ILE B N 1
ATOM 6124 C CA . ILE B 1 46 ? 57.581 22.523 63.610 1.00 78.29 46 ILE B CA 1
ATOM 6125 C C . ILE B 1 46 ? 56.566 23.568 63.145 1.00 79.66 46 ILE B C 1
ATOM 6126 O O . ILE B 1 46 ? 55.603 23.242 62.456 1.00 80.03 46 ILE B O 1
ATOM 6131 N N . GLU B 1 47 ? 56.781 24.824 63.512 1.00 81.07 47 GLU B N 1
ATOM 6132 C CA . GLU B 1 47 ? 55.857 25.875 63.117 1.00 82.90 47 GLU B CA 1
ATOM 6133 C C . GLU B 1 47 ? 56.384 26.690 61.942 1.00 84.11 47 GLU B C 1
ATOM 6134 O O . GLU B 1 47 ? 56.736 27.865 62.085 1.00 83.95 47 GLU B O 1
ATOM 6140 N N . VAL B 1 48 ? 56.426 26.050 60.777 1.00 85.27 48 VAL B N 1
ATOM 6141 C CA . VAL B 1 48 ? 56.898 26.688 59.551 1.00 86.30 48 VAL B CA 1
ATOM 6142 C C . VAL B 1 48 ? 55.762 27.457 58.876 1.00 87.22 48 VAL B C 1
ATOM 6143 O O . VAL B 1 48 ? 54.944 28.086 59.547 1.00 87.33 48 VAL B O 1
ATOM 6147 N N . LYS B 1 49 ? 55.726 27.416 57.547 1.00 88.19 49 LYS B N 1
ATOM 6148 C CA . LYS B 1 49 ? 54.677 28.091 56.788 1.00 88.94 49 LYS B CA 1
ATOM 6149 C C . LYS B 1 49 ? 54.073 27.104 55.788 1.00 89.40 49 LYS B C 1
ATOM 6150 O O . LYS B 1 49 ? 52.945 27.275 55.325 1.00 89.39 49 LYS B O 1
ATOM 6156 N N . GLY B 1 50 ? 54.832 26.061 55.473 1.00 90.00 50 GLY B N 1
ATOM 6157 C CA . GLY B 1 50 ? 54.370 25.050 54.539 1.00 91.17 50 GLY B CA 1
ATOM 6158 C C . GLY B 1 50 ? 55.499 24.074 54.273 1.00 92.16 50 GLY B C 1
ATOM 6159 O O . GLY B 1 50 ? 56.660 24.420 54.488 1.00 92.25 50 GLY B O 1
ATOM 6160 N N . GLU B 1 51 ? 55.167 22.870 53.804 1.00 92.88 51 GLU B N 1
ATOM 6161 C CA . GLU B 1 51 ? 56.155 21.820 53.510 1.00 93.54 51 GLU B CA 1
ATOM 6162 C C . GLU B 1 51 ? 56.717 21.191 54.773 1.00 93.92 51 GLU B C 1
ATOM 6163 O O . GLU B 1 51 ? 57.926 20.966 54.871 1.00 93.71 51 GLU B O 1
ATOM 6169 N N . GLU B 1 52 ? 55.851 20.907 55.738 1.00 94.23 52 GLU B N 1
ATOM 6170 C CA . GLU B 1 52 ? 56.297 20.303 56.982 1.00 94.44 52 GLU B CA 1
ATOM 6171 C C . GLU B 1 52 ? 56.750 18.872 56.752 1.00 93.73 52 GLU B C 1
ATOM 6172 O O . GLU B 1 52 ? 56.721 18.058 57.672 1.00 94.15 52 GLU B O 1
ATOM 6178 N N . ALA B 1 53 ? 57.165 18.561 55.530 1.00 92.67 53 ALA B N 1
ATOM 6179 C CA . ALA B 1 53 ? 57.605 17.211 55.218 1.00 91.78 53 ALA B CA 1
ATOM 6180 C C . ALA B 1 53 ? 59.117 17.075 55.312 1.00 91.21 53 ALA B C 1
ATOM 6181 O O . ALA B 1 53 ? 59.632 16.306 56.126 1.00 90.57 53 ALA B O 1
ATOM 6183 N N . VAL B 1 54 ? 59.828 17.823 54.477 1.00 91.14 54 VAL B N 1
ATOM 6184 C CA . VAL B 1 54 ? 61.281 17.756 54.475 1.00 91.23 54 VAL B CA 1
ATOM 6185 C C . VAL B 1 54 ? 61.886 18.734 55.474 1.00 90.96 54 VAL B C 1
ATOM 6186 O O . VAL B 1 54 ? 63.038 18.577 55.875 1.00 91.24 54 VAL B O 1
ATOM 6190 N N . LYS B 1 55 ? 61.117 19.744 55.873 1.00 90.28 55 LYS B N 1
ATOM 6191 C CA . LYS B 1 55 ? 61.616 20.710 56.841 1.00 89.81 55 LYS B CA 1
ATOM 6192 C C . LYS B 1 55 ? 61.723 20.034 58.203 1.00 89.28 55 LYS B C 1
ATOM 6193 O O . LYS B 1 55 ? 62.618 20.338 58.995 1.00 88.98 55 LYS B O 1
ATOM 6199 N N . LYS B 1 56 ? 60.801 19.111 58.464 1.00 88.96 56 LYS B N 1
ATOM 6200 C CA . LYS B 1 56 ? 60.786 18.356 59.713 1.00 88.59 56 LYS B CA 1
ATOM 6201 C C . LYS B 1 56 ? 61.857 17.274 59.627 1.00 88.00 56 LYS B C 1
ATOM 6202 O O . LYS B 1 56 ? 62.798 17.258 60.420 1.00 88.16 56 LYS B O 1
ATOM 6208 N N . GLU B 1 57 ? 61.709 16.373 58.659 1.00 87.21 57 GLU B N 1
ATOM 6209 C CA . GLU B 1 57 ? 62.684 15.312 58.439 1.00 86.30 57 GLU B CA 1
ATOM 6210 C C . GLU B 1 57 ? 64.089 15.926 58.447 1.00 84.63 57 GLU B C 1
ATOM 6211 O O . GLU B 1 57 ? 65.084 15.232 58.665 1.00 83.92 57 GLU B O 1
ATOM 6217 N N . ALA B 1 58 ? 64.157 17.234 58.203 1.00 83.10 58 ALA B N 1
ATOM 6218 C CA . ALA B 1 58 ? 65.422 17.960 58.186 1.00 81.62 58 ALA B CA 1
ATOM 6219 C C . ALA B 1 58 ? 65.905 18.144 59.614 1.00 80.67 58 ALA B C 1
ATOM 6220 O O . ALA B 1 58 ? 66.892 17.536 60.029 1.00 81.01 58 ALA B O 1
ATOM 6222 N N . ALA B 1 59 ? 65.202 18.989 60.360 1.00 78.61 59 ALA B N 1
ATOM 6223 C CA . ALA B 1 59 ? 65.550 19.251 61.745 1.00 76.68 59 ALA B CA 1
ATOM 6224 C C . ALA B 1 59 ? 65.947 17.941 62.413 1.00 74.93 59 ALA B C 1
ATOM 6225 O O . ALA B 1 59 ? 66.893 17.897 63.192 1.00 74.50 59 ALA B O 1
ATOM 6227 N N . GLU B 1 60 ? 65.226 16.872 62.091 1.00 72.96 60 GLU B N 1
ATOM 6228 C CA . GLU B 1 60 ? 65.505 15.554 62.653 1.00 70.85 60 GLU B CA 1
ATOM 6229 C C . GLU B 1 60 ? 66.993 15.221 62.639 1.00 68.57 60 GLU B C 1
ATOM 6230 O O . GLU B 1 60 ? 67.607 15.082 63.687 1.00 68.49 60 GLU B O 1
ATOM 6236 N N . LYS B 1 61 ? 67.574 15.093 61.454 1.00 65.87 61 LYS B N 1
ATOM 6237 C CA . LYS B 1 61 ? 68.987 14.759 61.357 1.00 63.14 61 LYS B CA 1
ATOM 6238 C C . LYS B 1 61 ? 69.892 15.848 61.915 1.00 60.43 61 LYS B C 1
ATOM 6239 O O . LYS B 1 61 ? 71.031 15.571 62.284 1.00 59.72 61 LYS B O 1
ATOM 6245 N N . LEU B 1 62 ? 69.405 17.083 61.975 1.00 58.44 62 LEU B N 1
ATOM 6246 C CA . LEU B 1 62 ? 70.218 18.165 62.527 1.00 56.48 62 LEU B CA 1
ATOM 6247 C C . LEU B 1 62 ? 70.375 17.957 64.027 1.00 54.57 62 LEU B C 1
ATOM 6248 O O . LEU B 1 62 ? 71.444 18.188 64.587 1.00 53.31 62 LEU B O 1
ATOM 6253 N N . LEU B 1 63 ? 69.295 17.523 64.672 1.00 52.78 63 LEU B N 1
ATOM 6254 C CA . LEU B 1 63 ? 69.302 17.288 66.103 1.00 52.80 63 LEU B CA 1
ATOM 6255 C C . LEU B 1 63 ? 69.842 15.910 66.448 1.00 52.53 63 LEU B C 1
ATOM 6256 O O . LEU B 1 63 ? 70.504 15.747 67.463 1.00 52.61 63 LEU B O 1
ATOM 6261 N N . GLU B 1 64 ? 69.575 14.926 65.599 1.00 52.50 64 GLU B N 1
ATOM 6262 C CA . GLU B 1 64 ? 70.050 13.570 65.837 1.00 51.56 64 GLU B CA 1
ATOM 6263 C C . GLU B 1 64 ? 71.505 13.549 66.256 1.00 49.08 64 GLU B C 1
ATOM 6264 O O . GLU B 1 64 ? 71.949 12.616 66.912 1.00 46.65 64 GLU B O 1
ATOM 6270 N N . LYS B 1 65 ? 72.259 14.564 65.863 1.00 47.57 65 LYS B N 1
ATOM 6271 C CA . LYS B 1 65 ? 73.675 14.605 66.211 1.00 47.14 65 LYS B CA 1
ATOM 6272 C C . LYS B 1 65 ? 73.935 14.901 67.684 1.00 45.33 65 LYS B C 1
ATOM 6273 O O . LYS B 1 65 ? 74.937 14.453 68.250 1.00 44.36 65 LYS B O 1
ATOM 6279 N N . VAL B 1 66 ? 73.033 15.664 68.293 1.00 43.40 66 VAL B N 1
ATOM 6280 C CA . VAL B 1 66 ? 73.143 16.028 69.700 1.00 44.00 66 VAL B CA 1
ATOM 6281 C C . VAL B 1 66 ? 72.714 14.846 70.562 1.00 42.26 66 VAL B C 1
ATOM 6282 O O . VAL B 1 66 ? 71.674 14.237 70.305 1.00 42.46 66 VAL B O 1
ATOM 6286 N N . PRO B 1 67 ? 73.511 14.501 71.593 1.00 40.62 67 PRO B N 1
ATOM 6287 C CA . PRO B 1 67 ? 73.171 13.378 72.477 1.00 38.79 67 PRO B CA 1
ATOM 6288 C C . PRO B 1 67 ? 71.736 13.516 72.994 1.00 39.22 67 PRO B C 1
ATOM 6289 O O . PRO B 1 67 ? 71.280 14.615 73.309 1.00 38.55 67 PRO B O 1
ATOM 6293 N N . SER B 1 68 ? 71.025 12.400 73.084 1.00 38.04 68 SER B N 1
ATOM 6294 C CA . SER B 1 68 ? 69.646 12.422 73.549 1.00 38.20 68 SER B CA 1
ATOM 6295 C C . SER B 1 68 ? 69.519 12.958 74.978 1.00 37.26 68 SER B C 1
ATOM 6296 O O . SER B 1 68 ? 68.573 13.690 75.299 1.00 39.03 68 SER B O 1
ATOM 6299 N N . ASP B 1 69 ? 70.464 12.590 75.839 1.00 35.52 69 ASP B N 1
ATOM 6300 C CA . ASP B 1 69 ? 70.434 13.061 77.211 1.00 34.14 69 ASP B CA 1
ATOM 6301 C C . ASP B 1 69 ? 70.423 14.585 77.268 1.00 32.92 69 ASP B C 1
ATOM 6302 O O . ASP B 1 69 ? 69.856 15.178 78.191 1.00 31.97 69 ASP B O 1
ATOM 6307 N N . VAL B 1 70 ? 71.036 15.225 76.279 1.00 31.17 70 VAL B N 1
ATOM 6308 C CA . VAL B 1 70 ? 71.068 16.677 76.250 1.00 31.22 70 VAL B CA 1
ATOM 6309 C C . VAL B 1 70 ? 69.694 17.203 75.904 1.00 32.00 70 VAL B C 1
ATOM 6310 O O . VAL B 1 70 ? 69.348 18.331 76.239 1.00 31.84 70 VAL B O 1
ATOM 6314 N N . LEU B 1 71 ? 68.904 16.389 75.227 1.00 30.73 71 LEU B N 1
ATOM 6315 C CA . LEU B 1 71 ? 67.577 16.841 74.876 1.00 29.96 71 LEU B CA 1
ATOM 6316 C C . LEU B 1 71 ? 66.589 16.574 76.005 1.00 29.34 71 LEU B C 1
ATOM 6317 O O . LEU B 1 71 ? 65.660 17.359 76.220 1.00 28.39 71 LEU B O 1
ATOM 6322 N N . GLU B 1 72 ? 66.774 15.477 76.736 1.00 29.34 72 GLU B N 1
ATOM 6323 C CA . GLU B 1 72 ? 65.867 15.207 77.845 1.00 29.38 72 GLU B CA 1
ATOM 6324 C C . GLU B 1 72 ? 66.198 16.154 79.005 1.00 27.40 72 GLU B C 1
ATOM 6325 O O . GLU B 1 72 ? 65.307 16.611 79.725 1.00 26.68 72 GLU B O 1
ATOM 6331 N N . MET B 1 73 ? 67.481 16.451 79.188 1.00 26.70 73 MET B N 1
ATOM 6332 C CA . MET B 1 73 ? 67.860 17.384 80.235 1.00 27.56 73 MET B CA 1
ATOM 6333 C C . MET B 1 73 ? 67.209 18.729 79.904 1.00 28.91 73 MET B C 1
ATOM 6334 O O . MET B 1 73 ? 66.712 19.406 80.792 1.00 29.59 73 MET B O 1
ATOM 6339 N N . TYR B 1 74 ? 67.196 19.103 78.625 1.00 30.16 74 TYR B N 1
ATOM 6340 C CA . TYR B 1 74 ? 66.600 20.377 78.230 1.00 31.66 74 TYR B CA 1
ATOM 6341 C C . TYR B 1 74 ? 65.126 20.367 78.564 1.00 30.69 74 TYR B C 1
ATOM 6342 O O . TYR B 1 74 ? 64.590 21.348 79.080 1.00 31.35 74 TYR B O 1
ATOM 6351 N N . LYS B 1 75 ? 64.459 19.259 78.269 1.00 30.92 75 LYS B N 1
ATOM 6352 C CA . LYS B 1 75 ? 63.042 19.167 78.586 1.00 32.02 75 LYS B CA 1
ATOM 6353 C C . LYS B 1 75 ? 62.867 19.301 80.105 1.00 32.94 75 LYS B C 1
ATOM 6354 O O . LYS B 1 75 ? 61.960 19.991 80.564 1.00 33.94 75 LYS B O 1
ATOM 6360 N N . ALA B 1 76 ? 63.751 18.660 80.873 1.00 32.83 76 ALA B N 1
ATOM 6361 C CA . ALA B 1 76 ? 63.696 18.712 82.335 1.00 34.12 76 ALA B CA 1
ATOM 6362 C C . ALA B 1 76 ? 63.695 20.153 82.851 1.00 35.61 76 ALA B C 1
ATOM 6363 O O . ALA B 1 76 ? 62.907 20.505 83.721 1.00 36.72 76 ALA B O 1
ATOM 6365 N N . ILE B 1 77 ? 64.591 20.977 82.320 1.00 36.69 77 ILE B N 1
ATOM 6366 C CA . ILE B 1 77 ? 64.681 22.375 82.696 1.00 36.25 77 ILE B CA 1
ATOM 6367 C C . ILE B 1 77 ? 63.470 23.091 82.116 1.00 37.47 77 ILE B C 1
ATOM 6368 O O . ILE B 1 77 ? 63.215 24.259 82.422 1.00 35.24 77 ILE B O 1
ATOM 6373 N N . GLY B 1 78 ? 62.714 22.374 81.288 1.00 38.35 78 GLY B N 1
ATOM 6374 C CA . GLY B 1 78 ? 61.531 22.951 80.673 1.00 39.20 78 GLY B CA 1
ATOM 6375 C C . GLY B 1 78 ? 61.849 23.739 79.410 1.00 40.19 78 GLY B C 1
ATOM 6376 O O . GLY B 1 78 ? 61.348 24.848 79.201 1.00 40.72 78 GLY B O 1
ATOM 6377 N N . GLY B 1 79 ? 62.696 23.170 78.561 1.00 40.70 79 GLY B N 1
ATOM 6378 C CA . GLY B 1 79 ? 63.054 23.848 77.331 1.00 42.40 79 GLY B CA 1
ATOM 6379 C C . GLY B 1 79 ? 62.044 23.576 76.232 1.00 43.95 79 GLY B C 1
ATOM 6380 O O . GLY B 1 79 ? 61.253 22.631 76.323 1.00 44.48 79 GLY B O 1
ATOM 6381 N N . LYS B 1 80 ? 62.089 24.411 75.193 1.00 45.12 80 LYS B N 1
ATOM 6382 C CA . LYS B 1 80 ? 61.201 24.316 74.035 1.00 45.69 80 LYS B CA 1
ATOM 6383 C C . LYS B 1 80 ? 62.020 24.591 72.761 1.00 46.42 80 LYS B C 1
ATOM 6384 O O . LYS B 1 80 ? 62.731 25.604 72.689 1.00 46.26 80 LYS B O 1
ATOM 6390 N N . ILE B 1 81 ? 61.928 23.702 71.767 1.00 47.21 81 ILE B N 1
ATOM 6391 C CA . ILE B 1 81 ? 62.661 23.874 70.500 1.00 48.95 81 ILE B CA 1
ATOM 6392 C C . ILE B 1 81 ? 61.711 24.156 69.326 1.00 51.09 81 ILE B C 1
ATOM 6393 O O . ILE B 1 81 ? 60.970 23.268 68.885 1.00 51.52 81 ILE B O 1
ATOM 6398 N N . TYR B 1 82 ? 61.759 25.391 68.822 1.00 52.89 82 TYR B N 1
ATOM 6399 C CA . TYR B 1 82 ? 60.908 25.838 67.713 1.00 54.40 82 TYR B CA 1
ATOM 6400 C C . TYR B 1 82 ? 61.598 25.858 66.346 1.00 54.94 82 TYR B C 1
ATOM 6401 O O . TYR B 1 82 ? 62.523 26.642 66.126 1.00 53.73 82 TYR B O 1
ATOM 6410 N N . ILE B 1 83 ? 61.126 25.006 65.435 1.00 57.49 83 ILE B N 1
ATOM 6411 C CA . ILE B 1 83 ? 61.649 24.912 64.065 1.00 59.61 83 ILE B CA 1
ATOM 6412 C C . ILE B 1 83 ? 60.785 25.825 63.174 1.00 60.98 83 ILE B C 1
ATOM 6413 O O . ILE B 1 83 ? 59.745 25.398 62.678 1.00 61.32 83 ILE B O 1
ATOM 6418 N N . VAL B 1 84 ? 61.203 27.074 62.976 1.00 62.60 84 VAL B N 1
ATOM 6419 C CA . VAL B 1 84 ? 60.425 28.011 62.163 1.00 64.57 84 VAL B CA 1
ATOM 6420 C C . VAL B 1 84 ? 61.225 28.738 61.083 1.00 65.40 84 VAL B C 1
ATOM 6421 O O . VAL B 1 84 ? 62.359 29.161 61.321 1.00 66.18 84 VAL B O 1
ATOM 6425 N N . ASP B 1 85 ? 60.619 28.897 59.904 1.00 66.38 85 ASP B N 1
ATOM 6426 C CA . ASP B 1 85 ? 61.258 29.595 58.782 1.00 67.13 85 ASP B CA 1
ATOM 6427 C C . ASP B 1 85 ? 60.878 31.078 58.754 1.00 66.96 85 ASP B C 1
ATOM 6428 O O . ASP B 1 85 ? 59.778 31.457 59.169 1.00 66.09 85 ASP B O 1
ATOM 6433 N N . GLY B 1 86 ? 61.799 31.906 58.267 1.00 67.14 86 GLY B N 1
ATOM 6434 C CA . GLY B 1 86 ? 61.563 33.338 58.195 1.00 67.47 86 GLY B CA 1
ATOM 6435 C C . GLY B 1 86 ? 62.436 34.092 59.180 1.00 67.44 86 GLY B C 1
ATOM 6436 O O . GLY B 1 86 ? 63.515 33.621 59.536 1.00 67.41 86 GLY B O 1
ATOM 6437 N N . ASP B 1 87 ? 61.983 35.265 59.615 1.00 67.73 87 ASP B N 1
ATOM 6438 C CA . ASP B 1 87 ? 62.734 36.055 60.587 1.00 67.88 87 ASP B CA 1
ATOM 6439 C C . ASP B 1 87 ? 62.377 35.566 61.994 1.00 67.43 87 ASP B C 1
ATOM 6440 O O . ASP B 1 87 ? 61.364 35.985 62.557 1.00 66.08 87 ASP B O 1
ATOM 6445 N N . ILE B 1 88 ? 63.215 34.691 62.554 1.00 67.39 88 ILE B N 1
ATOM 6446 C CA . ILE B 1 88 ? 62.981 34.121 63.880 1.00 67.13 88 ILE B CA 1
ATOM 6447 C C . ILE B 1 88 ? 62.487 35.123 64.923 1.00 67.34 88 ILE B C 1
ATOM 6448 O O . ILE B 1 88 ? 61.627 34.788 65.744 1.00 67.57 88 ILE B O 1
ATOM 6453 N N . THR B 1 89 ? 63.016 36.344 64.897 1.00 66.88 89 THR B N 1
ATOM 6454 C CA . THR B 1 89 ? 62.589 37.365 65.853 1.00 67.05 89 THR B CA 1
ATOM 6455 C C . THR B 1 89 ? 61.068 37.487 65.853 1.00 66.60 89 THR B C 1
ATOM 6456 O O . THR B 1 89 ? 60.442 37.740 66.887 1.00 65.97 89 THR B O 1
ATOM 6460 N N . LYS B 1 90 ? 60.488 37.299 64.672 1.00 66.33 90 LYS B N 1
ATOM 6461 C CA . LYS B 1 90 ? 59.048 37.384 64.481 1.00 67.08 90 LYS B CA 1
ATOM 6462 C C . LYS B 1 90 ? 58.288 36.325 65.282 1.00 67.35 90 LYS B C 1
ATOM 6463 O O . LYS B 1 90 ? 57.243 36.628 65.859 1.00 67.52 90 LYS B O 1
ATOM 6469 N N . HIS B 1 91 ? 58.804 35.094 65.324 1.00 67.82 91 HIS B N 1
ATOM 6470 C CA . HIS B 1 91 ? 58.15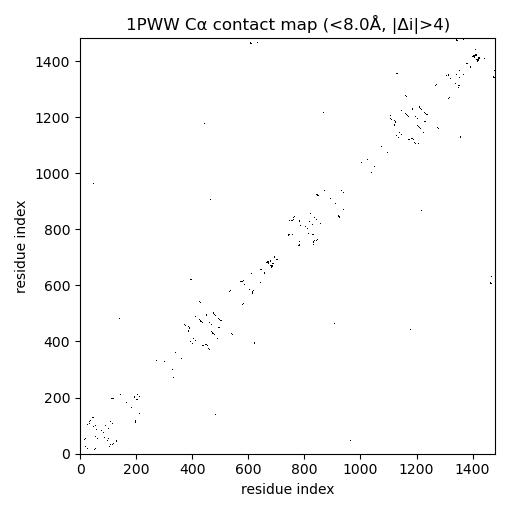1 34.013 66.070 1.00 67.94 91 HIS B CA 1
ATOM 6471 C C . HIS B 1 91 ? 57.640 34.519 67.423 1.00 68.68 91 HIS B C 1
ATOM 6472 O O . HIS B 1 91 ? 58.257 35.394 68.037 1.00 68.20 91 HIS B O 1
ATOM 6479 N N . ILE B 1 92 ? 56.524 33.951 67.883 1.00 69.71 92 ILE B N 1
ATOM 6480 C CA . ILE B 1 92 ? 55.894 34.355 69.144 1.00 71.31 92 ILE B CA 1
ATOM 6481 C C . ILE B 1 92 ? 56.805 34.449 70.370 1.00 72.21 92 ILE B C 1
ATOM 6482 O O . ILE B 1 92 ? 56.652 35.362 71.184 1.00 72.48 92 ILE B O 1
ATOM 6487 N N . SER B 1 93 ? 57.748 33.522 70.511 1.00 72.93 93 SER B N 1
ATOM 6488 C CA . SER B 1 93 ? 58.634 33.545 71.675 1.00 74.23 93 SER B CA 1
ATOM 6489 C C . SER B 1 93 ? 59.543 34.780 71.772 1.00 74.77 93 SER B C 1
ATOM 6490 O O . SER B 1 93 ? 59.196 35.760 72.436 1.00 74.47 93 SER B O 1
ATOM 6493 N N . LEU B 1 94 ? 60.697 34.720 71.108 1.00 76.07 94 LEU B N 1
ATOM 6494 C CA . LEU B 1 94 ? 61.700 35.792 71.097 1.00 77.87 94 LEU B CA 1
ATOM 6495 C C . LEU B 1 94 ? 61.187 37.217 70.919 1.00 79.67 94 LEU B C 1
ATOM 6496 O O . LEU B 1 94 ? 61.973 38.169 70.940 1.00 79.86 94 LEU B O 1
ATOM 6501 N N . GLU B 1 95 ? 59.878 37.356 70.732 1.00 81.62 95 GLU B N 1
ATOM 6502 C CA . GLU B 1 95 ? 59.228 38.653 70.532 1.00 83.14 95 GLU B CA 1
ATOM 6503 C C . GLU B 1 95 ? 59.844 39.853 71.272 1.00 83.29 95 GLU B C 1
ATOM 6504 O O . GLU B 1 95 ? 60.332 40.800 70.640 1.00 83.81 95 GLU B O 1
ATOM 6510 N N . ALA B 1 96 ? 59.812 39.797 72.604 1.00 83.21 96 ALA B N 1
ATOM 6511 C CA . ALA B 1 96 ? 60.308 40.865 73.470 1.00 82.99 96 ALA B CA 1
ATOM 6512 C C . ALA B 1 96 ? 61.784 41.247 73.353 1.00 82.92 96 ALA B C 1
ATOM 6513 O O . ALA B 1 96 ? 62.153 42.371 73.701 1.00 82.41 96 ALA B O 1
ATOM 6515 N N . LEU B 1 97 ? 62.629 40.333 72.877 1.00 83.23 97 LEU B N 1
ATOM 6516 C CA . LEU B 1 97 ? 64.060 40.620 72.746 1.00 83.85 97 LEU B CA 1
ATOM 6517 C C . LEU B 1 97 ? 64.338 42.077 72.381 1.00 83.67 97 LEU B C 1
ATOM 6518 O O . LEU B 1 97 ? 63.784 42.615 71.416 1.00 83.46 97 LEU B O 1
ATOM 6523 N N . SER B 1 98 ? 65.210 42.701 73.168 1.00 83.86 98 SER B N 1
ATOM 6524 C CA . SER B 1 98 ? 65.559 44.110 72.996 1.00 84.29 98 SER B CA 1
ATOM 6525 C C . SER B 1 98 ? 66.734 44.432 72.079 1.00 84.57 98 SER B C 1
ATOM 6526 O O . SER B 1 98 ? 67.256 43.582 71.354 1.00 84.84 98 SER B O 1
ATOM 6529 N N . GLU B 1 99 ? 67.122 45.702 72.150 1.00 84.43 99 GLU B N 1
ATOM 6530 C CA . GLU B 1 99 ? 68.229 46.268 71.399 1.00 84.27 99 GLU B CA 1
ATOM 6531 C C . GLU B 1 99 ? 69.514 45.544 71.808 1.00 83.51 99 GLU B C 1
ATOM 6532 O O . GLU B 1 99 ? 70.178 44.890 70.998 1.00 83.27 99 GLU B O 1
ATOM 6538 N N . ASP B 1 100 ? 69.834 45.664 73.091 1.00 82.88 100 ASP B N 1
ATOM 6539 C CA . ASP B 1 100 ? 71.018 45.075 73.689 1.00 82.15 100 ASP B CA 1
ATOM 6540 C C . ASP B 1 100 ? 71.108 43.573 73.444 1.00 80.96 100 ASP B C 1
ATOM 6541 O O . ASP B 1 100 ? 72.135 43.069 72.979 1.00 80.08 100 ASP B O 1
ATOM 6546 N N . LYS B 1 101 ? 70.029 42.859 73.745 1.00 79.46 101 LYS B N 1
ATOM 6547 C CA . LYS B 1 101 ? 70.025 41.411 73.584 1.00 77.83 101 LYS B CA 1
ATOM 6548 C C . LYS B 1 101 ? 69.935 40.891 72.147 1.00 76.38 101 LYS B C 1
ATOM 6549 O O . LYS B 1 101 ? 70.314 39.743 71.889 1.00 75.56 101 LYS B O 1
ATOM 6555 N N . LYS B 1 102 ? 69.457 41.718 71.211 1.00 74.53 102 LYS B N 1
ATOM 6556 C CA . LYS B 1 102 ? 69.320 41.273 69.817 1.00 73.36 102 LYS B CA 1
ATOM 6557 C C . LYS B 1 102 ? 70.579 41.286 68.936 1.00 72.35 102 LYS B C 1
ATOM 6558 O O . LYS B 1 102 ? 70.563 40.718 67.840 1.00 72.18 102 LYS B O 1
ATOM 6564 N N . LYS B 1 103 ? 71.658 41.922 69.396 1.00 71.36 103 LYS B N 1
ATOM 6565 C CA . LYS B 1 103 ? 72.905 41.927 68.627 1.00 70.88 103 LYS B CA 1
ATOM 6566 C C . LYS B 1 103 ? 73.800 40.816 69.186 1.00 69.46 103 LYS B C 1
ATOM 6567 O O . LYS B 1 103 ? 74.314 40.932 70.298 1.00 69.20 103 LYS B O 1
ATOM 6573 N N . ILE B 1 104 ? 73.977 39.744 68.409 1.00 68.30 104 ILE B N 1
ATOM 6574 C CA . ILE B 1 104 ? 74.771 38.582 68.827 1.00 67.85 104 ILE B CA 1
ATOM 6575 C C . ILE B 1 104 ? 75.956 38.235 67.922 1.00 66.98 104 ILE B C 1
ATOM 6576 O O . ILE B 1 104 ? 75.981 38.620 66.755 1.00 67.88 104 ILE B O 1
ATOM 6581 N N . LYS B 1 105 ? 76.925 37.497 68.474 1.00 64.54 105 LYS B N 1
ATOM 6582 C CA . LYS B 1 105 ? 78.119 37.046 67.744 1.00 61.81 105 LYS B CA 1
ATOM 6583 C C . LYS B 1 105 ? 77.999 35.557 67.410 1.00 60.10 105 LYS B C 1
ATOM 6584 O O . LYS B 1 105 ? 77.219 34.838 68.035 1.00 58.80 105 LYS B O 1
ATOM 6590 N N . ASP B 1 106 ? 78.770 35.092 66.428 1.00 59.02 106 ASP B N 1
ATOM 6591 C CA . ASP B 1 106 ? 78.713 33.687 66.041 1.00 57.83 106 ASP B CA 1
ATOM 6592 C C . ASP B 1 106 ? 79.904 32.887 66.551 1.00 57.26 106 ASP B C 1
ATOM 6593 O O . ASP B 1 106 ? 80.844 33.435 67.132 1.00 58.07 106 ASP B O 1
ATOM 6598 N N . ILE B 1 107 ? 79.855 31.584 66.314 1.00 55.77 107 ILE B N 1
ATOM 6599 C CA . ILE B 1 107 ? 80.891 30.671 66.756 1.00 54.72 107 ILE B CA 1
ATOM 6600 C C . ILE B 1 107 ? 82.323 31.176 66.540 1.00 54.14 107 ILE B C 1
ATOM 6601 O O . ILE B 1 107 ? 83.249 30.718 67.203 1.00 53.44 107 ILE B O 1
ATOM 6606 N N . TYR B 1 108 ? 82.519 32.118 65.627 1.00 53.66 108 TYR B N 1
ATOM 6607 C CA . TYR B 1 108 ? 83.873 32.609 65.379 1.00 54.13 108 TYR B CA 1
ATOM 6608 C C . TYR B 1 108 ? 84.154 33.984 65.963 1.00 54.65 108 TYR B C 1
ATOM 6609 O O . TYR B 1 108 ? 85.301 34.429 65.984 1.00 55.06 108 TYR B O 1
ATOM 6618 N N . GLY B 1 109 ? 83.113 34.655 66.441 1.00 55.00 109 GLY B N 1
ATOM 6619 C CA . GLY B 1 109 ? 83.301 35.965 67.036 1.00 56.38 109 GLY B CA 1
ATOM 6620 C C . GLY B 1 109 ? 82.850 37.084 66.130 1.00 57.03 109 GLY B C 1
ATOM 6621 O O . GLY B 1 109 ? 83.171 38.250 66.353 1.00 56.88 109 GLY B O 1
ATOM 6622 N N . LYS B 1 110 ? 82.089 36.725 65.106 1.00 57.72 110 LYS B N 1
ATOM 6623 C CA . LYS B 1 110 ? 81.600 37.693 64.139 1.00 58.16 110 LYS B CA 1
ATOM 6624 C C . LYS B 1 110 ? 80.285 38.303 64.582 1.00 58.14 110 LYS B C 1
ATOM 6625 O O . LYS B 1 110 ? 79.391 37.594 65.037 1.00 57.76 110 LYS B O 1
ATOM 6631 N N . ASP B 1 111 ? 80.167 39.618 64.451 1.00 58.13 111 ASP B N 1
ATOM 6632 C CA . ASP B 1 111 ? 78.928 40.287 64.815 1.00 58.29 111 ASP B CA 1
ATOM 6633 C C . ASP B 1 111 ? 77.861 39.909 63.817 1.00 58.48 111 ASP B C 1
ATOM 6634 O O . ASP B 1 111 ? 78.164 39.455 62.724 1.00 57.26 111 ASP B O 1
ATOM 6639 N N . ALA B 1 112 ? 76.610 40.109 64.196 1.00 59.50 112 ALA B N 1
ATOM 6640 C CA . ALA B 1 112 ? 75.485 39.804 63.326 1.00 61.80 112 ALA B CA 1
ATOM 6641 C C . ALA B 1 112 ? 74.205 40.130 64.087 1.00 63.29 112 ALA B C 1
ATOM 6642 O O . ALA B 1 112 ? 74.249 40.412 65.287 1.00 64.09 112 ALA B O 1
ATOM 6644 N N . LEU B 1 113 ? 73.071 40.108 63.394 1.00 65.64 113 LEU B N 1
ATOM 6645 C CA . LEU B 1 113 ? 71.799 40.401 64.040 1.00 67.58 113 LEU B CA 1
ATOM 6646 C C . LEU B 1 113 ? 70.777 39.314 63.724 1.00 68.59 113 LEU B C 1
ATOM 6647 O O . LEU B 1 113 ? 70.654 38.884 62.575 1.00 67.88 113 LEU B O 1
ATOM 6652 N N . LEU B 1 114 ? 70.060 38.867 64.754 1.00 70.35 114 LEU B N 1
ATOM 6653 C CA . LEU B 1 114 ? 69.055 37.817 64.610 1.00 72.22 114 LEU B CA 1
ATOM 6654 C C . LEU B 1 114 ? 68.235 37.989 63.330 1.00 73.28 114 LEU B C 1
ATOM 6655 O O . LEU B 1 114 ? 67.771 37.013 62.727 1.00 72.99 114 LEU B O 1
ATOM 6660 N N . HIS B 1 115 ? 68.082 39.250 62.929 1.00 74.45 115 HIS B N 1
ATOM 6661 C CA . HIS B 1 115 ? 67.357 39.641 61.721 1.00 74.96 115 HIS B CA 1
ATOM 6662 C C . HIS B 1 115 ? 67.810 38.686 60.611 1.00 74.12 115 HIS B C 1
ATOM 6663 O O . HIS B 1 115 ? 67.056 37.806 60.206 1.00 73.43 115 HIS B O 1
ATOM 6670 N N . GLU B 1 116 ? 69.048 38.859 60.153 1.00 72.93 116 GLU B N 1
ATOM 6671 C CA . GLU B 1 116 ? 69.597 38.013 59.112 1.00 71.86 116 GLU B CA 1
ATOM 6672 C C . GLU B 1 116 ? 69.901 36.600 59.608 1.00 70.44 116 GLU B C 1
ATOM 6673 O O . GLU B 1 116 ? 69.888 35.634 58.839 1.00 70.23 116 GLU B O 1
ATOM 6679 N N . HIS B 1 117 ? 70.165 36.470 60.901 1.00 68.65 117 HIS B N 1
ATOM 6680 C CA . HIS B 1 117 ? 70.540 35.173 61.459 1.00 66.37 117 HIS B CA 1
ATOM 6681 C C . HIS B 1 117 ? 69.500 34.054 61.518 1.00 64.17 117 HIS B C 1
ATOM 6682 O O . HIS B 1 117 ? 68.292 34.293 61.434 1.00 64.09 117 HIS B O 1
ATOM 6689 N N . TYR B 1 118 ? 70.010 32.832 61.682 1.00 61.79 118 TYR B N 1
ATOM 6690 C CA . TYR B 1 118 ? 69.205 31.611 61.700 1.00 59.53 118 TYR B CA 1
ATOM 6691 C C . TYR B 1 118 ? 69.026 30.822 63.006 1.00 57.66 118 TYR B C 1
ATOM 6692 O O . TYR B 1 118 ? 68.296 29.823 63.026 1.00 57.36 118 TYR B O 1
ATOM 6701 N N . VAL B 1 119 ? 69.676 31.224 64.089 1.00 55.48 119 VAL B N 1
ATOM 6702 C CA . VAL B 1 119 ? 69.503 30.474 65.323 1.00 53.27 119 VAL B CA 1
ATOM 6703 C C . VAL B 1 119 ? 69.803 31.253 66.604 1.00 51.82 119 VAL B C 1
ATOM 6704 O O . VAL B 1 119 ? 70.763 32.028 66.679 1.00 50.48 119 VAL B O 1
ATOM 6708 N N . TYR B 1 120 ? 68.942 31.052 67.601 1.00 50.06 120 TYR B N 1
ATOM 6709 C CA . TYR B 1 120 ? 69.082 31.692 68.905 1.00 49.46 120 TYR B CA 1
ATOM 6710 C C . TYR B 1 120 ? 68.416 30.844 69.973 1.00 49.18 120 TYR B C 1
ATOM 6711 O O . TYR B 1 120 ? 67.394 30.183 69.731 1.00 48.05 120 TYR B O 1
ATOM 6720 N N . ALA B 1 121 ? 69.009 30.872 71.158 1.00 48.32 121 ALA B N 1
ATOM 6721 C CA . ALA B 1 121 ? 68.490 30.133 72.300 1.00 47.55 121 ALA B CA 1
ATOM 6722 C C . ALA B 1 121 ? 68.329 31.155 73.415 1.00 47.34 121 ALA B C 1
ATOM 6723 O O . ALA B 1 121 ? 69.327 31.622 73.968 1.00 47.11 121 ALA B O 1
ATOM 6725 N N . LYS B 1 122 ? 67.087 31.516 73.736 1.00 47.05 122 LYS B N 1
ATOM 6726 C CA . LYS B 1 122 ? 66.852 32.495 74.798 1.00 47.44 122 LYS B CA 1
ATOM 6727 C C . LYS B 1 122 ? 67.283 31.948 76.156 1.00 48.13 122 LYS B C 1
ATOM 6728 O O . LYS B 1 122 ? 66.982 30.796 76.510 1.00 45.76 122 LYS B O 1
ATOM 6734 N N . GLU B 1 123 ? 67.997 32.779 76.908 1.00 49.08 123 GLU B N 1
ATOM 6735 C CA . GLU B 1 123 ? 68.454 32.397 78.231 1.00 51.41 123 GLU B CA 1
ATOM 6736 C C . GLU B 1 123 ? 67.234 32.375 79.134 1.00 52.16 123 GLU B C 1
ATOM 6737 O O . GLU B 1 123 ? 66.480 31.399 79.144 1.00 52.84 123 GLU B O 1
ATOM 6743 N N . GLY B 1 124 ? 67.024 33.464 79.868 1.00 52.39 124 GLY B N 1
ATOM 6744 C CA . GLY B 1 124 ? 65.888 33.535 80.769 1.00 53.78 124 GLY B CA 1
ATOM 6745 C C . GLY B 1 124 ? 65.708 32.205 81.474 1.00 54.86 124 GLY B C 1
ATOM 6746 O O . GLY B 1 124 ? 66.661 31.429 81.593 1.00 56.67 124 GLY B O 1
ATOM 6747 N N . TYR B 1 125 ? 64.499 31.934 81.950 1.00 55.02 125 TYR B N 1
ATOM 6748 C CA . TYR B 1 125 ? 64.238 30.669 82.616 1.00 55.07 125 TYR B CA 1
ATOM 6749 C C . TYR B 1 125 ? 63.000 29.997 82.048 1.00 55.24 125 TYR B C 1
ATOM 6750 O O . TYR B 1 125 ? 62.399 29.105 82.658 1.00 55.31 125 TYR B O 1
ATOM 6759 N N . GLU B 1 126 ? 62.635 30.458 80.859 1.00 54.34 126 GLU B N 1
ATOM 6760 C CA . GLU B 1 126 ? 61.527 29.916 80.085 1.00 51.93 126 GLU B CA 1
ATOM 6761 C C . GLU B 1 126 ? 62.253 29.721 78.745 1.00 49.12 126 GLU B C 1
ATOM 6762 O O . GLU B 1 126 ? 61.854 30.288 77.724 1.00 49.67 126 GLU B O 1
ATOM 6768 N N . PRO B 1 127 ? 63.338 28.902 78.751 1.00 46.83 127 PRO B N 1
ATOM 6769 C CA . PRO B 1 127 ? 64.234 28.549 77.641 1.00 44.11 127 PRO B CA 1
ATOM 6770 C C . PRO B 1 127 ? 63.645 27.990 76.336 1.00 43.46 127 PRO B C 1
ATOM 6771 O O . PRO B 1 127 ? 62.811 27.073 76.333 1.00 43.03 127 PRO B O 1
ATOM 6775 N N . VAL B 1 128 ? 64.113 28.553 75.225 1.00 42.41 128 VAL B N 1
ATOM 6776 C CA . VAL B 1 128 ? 63.664 28.135 73.905 1.00 41.86 128 VAL B CA 1
ATOM 6777 C C . VAL B 1 128 ? 64.819 28.151 72.897 1.00 41.60 128 VAL B C 1
ATOM 6778 O O . VAL B 1 128 ? 65.847 28.821 73.104 1.00 40.87 128 VAL B O 1
ATOM 6782 N N . LEU B 1 129 ? 64.647 27.402 71.813 1.00 42.70 129 LEU B N 1
ATOM 6783 C CA . LEU B 1 129 ? 65.642 27.343 70.745 1.00 44.99 129 LEU B CA 1
ATOM 6784 C C . LEU B 1 129 ? 64.891 27.594 69.437 1.00 46.83 129 LEU B C 1
ATOM 6785 O O . LEU B 1 129 ? 64.117 26.734 68.994 1.00 45.36 129 LEU B O 1
ATOM 6790 N N . VAL B 1 130 ? 65.099 28.761 68.829 1.00 49.11 130 VAL B N 1
ATOM 6791 C CA . VAL B 1 130 ? 64.431 29.066 67.570 1.00 51.94 130 VAL B CA 1
ATOM 6792 C C . VAL B 1 130 ? 65.385 28.819 66.390 1.00 53.33 130 VAL B C 1
ATOM 6793 O O . VAL B 1 130 ? 66.431 29.465 66.267 1.00 52.59 130 VAL B O 1
ATOM 6797 N N . ILE B 1 131 ? 65.014 27.873 65.530 1.00 55.58 131 ILE B N 1
ATOM 6798 C CA . ILE B 1 131 ? 65.832 27.504 64.377 1.00 58.76 131 ILE B CA 1
ATOM 6799 C C . ILE B 1 131 ? 65.131 27.793 63.043 1.00 61.73 131 ILE B C 1
ATOM 6800 O O . ILE B 1 131 ? 64.025 27.296 62.808 1.00 61.67 131 ILE B O 1
ATOM 6805 N N . GLN B 1 132 ? 65.774 28.577 62.171 1.00 64.16 132 GLN B N 1
ATOM 6806 C CA . GLN B 1 132 ? 65.205 28.900 60.854 1.00 66.91 132 GLN B CA 1
ATOM 6807 C C . GLN B 1 132 ? 65.333 27.696 59.921 1.00 68.71 132 GLN B C 1
ATOM 6808 O O . GLN B 1 132 ? 66.438 27.292 59.566 1.00 68.84 132 GLN B O 1
ATOM 6814 N N . SER B 1 133 ? 64.196 27.134 59.520 1.00 70.86 133 SER B N 1
ATOM 6815 C CA . SER B 1 133 ? 64.191 25.952 58.667 1.00 73.67 133 SER B CA 1
ATOM 6816 C C . SER B 1 133 ? 64.942 26.109 57.364 1.00 75.61 133 SER B C 1
ATOM 6817 O O . SER B 1 133 ? 65.083 27.212 56.837 1.00 75.69 133 SER B O 1
ATOM 6820 N N . SER B 1 134 ? 65.418 24.971 56.868 1.00 78.21 134 SER B N 1
ATOM 6821 C CA . SER B 1 134 ? 66.184 24.857 55.629 1.00 81.52 134 SER B CA 1
ATOM 6822 C C . SER B 1 134 ? 67.060 23.606 55.735 1.00 84.18 134 SER B C 1
ATOM 6823 O O . SER B 1 134 ? 67.179 23.020 56.814 1.00 85.26 134 SER B O 1
ATOM 6826 N N . GLU B 1 135 ? 67.660 23.189 54.624 1.00 87.06 135 GLU B N 1
ATOM 6827 C CA . GLU B 1 135 ? 68.513 22.002 54.628 1.00 89.36 135 GLU B CA 1
ATOM 6828 C C . GLU B 1 135 ? 69.980 22.306 54.280 1.00 89.97 135 GLU B C 1
ATOM 6829 O O . GLU B 1 135 ? 70.738 21.410 53.897 1.00 90.43 135 GLU B O 1
ATOM 6835 N N . ASP B 1 136 ? 70.387 23.568 54.419 1.00 90.19 136 ASP B N 1
ATOM 6836 C CA . ASP B 1 136 ? 71.772 23.931 54.130 1.00 90.16 136 ASP B CA 1
ATOM 6837 C C . ASP B 1 136 ? 72.647 23.085 55.058 1.00 90.54 136 ASP B C 1
ATOM 6838 O O . ASP B 1 136 ? 73.722 22.625 54.683 1.00 90.49 136 ASP B O 1
ATOM 6843 N N . TYR B 1 137 ? 72.145 22.869 56.268 1.00 90.61 137 TYR B N 1
ATOM 6844 C CA . TYR B 1 137 ? 72.817 22.100 57.309 1.00 90.29 137 TYR B CA 1
ATOM 6845 C C . TYR B 1 137 ? 73.718 20.954 56.841 1.00 90.38 137 TYR B C 1
ATOM 6846 O O . TYR B 1 137 ? 74.877 20.878 57.247 1.00 90.14 137 TYR B O 1
ATOM 6855 N N . VAL B 1 138 ? 73.206 20.068 55.994 1.00 90.65 138 VAL B N 1
ATOM 6856 C CA . VAL B 1 138 ? 74.020 18.951 55.521 1.00 90.41 138 VAL B CA 1
ATOM 6857 C C . VAL B 1 138 ? 75.337 19.421 54.903 1.00 90.08 138 VAL B C 1
ATOM 6858 O O . VAL B 1 138 ? 76.414 19.181 55.454 1.00 90.43 138 VAL B O 1
ATOM 6862 N N . GLU B 1 139 ? 75.245 20.094 53.759 1.00 89.30 139 GLU B N 1
ATOM 6863 C CA . GLU B 1 139 ? 76.428 20.590 53.056 1.00 88.87 139 GLU B CA 1
ATOM 6864 C C . GLU B 1 139 ? 76.968 21.881 53.661 1.00 87.53 139 GLU B C 1
ATOM 6865 O O . GLU B 1 139 ? 78.169 22.142 53.623 1.00 87.70 139 GLU B O 1
ATOM 6871 N N . ASN B 1 140 ? 76.070 22.685 54.215 1.00 85.78 140 ASN B N 1
ATOM 6872 C CA . ASN B 1 140 ? 76.437 23.949 54.830 1.00 83.74 140 ASN B CA 1
ATOM 6873 C C . ASN B 1 140 ? 77.019 23.692 56.213 1.00 81.53 140 ASN B C 1
ATOM 6874 O O . ASN B 1 140 ? 76.711 24.403 57.161 1.00 80.63 140 ASN B O 1
ATOM 6879 N N . THR B 1 141 ? 77.866 22.673 56.318 1.00 79.11 141 THR B N 1
ATOM 6880 C CA . THR B 1 141 ? 78.481 22.289 57.585 1.00 77.41 141 THR B CA 1
ATOM 6881 C C . THR B 1 141 ? 78.849 23.446 58.500 1.00 75.70 141 THR B C 1
ATOM 6882 O O . THR B 1 141 ? 78.839 23.292 59.718 1.00 76.00 141 THR B O 1
ATOM 6886 N N . GLU B 1 142 ? 79.176 24.600 57.929 1.00 72.98 142 GLU B N 1
ATOM 6887 C CA . GLU B 1 142 ? 79.553 25.742 58.753 1.00 70.10 142 GLU B CA 1
ATOM 6888 C C . GLU B 1 142 ? 78.343 26.509 59.287 1.00 67.43 142 GLU B C 1
ATOM 6889 O O . GLU B 1 142 ? 78.471 27.396 60.128 1.00 66.38 142 GLU B O 1
ATOM 6895 N N . LYS B 1 143 ? 77.166 26.154 58.791 1.00 64.27 143 LYS B N 1
ATOM 6896 C CA . LYS B 1 143 ? 75.919 26.782 59.214 1.00 61.67 143 LYS B CA 1
ATOM 6897 C C . LYS B 1 143 ? 75.397 25.968 60.399 1.00 58.53 143 LYS B C 1
ATOM 6898 O O . LYS B 1 143 ? 74.778 26.510 61.309 1.00 57.47 143 LYS B O 1
ATOM 6904 N N . ALA B 1 144 ? 75.672 24.663 60.374 1.00 54.52 144 ALA B N 1
ATOM 6905 C CA . ALA B 1 144 ? 75.252 23.737 61.429 1.00 51.91 144 ALA B CA 1
ATOM 6906 C C . ALA B 1 144 ? 76.179 23.785 62.653 1.00 49.35 144 ALA B C 1
ATOM 6907 O O . ALA B 1 144 ? 75.739 23.594 63.793 1.00 48.63 144 ALA B O 1
ATOM 6909 N N . LEU B 1 145 ? 77.461 24.025 62.412 1.00 46.60 145 LEU B N 1
ATOM 6910 C CA . LEU B 1 145 ? 78.428 24.129 63.493 1.00 44.16 145 LEU B CA 1
ATOM 6911 C C . LEU B 1 145 ? 77.991 25.246 64.454 1.00 43.51 145 LEU B C 1
ATOM 6912 O O . LEU B 1 145 ? 78.407 25.273 65.608 1.00 42.36 145 LEU B O 1
ATOM 6917 N N . ASN B 1 146 ? 77.141 26.154 63.978 1.00 41.18 146 ASN B N 1
ATOM 6918 C CA . ASN B 1 146 ? 76.652 27.261 64.800 1.00 39.03 146 ASN B CA 1
ATOM 6919 C C . ASN B 1 146 ? 75.406 26.877 65.580 1.00 36.90 146 ASN B C 1
ATOM 6920 O O . ASN B 1 146 ? 75.283 27.200 66.752 1.00 37.04 146 ASN B O 1
ATOM 6925 N N . VAL B 1 147 ? 74.470 26.195 64.940 1.00 35.52 147 VAL B N 1
ATOM 6926 C CA . VAL B 1 147 ? 73.267 25.788 65.648 1.00 34.58 147 VAL B CA 1
ATOM 6927 C C . VAL B 1 147 ? 73.693 24.932 66.838 1.00 34.37 147 VAL B C 1
ATOM 6928 O O . VAL B 1 147 ? 73.135 25.046 67.929 1.00 34.11 147 VAL B O 1
ATOM 6932 N N . TYR B 1 148 ? 74.700 24.089 66.623 1.00 33.42 148 TYR B N 1
ATOM 6933 C CA . TYR B 1 148 ? 75.234 23.216 67.672 1.00 35.53 148 TYR B CA 1
ATOM 6934 C C . TYR B 1 148 ? 75.932 24.023 68.770 1.00 36.25 148 TYR B C 1
ATOM 6935 O O . TYR B 1 148 ? 75.964 23.616 69.927 1.00 35.00 148 TYR B O 1
ATOM 6944 N N . TYR B 1 149 ? 76.498 25.164 68.391 1.00 35.75 149 TYR B N 1
ATOM 6945 C CA . TYR B 1 149 ? 77.178 26.049 69.323 1.00 36.20 149 TYR B CA 1
ATOM 6946 C C . TYR B 1 149 ? 76.133 26.642 70.243 1.00 35.76 149 TYR B C 1
ATOM 6947 O O . TYR B 1 149 ? 76.367 26.835 71.430 1.00 35.11 149 TYR B O 1
ATOM 6956 N N . GLU B 1 150 ? 74.975 26.953 69.683 1.00 34.37 150 GLU B N 1
ATOM 6957 C CA . GLU B 1 150 ? 73.925 27.538 70.479 1.00 33.59 150 GLU B CA 1
ATOM 6958 C C . GLU B 1 150 ? 73.432 26.461 71.429 1.00 32.86 150 GLU B C 1
ATOM 6959 O O . GLU B 1 150 ? 73.032 26.757 72.556 1.00 30.52 150 GLU B O 1
ATOM 6965 N N . ILE B 1 151 ? 73.484 25.209 70.974 1.00 30.98 151 ILE B N 1
ATOM 6966 C CA . ILE B 1 151 ? 73.083 24.070 71.798 1.00 30.66 151 ILE B CA 1
ATOM 6967 C C . ILE B 1 151 ? 74.228 23.751 72.776 1.00 29.35 151 ILE B C 1
ATOM 6968 O O . ILE B 1 151 ? 74.137 22.836 73.586 1.00 27.67 151 ILE B O 1
ATOM 6973 N N . GLY B 1 152 ? 75.311 24.517 72.692 1.00 29.05 152 GLY B N 1
ATOM 6974 C CA . GLY B 1 152 ? 76.432 24.323 73.598 1.00 30.13 152 GLY B CA 1
ATOM 6975 C C . GLY B 1 152 ? 76.251 25.290 74.758 1.00 33.37 152 GLY B C 1
ATOM 6976 O O . GLY B 1 152 ? 76.693 25.037 75.872 1.00 32.80 152 GLY B O 1
ATOM 6977 N N . LYS B 1 153 ? 75.591 26.411 74.486 1.00 31.62 153 LYS B N 1
ATOM 6978 C CA . LYS B 1 153 ? 75.322 27.417 75.506 1.00 30.72 153 LYS B CA 1
ATOM 6979 C C . LYS B 1 153 ? 74.142 26.917 76.331 1.00 29.11 153 LYS B C 1
ATOM 6980 O O . LYS B 1 153 ? 74.090 27.095 77.543 1.00 28.59 153 LYS B O 1
ATOM 6986 N N . ILE B 1 154 ? 73.175 26.309 75.660 1.00 28.23 154 ILE B N 1
ATOM 6987 C CA . ILE B 1 154 ? 72.011 25.805 76.355 1.00 29.56 154 ILE B CA 1
ATOM 6988 C C . ILE B 1 154 ? 72.446 24.729 77.347 1.00 29.74 154 ILE B C 1
ATOM 6989 O O . ILE B 1 154 ? 71.820 24.537 78.391 1.00 29.89 154 ILE B O 1
ATOM 6994 N N . LEU B 1 155 ? 73.530 24.030 77.031 1.00 28.13 155 LEU B N 1
ATOM 6995 C CA . LEU B 1 155 ? 74.000 22.973 77.911 1.00 28.78 155 LEU B CA 1
ATOM 6996 C C . LEU B 1 155 ? 74.774 23.547 79.099 1.00 28.77 155 LEU B C 1
ATOM 6997 O O . LEU B 1 155 ? 74.301 23.507 80.234 1.00 25.98 155 LEU B O 1
ATOM 7002 N N . SER B 1 156 ? 75.954 24.097 78.830 1.00 28.88 156 SER B N 1
ATOM 7003 C CA . SER B 1 156 ? 76.807 24.657 79.873 1.00 31.41 156 SER B CA 1
ATOM 7004 C C . SER B 1 156 ? 76.214 25.829 80.644 1.00 32.09 156 SER B C 1
ATOM 7005 O O . SER B 1 156 ? 76.602 26.076 81.782 1.00 33.62 156 SER B O 1
ATOM 7008 N N . ARG B 1 157 ? 75.294 26.565 80.038 1.00 31.61 157 ARG B N 1
ATOM 7009 C CA . ARG B 1 157 ? 74.745 27.723 80.720 1.00 31.17 157 ARG B CA 1
ATOM 7010 C C . ARG B 1 157 ? 73.371 27.548 81.312 1.00 30.57 157 ARG B C 1
ATOM 7011 O O . ARG B 1 157 ? 73.086 28.113 82.354 1.00 29.72 157 ARG B O 1
ATOM 7019 N N . ASP B 1 158 ? 72.521 26.771 80.653 1.00 29.49 158 ASP B N 1
ATOM 7020 C CA . ASP B 1 158 ? 71.157 26.561 81.129 1.00 28.88 158 ASP B CA 1
ATOM 7021 C C . ASP B 1 158 ? 70.903 25.172 81.727 1.00 28.40 158 ASP B C 1
ATOM 7022 O O . ASP B 1 158 ? 69.925 24.985 82.449 1.00 26.89 158 ASP B O 1
ATOM 7027 N N . ILE B 1 159 ? 71.759 24.198 81.423 1.00 27.83 159 ILE B N 1
ATOM 7028 C CA . ILE B 1 159 ? 71.564 22.851 81.958 1.00 26.85 159 ILE B CA 1
ATOM 7029 C C . ILE B 1 159 ? 72.595 22.434 83.010 1.00 24.58 159 ILE B C 1
ATOM 7030 O O . ILE B 1 159 ? 72.242 21.781 83.987 1.00 23.96 159 ILE B O 1
ATOM 7035 N N . LEU B 1 160 ? 73.860 22.801 82.821 1.00 22.78 160 LEU B N 1
ATOM 7036 C CA . LEU B 1 160 ? 74.906 22.406 83.762 1.00 22.98 160 LEU B CA 1
ATOM 7037 C C . LEU B 1 160 ? 75.069 23.304 84.984 1.00 25.71 160 LEU B C 1
ATOM 7038 O O . LEU B 1 160 ? 75.585 22.878 86.019 1.00 27.55 160 LEU B O 1
ATOM 7043 N N . SER B 1 161 ? 74.635 24.548 84.859 1.00 23.57 161 SER B N 1
ATOM 7044 C CA . SER B 1 161 ? 74.731 25.483 85.957 1.00 23.00 161 SER B CA 1
ATOM 7045 C C . SER B 1 161 ? 73.712 25.099 87.033 1.00 21.13 161 SER B C 1
ATOM 7046 O O . SER B 1 161 ? 73.906 25.410 88.208 1.00 24.04 161 SER B O 1
ATOM 7049 N N . LYS B 1 162 ? 72.629 24.431 86.637 1.00 19.67 162 LYS B N 1
ATOM 7050 C CA . LYS B 1 162 ? 71.622 23.998 87.604 1.00 21.44 162 LYS B CA 1
ATOM 7051 C C . LYS B 1 162 ? 72.219 22.960 88.582 1.00 23.49 162 LYS B C 1
ATOM 7052 O O . LYS B 1 162 ? 71.666 22.741 89.660 1.00 24.10 162 LYS B O 1
ATOM 7058 N N . ILE B 1 163 ? 73.318 22.300 88.199 1.00 22.37 163 ILE B N 1
ATOM 7059 C CA . ILE B 1 163 ? 73.951 21.314 89.078 1.00 22.83 163 ILE B CA 1
ATOM 7060 C C . ILE B 1 163 ? 75.394 21.692 89.392 1.00 21.82 163 ILE B C 1
ATOM 7061 O O . ILE B 1 163 ? 76.230 20.832 89.663 1.00 21.05 163 ILE B O 1
ATOM 7066 N N . ASN B 1 164 ? 75.678 22.989 89.349 1.00 22.80 164 ASN B N 1
ATOM 7067 C CA . ASN B 1 164 ? 77.006 23.526 89.652 1.00 24.45 164 ASN B CA 1
ATOM 7068 C C . ASN B 1 164 ? 78.148 23.147 88.707 1.00 24.45 164 ASN B C 1
ATOM 7069 O O . ASN B 1 164 ? 79.298 22.986 89.145 1.00 24.61 164 ASN B O 1
ATOM 7074 N N . GLN B 1 165 ? 77.835 23.007 87.415 1.00 23.22 165 GLN B N 1
ATOM 7075 C CA . GLN B 1 165 ? 78.849 22.689 86.393 1.00 24.83 165 GLN B CA 1
ATOM 7076 C C . GLN B 1 165 ? 78.796 23.769 85.306 1.00 23.70 165 GLN B C 1
ATOM 7077 O O . GLN B 1 165 ? 77.796 24.497 85.173 1.00 23.62 165 GLN B O 1
ATOM 7083 N N . PRO B 1 166 ? 79.885 23.909 84.546 1.00 22.17 166 PRO B N 1
ATOM 7084 C CA . PRO B 1 166 ? 81.088 23.092 84.721 1.00 22.30 166 PRO B CA 1
ATOM 7085 C C . PRO B 1 166 ? 81.814 23.572 85.972 1.00 21.68 166 PRO B C 1
ATOM 7086 O O . PRO B 1 166 ? 81.589 24.697 86.418 1.00 22.46 166 PRO B O 1
ATOM 7090 N N . TYR B 1 167 ? 82.690 22.740 86.530 1.00 20.21 167 TYR B N 1
ATOM 7091 C CA . TYR B 1 167 ? 83.399 23.133 87.738 1.00 18.12 167 TYR B CA 1
ATOM 7092 C C . TYR B 1 167 ? 84.889 22.853 87.678 1.00 17.80 167 TYR B C 1
ATOM 7093 O O . TYR B 1 167 ? 85.553 23.262 86.736 1.00 19.34 167 TYR B O 1
ATOM 7102 N N . GLN B 1 168 ? 85.425 22.151 88.667 1.00 25.23 168 GLN B N 1
ATOM 7103 C CA . GLN B 1 168 ? 86.856 21.906 88.698 1.00 24.05 168 GLN B CA 1
ATOM 7104 C C . GLN B 1 168 ? 87.418 21.097 87.539 1.00 26.44 168 GLN B C 1
ATOM 7105 O O . GLN B 1 168 ? 88.484 21.407 87.028 1.00 25.48 168 GLN B O 1
ATOM 7111 N N . LYS B 1 169 ? 86.704 20.064 87.120 1.00 26.46 169 LYS B N 1
ATOM 7112 C CA . LYS B 1 169 ? 87.169 19.207 86.028 1.00 28.87 169 LYS B CA 1
ATOM 7113 C C . LYS B 1 169 ? 87.449 20.005 84.743 1.00 27.17 169 LYS B C 1
ATOM 7114 O O . LYS B 1 169 ? 88.561 19.954 84.186 1.00 26.57 169 LYS B O 1
ATOM 7120 N N . PHE B 1 170 ? 86.448 20.752 84.281 1.00 26.76 170 PHE B N 1
ATOM 7121 C CA . PHE B 1 170 ? 86.615 21.530 83.066 1.00 27.45 170 PHE B CA 1
ATOM 7122 C C . PHE B 1 170 ? 87.737 22.524 83.223 1.00 29.45 170 PHE B C 1
ATOM 7123 O O . PHE B 1 170 ? 88.586 22.645 82.345 1.00 28.37 170 PHE B O 1
ATOM 7131 N N . LEU B 1 171 ? 87.745 23.243 84.339 1.00 28.38 171 LEU B N 1
ATOM 7132 C CA . LEU B 1 171 ? 88.803 24.219 84.572 1.00 31.39 171 LEU B CA 1
ATOM 7133 C C . LEU B 1 171 ? 90.155 23.549 84.381 1.00 32.32 171 LEU B C 1
ATOM 7134 O O . LEU B 1 171 ? 91.107 24.168 83.929 1.00 33.34 171 LEU B O 1
ATOM 7139 N N . ASP B 1 172 ? 90.231 22.268 84.714 1.00 33.94 172 ASP B N 1
ATOM 7140 C CA . ASP B 1 172 ? 91.478 21.546 84.577 1.00 35.24 172 ASP B CA 1
ATOM 7141 C C . ASP B 1 172 ? 91.873 21.484 83.126 1.00 35.31 172 ASP B C 1
ATOM 7142 O O . ASP B 1 172 ? 93.046 21.625 82.804 1.00 34.95 172 ASP B O 1
ATOM 7147 N N . VAL B 1 173 ? 90.894 21.279 82.249 1.00 36.76 173 VAL B N 1
ATOM 7148 C CA . VAL B 1 173 ? 91.173 21.228 80.818 1.00 37.31 173 VAL B CA 1
ATOM 7149 C C . VAL B 1 173 ? 91.612 22.615 80.350 1.00 38.20 173 VAL B C 1
ATOM 7150 O O . VAL B 1 173 ? 92.661 22.761 79.730 1.00 38.40 173 VAL B O 1
ATOM 7154 N N . LEU B 1 174 ? 90.816 23.635 80.654 1.00 38.90 174 LEU B N 1
ATOM 7155 C CA . LEU B 1 174 ? 91.169 24.990 80.256 1.00 39.30 174 LEU B CA 1
ATOM 7156 C C . LEU B 1 174 ? 92.585 25.343 80.687 1.00 41.17 174 LEU B C 1
ATOM 7157 O O . LEU B 1 174 ? 93.255 26.139 80.039 1.00 41.69 174 LEU B O 1
ATOM 7162 N N . ASN B 1 175 ? 93.039 24.758 81.787 1.00 42.08 175 ASN B N 1
ATOM 7163 C CA . ASN B 1 175 ? 94.379 25.038 82.269 1.00 43.13 175 ASN B CA 1
ATOM 7164 C C . ASN B 1 175 ? 95.430 24.190 81.565 1.00 43.75 175 ASN B C 1
ATOM 7165 O O . ASN B 1 175 ? 96.575 24.614 81.410 1.00 41.68 175 ASN B O 1
ATOM 7170 N N . THR B 1 176 ? 95.050 22.988 81.146 1.00 45.72 176 THR B N 1
ATOM 7171 C CA . THR B 1 176 ? 95.992 22.121 80.454 1.00 48.80 176 THR B CA 1
ATOM 7172 C C . THR B 1 176 ? 96.320 22.835 79.165 1.00 50.40 176 THR B C 1
ATOM 7173 O O . THR B 1 176 ? 97.478 22.910 78.766 1.00 51.15 176 THR B O 1
ATOM 7177 N N . ILE B 1 177 ? 95.283 23.376 78.532 1.00 50.62 177 ILE B N 1
ATOM 7178 C CA . ILE B 1 177 ? 95.429 24.106 77.280 1.00 51.83 177 ILE B CA 1
ATOM 7179 C C . ILE B 1 177 ? 96.146 25.443 77.502 1.00 53.28 177 ILE B C 1
ATOM 7180 O O . ILE B 1 177 ? 97.142 25.735 76.844 1.00 53.75 177 ILE B O 1
ATOM 7185 N N . LYS B 1 178 ? 95.652 26.246 78.436 1.00 54.78 178 LYS B N 1
ATOM 7186 C CA . LYS B 1 178 ? 96.268 27.537 78.718 1.00 56.45 178 LYS B CA 1
ATOM 7187 C C . LYS B 1 178 ? 97.752 27.416 79.038 1.00 57.63 178 LYS B C 1
ATOM 7188 O O . LYS B 1 178 ? 98.456 28.418 79.092 1.00 58.39 178 LYS B O 1
ATOM 7194 N N . ASN B 1 179 ? 98.233 26.197 79.249 1.00 58.74 179 ASN B N 1
ATOM 7195 C CA . ASN B 1 179 ? 99.640 26.012 79.572 1.00 59.55 179 ASN B CA 1
ATOM 7196 C C . ASN B 1 179 ? 100.331 25.053 78.631 1.00 60.16 179 ASN B C 1
ATOM 7197 O O . ASN B 1 179 ? 101.469 24.656 78.862 1.00 60.15 179 ASN B O 1
ATOM 7202 N N . ALA B 1 180 ? 99.640 24.680 77.563 1.00 61.05 180 ALA B N 1
ATOM 7203 C CA . ALA B 1 180 ? 100.210 23.765 76.583 1.00 62.06 180 ALA B CA 1
ATOM 7204 C C . ALA B 1 180 ? 101.396 24.430 75.898 1.00 62.98 180 ALA B C 1
ATOM 7205 O O . ALA B 1 180 ? 101.453 25.660 75.794 1.00 61.86 180 ALA B O 1
ATOM 7207 N N . SER B 1 181 ? 102.343 23.616 75.439 1.00 64.45 181 SER B N 1
ATOM 7208 C CA . SER B 1 181 ? 103.517 24.143 74.750 1.00 66.29 181 SER B CA 1
ATOM 7209 C C . SER B 1 181 ? 103.029 24.799 73.461 1.00 66.60 181 SER B C 1
ATOM 7210 O O . SER B 1 181 ? 103.364 25.944 73.165 1.00 65.38 181 SER B O 1
ATOM 7213 N N . ASP B 1 182 ? 102.227 24.055 72.705 1.00 67.13 182 ASP B N 1
ATOM 7214 C CA . ASP B 1 182 ? 101.643 24.548 71.464 1.00 67.62 182 ASP B CA 1
ATOM 7215 C C . ASP B 1 182 ? 100.433 25.421 71.835 1.00 67.52 182 ASP B C 1
ATOM 7216 O O . ASP B 1 182 ? 99.537 24.966 72.542 1.00 67.63 182 ASP B O 1
ATOM 7221 N N . SER B 1 183 ? 100.398 26.666 71.371 1.00 66.49 183 SER B N 1
ATOM 7222 C CA . SER B 1 183 ? 99.276 27.538 71.709 1.00 65.25 183 SER B CA 1
ATOM 7223 C C . SER B 1 183 ? 98.134 27.483 70.696 1.00 63.93 183 SER B C 1
ATOM 7224 O O . SER B 1 183 ? 97.312 28.394 70.616 1.00 62.53 183 SER B O 1
ATOM 7227 N N . ASP B 1 184 ? 98.080 26.399 69.933 1.00 63.31 184 ASP B N 1
ATOM 7228 C CA . ASP B 1 184 ? 97.031 26.219 68.938 1.00 63.68 184 ASP B CA 1
ATOM 7229 C C . ASP B 1 184 ? 95.662 26.050 69.591 1.00 62.65 184 ASP B C 1
ATOM 7230 O O . ASP B 1 184 ? 94.714 26.769 69.267 1.00 62.71 184 ASP B O 1
ATOM 7235 N N . GLY B 1 185 ? 95.560 25.089 70.504 1.00 60.86 185 GLY B N 1
ATOM 7236 C CA . GLY B 1 185 ? 94.299 24.851 71.183 1.00 57.68 185 GLY B CA 1
ATOM 7237 C C . GLY B 1 185 ? 93.757 26.127 71.789 1.00 55.96 185 GLY B C 1
ATOM 7238 O O . GLY B 1 185 ? 92.549 26.379 71.760 1.00 54.49 185 GLY B O 1
ATOM 7239 N N . GLN B 1 186 ? 94.664 26.933 72.335 1.00 54.71 186 GLN B N 1
ATOM 7240 C CA . GLN B 1 186 ? 94.300 28.202 72.958 1.00 53.97 186 GLN B CA 1
ATOM 7241 C C . GLN B 1 186 ? 93.634 29.115 71.932 1.00 52.90 186 GLN B C 1
ATOM 7242 O O . GLN B 1 186 ? 92.462 29.473 72.072 1.00 52.16 186 GLN B O 1
ATOM 7248 N N . ASP B 1 187 ? 94.388 29.473 70.897 1.00 51.26 187 ASP B N 1
ATOM 7249 C CA . ASP B 1 187 ? 93.892 30.340 69.833 1.00 50.79 187 ASP B CA 1
ATOM 7250 C C . ASP B 1 187 ? 92.639 29.799 69.143 1.00 49.14 187 ASP B C 1
ATOM 7251 O O . ASP B 1 187 ? 91.841 30.565 68.607 1.00 49.14 187 ASP B O 1
ATOM 7256 N N . LEU B 1 188 ? 92.462 28.483 69.156 1.00 48.38 188 LEU B N 1
ATOM 7257 C CA . LEU B 1 188 ? 91.294 27.883 68.526 1.00 47.90 188 LEU B CA 1
ATOM 7258 C C . LEU B 1 188 ? 90.035 27.952 69.385 1.00 47.33 188 LEU B C 1
ATOM 7259 O O . LEU B 1 188 ? 88.935 28.099 68.856 1.00 49.00 188 LEU B O 1
ATOM 7264 N N . LEU B 1 189 ? 90.199 27.854 70.706 1.00 46.03 189 LEU B N 1
ATOM 7265 C CA . LEU B 1 189 ? 89.064 27.850 71.628 1.00 44.34 189 LEU B CA 1
ATOM 7266 C C . LEU B 1 189 ? 88.861 29.078 72.506 1.00 44.94 189 LEU B C 1
ATOM 7267 O O . LEU B 1 189 ? 87.741 29.578 72.621 1.00 43.85 189 LEU B O 1
ATOM 7272 N N . PHE B 1 190 ? 89.934 29.556 73.129 1.00 46.13 190 PHE B N 1
ATOM 7273 C CA . PHE B 1 190 ? 89.846 30.710 74.025 1.00 49.98 190 PHE B CA 1
ATOM 7274 C C . PHE B 1 190 ? 89.513 32.035 73.366 1.00 51.93 190 PHE B C 1
ATOM 7275 O O . PHE B 1 190 ? 89.456 32.152 72.147 1.00 52.97 190 PHE B O 1
ATOM 7283 N N . THR B 1 191 ? 89.302 33.037 74.213 1.00 53.04 191 THR B N 1
ATOM 7284 C CA . THR B 1 191 ? 89.000 34.387 73.774 1.00 53.76 191 THR B CA 1
ATOM 7285 C C . THR B 1 191 ? 90.206 35.231 74.133 1.00 55.57 191 THR B C 1
ATOM 7286 O O . THR B 1 191 ? 91.210 34.713 74.606 1.00 55.27 191 THR B O 1
ATOM 7290 N N . ASN B 1 192 ? 90.098 36.533 73.918 1.00 57.05 192 ASN B N 1
ATOM 7291 C CA . ASN B 1 192 ? 91.189 37.447 74.209 1.00 58.62 192 ASN B CA 1
ATOM 7292 C C . ASN B 1 192 ? 91.450 37.461 75.707 1.00 58.50 192 ASN B C 1
ATOM 7293 O O . ASN B 1 192 ? 92.568 37.194 76.157 1.00 57.98 192 ASN B O 1
ATOM 7298 N N . GLN B 1 193 ? 90.409 37.761 76.475 1.00 59.06 193 GLN B N 1
ATOM 7299 C CA . GLN B 1 193 ? 90.520 37.797 77.926 1.00 60.33 193 GLN B CA 1
ATOM 7300 C C . GLN B 1 193 ? 91.164 36.524 78.469 1.00 60.31 193 GLN B C 1
ATOM 7301 O O . GLN B 1 193 ? 92.188 36.584 79.157 1.00 59.95 193 GLN B O 1
ATOM 7307 N N . LEU B 1 194 ? 90.564 35.375 78.160 1.00 59.44 194 LEU B N 1
ATOM 7308 C CA . LEU B 1 194 ? 91.087 34.099 78.636 1.00 59.01 194 LEU B CA 1
ATOM 7309 C C . LEU B 1 194 ? 92.568 33.907 78.351 1.00 58.75 194 LEU B C 1
ATOM 7310 O O . LEU B 1 194 ? 93.278 33.290 79.144 1.00 57.89 194 LEU B O 1
ATOM 7315 N N . LYS B 1 195 ? 93.038 34.436 77.226 1.00 59.53 195 LYS B N 1
ATOM 7316 C CA . LYS B 1 195 ? 94.449 34.324 76.883 1.00 60.38 195 LYS B CA 1
ATOM 7317 C C . LYS B 1 195 ? 95.228 35.292 77.766 1.00 60.58 195 LYS B C 1
ATOM 7318 O O . LYS B 1 195 ? 96.233 34.932 78.380 1.00 60.56 195 LYS B O 1
ATOM 7324 N N . GLU B 1 196 ? 94.730 36.522 77.836 1.00 61.01 196 GLU B N 1
ATOM 7325 C CA . GLU B 1 196 ? 95.353 37.587 78.619 1.00 62.18 196 GLU B CA 1
ATOM 7326 C C . GLU B 1 196 ? 95.240 37.383 80.126 1.00 62.18 196 GLU B C 1
ATOM 7327 O O . GLU B 1 196 ? 95.298 38.346 80.889 1.00 62.85 196 GLU B O 1
ATOM 7333 N N . HIS B 1 197 ? 95.085 36.139 80.562 1.00 62.03 197 HIS B N 1
ATOM 7334 C CA . HIS B 1 197 ? 94.963 35.872 81.991 1.00 60.80 197 HIS B CA 1
ATOM 7335 C C . HIS B 1 197 ? 96.290 35.381 82.551 1.00 60.14 197 HIS B C 1
ATOM 7336 O O . HIS B 1 197 ? 96.807 34.350 82.129 1.00 59.10 197 HIS B O 1
ATOM 7343 N N . PRO B 1 198 ? 96.846 36.117 83.528 1.00 59.96 198 PRO B N 1
ATOM 7344 C CA . PRO B 1 198 ? 98.123 35.828 84.197 1.00 59.88 198 PRO B CA 1
ATOM 7345 C C . PRO B 1 198 ? 98.355 34.427 84.770 1.00 60.12 198 PRO B C 1
ATOM 7346 O O . PRO B 1 198 ? 99.411 33.828 84.551 1.00 59.48 198 PRO B O 1
ATOM 7350 N N . THR B 1 199 ? 97.382 33.900 85.503 1.00 59.53 199 THR B N 1
ATOM 7351 C CA . THR B 1 199 ? 97.544 32.577 86.098 1.00 58.13 199 THR B CA 1
ATOM 7352 C C . THR B 1 199 ? 96.432 31.631 85.715 1.00 56.66 199 THR B C 1
ATOM 7353 O O . THR B 1 199 ? 95.464 32.040 85.078 1.00 56.82 199 THR B O 1
ATOM 7357 N N . ASP B 1 200 ? 96.584 30.368 86.111 1.00 54.59 200 ASP B N 1
ATOM 7358 C CA . ASP B 1 200 ? 95.591 29.334 85.839 1.00 52.39 200 ASP B CA 1
ATOM 7359 C C . ASP B 1 200 ? 94.204 29.850 86.169 1.00 49.93 200 ASP B C 1
ATOM 7360 O O . ASP B 1 200 ? 94.041 30.956 86.681 1.00 50.40 200 ASP B O 1
ATOM 7365 N N . PHE B 1 201 ? 93.195 29.047 85.887 1.00 46.94 201 PHE B N 1
ATOM 7366 C CA . PHE B 1 201 ? 91.844 29.482 86.171 1.00 44.85 201 PHE B CA 1
ATOM 7367 C C . PHE B 1 201 ? 91.327 28.861 87.463 1.00 43.95 201 PHE B C 1
ATOM 7368 O O . PHE B 1 201 ? 90.979 27.685 87.499 1.00 43.75 201 PHE B O 1
ATOM 7376 N N . SER B 1 202 ? 91.287 29.667 88.523 1.00 42.74 202 SER B N 1
ATOM 7377 C CA . SER B 1 202 ? 90.824 29.233 89.842 1.00 40.35 202 SER B CA 1
ATOM 7378 C C . SER B 1 202 ? 89.324 29.063 89.855 1.00 39.03 202 SER B C 1
ATOM 7379 O O . SER B 1 202 ? 88.621 29.653 89.042 1.00 37.82 202 SER B O 1
ATOM 7382 N N . VAL B 1 203 ? 88.824 28.270 90.791 1.00 38.12 203 VAL B N 1
ATOM 7383 C CA . VAL B 1 203 ? 87.382 28.101 90.888 1.00 37.44 203 VAL B CA 1
ATOM 7384 C C . VAL B 1 203 ? 86.775 29.487 91.159 1.00 36.92 203 VAL B C 1
ATOM 7385 O O . VAL B 1 203 ? 85.615 29.743 90.846 1.00 34.43 203 VAL B O 1
ATOM 7389 N N . GLU B 1 204 ? 87.580 30.384 91.727 1.00 37.65 204 GLU B N 1
ATOM 7390 C CA . GLU B 1 204 ? 87.126 31.743 92.025 1.00 40.05 204 GLU B CA 1
ATOM 7391 C C . GLU B 1 204 ? 86.960 32.539 90.737 1.00 38.61 204 GLU B C 1
ATOM 7392 O O . GLU B 1 204 ? 86.184 33.487 90.679 1.00 37.28 204 GLU B O 1
ATOM 7398 N N . PHE B 1 205 ? 87.691 32.152 89.701 1.00 39.50 205 PHE B N 1
ATOM 7399 C CA . PHE B 1 205 ? 87.590 32.840 88.421 1.00 41.30 205 PHE B CA 1
ATOM 7400 C C . PHE B 1 205 ? 86.230 32.491 87.834 1.00 42.22 205 PHE B C 1
ATOM 7401 O O . PHE B 1 205 ? 85.538 33.333 87.248 1.00 42.97 205 PHE B O 1
ATOM 7409 N N . LEU B 1 206 ? 85.852 31.233 88.030 1.00 43.57 206 LEU B N 1
ATOM 7410 C CA . LEU B 1 206 ? 84.592 30.714 87.539 1.00 44.78 206 LEU B CA 1
ATOM 7411 C C . LEU B 1 206 ? 83.411 31.486 88.120 1.00 46.35 206 LEU B C 1
ATOM 7412 O O . LEU B 1 206 ? 82.339 31.519 87.529 1.00 47.07 206 LEU B O 1
ATOM 7417 N N . GLU B 1 207 ? 83.620 32.127 89.266 1.00 47.54 207 GLU B N 1
ATOM 7418 C CA . GLU B 1 207 ? 82.557 32.881 89.931 1.00 49.82 207 GLU B CA 1
ATOM 7419 C C . GLU B 1 207 ? 82.162 34.171 89.251 1.00 49.78 207 GLU B C 1
ATOM 7420 O O . GLU B 1 207 ? 80.978 34.415 89.033 1.00 50.15 207 GLU B O 1
ATOM 7426 N N . GLN B 1 208 ? 83.141 35.010 88.937 1.00 49.60 208 GLN B N 1
ATOM 7427 C CA . GLN B 1 208 ? 82.843 36.281 88.279 1.00 50.21 208 GLN B CA 1
ATOM 7428 C C . GLN B 1 208 ? 82.676 36.036 86.780 1.00 49.67 208 GLN B C 1
ATOM 7429 O O . GLN B 1 208 ? 81.677 36.438 86.176 1.00 49.86 208 GLN B O 1
ATOM 7435 N N . ASN B 1 209 ? 83.650 35.342 86.197 1.00 47.54 209 ASN B N 1
ATOM 7436 C CA . ASN B 1 209 ? 83.644 35.033 84.771 1.00 44.13 209 ASN B CA 1
ATOM 7437 C C . ASN B 1 209 ? 82.767 33.838 84.431 1.00 42.51 209 ASN B C 1
ATOM 7438 O O . ASN B 1 209 ? 83.150 32.939 83.683 1.00 40.13 209 ASN B O 1
ATOM 7443 N N . SER B 1 210 ? 81.578 33.839 85.003 1.00 41.88 210 SER B N 1
ATOM 7444 C CA . SER B 1 210 ? 80.616 32.781 84.767 1.00 40.57 210 SER B CA 1
ATOM 7445 C C . SER B 1 210 ? 80.548 32.442 83.274 1.00 40.21 210 SER B C 1
ATOM 7446 O O . SER B 1 210 ? 80.948 31.359 82.855 1.00 40.28 210 SER B O 1
ATOM 7449 N N . ASN B 1 211 ? 80.071 33.407 82.487 1.00 39.89 211 ASN B N 1
ATOM 7450 C CA . ASN B 1 211 ? 79.885 33.265 81.047 1.00 38.30 211 ASN B CA 1
ATOM 7451 C C . ASN B 1 211 ? 81.105 32.841 80.235 1.00 36.22 211 ASN B C 1
ATOM 7452 O O . ASN B 1 211 ? 81.022 31.911 79.442 1.00 35.59 211 ASN B O 1
ATOM 7457 N N . GLU B 1 212 ? 82.229 33.519 80.423 1.00 36.06 212 GLU B N 1
ATOM 7458 C CA . GLU B 1 212 ? 83.448 33.181 79.691 1.00 37.18 212 GLU B CA 1
ATOM 7459 C C . GLU B 1 212 ? 83.800 31.694 79.662 1.00 36.49 212 GLU B C 1
ATOM 7460 O O . GLU B 1 212 ? 84.216 31.174 78.635 1.00 36.61 212 GLU B O 1
ATOM 7466 N N . VAL B 1 213 ? 83.643 31.002 80.780 1.00 34.58 213 VAL B N 1
ATOM 7467 C CA . VAL B 1 213 ? 83.963 29.586 80.809 1.00 33.01 213 VAL B CA 1
ATOM 7468 C C . VAL B 1 213 ? 82.839 28.795 80.155 1.00 31.20 213 VAL B C 1
ATOM 7469 O O . VAL B 1 213 ? 83.068 27.740 79.581 1.00 29.95 213 VAL B O 1
ATOM 7473 N N . GLN B 1 214 ? 81.617 29.299 80.230 1.00 30.50 214 GLN B N 1
ATOM 7474 C CA . GLN B 1 214 ? 80.505 28.589 79.619 1.00 32.44 214 GLN B CA 1
ATOM 7475 C C . GLN B 1 214 ? 80.674 28.551 78.106 1.00 33.69 214 GLN B C 1
ATOM 7476 O O . GLN B 1 214 ? 80.292 27.576 77.459 1.00 35.01 214 GLN B O 1
ATOM 7482 N N . GLU B 1 215 ? 81.238 29.628 77.552 1.00 33.04 215 GLU B N 1
ATOM 7483 C CA . GLU B 1 215 ? 81.462 29.748 76.110 1.00 34.25 215 GLU B CA 1
ATOM 7484 C C . GLU B 1 215 ? 82.511 28.751 75.619 1.00 32.09 215 GLU B C 1
ATOM 7485 O O . GLU B 1 215 ? 82.238 27.957 74.713 1.00 32.40 215 GLU B O 1
ATOM 7491 N N . VAL B 1 216 ? 83.703 28.789 76.209 1.00 29.41 216 VAL B N 1
ATOM 7492 C CA . VAL B 1 216 ? 84.754 27.876 75.786 1.00 30.43 216 VAL B CA 1
ATOM 7493 C C . VAL B 1 216 ? 84.157 26.498 75.694 1.00 31.20 216 VAL B C 1
ATOM 7494 O O . VAL B 1 216 ? 84.541 25.693 74.848 1.00 32.69 216 VAL B O 1
ATOM 7498 N N . PHE B 1 217 ? 83.207 26.233 76.579 1.00 30.43 217 PHE B N 1
ATOM 7499 C CA . PHE B 1 217 ? 82.543 24.947 76.611 1.00 29.07 217 PHE B CA 1
ATOM 7500 C C . PHE B 1 217 ? 81.708 24.742 75.340 1.00 28.97 217 PHE B C 1
ATOM 7501 O O . PHE B 1 217 ? 81.862 23.732 74.642 1.00 26.32 217 PHE B O 1
ATOM 7509 N N . ALA B 1 218 ? 80.830 25.702 75.048 1.00 27.99 218 ALA B N 1
ATOM 7510 C CA . ALA B 1 218 ? 79.968 25.633 73.867 1.00 28.50 218 ALA B CA 1
ATOM 7511 C C . ALA B 1 218 ? 80.804 25.485 72.596 1.00 29.39 218 ALA B C 1
ATOM 7512 O O . ALA B 1 218 ? 80.476 24.659 71.742 1.00 30.06 218 ALA B O 1
ATOM 7514 N N . LYS B 1 219 ? 81.871 26.276 72.465 1.00 29.11 219 LYS B N 1
ATOM 7515 C CA . LYS B 1 219 ? 82.749 26.163 71.301 1.00 32.34 219 LYS B CA 1
ATOM 7516 C C . LYS B 1 219 ? 83.191 24.700 71.185 1.00 32.99 219 LYS B C 1
ATOM 7517 O O . LYS B 1 219 ? 82.825 23.995 70.238 1.00 34.66 219 LYS B O 1
ATOM 7523 N N . ALA B 1 220 ? 83.975 24.253 72.163 1.00 31.66 220 ALA B N 1
ATOM 7524 C CA . ALA B 1 220 ? 84.477 22.879 72.205 1.00 31.13 220 ALA B CA 1
ATOM 7525 C C . ALA B 1 220 ? 83.392 21.822 71.987 1.00 31.01 220 ALA B C 1
ATOM 7526 O O . ALA B 1 220 ? 83.643 20.781 71.389 1.00 31.71 220 ALA B O 1
ATOM 7528 N N . PHE B 1 221 ? 82.192 22.086 72.489 1.00 29.95 221 PHE B N 1
ATOM 7529 C CA . PHE B 1 221 ? 81.089 21.149 72.337 1.00 31.10 221 PHE B CA 1
ATOM 7530 C C . PHE B 1 221 ? 80.696 21.067 70.874 1.00 33.56 221 PHE B C 1
ATOM 7531 O O . PHE B 1 221 ? 80.703 19.974 70.287 1.00 34.05 221 PHE B O 1
ATOM 7539 N N . ALA B 1 222 ? 80.354 22.224 70.295 1.00 34.12 222 ALA B N 1
ATOM 7540 C CA . ALA B 1 222 ? 79.950 22.308 68.889 1.00 34.95 222 ALA B CA 1
ATOM 7541 C C . ALA B 1 222 ? 81.005 21.639 68.008 1.00 35.32 222 ALA B C 1
ATOM 7542 O O . ALA B 1 222 ? 80.692 20.723 67.250 1.00 33.48 222 ALA B O 1
ATOM 7544 N N . TYR B 1 223 ? 82.251 22.087 68.116 1.00 35.15 223 TYR B N 1
ATOM 7545 C CA . TYR B 1 223 ? 83.317 21.479 67.345 1.00 38.08 223 TYR B CA 1
ATOM 7546 C C . TYR B 1 223 ? 83.229 19.967 67.467 1.00 39.14 223 TYR B C 1
ATOM 7547 O O . TYR B 1 223 ? 83.422 19.256 66.492 1.00 39.66 223 TYR B O 1
ATOM 7556 N N . TYR B 1 224 ? 82.917 19.461 68.656 1.00 39.00 224 TYR B N 1
ATOM 7557 C CA . TYR B 1 224 ? 82.829 18.015 68.824 1.00 37.86 224 TYR B CA 1
ATOM 7558 C C . TYR B 1 224 ? 81.574 17.385 68.215 1.00 38.30 224 TYR B C 1
ATOM 7559 O O . TYR B 1 224 ? 81.637 16.287 67.660 1.00 38.09 224 TYR B O 1
ATOM 7568 N N . ILE B 1 225 ? 80.436 18.062 68.325 1.00 38.69 225 ILE B N 1
ATOM 7569 C CA . ILE B 1 225 ? 79.200 17.511 67.782 1.00 39.27 225 ILE B CA 1
ATOM 7570 C C . ILE B 1 225 ? 79.165 17.491 66.263 1.00 42.38 225 ILE B C 1
ATOM 7571 O O . ILE B 1 225 ? 78.701 16.518 65.668 1.00 43.18 225 ILE B O 1
ATOM 7576 N N . GLU B 1 226 ? 79.660 18.560 65.642 1.00 43.87 226 GLU B N 1
ATOM 7577 C CA . GLU B 1 226 ? 79.705 18.678 64.184 1.00 44.86 226 GLU B CA 1
ATOM 7578 C C . GLU B 1 226 ? 80.859 17.798 63.695 1.00 45.76 226 GLU B C 1
ATOM 7579 O O . GLU B 1 226 ? 82.028 18.166 63.801 1.00 45.24 226 GLU B O 1
ATOM 7585 N N . PRO B 1 227 ? 80.536 16.621 63.137 1.00 47.35 227 PRO B N 1
ATOM 7586 C CA . PRO B 1 227 ? 81.514 15.648 62.632 1.00 48.77 227 PRO B CA 1
ATOM 7587 C C . PRO B 1 227 ? 82.732 16.193 61.884 1.00 49.37 227 PRO B C 1
ATOM 7588 O O . PRO B 1 227 ? 83.878 15.885 62.228 1.00 50.23 227 PRO B O 1
ATOM 7592 N N . GLN B 1 228 ? 82.479 17.001 60.863 1.00 50.61 228 GLN B N 1
ATOM 7593 C CA . GLN B 1 228 ? 83.552 17.536 60.049 1.00 51.12 228 GLN B CA 1
ATOM 7594 C C . GLN B 1 228 ? 84.587 18.376 60.800 1.00 50.64 228 GLN B C 1
ATOM 7595 O O . GLN B 1 228 ? 85.783 18.282 60.501 1.00 50.17 228 GLN B O 1
ATOM 7601 N N . HIS B 1 229 ? 84.152 19.182 61.768 1.00 50.46 229 HIS B N 1
ATOM 7602 C CA . HIS B 1 229 ? 85.088 20.011 62.539 1.00 49.95 229 HIS B CA 1
ATOM 7603 C C . HIS B 1 229 ? 85.722 19.265 63.704 1.00 49.73 229 HIS B C 1
ATOM 7604 O O . HIS B 1 229 ? 86.706 19.720 64.282 1.00 48.96 229 HIS B O 1
ATOM 7611 N N . ARG B 1 230 ? 85.135 18.132 64.060 1.00 48.57 230 ARG B N 1
ATOM 7612 C CA . ARG B 1 230 ? 85.637 17.343 65.163 1.00 49.46 230 ARG B CA 1
ATOM 7613 C C . ARG B 1 230 ? 87.113 17.081 64.980 1.00 50.46 230 ARG B C 1
ATOM 7614 O O . ARG B 1 230 ? 87.872 17.082 65.940 1.00 49.64 230 ARG B O 1
ATOM 7622 N N . ASP B 1 231 ? 87.521 16.866 63.739 1.00 51.98 231 ASP B N 1
ATOM 7623 C CA . ASP B 1 231 ? 88.917 16.586 63.448 1.00 53.50 231 ASP B CA 1
ATOM 7624 C C . ASP B 1 231 ? 89.791 17.801 63.720 1.00 53.51 231 ASP B C 1
ATOM 7625 O O . ASP B 1 231 ? 90.994 17.677 63.933 1.00 54.23 231 ASP B O 1
ATOM 7630 N N . VAL B 1 232 ? 89.187 18.980 63.712 1.00 52.79 232 VAL B N 1
ATOM 7631 C CA . VAL B 1 232 ? 89.936 20.188 64.000 1.00 52.12 232 VAL B CA 1
ATOM 7632 C C . VAL B 1 232 ? 90.266 20.180 65.494 1.00 52.28 232 VAL B C 1
ATOM 7633 O O . VAL B 1 232 ? 91.371 20.549 65.892 1.00 52.15 232 VAL B O 1
ATOM 7637 N N . LEU B 1 233 ? 89.302 19.743 66.310 1.00 52.47 233 LEU B N 1
ATOM 7638 C CA . LEU B 1 233 ? 89.476 19.660 67.763 1.00 52.71 233 LEU B CA 1
ATOM 7639 C C . LEU B 1 233 ? 90.542 18.653 68.129 1.00 53.05 233 LEU B C 1
ATOM 7640 O O . LEU B 1 233 ? 91.570 19.014 68.681 1.00 52.90 233 LEU B O 1
ATOM 7645 N N . GLN B 1 234 ? 90.289 17.387 67.825 1.00 53.60 234 GLN B N 1
ATOM 7646 C CA . GLN B 1 234 ? 91.235 16.320 68.135 1.00 55.16 234 GLN B CA 1
ATOM 7647 C C . GLN B 1 234 ? 92.647 16.610 67.634 1.00 56.49 234 GLN B C 1
ATOM 7648 O O . GLN B 1 234 ? 93.607 15.912 67.983 1.00 57.19 234 GLN B O 1
ATOM 7654 N N . LEU B 1 235 ? 92.766 17.657 66.827 1.00 57.76 235 LEU B N 1
ATOM 7655 C CA . LEU B 1 235 ? 94.042 18.050 66.251 1.00 57.79 235 LEU B CA 1
ATOM 7656 C C . LEU B 1 235 ? 94.779 19.085 67.089 1.00 57.51 235 LEU B C 1
ATOM 7657 O O . LEU B 1 235 ? 95.825 18.801 67.663 1.00 57.35 235 LEU B O 1
ATOM 7662 N N . TYR B 1 236 ? 94.217 20.285 67.160 1.00 57.52 236 TYR B N 1
ATOM 7663 C CA . TYR B 1 236 ? 94.832 21.380 67.893 1.00 58.26 236 TYR B CA 1
ATOM 7664 C C . TYR B 1 236 ? 94.361 21.557 69.333 1.00 56.99 236 TYR B C 1
ATOM 7665 O O . TYR B 1 236 ? 94.981 22.289 70.099 1.00 55.58 236 TYR B O 1
ATOM 7674 N N . ALA B 1 237 ? 93.268 20.900 69.703 1.00 55.23 237 ALA B N 1
ATOM 7675 C CA . ALA B 1 237 ? 92.755 20.993 71.067 1.00 54.56 237 ALA B CA 1
ATOM 7676 C C . ALA B 1 237 ? 92.434 19.587 71.575 1.00 53.72 237 ALA B C 1
ATOM 7677 O O . ALA B 1 237 ? 91.294 19.284 71.924 1.00 54.20 237 ALA B O 1
ATOM 7679 N N . PRO B 1 238 ? 93.446 18.710 71.625 1.00 52.95 238 PRO B N 1
ATOM 7680 C CA . PRO B 1 238 ? 93.281 17.332 72.084 1.00 51.39 238 PRO B CA 1
ATOM 7681 C C . PRO B 1 238 ? 92.663 17.173 73.480 1.00 50.36 238 PRO B C 1
ATOM 7682 O O . PRO B 1 238 ? 91.640 16.494 73.645 1.00 49.20 238 PRO B O 1
ATOM 7686 N N . GLU B 1 239 ? 93.285 17.786 74.485 1.00 49.58 239 GLU B N 1
ATOM 7687 C CA . GLU B 1 239 ? 92.767 17.679 75.840 1.00 49.35 239 GLU B CA 1
ATOM 7688 C C . GLU B 1 239 ? 91.308 18.103 75.891 1.00 47.36 239 GLU B C 1
ATOM 7689 O O . GLU B 1 239 ? 90.547 17.634 76.741 1.00 47.08 239 GLU B O 1
ATOM 7695 N N . ALA B 1 240 ? 90.916 18.981 74.973 1.00 44.25 240 ALA B N 1
ATOM 7696 C CA . ALA B 1 240 ? 89.537 19.446 74.911 1.00 42.04 240 ALA B CA 1
ATOM 7697 C C . ALA B 1 240 ? 88.694 18.419 74.161 1.00 40.12 240 ALA B C 1
ATOM 7698 O O . ALA B 1 240 ? 87.521 18.229 74.457 1.00 39.86 240 ALA B O 1
ATOM 7700 N N . PHE B 1 241 ? 89.301 17.746 73.192 1.00 38.86 241 PHE B N 1
ATOM 7701 C CA . PHE B 1 241 ? 88.587 16.733 72.419 1.00 39.04 241 PHE B CA 1
ATOM 7702 C C . PHE B 1 241 ? 88.281 15.540 73.302 1.00 38.39 241 PHE B C 1
ATOM 7703 O O . PHE B 1 241 ? 87.140 15.070 73.338 1.00 38.46 241 PHE B O 1
ATOM 7711 N N . ASN B 1 242 ? 89.311 15.055 74.005 1.00 37.02 242 ASN B N 1
ATOM 7712 C CA . ASN B 1 242 ? 89.190 13.909 74.918 1.00 37.00 242 ASN B CA 1
ATOM 7713 C C . ASN B 1 242 ? 88.048 14.168 75.882 1.00 36.03 242 ASN B C 1
ATOM 7714 O O . ASN B 1 242 ? 87.133 13.364 76.011 1.00 35.55 242 ASN B O 1
ATOM 7719 N N . TYR B 1 243 ? 88.115 15.307 76.560 1.00 34.91 243 TYR B N 1
ATOM 7720 C CA . TYR B 1 243 ? 87.081 15.676 77.493 1.00 33.67 243 TYR B CA 1
ATOM 7721 C C . TYR B 1 243 ? 85.711 15.530 76.839 1.00 33.58 243 TYR B C 1
ATOM 7722 O O . TYR B 1 243 ? 84.929 14.683 77.247 1.00 33.41 243 TYR B O 1
ATOM 7731 N N . MET B 1 244 ? 85.431 16.333 75.814 1.00 35.05 244 MET B N 1
ATOM 7732 C CA . MET B 1 244 ? 84.144 16.288 75.121 1.00 36.11 244 MET B CA 1
ATOM 7733 C C . MET B 1 244 ? 83.788 14.891 74.626 1.00 35.78 244 MET B C 1
ATOM 7734 O O . MET B 1 244 ? 82.616 14.534 74.527 1.00 34.00 244 MET B O 1
ATOM 7739 N N . ASP B 1 245 ? 84.805 14.103 74.306 1.00 36.94 245 ASP B N 1
ATOM 7740 C CA . ASP B 1 245 ? 84.590 12.752 73.815 1.00 38.36 245 ASP B CA 1
ATOM 7741 C C . ASP B 1 245 ? 84.049 11.893 74.958 1.00 38.25 245 ASP B C 1
ATOM 7742 O O . ASP B 1 245 ? 82.965 11.318 74.859 1.00 37.12 245 ASP B O 1
ATOM 7747 N N . LYS B 1 246 ? 84.807 11.835 76.047 1.00 38.84 246 LYS B N 1
ATOM 7748 C CA . LYS B 1 246 ? 84.444 11.049 77.217 1.00 41.66 246 LYS B CA 1
ATOM 7749 C C . LYS B 1 246 ? 83.138 11.540 77.853 1.00 41.86 246 LYS B C 1
ATOM 7750 O O . LYS B 1 246 ? 82.403 10.761 78.477 1.00 42.35 246 LYS B O 1
ATOM 7756 N N . PHE B 1 247 ? 82.841 12.824 77.675 1.00 41.05 247 PHE B N 1
ATOM 7757 C CA . PHE B 1 247 ? 81.640 13.416 78.239 1.00 39.81 247 PHE B CA 1
ATOM 7758 C C . PHE B 1 247 ? 80.382 13.016 77.491 1.00 40.68 247 PHE B C 1
ATOM 7759 O O . PHE B 1 247 ? 79.473 12.434 78.072 1.00 40.31 247 PHE B O 1
ATOM 7767 N N . ASN B 1 248 ? 80.333 13.329 76.201 1.00 41.25 248 ASN B N 1
ATOM 7768 C CA . ASN B 1 248 ? 79.167 13.036 75.373 1.00 42.73 248 ASN B CA 1
ATOM 7769 C C . ASN B 1 248 ? 78.856 11.572 75.121 1.00 44.75 248 ASN B C 1
ATOM 7770 O O . ASN B 1 248 ? 77.743 11.229 74.708 1.00 44.63 248 ASN B O 1
ATOM 7775 N N . GLU B 1 249 ? 79.833 10.709 75.360 1.00 47.09 249 GLU B N 1
ATOM 7776 C CA . GLU B 1 249 ? 79.644 9.283 75.146 1.00 50.82 249 GLU B CA 1
ATOM 7777 C C . GLU B 1 249 ? 79.502 8.523 76.456 1.00 51.90 249 GLU B C 1
ATOM 7778 O O . GLU B 1 249 ? 79.337 7.303 76.455 1.00 53.66 249 GLU B O 1
ATOM 7784 N N . GLN B 1 250 ? 79.572 9.239 77.575 1.00 51.79 250 GLN B N 1
ATOM 7785 C CA . GLN B 1 250 ? 79.454 8.593 78.877 1.00 50.19 250 GLN B CA 1
ATOM 7786 C C . GLN B 1 250 ? 78.885 9.535 79.923 1.00 48.16 250 GLN B C 1
ATOM 7787 O O . GLN B 1 250 ? 77.676 9.619 80.131 1.00 48.92 250 GLN B O 1
ATOM 7793 N N . GLU B 1 251 ? 79.785 10.249 80.572 1.00 45.17 251 GLU B N 1
ATOM 7794 C CA . GLU B 1 251 ? 79.447 11.188 81.621 1.00 42.83 251 GLU B CA 1
ATOM 7795 C C . GLU B 1 251 ? 78.171 12.022 81.439 1.00 41.08 251 GLU B C 1
ATOM 7796 O O . GLU B 1 251 ? 77.650 12.562 82.413 1.00 42.26 251 GLU B O 1
ATOM 7802 N N . ILE B 1 252 ? 77.663 12.147 80.217 1.00 38.33 252 ILE B N 1
ATOM 7803 C CA . ILE B 1 252 ? 76.455 12.949 79.996 1.00 33.68 252 ILE B CA 1
ATOM 7804 C C . ILE B 1 252 ? 75.277 12.343 80.773 1.00 31.52 252 ILE B C 1
ATOM 7805 O O . ILE B 1 252 ? 74.444 13.047 81.343 1.00 31.39 252 ILE B O 1
ATOM 7810 N N . ASN B 1 253 ? 75.227 11.021 80.797 1.00 30.72 253 ASN B N 1
ATOM 7811 C CA . ASN B 1 253 ? 74.172 10.310 81.492 1.00 29.11 253 ASN B CA 1
ATOM 7812 C C . ASN B 1 253 ? 74.131 10.693 82.980 1.00 24.97 253 ASN B C 1
ATOM 7813 O O . ASN B 1 253 ? 73.054 10.891 83.549 1.00 23.98 253 ASN B O 1
ATOM 7818 N N . LEU B 1 254 ? 75.305 10.790 83.606 1.00 22.61 254 LEU B N 1
ATOM 7819 C CA . LEU B 1 254 ? 75.405 11.179 85.012 1.00 22.66 254 LEU B CA 1
ATOM 7820 C C . LEU B 1 254 ? 74.852 12.601 85.191 1.00 21.97 254 LEU B C 1
ATOM 7821 O O . LEU B 1 254 ? 74.121 12.879 86.142 1.00 23.00 254 LEU B O 1
ATOM 7826 N N . SER B 1 255 ? 75.194 13.493 84.263 1.00 20.90 255 SER B N 1
ATOM 7827 C CA . SER B 1 255 ? 74.701 14.874 84.307 1.00 20.34 255 SER B CA 1
ATOM 7828 C C . SER B 1 255 ? 73.180 14.857 84.316 1.00 18.01 255 SER B C 1
ATOM 7829 O O . SER B 1 255 ? 72.548 15.616 85.044 1.00 19.69 255 SER B O 1
ATOM 7832 N N . LEU B 1 256 ? 72.598 13.998 83.485 1.00 18.25 256 LEU B N 1
ATOM 7833 C CA . LEU B 1 256 ? 71.149 13.880 83.418 1.00 18.75 256 LEU B CA 1
ATOM 7834 C C . LEU B 1 256 ? 70.722 13.464 84.832 1.00 18.77 256 LEU B C 1
ATOM 7835 O O . LEU B 1 256 ? 70.096 14.2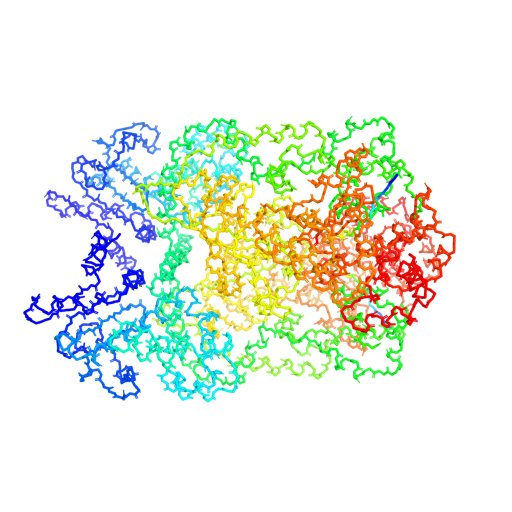52 85.545 1.00 22.00 256 LEU B O 1
ATOM 7840 N N . GLU B 1 257 ? 71.078 12.237 85.230 1.00 19.18 257 GLU B N 1
ATOM 7841 C CA . GLU B 1 257 ? 70.778 11.710 86.568 1.00 19.83 257 GLU B CA 1
ATOM 7842 C C . GLU B 1 257 ? 70.947 12.747 87.690 1.00 18.34 257 GLU B C 1
ATOM 7843 O O . GLU B 1 257 ? 70.051 12.935 88.501 1.00 19.81 257 GLU B O 1
ATOM 7849 N N . GLU B 1 258 ? 72.085 13.428 87.731 1.00 18.29 258 GLU B N 1
ATOM 7850 C CA . GLU B 1 258 ? 72.315 14.427 88.775 1.00 19.13 258 GLU B CA 1
ATOM 7851 C C . GLU B 1 258 ? 71.277 15.552 88.735 1.00 21.37 258 GLU B C 1
ATOM 7852 O O . GLU B 1 258 ? 70.849 16.047 89.774 1.00 20.67 258 GLU B O 1
ATOM 7858 N N . LEU B 1 259 ? 70.865 15.949 87.539 1.00 23.19 259 LEU B N 1
ATOM 7859 C CA . LEU B 1 259 ? 69.875 16.999 87.386 1.00 22.95 259 LEU B CA 1
ATOM 7860 C C . LEU B 1 259 ? 68.515 16.472 87.837 1.00 23.50 259 LEU B C 1
ATOM 7861 O O . LEU B 1 259 ? 67.722 17.209 88.422 1.00 22.66 259 LEU B O 1
ATOM 7866 N N . LYS B 1 260 ? 68.247 15.195 87.562 1.00 23.75 260 LYS B N 1
ATOM 7867 C CA . LYS B 1 260 ? 66.978 14.574 87.952 1.00 22.98 260 LYS B CA 1
ATOM 7868 C C . LYS B 1 260 ? 66.837 14.580 89.474 1.00 20.92 260 LYS B C 1
ATOM 7869 O O . LYS B 1 260 ? 65.719 14.668 90.016 1.00 17.24 260 LYS B O 1
ATOM 7875 N N . ASP B 1 261 ? 67.995 14.495 90.134 1.00 22.68 261 ASP B N 1
ATOM 7876 C CA . ASP B 1 261 ? 68.121 14.474 91.587 1.00 25.00 261 ASP B CA 1
ATOM 7877 C C . ASP B 1 261 ? 67.863 15.847 92.245 1.00 26.75 261 ASP B C 1
ATOM 7878 O O . ASP B 1 261 ? 67.822 15.948 93.467 1.00 25.05 261 ASP B O 1
ATOM 7883 N N . GLN B 1 262 ? 67.697 16.903 91.452 1.00 26.12 262 GLN B N 1
ATOM 7884 C CA . GLN B 1 262 ? 67.397 18.220 92.021 1.00 27.87 262 GLN B CA 1
ATOM 7885 C C . GLN B 1 262 ? 65.876 18.377 92.001 1.00 27.90 262 GLN B C 1
ATOM 7886 O O . GLN B 1 262 ? 65.322 19.340 92.544 1.00 29.08 262 GLN B O 1
ATOM 7892 N N . ARG B 1 263 ? 65.203 17.428 91.363 1.00 27.25 263 ARG B N 1
ATOM 7893 C CA . ARG B 1 263 ? 63.760 17.512 91.233 1.00 29.60 263 ARG B CA 1
ATOM 7894 C C . ARG B 1 263 ? 62.932 16.718 92.233 1.00 30.38 263 ARG B C 1
ATOM 7895 O O . ARG B 1 263 ? 63.070 15.504 92.368 1.00 33.03 263 ARG B O 1
ATOM 7903 N N . MET B 1 264 ? 62.060 17.423 92.938 1.00 28.88 264 MET B N 1
ATOM 7904 C CA . MET B 1 264 ? 61.203 16.771 93.903 1.00 29.69 264 MET B CA 1
ATOM 7905 C C . MET B 1 264 ? 60.509 15.553 93.285 1.00 29.39 264 MET B C 1
ATOM 7906 O O . MET B 1 264 ? 60.837 14.407 93.623 1.00 27.71 264 MET B O 1
ATOM 7911 N N . LEU B 1 265 ? 59.571 15.807 92.373 1.00 28.65 265 LEU B N 1
ATOM 7912 C CA . LEU B 1 265 ? 58.801 14.750 91.718 1.00 29.99 265 LEU B CA 1
ATOM 7913 C C . LEU B 1 265 ? 59.633 13.594 91.130 1.00 28.42 265 LEU B C 1
ATOM 7914 O O . LEU B 1 265 ? 59.174 12.452 91.076 1.00 29.51 265 LEU B O 1
ATOM 7919 N N . SER B 1 266 ? 60.859 13.885 90.711 1.00 28.15 266 SER B N 1
ATOM 7920 C CA . SER B 1 266 ? 61.740 12.862 90.159 1.00 28.87 266 SER B CA 1
ATOM 7921 C C . SER B 1 266 ? 62.245 11.965 91.271 1.00 27.95 266 SER B C 1
ATOM 7922 O O . SER B 1 266 ? 62.274 10.744 91.133 1.00 26.90 266 SER B O 1
ATOM 7925 N N . ARG B 1 267 ? 62.652 12.586 92.376 1.00 25.06 267 ARG B N 1
ATOM 7926 C CA . ARG B 1 267 ? 63.164 11.853 93.531 1.00 25.10 267 ARG B CA 1
ATOM 7927 C C . ARG B 1 267 ? 62.108 10.937 94.109 1.00 24.51 267 ARG B C 1
ATOM 7928 O O . ARG B 1 267 ? 62.385 9.801 94.489 1.00 25.18 267 ARG B O 1
ATOM 7936 N N . TYR B 1 268 ? 60.894 11.457 94.183 1.00 22.75 268 TYR B N 1
ATOM 7937 C CA . TYR B 1 268 ? 59.785 10.721 94.735 1.00 27.29 268 TYR B CA 1
ATOM 7938 C C . TYR B 1 268 ? 59.376 9.556 93.832 1.00 28.84 268 TYR B C 1
ATOM 7939 O O . TYR B 1 268 ? 59.106 8.444 94.299 1.00 27.75 268 TYR B O 1
ATOM 7948 N N . GLU B 1 269 ? 59.348 9.804 92.532 1.00 26.41 269 GLU B N 1
ATOM 7949 C CA . GLU B 1 269 ? 58.967 8.775 91.570 1.00 27.72 269 GLU B CA 1
ATOM 7950 C C . GLU B 1 269 ? 59.908 7.591 91.733 1.00 25.51 269 GLU B C 1
ATOM 7951 O O . GLU B 1 269 ? 59.480 6.437 91.826 1.00 25.71 269 GLU B O 1
ATOM 7957 N N . LYS B 1 270 ? 61.200 7.898 91.776 1.00 24.71 270 LYS B N 1
ATOM 7958 C CA . LYS B 1 270 ? 62.230 6.879 91.914 1.00 23.16 270 LYS B CA 1
ATOM 7959 C C . LYS B 1 270 ? 61.967 6.024 93.148 1.00 24.56 270 LYS B C 1
ATOM 7960 O O . LYS B 1 270 ? 61.905 4.791 93.059 1.00 26.47 270 LYS B O 1
ATOM 7966 N N . TRP B 1 271 ? 61.806 6.704 94.286 1.00 23.63 271 TRP B N 1
ATOM 7967 C CA . TRP B 1 271 ? 61.530 6.077 95.578 1.00 25.88 271 TRP B CA 1
ATOM 7968 C C . TRP B 1 271 ? 60.396 5.075 95.399 1.00 27.58 271 TRP B C 1
ATOM 7969 O O . TRP B 1 271 ? 60.504 3.919 95.813 1.00 24.22 271 TRP B O 1
ATOM 7980 N N . GLU B 1 272 ? 59.316 5.539 94.776 1.00 27.79 272 GLU B N 1
ATOM 7981 C CA . GLU B 1 272 ? 58.136 4.721 94.519 1.00 30.94 272 GLU B CA 1
ATOM 7982 C C . GLU B 1 272 ? 58.414 3.395 93.845 1.00 31.11 272 GLU B C 1
ATOM 7983 O O . GLU B 1 272 ? 57.965 2.339 94.303 1.00 30.56 272 GLU B O 1
ATOM 7989 N N . LYS B 1 273 ? 59.141 3.449 92.738 1.00 32.26 273 LYS B N 1
ATOM 7990 C CA . LYS B 1 273 ? 59.436 2.240 91.991 1.00 33.55 273 LYS B CA 1
ATOM 7991 C C . LYS B 1 273 ? 60.347 1.297 92.744 1.00 33.47 273 LYS B C 1
ATOM 7992 O O . LYS B 1 273 ? 60.161 0.085 92.684 1.00 32.59 273 LYS B O 1
ATOM 7998 N N . ILE B 1 274 ? 61.326 1.850 93.455 1.00 32.18 274 ILE B N 1
ATOM 7999 C CA . ILE B 1 274 ? 62.243 1.038 94.251 1.00 30.66 274 ILE B CA 1
ATOM 8000 C C . ILE B 1 274 ? 61.427 0.404 95.373 1.00 30.53 274 ILE B C 1
ATOM 8001 O O . ILE B 1 274 ? 61.607 -0.767 95.713 1.00 29.34 274 ILE B O 1
ATOM 8006 N N . LYS B 1 275 ? 60.527 1.197 95.940 1.00 30.48 275 LYS B N 1
ATOM 8007 C CA . LYS B 1 275 ? 59.674 0.749 97.032 1.00 32.15 275 LYS B CA 1
ATOM 8008 C C . LYS B 1 275 ? 58.680 -0.294 96.569 1.00 32.22 275 LYS B C 1
ATOM 8009 O O . LYS B 1 275 ? 58.407 -1.279 97.274 1.00 31.80 275 LYS B O 1
ATOM 8015 N N . GLN B 1 276 ? 58.128 -0.068 95.386 1.00 32.05 276 GLN B N 1
ATOM 8016 C CA . GLN B 1 276 ? 57.157 -0.991 94.844 1.00 32.92 276 GLN B CA 1
ATOM 8017 C C . GLN B 1 276 ? 57.848 -2.316 94.642 1.00 31.22 276 GLN B C 1
ATOM 8018 O O . GLN B 1 276 ? 57.524 -3.303 95.305 1.00 31.12 276 GLN B O 1
ATOM 8024 N N . HIS B 1 277 ? 58.816 -2.327 93.733 1.00 29.98 277 HIS B N 1
ATOM 8025 C CA . HIS B 1 277 ? 59.579 -3.502 93.433 1.00 29.46 277 HIS B CA 1
ATOM 8026 C C . HIS B 1 277 ? 59.843 -4.383 94.690 1.00 30.00 277 HIS B C 1
ATOM 8027 O O . HIS B 1 277 ? 59.743 -5.597 94.593 1.00 29.84 277 HIS B O 1
ATOM 8034 N N . TYR B 1 278 ? 60.191 -3.786 95.835 1.00 28.43 278 TYR B N 1
ATOM 8035 C CA . TYR B 1 278 ? 60.505 -4.567 97.027 1.00 27.19 278 TYR B CA 1
ATOM 8036 C C . TYR B 1 278 ? 59.301 -4.812 97.937 1.00 27.92 278 TYR B C 1
ATOM 8037 O O . TYR B 1 278 ? 59.451 -5.346 99.029 1.00 27.59 278 TYR B O 1
ATOM 8046 N N . GLN B 1 279 ? 58.106 -4.441 97.505 1.00 28.91 279 GLN B N 1
ATOM 8047 C CA . GLN B 1 279 ? 56.958 -4.629 98.375 1.00 32.94 279 GLN B CA 1
ATOM 8048 C C . GLN B 1 279 ? 56.797 -6.040 98.926 1.00 33.38 279 GLN B C 1
ATOM 8049 O O . GLN B 1 279 ? 56.813 -6.237 100.141 1.00 32.96 279 GLN B O 1
ATOM 8055 N N . HIS B 1 280 ? 56.656 -7.015 98.035 1.00 33.63 280 HIS B N 1
ATOM 8056 C CA . HIS B 1 280 ? 56.489 -8.390 98.456 1.00 34.86 280 HIS B CA 1
ATOM 8057 C C . HIS B 1 280 ? 57.563 -8.812 99.469 1.00 33.95 280 HIS B C 1
ATOM 8058 O O . HIS B 1 280 ? 57.270 -9.488 100.465 1.00 33.63 280 HIS B O 1
ATOM 8065 N N . TRP B 1 281 ? 58.805 -8.404 99.228 1.00 32.95 281 TRP B N 1
ATOM 8066 C CA . TRP B 1 281 ? 59.878 -8.728 100.156 1.00 33.13 281 TRP B CA 1
ATOM 8067 C C . TRP B 1 281 ? 59.505 -8.064 101.469 1.00 33.99 281 TRP B C 1
ATOM 8068 O O . TRP B 1 281 ? 59.520 -8.698 102.525 1.00 32.99 281 TRP B O 1
ATOM 8079 N N . SER B 1 282 ? 59.160 -6.781 101.386 1.00 35.44 282 SER B N 1
ATOM 8080 C CA . SER B 1 282 ? 58.774 -5.994 102.554 1.00 36.17 282 SER B CA 1
ATOM 8081 C C . SER B 1 282 ? 57.621 -6.630 103.321 1.00 37.73 282 SER B C 1
ATOM 8082 O O . SER B 1 282 ? 57.593 -6.590 104.554 1.00 37.34 282 SER B O 1
ATOM 8085 N N . ASP B 1 283 ? 56.675 -7.218 102.589 1.00 39.60 283 ASP B N 1
ATOM 8086 C CA . ASP B 1 283 ? 55.511 -7.833 103.215 1.00 40.98 283 ASP B CA 1
ATOM 8087 C C . ASP B 1 283 ? 55.742 -9.261 103.695 1.00 41.16 283 ASP B C 1
ATOM 8088 O O . ASP B 1 283 ? 54.815 -9.913 104.171 1.00 41.71 283 ASP B O 1
ATOM 8093 N N . SER B 1 284 ? 56.971 -9.750 103.581 1.00 41.18 284 SER B N 1
ATOM 8094 C CA . SER B 1 284 ? 57.275 -11.098 104.040 1.00 43.12 284 SER B CA 1
ATOM 8095 C C . SER B 1 284 ? 58.217 -11.040 105.248 1.00 43.75 284 SER B C 1
ATOM 8096 O O . SER B 1 284 ? 58.672 -12.069 105.747 1.00 43.98 284 SER B O 1
ATOM 8099 N N . LEU B 1 285 ? 58.507 -9.831 105.717 1.00 43.40 285 LEU B N 1
ATOM 8100 C CA . LEU B 1 285 ? 59.416 -9.662 106.840 1.00 43.59 285 LEU B CA 1
ATOM 8101 C C . LEU B 1 285 ? 58.832 -10.120 108.148 1.00 44.40 285 LEU B C 1
ATOM 8102 O O . LEU B 1 285 ? 57.870 -9.537 108.637 1.00 43.96 285 LEU B O 1
ATOM 8107 N N . SER B 1 286 ? 59.424 -11.164 108.717 1.00 45.40 286 SER B N 1
ATOM 8108 C CA . SER B 1 286 ? 58.979 -11.678 110.002 1.00 46.23 286 SER B CA 1
ATOM 8109 C C . SER B 1 286 ? 59.378 -10.611 111.012 1.00 47.36 286 SER B C 1
ATOM 8110 O O . SER B 1 286 ? 60.108 -9.686 110.676 1.00 46.76 286 SER B O 1
ATOM 8113 N N . GLU B 1 287 ? 58.901 -10.722 112.242 1.00 48.10 287 GLU B N 1
ATOM 8114 C CA . GLU B 1 287 ? 59.274 -9.740 113.241 1.00 49.01 287 GLU B CA 1
ATOM 8115 C C . GLU B 1 287 ? 60.765 -9.886 113.513 1.00 47.83 287 GLU B C 1
ATOM 8116 O O . GLU B 1 287 ? 61.453 -8.910 113.822 1.00 48.07 287 GLU B O 1
ATOM 8122 N N . GLU B 1 288 ? 61.256 -11.117 113.394 1.00 46.49 288 GLU B N 1
ATOM 8123 C CA . GLU B 1 288 ? 62.663 -11.393 113.646 1.00 45.69 288 GLU B CA 1
ATOM 8124 C C . GLU B 1 288 ? 63.490 -10.700 112.580 1.00 44.84 288 GLU B C 1
ATOM 8125 O O . GLU B 1 288 ? 64.541 -10.122 112.867 1.00 44.13 288 GLU B O 1
ATOM 8131 N N . GLY B 1 289 ? 62.994 -10.754 111.348 1.00 43.58 289 GLY B N 1
ATOM 8132 C CA . GLY B 1 289 ? 63.684 -10.125 110.242 1.00 42.78 289 GLY B CA 1
ATOM 8133 C C . GLY B 1 289 ? 63.858 -8.650 110.512 1.00 41.95 289 GLY B C 1
ATOM 8134 O O . GLY B 1 289 ? 64.977 -8.168 110.683 1.00 42.30 289 GLY B O 1
ATOM 8135 N N . ARG B 1 290 ? 62.745 -7.929 110.552 1.00 41.73 290 ARG B N 1
ATOM 8136 C CA . ARG B 1 290 ? 62.778 -6.504 110.811 1.00 41.01 290 ARG B CA 1
ATOM 8137 C C . ARG B 1 290 ? 63.696 -6.265 111.993 1.00 39.43 290 ARG B C 1
ATOM 8138 O O . ARG B 1 290 ? 64.413 -5.268 112.056 1.00 39.22 290 ARG B O 1
ATOM 8146 N N . GLY B 1 291 ? 63.684 -7.216 112.917 1.00 39.12 291 GLY B N 1
ATOM 8147 C CA . GLY B 1 291 ? 64.517 -7.122 114.098 1.00 36.95 291 GLY B CA 1
ATOM 8148 C C . GLY B 1 291 ? 65.980 -7.055 113.738 1.00 36.40 291 GLY B C 1
ATOM 8149 O O . GLY B 1 291 ? 66.702 -6.192 114.239 1.00 37.97 291 GLY B O 1
ATOM 8150 N N . LEU B 1 292 ? 66.416 -7.975 112.879 1.00 35.46 292 LEU B N 1
ATOM 8151 C CA . LEU B 1 292 ? 67.800 -8.011 112.433 1.00 33.79 292 LEU B CA 1
ATOM 8152 C C . LEU B 1 292 ? 68.190 -6.684 111.799 1.00 32.75 292 LEU B C 1
ATOM 8153 O O . LEU B 1 292 ? 69.077 -5.985 112.307 1.00 33.04 292 LEU B O 1
ATOM 8158 N N . LEU B 1 293 ? 67.518 -6.338 110.698 1.00 33.58 293 LEU B N 1
ATOM 8159 C CA . LEU B 1 293 ? 67.799 -5.102 109.974 1.00 33.56 293 LEU B CA 1
ATOM 8160 C C . LEU B 1 293 ? 67.924 -3.890 110.886 1.00 34.82 293 LEU B C 1
ATOM 8161 O O . LEU B 1 293 ? 68.826 -3.064 110.725 1.00 34.71 293 LEU B O 1
ATOM 8166 N N . LYS B 1 294 ? 67.023 -3.775 111.852 1.00 35.20 294 LYS B N 1
ATOM 8167 C CA . LYS B 1 294 ? 67.088 -2.647 112.769 1.00 35.05 294 LYS B CA 1
ATOM 8168 C C . LYS B 1 294 ? 68.403 -2.685 113.573 1.00 34.02 294 LYS B C 1
ATOM 8169 O O . LYS B 1 294 ? 69.073 -1.662 113.723 1.00 32.98 294 LYS B O 1
ATOM 8175 N N . LYS B 1 295 ? 68.787 -3.862 114.062 1.00 32.71 295 LYS B N 1
ATOM 8176 C CA . LYS B 1 295 ? 70.021 -3.988 114.838 1.00 32.73 295 LYS B CA 1
ATOM 8177 C C . LYS B 1 295 ? 71.234 -3.599 114.003 1.00 31.16 295 LYS B C 1
ATOM 8178 O O . LYS B 1 295 ? 72.181 -2.981 114.490 1.00 29.59 295 LYS B O 1
ATOM 8184 N N . LEU B 1 296 ? 71.180 -3.980 112.731 1.00 29.74 296 LEU B N 1
ATOM 8185 C CA . LEU B 1 296 ? 72.230 -3.706 111.751 1.00 30.28 296 LEU B CA 1
ATOM 8186 C C . LEU B 1 296 ? 72.533 -2.223 111.614 1.00 30.98 296 LEU B C 1
ATOM 8187 O O . LEU B 1 296 ? 73.692 -1.832 111.500 1.00 30.14 296 LEU B O 1
ATOM 8192 N N . GLN B 1 297 ? 71.483 -1.410 111.612 1.00 31.69 297 GLN B N 1
ATOM 8193 C CA . GLN B 1 297 ? 71.624 0.035 111.494 1.00 33.07 297 GLN B CA 1
ATOM 8194 C C . GLN B 1 297 ? 72.030 0.676 112.798 1.00 33.96 297 GLN B C 1
ATOM 8195 O O . GLN B 1 297 ? 72.885 1.559 112.808 1.00 33.22 297 GLN B O 1
ATOM 8201 N N . ILE B 1 298 ? 71.400 0.232 113.889 1.00 34.15 298 ILE B N 1
ATOM 8202 C CA . ILE B 1 298 ? 71.662 0.758 115.234 1.00 36.03 298 ILE B CA 1
ATOM 8203 C C . ILE B 1 298 ? 72.416 -0.261 116.080 1.00 35.61 298 ILE B C 1
ATOM 8204 O O . ILE B 1 298 ? 71.888 -1.312 116.421 1.00 35.95 298 ILE B O 1
ATOM 8209 N N . PRO B 1 299 ? 73.663 0.042 116.438 1.00 35.49 299 PRO B N 1
ATOM 8210 C CA . PRO B 1 299 ? 74.419 -0.911 117.247 1.00 36.20 299 PRO B CA 1
ATOM 8211 C C . PRO B 1 299 ? 73.937 -0.953 118.694 1.00 38.26 299 PRO B C 1
ATOM 8212 O O . PRO B 1 299 ? 73.439 0.044 119.226 1.00 38.90 299 PRO B O 1
ATOM 8216 N N . ILE B 1 300 ? 74.093 -2.110 119.330 1.00 39.64 300 ILE B N 1
ATOM 8217 C CA . ILE B 1 300 ? 73.698 -2.274 120.726 1.00 39.90 300 ILE B CA 1
ATOM 8218 C C . ILE B 1 300 ? 74.835 -1.842 121.631 1.00 38.82 300 ILE B C 1
ATOM 8219 O O . ILE B 1 300 ? 75.920 -2.409 121.564 1.00 36.05 300 ILE B O 1
ATOM 8224 N N . GLU B 1 301 ? 74.590 -0.842 122.472 1.00 39.32 301 GLU B N 1
ATOM 8225 C CA . GLU B 1 301 ? 75.609 -0.364 123.407 1.00 41.06 301 GLU B CA 1
ATOM 8226 C C . GLU B 1 301 ? 75.696 -1.320 124.597 1.00 41.30 301 GLU B C 1
ATOM 8227 O O . GLU B 1 301 ? 74.711 -1.977 124.940 1.00 40.14 301 GLU B O 1
ATOM 8233 N N . PRO B 1 302 ? 76.874 -1.411 125.241 1.00 41.97 302 PRO B N 1
ATOM 8234 C CA . PRO B 1 302 ? 77.057 -2.302 126.400 1.00 44.00 302 PRO B CA 1
ATOM 8235 C C . PRO B 1 302 ? 76.219 -1.777 127.563 1.00 44.89 302 PRO B C 1
ATOM 8236 O O . PRO B 1 302 ? 76.107 -0.563 127.753 1.00 44.91 302 PRO B O 1
ATOM 8240 N N . LYS B 1 303 ? 75.634 -2.675 128.347 1.00 47.07 303 LYS B N 1
ATOM 8241 C CA . LYS B 1 303 ? 74.823 -2.247 129.482 1.00 49.72 303 LYS B CA 1
ATOM 8242 C C . LYS B 1 303 ? 75.638 -2.277 130.782 1.00 50.94 303 LYS B C 1
ATOM 8243 O O . LYS B 1 303 ? 76.064 -3.335 131.240 1.00 51.82 303 LYS B O 1
ATOM 8249 N N . LYS B 1 304 ? 75.845 -1.095 131.355 1.00 52.57 304 LYS B N 1
ATOM 8250 C CA . LYS B 1 304 ? 76.612 -0.894 132.585 1.00 54.77 304 LYS B CA 1
ATOM 8251 C C . LYS B 1 304 ? 76.544 -1.990 133.668 1.00 55.56 304 LYS B C 1
ATOM 8252 O O . LYS B 1 304 ? 77.581 -2.538 134.054 1.00 55.47 304 LYS B O 1
ATOM 8258 N N . ASP B 1 305 ? 75.354 -2.315 134.172 1.00 56.67 305 ASP B N 1
ATOM 8259 C CA . ASP B 1 305 ? 75.286 -3.336 135.213 1.00 58.53 305 ASP B CA 1
ATOM 8260 C C . ASP B 1 305 ? 75.523 -4.752 134.697 1.00 57.86 305 ASP B C 1
ATOM 8261 O O . ASP B 1 305 ? 76.104 -5.577 135.402 1.00 59.60 305 ASP B O 1
ATOM 8266 N N . ASP B 1 306 ? 75.080 -5.033 133.475 1.00 56.01 306 ASP B N 1
ATOM 8267 C CA . ASP B 1 306 ? 75.298 -6.344 132.868 1.00 53.38 306 ASP B CA 1
ATOM 8268 C C . ASP B 1 306 ? 76.782 -6.634 133.016 1.00 51.74 306 ASP B C 1
ATOM 8269 O O . ASP B 1 306 ? 77.187 -7.742 133.371 1.00 52.07 306 ASP B O 1
ATOM 8274 N N . ILE B 1 307 ? 77.584 -5.611 132.730 1.00 49.83 307 ILE B N 1
ATOM 8275 C CA . ILE B 1 307 ? 79.037 -5.698 132.826 1.00 48.56 307 ILE B CA 1
ATOM 8276 C C . ILE B 1 307 ? 79.474 -6.071 134.237 1.00 48.27 307 ILE B C 1
ATOM 8277 O O . ILE B 1 307 ? 80.367 -6.900 134.417 1.00 47.08 307 ILE B O 1
ATOM 8282 N N . ILE B 1 308 ? 78.841 -5.458 135.235 1.00 48.07 308 ILE B N 1
ATOM 8283 C CA . ILE B 1 308 ? 79.191 -5.715 136.626 1.00 48.80 308 ILE B CA 1
ATOM 8284 C C . ILE B 1 308 ? 78.948 -7.156 137.092 1.00 48.54 308 ILE B C 1
ATOM 8285 O O . ILE B 1 308 ? 79.865 -7.797 137.602 1.00 48.06 308 ILE B O 1
ATOM 8290 N N . HIS B 1 309 ? 77.730 -7.664 136.918 1.00 48.05 309 HIS B N 1
ATOM 8291 C CA . HIS B 1 309 ? 77.416 -9.033 137.329 1.00 48.77 309 HIS B CA 1
ATOM 8292 C C . HIS B 1 309 ? 78.424 -10.053 136.799 1.00 48.57 309 HIS B C 1
ATOM 8293 O O . HIS B 1 309 ? 78.749 -11.030 137.483 1.00 49.87 309 HIS B O 1
ATOM 8300 N N . SER B 1 310 ? 78.903 -9.830 135.576 1.00 46.12 310 SER B N 1
ATOM 8301 C CA . SER B 1 310 ? 79.869 -10.724 134.946 1.00 43.64 310 SER B CA 1
ATOM 8302 C C . SER B 1 310 ? 81.200 -10.685 135.683 1.00 41.19 310 SER B C 1
ATOM 8303 O O . SER B 1 310 ? 82.033 -11.583 135.538 1.00 39.87 310 SER B O 1
ATOM 8306 N N . LEU B 1 311 ? 81.396 -9.634 136.469 1.00 40.05 311 LEU B N 1
ATOM 8307 C CA . LEU B 1 311 ? 82.616 -9.474 137.249 1.00 39.12 311 LEU B CA 1
ATOM 8308 C C . LEU B 1 311 ? 82.684 -10.511 138.368 1.00 38.73 311 LEU B C 1
ATOM 8309 O O . LEU B 1 311 ? 81.653 -10.929 138.899 1.00 36.40 311 LEU B O 1
ATOM 8314 N N . SER B 1 312 ? 83.895 -10.939 138.710 1.00 38.14 312 SER B N 1
ATOM 8315 C CA . SER B 1 312 ? 84.081 -11.883 139.799 1.00 40.64 312 SER B CA 1
ATOM 8316 C C . SER B 1 312 ? 84.295 -10.960 140.997 1.00 42.63 312 SER B C 1
ATOM 8317 O O . SER B 1 312 ? 84.467 -9.751 140.826 1.00 43.39 312 SER B O 1
ATOM 8320 N N . GLN B 1 313 ? 84.281 -11.504 142.207 1.00 41.97 313 GLN B N 1
ATOM 8321 C CA . GLN B 1 313 ? 84.471 -10.662 143.377 1.00 41.87 313 GLN B CA 1
ATOM 8322 C C . GLN B 1 313 ? 85.802 -9.939 143.327 1.00 41.71 313 GLN B C 1
ATOM 8323 O O . GLN B 1 313 ? 85.874 -8.733 143.569 1.00 40.95 313 GLN B O 1
ATOM 8329 N N . GLU B 1 314 ? 86.857 -10.666 142.994 1.00 42.44 314 GLU B N 1
ATOM 8330 C CA . GLU B 1 314 ? 88.164 -10.043 142.928 1.00 44.66 314 GLU B CA 1
ATOM 8331 C C . GLU B 1 314 ? 88.074 -8.817 142.018 1.00 45.46 314 GLU B C 1
ATOM 8332 O O . GLU B 1 314 ? 88.480 -7.720 142.395 1.00 45.82 314 GLU B O 1
ATOM 8338 N N . GLU B 1 315 ? 87.512 -9.002 140.828 1.00 44.19 315 GLU B N 1
ATOM 8339 C CA . GLU B 1 315 ? 87.373 -7.913 139.860 1.00 44.60 315 GLU B CA 1
ATOM 8340 C C . GLU B 1 315 ? 86.595 -6.700 140.363 1.00 44.52 315 GLU B C 1
ATOM 8341 O O . GLU B 1 315 ? 87.069 -5.574 140.227 1.00 44.41 315 GLU B O 1
ATOM 8347 N N . LYS B 1 316 ? 85.417 -6.915 140.945 1.00 44.73 316 LYS B N 1
ATOM 8348 C CA . LYS B 1 316 ? 84.629 -5.791 141.446 1.00 45.59 316 LYS B CA 1
ATOM 8349 C C . LYS B 1 316 ? 85.470 -4.976 142.419 1.00 47.37 316 LYS B C 1
ATOM 8350 O O . LYS B 1 316 ? 85.218 -3.790 142.633 1.00 47.33 316 LYS B O 1
ATOM 8356 N N . GLU B 1 317 ? 86.471 -5.622 143.008 1.00 49.69 317 GLU B N 1
ATOM 8357 C CA . GLU B 1 317 ? 87.346 -4.951 143.960 1.00 52.21 317 GLU B CA 1
ATOM 8358 C C . GLU B 1 317 ? 88.300 -4.010 143.225 1.00 52.91 317 GLU B C 1
ATOM 8359 O O . GLU B 1 317 ? 88.317 -2.804 143.490 1.00 52.19 317 GLU B O 1
ATOM 8365 N N . LEU B 1 318 ? 89.082 -4.564 142.299 1.00 54.10 318 LEU B N 1
ATOM 8366 C CA . LEU B 1 318 ? 90.036 -3.793 141.503 1.00 55.52 318 LEU B CA 1
ATOM 8367 C C . LEU B 1 318 ? 89.358 -2.614 140.825 1.00 57.36 318 LEU B C 1
ATOM 8368 O O . LEU B 1 318 ? 89.979 -1.579 140.613 1.00 56.97 318 LEU B O 1
ATOM 8373 N N . LEU B 1 319 ? 88.086 -2.789 140.476 1.00 59.42 319 LEU B N 1
ATOM 8374 C CA . LEU B 1 319 ? 87.311 -1.750 139.807 1.00 61.96 319 LEU B CA 1
ATOM 8375 C C . LEU B 1 319 ? 87.081 -0.540 140.695 1.00 63.99 319 LEU B C 1
ATOM 8376 O O . LEU B 1 319 ? 86.969 0.583 140.206 1.00 64.80 319 LEU B O 1
ATOM 8381 N N . LYS B 1 320 ? 87.011 -0.769 142.002 1.00 66.21 320 LYS B N 1
ATOM 8382 C CA . LYS B 1 320 ? 86.796 0.319 142.944 1.00 68.47 320 LYS B CA 1
ATOM 8383 C C . LYS B 1 320 ? 88.055 1.156 143.125 1.00 69.62 320 LYS B C 1
ATOM 8384 O O . LYS B 1 320 ? 88.000 2.384 143.128 1.00 70.60 320 LYS B O 1
ATOM 8390 N N . ARG B 1 321 ? 89.190 0.477 143.251 1.00 70.94 321 ARG B N 1
ATOM 8391 C CA . ARG B 1 321 ? 90.478 1.128 143.494 1.00 72.18 321 ARG B CA 1
ATOM 8392 C C . ARG B 1 321 ? 91.328 1.522 142.283 1.00 72.45 321 ARG B C 1
ATOM 8393 O O . ARG B 1 321 ? 92.239 2.346 142.410 1.00 72.73 321 ARG B O 1
ATOM 8401 N N . ILE B 1 322 ? 91.048 0.940 141.121 1.00 72.68 322 ILE B N 1
ATOM 8402 C CA . ILE B 1 322 ? 91.827 1.248 139.926 1.00 72.57 322 ILE B CA 1
ATOM 8403 C C . ILE B 1 322 ? 91.500 2.626 139.358 1.00 72.57 322 ILE B C 1
ATOM 8404 O O . ILE B 1 322 ? 90.332 3.001 139.233 1.00 71.52 322 ILE B O 1
ATOM 8409 N N . GLN B 1 323 ? 92.542 3.384 139.029 1.00 73.10 323 GLN B N 1
ATOM 8410 C CA . GLN B 1 323 ? 92.356 4.712 138.458 1.00 74.47 323 GLN B CA 1
ATOM 8411 C C . GLN B 1 323 ? 92.491 4.581 136.948 1.00 74.64 323 GLN B C 1
ATOM 8412 O O . GLN B 1 323 ? 93.592 4.428 136.419 1.00 74.37 323 GLN B O 1
ATOM 8418 N N . ILE B 1 324 ? 91.357 4.636 136.263 1.00 74.91 324 ILE B N 1
ATOM 8419 C CA . ILE B 1 324 ? 91.320 4.497 134.819 1.00 75.72 324 ILE B CA 1
ATOM 8420 C C . ILE B 1 324 ? 92.194 5.509 134.098 1.00 76.76 324 ILE B C 1
ATOM 8421 O O . ILE B 1 324 ? 92.642 5.267 132.975 1.00 76.53 324 ILE B O 1
ATOM 8426 N N . ASP B 1 325 ? 92.445 6.639 134.745 1.00 78.15 325 ASP B N 1
ATOM 8427 C CA . ASP B 1 325 ? 93.245 7.689 134.137 1.00 79.22 325 ASP B CA 1
ATOM 8428 C C . ASP B 1 325 ? 94.745 7.428 134.099 1.00 80.14 325 ASP B C 1
ATOM 8429 O O . ASP B 1 325 ? 95.513 8.293 133.691 1.00 80.77 325 ASP B O 1
ATOM 8434 N N . SER B 1 326 ? 95.170 6.239 134.507 1.00 80.94 326 SER B N 1
ATOM 8435 C CA . SER B 1 326 ? 96.596 5.924 134.505 1.00 82.15 326 SER B CA 1
ATOM 8436 C C . SER B 1 326 ? 96.997 4.963 133.391 1.00 82.76 326 SER B C 1
ATOM 8437 O O . SER B 1 326 ? 98.176 4.633 133.244 1.00 82.88 326 SER B O 1
ATOM 8440 N N . SER B 1 327 ? 96.013 4.516 132.612 1.00 83.09 327 SER B N 1
ATOM 8441 C CA . SER B 1 327 ? 96.266 3.593 131.504 1.00 83.39 327 SER B CA 1
ATOM 8442 C C . SER B 1 327 ? 96.248 4.329 130.163 1.00 83.31 327 SER B C 1
ATOM 8443 O O . SER B 1 327 ? 95.376 5.168 129.901 1.00 82.63 327 SER B O 1
ATOM 8446 N N . ASP B 1 328 ? 97.225 4.011 129.322 1.00 83.71 328 ASP B N 1
ATOM 8447 C CA . ASP B 1 328 ? 97.337 4.634 128.015 1.00 84.37 328 ASP B CA 1
ATOM 8448 C C . ASP B 1 328 ? 96.645 3.806 126.939 1.00 83.92 328 ASP B C 1
ATOM 8449 O O . ASP B 1 328 ? 96.730 4.125 125.748 1.00 84.44 328 ASP B O 1
ATOM 8454 N N . PHE B 1 329 ? 95.946 2.753 127.356 1.00 82.53 329 PHE B N 1
ATOM 8455 C CA . PHE B 1 329 ? 95.272 1.893 126.397 1.00 80.87 329 PHE B CA 1
ATOM 8456 C C . PHE B 1 329 ? 93.746 1.866 126.458 1.00 78.95 329 PHE B C 1
ATOM 8457 O O . PHE B 1 329 ? 93.128 0.802 126.405 1.00 78.72 329 PHE B O 1
ATOM 8465 N N . LEU B 1 330 ? 93.145 3.046 126.554 1.00 76.36 330 LEU B N 1
ATOM 8466 C CA . LEU B 1 330 ? 91.691 3.167 126.588 1.00 74.18 330 LEU B CA 1
ATOM 8467 C C . LEU B 1 330 ? 91.308 4.486 125.938 1.00 72.96 330 LEU B C 1
ATOM 8468 O O . LEU B 1 330 ? 91.850 5.536 126.279 1.00 72.86 330 LEU B O 1
ATOM 8473 N N . SER B 1 331 ? 90.373 4.429 124.997 1.00 71.12 331 SER B N 1
ATOM 8474 C CA . SER B 1 331 ? 89.949 5.626 124.281 1.00 69.62 331 SER B CA 1
ATOM 8475 C C . SER B 1 331 ? 89.131 6.580 125.135 1.00 68.55 331 SER B C 1
ATOM 8476 O O . SER B 1 331 ? 88.597 6.198 126.177 1.00 68.01 331 SER B O 1
ATOM 8479 N N . THR B 1 332 ? 89.056 7.829 124.679 1.00 67.24 332 THR B N 1
ATOM 8480 C CA . THR B 1 332 ? 88.295 8.872 125.353 1.00 66.83 332 THR B CA 1
ATOM 8481 C C . THR B 1 332 ? 87.028 8.248 125.918 1.00 66.31 332 THR B C 1
ATOM 8482 O O . THR B 1 332 ? 86.840 8.194 127.133 1.00 66.31 332 THR B O 1
ATOM 8486 N N . GLU B 1 333 ? 86.178 7.761 125.019 1.00 66.13 333 GLU B N 1
ATOM 8487 C CA . GLU B 1 333 ? 84.919 7.127 125.392 1.00 65.76 333 GLU B CA 1
ATOM 8488 C C . GLU B 1 333 ? 85.073 5.931 126.326 1.00 64.54 333 GLU B C 1
ATOM 8489 O O . GLU B 1 333 ? 84.375 5.821 127.334 1.00 64.13 333 GLU B O 1
ATOM 8495 N N . GLU B 1 334 ? 85.975 5.023 125.975 1.00 63.08 334 GLU B N 1
ATOM 8496 C CA . GLU B 1 334 ? 86.195 3.840 126.784 1.00 61.49 334 GLU B CA 1
ATOM 8497 C C . GLU B 1 334 ? 86.544 4.184 128.227 1.00 61.02 334 GLU B C 1
ATOM 8498 O O . GLU B 1 334 ? 86.203 3.435 129.143 1.00 60.39 334 GLU B O 1
ATOM 8504 N N . LYS B 1 335 ? 87.208 5.317 128.440 1.00 60.14 335 LYS B N 1
ATOM 8505 C CA . LYS B 1 335 ? 87.530 5.750 129.803 1.00 59.24 335 LYS B CA 1
ATOM 8506 C C . LYS B 1 335 ? 86.254 6.353 130.402 1.00 58.98 335 LYS B C 1
ATOM 8507 O O . LYS B 1 335 ? 85.847 6.002 131.503 1.00 59.33 335 LYS B O 1
ATOM 8513 N N . GLU B 1 336 ? 85.619 7.248 129.651 1.00 58.02 336 GLU B N 1
ATOM 8514 C CA . GLU B 1 336 ? 84.386 7.897 130.084 1.00 57.75 336 GLU B CA 1
ATOM 8515 C C . GLU B 1 336 ? 83.363 6.859 130.528 1.00 56.77 336 GLU B C 1
ATOM 8516 O O . GLU B 1 336 ? 82.485 7.150 131.336 1.00 57.20 336 GLU B O 1
ATOM 8522 N N . PHE B 1 337 ? 83.474 5.651 129.991 1.00 54.65 337 PHE B N 1
ATOM 8523 C CA . PHE B 1 337 ? 82.530 4.589 130.317 1.00 52.27 337 PHE B CA 1
ATOM 8524 C C . PHE B 1 337 ? 82.914 3.794 131.561 1.00 52.62 337 PHE B C 1
ATOM 8525 O O . PHE B 1 337 ? 82.069 3.499 132.413 1.00 51.64 337 PHE B O 1
ATOM 8533 N N . LEU B 1 338 ? 84.182 3.424 131.662 1.00 52.89 338 LEU B N 1
ATOM 8534 C CA . LEU B 1 338 ? 84.613 2.657 132.810 1.00 54.32 338 LEU B CA 1
ATOM 8535 C C . LEU B 1 338 ? 84.534 3.482 134.099 1.00 56.27 338 LEU B C 1
ATOM 8536 O O . LEU B 1 338 ? 84.480 2.926 135.195 1.00 56.82 338 LEU B O 1
ATOM 8541 N N . LYS B 1 339 ? 84.517 4.806 133.975 1.00 57.44 339 LYS B N 1
ATOM 8542 C CA . LYS B 1 339 ? 84.410 5.651 135.156 1.00 59.15 339 LYS B CA 1
ATOM 8543 C C . LYS B 1 339 ? 82.998 5.526 135.699 1.00 60.40 339 LYS B C 1
ATOM 8544 O O . LYS B 1 339 ? 82.797 5.500 136.908 1.00 61.40 339 LYS B O 1
ATOM 8550 N N . LYS B 1 340 ? 82.015 5.452 134.808 1.00 62.18 340 LYS B N 1
ATOM 8551 C CA . LYS B 1 340 ? 80.633 5.317 135.245 1.00 63.72 340 LYS B CA 1
ATOM 8552 C C . LYS B 1 340 ? 80.446 3.981 135.953 1.00 64.92 340 LYS B C 1
ATOM 8553 O O . LYS B 1 340 ? 79.730 3.904 136.951 1.00 65.33 340 LYS B O 1
ATOM 8559 N N . LEU B 1 341 ? 81.078 2.928 135.440 1.00 65.74 341 LEU B N 1
ATOM 8560 C CA . LEU B 1 341 ? 80.974 1.621 136.081 1.00 66.82 341 LEU B CA 1
ATOM 8561 C C . LEU B 1 341 ? 81.507 1.764 137.501 1.00 67.73 341 LEU B C 1
ATOM 8562 O O . LEU B 1 341 ? 80.880 1.325 138.467 1.00 67.76 341 LEU B O 1
ATOM 8567 N N . GLN B 1 342 ? 82.680 2.383 137.600 1.00 68.95 342 GLN B N 1
ATOM 8568 C CA . GLN B 1 342 ? 83.351 2.627 138.867 1.00 71.03 342 GLN B CA 1
ATOM 8569 C C . GLN B 1 342 ? 82.374 3.324 139.804 1.00 73.01 342 GLN B C 1
ATOM 8570 O O . GLN B 1 342 ? 82.234 2.945 140.961 1.00 73.27 342 GLN B O 1
ATOM 8576 N N . ILE B 1 343 ? 81.688 4.338 139.287 1.00 75.28 343 ILE B N 1
ATOM 8577 C CA . ILE B 1 343 ? 80.712 5.092 140.069 1.00 77.29 343 ILE B CA 1
ATOM 8578 C C . ILE B 1 343 ? 79.569 4.194 140.516 1.00 78.78 343 ILE B C 1
ATOM 8579 O O . ILE B 1 343 ? 79.081 4.324 141.638 1.00 78.90 343 ILE B O 1
ATOM 8584 N N . ASP B 1 344 ? 79.133 3.296 139.634 1.00 80.14 344 ASP B N 1
ATOM 8585 C CA . ASP B 1 344 ? 78.044 2.380 139.963 1.00 82.15 344 ASP B CA 1
ATOM 8586 C C . ASP B 1 344 ? 78.426 1.417 141.082 1.00 83.41 344 ASP B C 1
ATOM 8587 O O . ASP B 1 344 ? 77.653 1.206 142.018 1.00 83.76 344 ASP B O 1
ATOM 8592 N N . ILE B 1 345 ? 79.614 0.829 140.989 1.00 84.59 345 ILE B N 1
ATOM 8593 C CA . ILE B 1 345 ? 80.056 -0.104 142.012 1.00 85.97 345 ILE B CA 1
ATOM 8594 C C . ILE B 1 345 ? 80.402 0.613 143.314 1.00 86.90 345 ILE B C 1
ATOM 8595 O O . ILE B 1 345 ? 80.392 0.005 144.384 1.00 86.87 345 ILE B O 1
ATOM 8600 N N . ARG B 1 346 ? 80.685 1.909 143.231 1.00 87.90 346 ARG B N 1
ATOM 8601 C CA . ARG B 1 346 ? 81.015 2.692 144.423 1.00 88.83 346 ARG B CA 1
ATOM 8602 C C . ARG B 1 346 ? 79.763 3.231 145.120 1.00 89.18 346 ARG B C 1
ATOM 8603 O O . ARG B 1 346 ? 79.844 3.808 146.203 1.00 89.66 346 ARG B O 1
ATOM 8611 N N . ASP B 1 347 ? 78.608 3.037 144.494 1.00 89.06 347 ASP B N 1
ATOM 8612 C CA . ASP B 1 347 ? 77.351 3.523 145.048 1.00 88.78 347 ASP B CA 1
ATOM 8613 C C . ASP B 1 347 ? 76.959 2.780 146.324 1.00 88.89 347 ASP B C 1
ATOM 8614 O O . ASP B 1 347 ? 76.761 3.399 147.371 1.00 88.95 347 ASP B O 1
ATOM 8619 N N . SER B 1 348 ? 76.853 1.457 146.237 1.00 88.66 348 SER B N 1
ATOM 8620 C CA . SER B 1 348 ? 76.488 0.638 147.391 1.00 88.40 348 SER B CA 1
ATOM 8621 C C . SER B 1 348 ? 77.704 0.305 148.260 1.00 88.27 348 SER B C 1
ATOM 8622 O O . SER B 1 348 ? 78.829 0.713 147.956 1.00 87.99 348 SER B O 1
ATOM 8625 N N . LEU B 1 349 ? 77.459 -0.439 149.340 1.00 98.74 349 LEU B N 1
ATOM 8626 C CA . LEU B 1 349 ? 78.499 -0.848 150.288 1.00 96.73 349 LEU B CA 1
ATOM 8627 C C . LEU B 1 349 ? 79.498 0.278 150.557 1.00 95.20 349 LEU B C 1
ATOM 8628 O O . LEU B 1 349 ? 79.786 0.608 151.709 1.00 93.81 349 LEU B O 1
ATOM 8633 N N . SER B 1 365 ? 99.200 8.560 140.683 1.00 123.24 365 SER B N 1
ATOM 8634 C CA . SER B 1 365 ? 99.558 8.315 139.290 1.00 122.90 365 SER B CA 1
ATOM 8635 C C . SER B 1 365 ? 100.870 7.541 139.183 1.00 123.06 365 SER B C 1
ATOM 8636 O O . SER B 1 365 ? 101.729 7.864 138.361 1.00 123.56 365 SER B O 1
ATOM 8639 N N . ASN B 1 366 ? 101.015 6.517 140.018 1.00 123.78 366 ASN B N 1
ATOM 8640 C CA . ASN B 1 366 ? 102.216 5.693 140.025 1.00 123.10 366 ASN B CA 1
ATOM 8641 C C . ASN B 1 366 ? 101.964 4.331 139.337 1.00 121.93 366 ASN B C 1
ATOM 8642 O O . ASN B 1 366 ? 101.534 4.309 138.184 1.00 123.01 366 ASN B O 1
ATOM 8647 N N . PRO B 1 367 ? 102.220 3.186 140.012 1.00 92.68 367 PRO B N 1
ATOM 8648 C CA . PRO B 1 367 ? 101.953 1.946 139.272 1.00 91.22 367 PRO B CA 1
ATOM 8649 C C . PRO B 1 367 ? 100.548 1.716 138.726 1.00 89.95 367 PRO B C 1
ATOM 8650 O O . PRO B 1 367 ? 99.642 2.541 138.878 1.00 89.83 367 PRO B O 1
ATOM 8654 N N . LEU B 1 368 ? 100.414 0.562 138.079 1.00 88.42 368 LEU B N 1
ATOM 8655 C CA . LEU B 1 368 ? 99.176 0.082 137.491 1.00 86.46 368 LEU B CA 1
ATOM 8656 C C . LEU B 1 368 ? 99.310 -1.431 137.442 1.00 85.61 368 LEU B C 1
ATOM 8657 O O . LEU B 1 368 ? 99.261 -2.035 136.374 1.00 84.63 368 LEU B O 1
ATOM 8662 N N . SER B 1 369 ? 99.504 -2.019 138.619 1.00 85.49 369 SER B N 1
ATOM 8663 C CA . SER B 1 369 ? 99.670 -3.460 138.807 1.00 85.75 369 SER B CA 1
ATOM 8664 C C . SER B 1 369 ? 99.369 -4.339 137.597 1.00 85.67 369 SER B C 1
ATOM 8665 O O . SER B 1 369 ? 98.374 -4.143 136.897 1.00 85.68 369 SER B O 1
ATOM 8668 N N . GLU B 1 370 ? 100.230 -5.325 137.373 1.00 85.26 370 GLU B N 1
ATOM 8669 C CA . GLU B 1 370 ? 100.064 -6.241 136.259 1.00 84.74 370 GLU B CA 1
ATOM 8670 C C . GLU B 1 370 ? 98.626 -6.743 136.213 1.00 83.44 370 GLU B C 1
ATOM 8671 O O . GLU B 1 370 ? 98.074 -6.962 135.142 1.00 83.21 370 GLU B O 1
ATOM 8677 N N . LYS B 1 371 ? 98.016 -6.917 137.379 1.00 81.99 371 LYS B N 1
ATOM 8678 C CA . LYS B 1 371 ? 96.633 -7.372 137.432 1.00 80.01 371 LYS B CA 1
ATOM 8679 C C . LYS B 1 371 ? 95.687 -6.319 136.858 1.00 77.73 371 LYS B C 1
ATOM 8680 O O . LYS B 1 371 ? 94.761 -6.652 136.123 1.00 77.24 371 LYS B O 1
ATOM 8686 N N . GLU B 1 372 ? 95.911 -5.053 137.198 1.00 74.89 372 GLU B N 1
ATOM 8687 C CA . GLU B 1 372 ? 95.051 -3.979 136.711 1.00 71.92 372 GLU B CA 1
ATOM 8688 C C . GLU B 1 372 ? 95.106 -3.811 135.202 1.00 68.51 372 GLU B C 1
ATOM 8689 O O . GLU B 1 372 ? 94.077 -3.609 134.554 1.00 67.39 372 GLU B O 1
ATOM 8695 N N . LYS B 1 373 ? 96.311 -3.881 134.645 1.00 64.64 373 LYS B N 1
ATOM 8696 C CA . LYS B 1 373 ? 96.488 -3.738 133.206 1.00 61.37 373 LYS B CA 1
ATOM 8697 C C . LYS B 1 373 ? 95.747 -4.869 132.510 1.00 59.80 373 LYS B C 1
ATOM 8698 O O . LYS B 1 373 ? 95.048 -4.652 131.521 1.00 59.50 373 LYS B O 1
ATOM 8704 N N . GLU B 1 374 ? 95.896 -6.076 133.047 1.00 57.38 374 GLU B N 1
ATOM 8705 C CA . GLU B 1 374 ? 95.251 -7.247 132.485 1.00 55.25 374 GLU B CA 1
ATOM 8706 C C . GLU B 1 374 ? 93.745 -7.153 132.667 1.00 52.65 374 GLU B C 1
ATOM 8707 O O . GLU B 1 374 ? 92.988 -7.713 131.882 1.00 53.36 374 GLU B O 1
ATOM 8713 N N . PHE B 1 375 ? 93.314 -6.446 133.706 1.00 49.16 375 PHE B N 1
ATOM 8714 C CA . PHE B 1 375 ? 91.891 -6.290 133.994 1.00 46.16 375 PHE B CA 1
ATOM 8715 C C . PHE B 1 375 ? 91.266 -5.304 133.003 1.00 44.98 375 PHE B C 1
ATOM 8716 O O . PHE B 1 375 ? 90.163 -5.527 132.488 1.00 44.59 375 PHE B O 1
ATOM 8724 N N . LEU B 1 376 ? 91.983 -4.219 132.730 1.00 43.93 376 LEU B N 1
ATOM 8725 C CA . LEU B 1 376 ? 91.505 -3.211 131.793 1.00 43.81 376 LEU B CA 1
ATOM 8726 C C . LEU B 1 376 ? 91.495 -3.757 130.378 1.00 43.49 376 LEU B C 1
ATOM 8727 O O . LEU B 1 376 ? 90.530 -3.560 129.635 1.00 44.09 376 LEU B O 1
ATOM 8732 N N . LYS B 1 377 ? 92.567 -4.444 129.999 1.00 43.03 377 LYS B N 1
ATOM 8733 C CA . LYS B 1 377 ? 92.622 -5.013 128.666 1.00 45.37 377 LYS B CA 1
ATOM 8734 C C . LYS B 1 377 ? 91.387 -5.881 128.481 1.00 45.94 377 LYS B C 1
ATOM 8735 O O . LYS B 1 377 ? 90.760 -5.842 127.428 1.00 47.92 377 LYS B O 1
ATOM 8741 N N . LYS B 1 378 ? 91.023 -6.639 129.515 1.00 46.16 378 LYS B N 1
ATOM 8742 C CA . LYS B 1 378 ? 89.848 -7.508 129.450 1.00 44.90 378 LYS B CA 1
ATOM 8743 C C . LYS B 1 378 ? 88.551 -6.733 129.300 1.00 44.40 378 LYS B C 1
ATOM 8744 O O . LYS B 1 378 ? 87.724 -7.064 128.457 1.00 44.16 378 LYS B O 1
ATOM 8750 N N . LEU B 1 379 ? 88.362 -5.712 130.127 1.00 42.88 379 LEU B N 1
ATOM 8751 C CA . LEU B 1 379 ? 87.145 -4.916 130.047 1.00 42.76 379 LEU B CA 1
ATOM 8752 C C . LEU B 1 379 ? 86.992 -4.267 128.671 1.00 41.81 379 LEU B C 1
ATOM 8753 O O . LEU B 1 379 ? 85.882 -4.158 128.136 1.00 40.80 379 LEU B O 1
ATOM 8758 N N . LYS B 1 380 ? 88.115 -3.833 128.109 1.00 41.31 380 LYS B N 1
ATOM 8759 C CA . LYS B 1 380 ? 88.125 -3.198 126.798 1.00 41.59 380 LYS B CA 1
ATOM 8760 C C . LYS B 1 380 ? 87.304 -4.027 125.798 1.00 40.87 380 LYS B C 1
ATOM 8761 O O . LYS B 1 380 ? 86.410 -3.499 125.124 1.00 39.83 380 LYS B O 1
ATOM 8767 N N . LEU B 1 381 ? 87.597 -5.323 125.712 1.00 39.73 381 LEU B N 1
ATOM 8768 C CA . LEU B 1 381 ? 86.877 -6.193 124.796 1.00 39.00 381 LEU B CA 1
ATOM 8769 C C . LEU B 1 381 ? 85.386 -6.212 125.100 1.00 38.79 381 LEU B C 1
ATOM 8770 O O . LEU B 1 381 ? 84.559 -6.048 124.198 1.00 38.54 381 LEU B O 1
ATOM 8775 N N . ASP B 1 382 ? 85.040 -6.395 126.373 1.00 39.11 382 ASP B N 1
ATOM 8776 C CA . ASP B 1 382 ? 83.632 -6.464 126.773 1.00 40.06 382 ASP B CA 1
ATOM 8777 C C . ASP B 1 382 ? 82.826 -5.171 126.617 1.00 39.50 382 ASP B C 1
ATOM 8778 O O . ASP B 1 382 ? 81.621 -5.227 126.379 1.00 39.39 382 ASP B O 1
ATOM 8783 N N . ILE B 1 383 ? 83.468 -4.016 126.744 1.00 38.52 383 ILE B N 1
ATOM 8784 C CA . ILE B 1 383 ? 82.740 -2.752 126.642 1.00 38.60 383 ILE B CA 1
ATOM 8785 C C . ILE B 1 383 ? 82.543 -2.173 125.240 1.00 36.81 383 ILE B C 1
ATOM 8786 O O . ILE B 1 383 ? 82.167 -1.011 125.090 1.00 35.52 383 ILE B O 1
ATOM 8791 N N . GLN B 1 384 ? 82.797 -2.978 124.217 1.00 35.11 384 GLN B N 1
ATOM 8792 C CA . GLN B 1 384 ? 82.624 -2.524 122.840 1.00 32.88 384 GLN B CA 1
ATOM 8793 C C . GLN B 1 384 ? 81.169 -2.738 122.427 1.00 30.35 384 GLN B C 1
ATOM 8794 O O . GLN B 1 384 ? 80.494 -3.622 122.943 1.00 32.51 384 GLN B O 1
ATOM 8800 N N . PRO B 1 385 ? 80.661 -1.926 121.498 1.00 28.34 385 PRO B N 1
ATOM 8801 C CA . PRO B 1 385 ? 79.270 -2.119 121.090 1.00 27.01 385 PRO B CA 1
ATOM 8802 C C . PRO B 1 385 ? 79.107 -3.354 120.191 1.00 25.23 385 PRO B C 1
ATOM 8803 O O . PRO B 1 385 ? 80.088 -3.895 119.678 1.00 25.66 385 PRO B O 1
ATOM 8807 N N . TYR B 1 386 ? 77.870 -3.807 120.014 1.00 24.78 386 TYR B N 1
ATOM 8808 C CA . TYR B 1 386 ? 77.604 -4.948 119.156 1.00 26.49 386 TYR B CA 1
ATOM 8809 C C . TYR B 1 386 ? 77.271 -4.304 117.823 1.00 26.36 386 TYR B C 1
ATOM 8810 O O . TYR B 1 386 ? 76.128 -3.868 117.603 1.00 26.31 386 TYR B O 1
ATOM 8819 N N . ASP B 1 387 ? 78.270 -4.238 116.942 1.00 26.11 387 ASP B N 1
ATOM 8820 C CA . ASP B 1 387 ? 78.119 -3.607 115.625 1.00 23.28 387 ASP B CA 1
ATOM 8821 C C . ASP B 1 387 ? 78.377 -4.577 114.478 1.00 20.74 387 ASP B C 1
ATOM 8822 O O . ASP B 1 387 ? 79.524 -4.704 114.027 1.00 16.63 387 ASP B O 1
ATOM 8827 N N . ILE B 1 388 ? 77.336 -5.250 113.991 1.00 21.61 388 ILE B N 1
ATOM 8828 C CA . ILE B 1 388 ? 77.531 -6.202 112.904 1.00 21.54 388 ILE B CA 1
ATOM 8829 C C . ILE B 1 388 ? 78.410 -5.616 111.791 1.00 22.10 388 ILE B C 1
ATOM 8830 O O . ILE B 1 388 ? 79.393 -6.241 111.397 1.00 20.95 388 ILE B O 1
ATOM 8835 N N . ASN B 1 389 ? 78.086 -4.421 111.293 1.00 19.80 389 ASN B N 1
ATOM 8836 C CA . ASN B 1 389 ? 78.918 -3.825 110.249 1.00 19.29 389 ASN B CA 1
ATOM 8837 C C . ASN B 1 389 ? 80.358 -3.706 110.731 1.00 18.97 389 ASN B C 1
ATOM 8838 O O . ASN B 1 389 ? 81.284 -4.242 110.114 1.00 19.60 389 ASN B O 1
ATOM 8843 N N . GLN B 1 390 ? 80.556 -3.003 111.834 1.00 19.37 390 GLN B N 1
ATOM 8844 C CA . GLN B 1 390 ? 81.902 -2.846 112.371 1.00 17.44 390 GLN B CA 1
ATOM 8845 C C . GLN B 1 390 ? 82.628 -4.193 112.515 1.00 17.15 390 GLN B C 1
ATOM 8846 O O . GLN B 1 390 ? 83.858 -4.247 112.439 1.00 18.84 390 GLN B O 1
ATOM 8852 N N . ARG B 1 391 ? 81.875 -5.276 112.710 1.00 18.96 391 ARG B N 1
ATOM 8853 C CA . ARG B 1 391 ? 82.489 -6.605 112.845 1.00 20.33 391 ARG B CA 1
ATOM 8854 C C . ARG B 1 391 ? 82.991 -7.080 111.479 1.00 17.21 391 ARG B C 1
ATOM 8855 O O . ARG B 1 391 ? 84.146 -7.500 111.340 1.00 17.77 391 ARG B O 1
ATOM 8863 N N . LEU B 1 392 ? 82.106 -7.023 110.481 1.00 17.53 392 LEU B N 1
ATOM 8864 C CA . LEU B 1 392 ? 82.447 -7.443 109.131 1.00 17.53 392 LEU B CA 1
ATOM 8865 C C . LEU B 1 392 ? 83.632 -6.625 108.642 1.00 16.98 392 LEU B C 1
ATOM 8866 O O . LEU B 1 392 ? 84.609 -7.161 108.113 1.00 18.00 392 LEU B O 1
ATOM 8871 N N . GLN B 1 393 ? 83.566 -5.322 108.856 1.00 18.53 393 GLN B N 1
ATOM 8872 C CA . GLN B 1 393 ? 84.646 -4.475 108.407 1.00 17.54 393 GLN B CA 1
ATOM 8873 C C . GLN B 1 393 ? 85.988 -4.696 109.097 1.00 18.27 393 GLN B C 1
ATOM 8874 O O . GLN B 1 393 ? 87.017 -4.595 108.443 1.00 20.37 393 GLN B O 1
ATOM 8880 N N . ASP B 1 394 ? 85.994 -4.996 110.397 1.00 19.17 394 ASP B N 1
ATOM 8881 C CA . ASP B 1 394 ? 87.261 -5.174 111.119 1.00 17.85 394 ASP B CA 1
ATOM 8882 C C . ASP B 1 394 ? 87.956 -6.454 110.771 1.00 17.54 394 ASP B C 1
ATOM 8883 O O . ASP B 1 394 ? 89.159 -6.582 110.956 1.00 16.75 394 ASP B O 1
ATOM 8888 N N . THR B 1 395 ? 87.195 -7.406 110.263 1.00 16.65 395 THR B N 1
ATOM 8889 C CA . THR B 1 395 ? 87.749 -8.702 109.894 1.00 19.48 395 THR B CA 1
ATOM 8890 C C . THR B 1 395 ? 87.711 -8.825 108.386 1.00 19.54 395 THR B C 1
ATOM 8891 O O . THR B 1 395 ? 88.152 -9.842 107.819 1.00 19.82 395 THR B O 1
ATOM 8895 N N . GLY B 1 396 ? 87.152 -7.794 107.750 1.00 20.77 396 GLY B N 1
ATOM 8896 C CA . GLY B 1 396 ? 87.029 -7.799 106.308 1.00 21.66 396 GLY B CA 1
ATOM 8897 C C . GLY B 1 396 ? 86.443 -9.118 105.856 1.00 21.75 396 GLY B C 1
ATOM 8898 O O . GLY B 1 396 ? 86.981 -9.762 104.981 1.00 22.70 396 GLY B O 1
ATOM 8899 N N . GLY B 1 397 ? 85.349 -9.534 106.475 1.00 21.48 397 GLY B N 1
ATOM 8900 C CA . GLY B 1 397 ? 84.731 -10.784 106.092 1.00 24.02 397 GLY B CA 1
ATOM 8901 C C . GLY B 1 397 ? 85.175 -12.061 106.799 1.00 24.47 397 GLY B C 1
ATOM 8902 O O . GLY B 1 397 ? 84.440 -13.041 106.763 1.00 25.85 397 GLY B O 1
ATOM 8903 N N . LEU B 1 398 ? 86.352 -12.079 107.422 1.00 25.39 398 LEU B N 1
ATOM 8904 C CA . LEU B 1 398 ? 86.828 -13.286 108.115 1.00 27.42 398 LEU B CA 1
ATOM 8905 C C . LEU B 1 398 ? 86.150 -13.408 109.480 1.00 25.87 398 LEU B C 1
ATOM 8906 O O . LEU B 1 398 ? 86.816 -13.334 110.531 1.00 24.87 398 LEU B O 1
ATOM 8911 N N . ILE B 1 399 ? 84.834 -13.604 109.473 1.00 26.97 399 ILE B N 1
ATOM 8912 C CA . ILE B 1 399 ? 84.078 -13.680 110.715 1.00 29.89 399 ILE B CA 1
ATOM 8913 C C . ILE B 1 399 ? 84.617 -14.639 111.783 1.00 30.51 399 ILE B C 1
ATOM 8914 O O . ILE B 1 399 ? 84.447 -14.387 112.977 1.00 31.64 399 ILE B O 1
ATOM 8919 N N . ASP B 1 400 ? 85.292 -15.707 111.374 1.00 28.40 400 ASP B N 1
ATOM 8920 C CA . ASP B 1 400 ? 85.822 -16.656 112.343 1.00 27.96 400 ASP B CA 1
ATOM 8921 C C . ASP B 1 400 ? 87.084 -16.219 113.074 1.00 27.36 400 ASP B C 1
ATOM 8922 O O . ASP B 1 400 ? 87.578 -16.950 113.923 1.00 27.67 400 ASP B O 1
ATOM 8927 N N . SER B 1 401 ? 87.606 -15.040 112.761 1.00 25.80 401 SER B N 1
ATOM 8928 C CA . SER B 1 401 ? 88.831 -14.555 113.411 1.00 24.83 401 SER B CA 1
ATOM 8929 C C . SER B 1 401 ? 88.738 -14.490 114.938 1.00 24.77 401 SER B C 1
ATOM 8930 O O . SER B 1 401 ? 87.881 -13.815 115.483 1.00 26.55 401 SER B O 1
ATOM 8933 N N . PRO B 1 402 ? 89.648 -15.168 115.641 1.00 25.44 402 PRO B N 1
ATOM 8934 C CA . PRO B 1 402 ? 89.696 -15.208 117.105 1.00 27.67 402 PRO B CA 1
ATOM 8935 C C . PRO B 1 402 ? 90.152 -13.892 117.756 1.00 27.96 402 PRO B C 1
ATOM 8936 O O . PRO B 1 402 ? 91.134 -13.861 118.517 1.00 30.27 402 PRO B O 1
ATOM 8940 N N . SER B 1 403 ? 89.439 -12.809 117.468 1.00 27.29 403 SER B N 1
ATOM 8941 C CA . SER B 1 403 ? 89.800 -11.521 118.033 1.00 25.22 403 SER B CA 1
ATOM 8942 C C . SER B 1 403 ? 88.836 -11.056 119.105 1.00 25.52 403 SER B C 1
ATOM 8943 O O . SER B 1 403 ? 89.025 -9.976 119.672 1.00 24.57 403 SER B O 1
ATOM 8946 N N . ILE B 1 404 ? 87.786 -11.843 119.353 1.00 25.43 404 ILE B N 1
ATOM 8947 C CA . ILE B 1 404 ? 86.800 -11.536 120.400 1.00 26.64 404 ILE B CA 1
ATOM 8948 C C . ILE B 1 404 ? 86.422 -12.817 121.162 1.00 29.66 404 ILE B C 1
ATOM 8949 O O . ILE B 1 404 ? 86.831 -13.926 120.789 1.00 29.82 404 ILE B O 1
ATOM 8954 N N . ASN B 1 405 ? 85.651 -12.668 122.233 1.00 31.79 405 ASN B N 1
ATOM 8955 C CA . ASN B 1 405 ? 85.233 -13.837 122.989 1.00 33.81 405 ASN B CA 1
ATOM 8956 C C . ASN B 1 405 ? 84.348 -14.723 122.121 1.00 33.87 405 ASN B C 1
ATOM 8957 O O . ASN B 1 405 ? 83.441 -14.258 121.435 1.00 34.60 405 ASN B O 1
ATOM 8962 N N . LEU B 1 406 ? 84.649 -16.009 122.154 1.00 34.57 406 LEU B N 1
ATOM 8963 C CA . LEU B 1 406 ? 83.958 -17.026 121.382 1.00 34.23 406 LEU B CA 1
ATOM 8964 C C . LEU B 1 406 ? 82.440 -16.949 121.259 1.00 33.00 406 LEU B C 1
ATOM 8965 O O . LEU B 1 406 ? 81.877 -17.368 120.254 1.00 33.83 406 LEU B O 1
ATOM 8970 N N . ASP B 1 407 ? 81.759 -16.427 122.268 1.00 32.12 407 ASP B N 1
ATOM 8971 C CA . ASP B 1 407 ? 80.307 -16.375 122.196 1.00 33.32 407 ASP B CA 1
ATOM 8972 C C . ASP B 1 407 ? 79.822 -15.212 121.361 1.00 32.85 407 ASP B C 1
ATOM 8973 O O . ASP B 1 407 ? 78.871 -15.360 120.591 1.00 31.42 407 ASP B O 1
ATOM 8978 N N . VAL B 1 408 ? 80.467 -14.056 121.502 1.00 31.54 408 VAL B N 1
ATOM 8979 C CA . VAL B 1 408 ? 80.067 -12.897 120.703 1.00 32.83 408 VAL B CA 1
ATOM 8980 C C . VAL B 1 408 ? 80.351 -13.235 119.242 1.00 30.36 408 VAL B C 1
ATOM 8981 O O . VAL B 1 408 ? 79.566 -12.901 118.341 1.00 29.50 408 VAL B O 1
ATOM 8985 N N . ARG B 1 409 ? 81.487 -13.907 119.032 1.00 29.73 409 ARG B N 1
ATOM 8986 C CA . ARG B 1 409 ? 81.932 -14.341 117.709 1.00 28.91 409 ARG B CA 1
ATOM 8987 C C . ARG B 1 409 ? 80.784 -15.096 117.054 1.00 29.40 409 ARG B C 1
ATOM 8988 O O . ARG B 1 409 ? 80.398 -14.820 115.920 1.00 27.43 409 ARG B O 1
ATOM 8996 N N . LYS B 1 410 ? 80.218 -16.038 117.796 1.00 29.11 410 LYS B N 1
ATOM 8997 C CA . LYS B 1 410 ? 79.112 -16.815 117.277 1.00 29.40 410 LYS B CA 1
ATOM 8998 C C . LYS B 1 410 ? 77.817 -16.012 117.226 1.00 27.97 410 LYS B C 1
ATOM 8999 O O . LYS B 1 410 ? 76.959 -16.285 116.387 1.00 29.06 410 LYS B O 1
ATOM 9005 N N . GLN B 1 411 ? 77.659 -15.021 118.102 1.00 25.83 411 GLN B N 1
ATOM 9006 C CA . GLN B 1 411 ? 76.435 -14.216 118.041 1.00 26.58 411 GLN B CA 1
ATOM 9007 C C . GLN B 1 411 ? 76.452 -13.498 116.695 1.00 24.71 411 GLN B C 1
ATOM 9008 O O . GLN B 1 411 ? 75.442 -13.440 115.999 1.00 24.34 411 GLN B O 1
ATOM 9014 N N . TYR B 1 412 ? 77.619 -12.961 116.338 1.00 23.31 412 TYR B N 1
ATOM 9015 C CA . TYR B 1 412 ? 77.804 -12.237 115.082 1.00 24.71 412 TYR B CA 1
ATOM 9016 C C . TYR B 1 412 ? 77.592 -13.140 113.878 1.00 24.98 412 TYR B C 1
ATOM 9017 O O . TYR B 1 412 ? 76.796 -12.844 112.990 1.00 24.59 412 TYR B O 1
ATOM 9026 N N . LYS B 1 413 ? 78.310 -14.251 113.862 1.00 25.62 413 LYS B N 1
ATOM 9027 C CA . LYS B 1 413 ? 78.211 -15.193 112.769 1.00 27.55 413 LYS B CA 1
ATOM 9028 C C . LYS B 1 413 ? 76.751 -15.564 112.504 1.00 28.80 413 LYS B C 1
ATOM 9029 O O . LYS B 1 413 ? 76.298 -15.627 111.355 1.00 29.30 413 LYS B O 1
ATOM 9035 N N . ARG B 1 414 ? 76.017 -15.783 113.588 1.00 28.72 414 ARG B N 1
ATOM 9036 C CA . ARG B 1 414 ? 74.612 -16.150 113.519 1.00 29.51 414 ARG B CA 1
ATOM 9037 C C . ARG B 1 414 ? 73.800 -15.047 112.837 1.00 28.50 414 ARG B C 1
ATOM 9038 O O . ARG B 1 414 ? 73.082 -15.301 111.866 1.00 27.29 414 ARG B O 1
ATOM 9046 N N . ASP B 1 415 ? 73.926 -13.820 113.342 1.00 26.59 415 ASP B N 1
ATOM 9047 C CA . ASP B 1 415 ? 73.187 -12.692 112.786 1.00 27.02 415 ASP B CA 1
ATOM 9048 C C . ASP B 1 415 ? 73.523 -12.447 111.334 1.00 25.29 415 ASP B C 1
ATOM 9049 O O . ASP B 1 415 ? 72.644 -12.107 110.528 1.00 24.58 415 ASP B O 1
ATOM 9054 N N . ILE B 1 416 ? 74.802 -12.611 111.009 1.00 24.61 416 ILE B N 1
ATOM 9055 C CA . ILE B 1 416 ? 75.268 -12.388 109.652 1.00 25.88 416 ILE B CA 1
ATOM 9056 C C . ILE B 1 416 ? 74.686 -13.378 108.647 1.00 27.02 416 ILE B C 1
ATOM 9057 O O . ILE B 1 416 ? 74.214 -12.971 107.589 1.00 29.00 416 ILE B O 1
ATOM 9062 N N . GLN B 1 417 ? 74.691 -14.666 108.969 1.00 26.59 417 GLN B N 1
ATOM 9063 C CA . GLN B 1 417 ? 74.151 -15.632 108.027 1.00 27.34 417 GLN B CA 1
ATOM 9064 C C . GLN B 1 417 ? 72.659 -15.429 107.800 1.00 25.93 417 GLN B C 1
ATOM 9065 O O . GLN B 1 417 ? 72.101 -15.921 106.818 1.00 26.72 417 GLN B O 1
ATOM 9071 N N . ASN B 1 418 ? 71.996 -14.699 108.686 1.00 23.60 418 ASN B N 1
ATOM 9072 C CA . ASN B 1 418 ? 70.572 -14.488 108.488 1.00 24.70 418 ASN B CA 1
ATOM 9073 C C . ASN B 1 418 ? 70.310 -13.277 107.635 1.00 24.57 418 ASN B C 1
ATOM 9074 O O . ASN B 1 418 ? 69.443 -13.307 106.749 1.00 24.90 418 ASN B O 1
ATOM 9079 N N . ILE B 1 419 ? 71.049 -12.202 107.903 1.00 22.75 419 ILE B N 1
ATOM 9080 C CA . ILE B 1 419 ? 70.892 -10.995 107.110 1.00 20.46 419 ILE B CA 1
ATOM 9081 C C . ILE B 1 419 ? 71.178 -11.386 105.649 1.00 19.81 419 ILE B C 1
ATOM 9082 O O . ILE B 1 419 ? 70.451 -10.980 104.722 1.00 18.65 419 ILE B O 1
ATOM 9087 N N . ASP B 1 420 ? 72.228 -12.191 105.461 1.00 19.45 420 ASP B N 1
ATOM 9088 C CA . ASP B 1 420 ? 72.586 -12.686 104.142 1.00 21.03 420 ASP B CA 1
ATOM 9089 C C . ASP B 1 420 ? 71.343 -13.296 103.506 1.00 22.79 420 ASP B C 1
ATOM 9090 O O . ASP B 1 420 ? 70.833 -12.775 102.520 1.00 24.05 420 ASP B O 1
ATOM 9095 N N . ALA B 1 421 ? 70.837 -14.382 104.083 1.00 23.17 421 ALA B N 1
ATOM 9096 C CA . ALA B 1 421 ? 69.646 -15.039 103.552 1.00 26.42 421 ALA B CA 1
ATOM 9097 C C . ALA B 1 421 ? 68.411 -14.156 103.525 1.00 26.61 421 ALA B C 1
ATOM 9098 O O . ALA B 1 421 ? 67.332 -14.606 103.160 1.00 26.52 421 ALA B O 1
ATOM 9100 N N . LEU B 1 422 ? 68.556 -12.897 103.899 1.00 28.77 422 LEU B N 1
ATOM 9101 C CA . LEU B 1 422 ? 67.408 -12.002 103.919 1.00 28.10 422 LEU B CA 1
ATOM 9102 C C . LEU B 1 422 ? 67.401 -11.099 102.683 1.00 27.46 422 LEU B C 1
ATOM 9103 O O . LEU B 1 422 ? 66.361 -10.857 102.066 1.00 26.17 422 LEU B O 1
ATOM 9108 N N . LEU B 1 423 ? 68.580 -10.592 102.345 1.00 24.79 423 LEU B N 1
ATOM 9109 C CA . LEU B 1 423 ? 68.758 -9.727 101.186 1.00 26.85 423 LEU B CA 1
ATOM 9110 C C . LEU B 1 423 ? 69.037 -10.634 99.980 1.00 26.68 423 LEU B C 1
ATOM 9111 O O . LEU B 1 423 ? 70.198 -10.838 99.620 1.00 28.83 423 LEU B O 1
ATOM 9116 N N . HIS B 1 424 ? 67.982 -11.191 99.382 1.00 28.38 424 HIS B N 1
ATOM 9117 C CA . HIS B 1 424 ? 68.126 -12.067 98.224 1.00 30.45 424 HIS B CA 1
ATOM 9118 C C . HIS B 1 424 ? 67.481 -11.442 96.987 1.00 30.05 424 HIS B C 1
ATOM 9119 O O . HIS B 1 424 ? 67.801 -11.808 95.859 1.00 31.28 424 HIS B O 1
ATOM 9126 N N . GLN B 1 425 ? 66.570 -10.500 97.187 1.00 31.05 425 GLN B N 1
ATOM 9127 C CA . GLN B 1 425 ? 65.910 -9.863 96.052 1.00 31.33 425 GLN B CA 1
ATOM 9128 C C . GLN B 1 425 ? 66.860 -8.902 95.340 1.00 31.53 425 GLN B C 1
ATOM 9129 O O . GLN B 1 425 ? 67.258 -7.871 95.909 1.00 30.05 425 GLN B O 1
ATOM 9135 N N . SER B 1 426 ? 67.228 -9.246 94.104 1.00 31.00 426 SER B N 1
ATOM 9136 C CA . SER B 1 426 ? 68.111 -8.418 93.278 1.00 33.28 426 SER B CA 1
ATOM 9137 C C . SER B 1 426 ? 67.399 -7.111 92.923 1.00 35.31 426 SER B C 1
ATOM 9138 O O . SER B 1 426 ? 66.170 -7.052 92.872 1.00 34.24 426 SER B O 1
ATOM 9141 N N . ILE B 1 427 ? 68.179 -6.062 92.680 1.00 38.96 427 ILE B N 1
ATOM 9142 C CA . ILE B 1 427 ? 67.631 -4.742 92.370 1.00 40.77 427 ILE B CA 1
ATOM 9143 C C . ILE B 1 427 ? 66.928 -4.650 91.023 1.00 43.29 427 ILE B C 1
ATOM 9144 O O . ILE B 1 427 ? 66.085 -3.775 90.820 1.00 41.92 427 ILE B O 1
ATOM 9149 N N . GLY B 1 428 ? 67.282 -5.544 90.103 1.00 45.67 428 GLY B N 1
ATOM 9150 C CA . GLY B 1 428 ? 66.681 -5.525 88.780 1.00 50.42 428 GLY B CA 1
ATOM 9151 C C . GLY B 1 428 ? 65.166 -5.395 88.795 1.00 53.95 428 GLY B C 1
ATOM 9152 O O . GLY B 1 428 ? 64.510 -5.893 89.710 1.00 55.19 428 GLY B O 1
ATOM 9153 N N . SER B 1 429 ? 64.607 -4.725 87.788 1.00 57.03 429 SER B N 1
ATOM 9154 C CA . SER B 1 429 ? 63.157 -4.554 87.702 1.00 60.00 429 SER B CA 1
ATOM 9155 C C . SER B 1 429 ? 62.751 -3.950 86.367 1.00 62.83 429 SER B C 1
ATOM 9156 O O . SER B 1 429 ? 63.583 -3.367 85.660 1.00 62.80 429 SER B O 1
ATOM 9159 N N . THR B 1 430 ? 61.466 -4.091 86.032 1.00 65.05 430 THR B N 1
ATOM 9160 C CA . THR B 1 430 ? 60.931 -3.555 84.786 1.00 67.45 430 THR B CA 1
ATOM 9161 C C . THR B 1 430 ? 60.468 -2.117 85.008 1.00 68.56 430 THR B C 1
ATOM 9162 O O . THR B 1 430 ? 60.059 -1.441 84.067 1.00 69.00 430 THR B O 1
ATOM 9166 N N . LEU B 1 431 ? 60.534 -1.658 86.256 1.00 69.65 431 LEU B N 1
ATOM 9167 C CA . LEU B 1 431 ? 60.128 -0.297 86.604 1.00 69.56 431 LEU B CA 1
ATOM 9168 C C . LEU B 1 431 ? 61.209 0.732 86.274 1.00 68.74 431 LEU B C 1
ATOM 9169 O O . LEU B 1 431 ? 60.938 1.935 86.228 1.00 70.17 431 LEU B O 1
ATOM 9174 N N . TYR B 1 432 ? 62.430 0.252 86.052 1.00 67.21 432 TYR B N 1
ATOM 9175 C CA . TYR B 1 432 ? 63.563 1.116 85.728 1.00 66.81 432 TYR B CA 1
ATOM 9176 C C . TYR B 1 432 ? 64.656 0.317 85.005 1.00 65.15 432 TYR B C 1
ATOM 9177 O O . TYR B 1 432 ? 64.523 -0.894 84.826 1.00 65.65 432 TYR B O 1
ATOM 9186 N N . ASN B 1 433 ? 65.737 0.982 84.601 1.00 63.08 433 ASN B N 1
ATOM 9187 C CA . ASN B 1 433 ? 66.790 0.306 83.847 1.00 60.36 433 ASN B CA 1
ATOM 9188 C C . ASN B 1 433 ? 68.246 0.750 84.071 1.00 58.01 433 ASN B C 1
ATOM 9189 O O . ASN B 1 433 ? 69.126 0.425 83.268 1.00 58.57 433 ASN B O 1
ATOM 9194 N N . LYS B 1 434 ? 68.508 1.479 85.149 1.00 53.31 434 LYS B N 1
ATOM 9195 C CA . LYS B 1 434 ? 69.868 1.938 85.450 1.00 47.59 434 LYS B CA 1
ATOM 9196 C C . LYS B 1 434 ? 69.733 2.664 86.783 1.00 44.14 434 LYS B C 1
ATOM 9197 O O . LYS B 1 434 ? 69.192 3.769 86.843 1.00 43.84 434 LYS B O 1
ATOM 9203 N N . ILE B 1 435 ? 70.220 2.043 87.851 1.00 38.85 435 ILE B N 1
ATOM 9204 C CA . ILE B 1 435 ? 70.078 2.619 89.180 1.00 35.21 435 ILE B CA 1
ATOM 9205 C C . ILE B 1 435 ? 71.335 3.121 89.882 1.00 29.05 435 ILE B C 1
ATOM 9206 O O . ILE B 1 435 ? 72.340 2.417 90.006 1.00 26.39 435 ILE B O 1
ATOM 9211 N N . TYR B 1 436 ? 71.251 4.357 90.348 1.00 22.93 436 TYR B N 1
ATOM 9212 C CA . TYR B 1 436 ? 72.341 4.974 91.077 1.00 20.07 436 TYR B CA 1
ATOM 9213 C C . TYR B 1 436 ? 71.893 5.238 92.515 1.00 16.79 436 TYR B C 1
ATOM 9214 O O . TYR B 1 436 ? 70.802 5.774 92.746 1.00 13.45 436 TYR B O 1
ATOM 9223 N N . LEU B 1 437 ? 72.732 4.869 93.478 1.00 15.21 437 LEU B N 1
ATOM 9224 C CA . LEU B 1 437 ? 72.413 5.088 94.881 1.00 15.57 437 LEU B CA 1
ATOM 9225 C C . LEU B 1 437 ? 73.594 5.857 95.485 1.00 15.52 437 LEU B C 1
ATOM 9226 O O . LEU B 1 437 ? 74.733 5.716 95.012 1.00 15.08 437 LEU B O 1
ATOM 9231 N N . TYR B 1 438 ? 73.344 6.688 96.499 1.00 17.45 438 TYR B N 1
ATOM 9232 C CA . TYR B 1 438 ? 74.429 7.477 97.084 1.00 15.10 438 TYR B CA 1
ATOM 9233 C C . TYR B 1 438 ? 74.872 7.094 98.509 1.00 15.75 438 TYR B C 1
ATOM 9234 O O . TYR B 1 438 ? 74.131 6.461 99.279 1.00 17.39 438 TYR B O 1
ATOM 9243 N N . GLU B 1 439 ? 76.094 7.484 98.854 1.00 16.78 439 GLU B N 1
ATOM 9244 C CA . GLU B 1 439 ? 76.622 7.204 100.172 1.00 17.13 439 GLU B CA 1
ATOM 9245 C C . GLU B 1 439 ? 77.586 8.293 100.614 1.00 15.34 439 GLU B C 1
ATOM 9246 O O . GLU B 1 439 ? 78.706 8.363 100.095 1.00 12.93 439 GLU B O 1
ATOM 9252 N N . ASN B 1 440 ? 77.159 9.156 101.542 1.00 16.15 440 ASN B N 1
ATOM 9253 C CA . ASN B 1 440 ? 78.029 10.202 102.073 1.00 15.74 440 ASN B CA 1
ATOM 9254 C C . ASN B 1 440 ? 79.062 9.481 102.939 1.00 15.43 440 ASN B C 1
ATOM 9255 O O . ASN B 1 440 ? 78.709 8.561 103.642 1.00 18.14 440 ASN B O 1
ATOM 9260 N N . MET B 1 441 ? 80.330 9.871 102.897 1.00 15.89 441 MET B N 1
ATOM 9261 C CA . MET B 1 441 ? 81.345 9.154 103.680 1.00 15.79 441 MET B CA 1
ATOM 9262 C C . MET B 1 441 ? 82.409 10.027 104.340 1.00 18.11 441 MET B C 1
ATOM 9263 O O . MET B 1 441 ? 82.665 11.147 103.892 1.00 17.53 441 MET B O 1
ATOM 9268 N N . ASN B 1 442 ? 83.028 9.506 105.401 1.00 18.80 442 ASN B N 1
ATOM 9269 C CA . ASN B 1 442 ? 84.068 10.243 106.114 1.00 16.53 442 ASN B CA 1
ATOM 9270 C C . ASN B 1 442 ? 85.384 9.748 105.554 1.00 19.56 442 ASN B C 1
ATOM 9271 O O . ASN B 1 442 ? 85.629 8.550 105.509 1.00 20.35 442 ASN B O 1
ATOM 9276 N N . ILE B 1 443 ? 86.240 10.676 105.150 1.00 18.23 443 ILE B N 1
ATOM 9277 C CA . ILE B 1 443 ? 87.509 10.304 104.547 1.00 16.78 443 ILE B CA 1
ATOM 9278 C C . ILE B 1 443 ? 88.482 9.562 105.459 1.00 17.87 443 ILE B C 1
ATOM 9279 O O . ILE B 1 443 ? 89.287 8.756 104.969 1.00 17.76 443 ILE B O 1
ATOM 9284 N N . ASN B 1 444 ? 88.407 9.800 106.770 1.00 18.46 444 ASN B N 1
ATOM 9285 C CA . ASN B 1 444 ? 89.339 9.133 107.683 1.00 19.75 444 ASN B CA 1
ATOM 9286 C C . ASN B 1 444 ? 89.098 7.656 107.605 1.00 20.30 444 ASN B C 1
ATOM 9287 O O . ASN B 1 444 ? 89.955 6.849 107.966 1.00 21.46 444 ASN B O 1
ATOM 9292 N N . ASN B 1 445 ? 87.920 7.319 107.094 1.00 20.06 445 ASN B N 1
ATOM 9293 C CA . ASN B 1 445 ? 87.487 5.944 106.912 1.00 23.26 445 ASN B CA 1
ATOM 9294 C C . ASN B 1 445 ? 88.417 5.196 105.950 1.00 24.00 445 ASN B C 1
ATOM 9295 O O . ASN B 1 445 ? 88.708 4.005 106.137 1.00 22.95 445 ASN B O 1
ATOM 9300 N N . LEU B 1 446 ? 88.870 5.899 104.910 1.00 22.74 446 LEU B N 1
ATOM 9301 C CA . LEU B 1 446 ? 89.775 5.314 103.929 1.00 20.59 446 LEU B CA 1
ATOM 9302 C C . LEU B 1 446 ? 91.225 5.651 104.305 1.00 20.05 446 LEU B C 1
ATOM 9303 O O . LEU B 1 446 ? 92.100 4.789 104.321 1.00 20.19 446 LEU B O 1
ATOM 9308 N N . THR B 1 447 ? 91.458 6.913 104.640 1.00 19.04 447 THR B N 1
ATOM 9309 C CA . THR B 1 447 ? 92.781 7.391 105.008 1.00 17.77 447 THR B CA 1
ATOM 9310 C C . THR B 1 447 ? 92.658 8.531 106.010 1.00 19.46 447 THR B C 1
ATOM 9311 O O . THR B 1 447 ? 92.367 9.675 105.643 1.00 17.43 447 THR B O 1
ATOM 9315 N N . ALA B 1 448 ? 92.888 8.231 107.278 1.00 22.94 448 ALA B N 1
ATOM 9316 C CA . ALA B 1 448 ? 92.808 9.262 108.301 1.00 26.04 448 ALA B CA 1
ATOM 9317 C C . ALA B 1 448 ? 93.975 10.225 108.108 1.00 25.81 448 ALA B C 1
ATOM 9318 O O . ALA B 1 448 ? 93.902 11.392 108.500 1.00 27.95 448 ALA B O 1
ATOM 9320 N N . THR B 1 449 ? 95.048 9.726 107.496 1.00 27.08 449 THR B N 1
ATOM 9321 C CA . THR B 1 449 ? 96.229 10.540 107.241 1.00 26.88 449 THR B CA 1
ATOM 9322 C C . THR B 1 449 ? 95.913 11.685 106.285 1.00 28.05 449 THR B C 1
ATOM 9323 O O . THR B 1 449 ? 96.261 12.825 106.566 1.00 31.02 449 THR B O 1
ATOM 9327 N N . LEU B 1 450 ? 95.266 11.403 105.154 1.00 27.12 450 LEU B N 1
ATOM 9328 C CA . LEU B 1 450 ? 94.946 12.498 104.240 1.00 24.07 450 LEU B CA 1
ATOM 9329 C C . LEU B 1 450 ? 93.818 13.323 104.824 1.00 24.92 450 LEU B C 1
ATOM 9330 O O . LEU B 1 450 ? 93.856 14.556 104.792 1.00 25.17 450 LEU B O 1
ATOM 9335 N N . GLY B 1 451 ? 92.822 12.634 105.373 1.00 23.51 451 GLY B N 1
ATOM 9336 C CA . GLY B 1 451 ? 91.681 13.315 105.964 1.00 24.43 451 GLY B CA 1
ATOM 9337 C C . GLY B 1 451 ? 92.089 14.444 106.884 1.00 26.55 451 GLY B C 1
ATOM 9338 O O . GLY B 1 451 ? 91.325 15.380 107.119 1.00 24.39 451 GLY B O 1
ATOM 9339 N N . ALA B 1 452 ? 93.308 14.345 107.396 1.00 26.10 452 ALA B N 1
ATOM 9340 C CA . ALA B 1 452 ? 93.851 15.341 108.294 1.00 29.95 452 ALA B CA 1
ATOM 9341 C C . ALA B 1 452 ? 93.952 16.713 107.633 1.00 31.06 452 ALA B C 1
ATOM 9342 O O . ALA B 1 452 ? 93.532 17.721 108.200 1.00 30.44 452 ALA B O 1
ATOM 9344 N N . ASP B 1 453 ? 94.501 16.748 106.423 1.00 30.60 453 ASP B N 1
ATOM 9345 C CA . ASP B 1 453 ? 94.679 18.008 105.706 1.00 30.79 453 ASP B CA 1
ATOM 9346 C C . ASP B 1 453 ? 93.746 18.215 104.522 1.00 29.90 453 ASP B C 1
ATOM 9347 O O . ASP B 1 453 ? 93.963 19.116 103.714 1.00 31.09 453 ASP B O 1
ATOM 9352 N N . LEU B 1 454 ? 92.703 17.397 104.423 1.00 28.08 454 LEU B N 1
ATOM 9353 C CA . LEU B 1 454 ? 91.787 17.528 103.308 1.00 26.83 454 LEU B CA 1
ATOM 9354 C C . LEU B 1 454 ? 91.100 18.887 103.208 1.00 26.91 454 LEU B C 1
ATOM 9355 O O . LEU B 1 454 ? 91.144 19.521 102.162 1.00 25.65 454 LEU B O 1
ATOM 9360 N N . VAL B 1 455 ? 90.467 19.347 104.277 1.00 26.88 455 VAL B N 1
ATOM 9361 C CA . VAL B 1 455 ? 89.776 20.622 104.202 1.00 30.06 455 VAL B CA 1
ATOM 9362 C C . VAL B 1 455 ? 90.686 21.822 104.255 1.00 31.87 455 VAL B C 1
ATOM 9363 O O . VAL B 1 455 ? 91.676 21.839 104.978 1.00 29.37 455 VAL B O 1
ATOM 9367 N N . ASP B 1 456 ? 90.334 22.827 103.459 1.00 35.41 456 ASP B N 1
ATOM 9368 C CA . ASP B 1 456 ? 91.085 24.064 103.408 1.00 39.02 456 ASP B CA 1
ATOM 9369 C C . ASP B 1 456 ? 90.958 24.715 104.778 1.00 39.59 456 ASP B C 1
ATOM 9370 O O . ASP B 1 456 ? 89.860 25.092 105.207 1.00 40.21 456 ASP B O 1
ATOM 9375 N N . SER B 1 457 ? 92.101 24.825 105.451 1.00 39.15 457 SER B N 1
ATOM 9376 C CA . SER B 1 457 ? 92.204 25.395 106.790 1.00 43.46 457 SER B CA 1
ATOM 9377 C C . SER B 1 457 ? 91.827 26.874 106.905 1.00 43.36 457 SER B C 1
ATOM 9378 O O . SER B 1 457 ? 91.698 27.392 108.011 1.00 43.43 457 SER B O 1
ATOM 9381 N N . THR B 1 458 ? 91.650 27.550 105.773 1.00 43.42 458 THR B N 1
ATOM 9382 C CA . THR B 1 458 ? 91.286 28.967 105.778 1.00 45.15 458 THR B CA 1
ATOM 9383 C C . THR B 1 458 ? 89.791 29.137 105.561 1.00 44.20 458 THR B C 1
ATOM 9384 O O . THR B 1 458 ? 89.161 30.031 106.130 1.00 45.73 458 THR B O 1
ATOM 9388 N N . ASP B 1 459 ? 89.240 28.287 104.702 1.00 41.50 459 ASP B N 1
ATOM 9389 C CA . ASP B 1 459 ? 87.823 28.321 104.377 1.00 39.37 459 ASP B CA 1
ATOM 9390 C C . ASP B 1 459 ? 87.345 26.889 104.319 1.00 38.54 459 ASP B C 1
ATOM 9391 O O . ASP B 1 459 ? 87.670 26.145 103.394 1.00 36.73 459 ASP B O 1
ATOM 9396 N N . ASN B 1 460 ? 86.564 26.515 105.323 1.00 36.41 460 ASN B N 1
ATOM 9397 C CA . ASN B 1 460 ? 86.046 25.164 105.448 1.00 35.09 460 ASN B CA 1
ATOM 9398 C C . ASN B 1 460 ? 85.178 24.673 104.296 1.00 32.53 460 ASN B C 1
ATOM 9399 O O . ASN B 1 460 ? 84.986 23.465 104.168 1.00 29.34 460 ASN B O 1
ATOM 9404 N N . THR B 1 461 ? 84.666 25.585 103.461 1.00 28.73 461 THR B N 1
ATOM 9405 C CA . THR B 1 461 ? 83.818 25.189 102.325 1.00 26.37 461 THR B CA 1
ATOM 9406 C C . THR B 1 461 ? 84.621 24.859 101.073 1.00 24.81 461 THR B C 1
ATOM 9407 O O . THR B 1 461 ? 84.044 24.626 100.008 1.00 23.19 461 THR B O 1
ATOM 9411 N N . LYS B 1 462 ? 85.944 24.849 101.198 1.00 23.05 462 LYS B N 1
ATOM 9412 C CA . LYS B 1 462 ? 86.806 24.517 100.074 1.00 25.31 462 LYS B CA 1
ATOM 9413 C C . LYS B 1 462 ? 87.765 23.412 100.471 1.00 25.58 462 LYS B C 1
ATOM 9414 O O . LYS B 1 462 ? 88.285 23.407 101.583 1.00 26.57 462 LYS B O 1
ATOM 9420 N N . ILE B 1 463 ? 87.992 22.485 99.544 1.00 25.19 463 ILE B N 1
ATOM 9421 C CA . ILE B 1 463 ? 88.886 21.345 99.729 1.00 25.14 463 ILE B CA 1
ATOM 9422 C C . ILE B 1 463 ? 90.295 21.715 99.254 1.00 24.67 463 ILE B C 1
ATOM 9423 O O . ILE B 1 463 ? 90.433 22.414 98.249 1.00 24.72 463 ILE B O 1
ATOM 9428 N N . ASN B 1 464 ? 91.339 21.282 99.961 1.00 25.65 464 ASN B N 1
ATOM 9429 C CA . ASN B 1 464 ? 92.702 21.570 99.500 1.00 26.47 464 ASN B CA 1
ATOM 9430 C C . ASN B 1 464 ? 92.868 20.703 98.247 1.00 28.59 464 ASN B C 1
ATOM 9431 O O . ASN B 1 464 ? 92.349 19.583 98.182 1.00 27.22 464 ASN B O 1
ATOM 9436 N N . ARG B 1 465 ? 93.587 21.218 97.257 1.00 26.23 465 ARG B N 1
ATOM 9437 C CA . ARG B 1 465 ? 93.789 20.521 95.990 1.00 27.90 465 ARG B CA 1
ATOM 9438 C C . ARG B 1 465 ? 94.902 19.474 95.985 1.00 27.49 465 ARG B C 1
ATOM 9439 O O . ARG B 1 465 ? 94.767 18.425 95.370 1.00 26.35 465 ARG B O 1
ATOM 9447 N N . GLY B 1 466 ? 96.004 19.755 96.660 1.00 27.62 466 GLY B N 1
ATOM 9448 C CA . GLY B 1 466 ? 97.094 18.794 96.700 1.00 26.97 466 GLY B CA 1
ATOM 9449 C C . GLY B 1 466 ? 96.704 17.469 97.340 1.00 28.26 466 GLY B C 1
ATOM 9450 O O . GLY B 1 466 ? 96.953 16.407 96.765 1.00 27.06 466 GLY B O 1
ATOM 9451 N N . ILE B 1 467 ? 96.098 17.524 98.530 1.00 26.18 467 ILE B N 1
ATOM 9452 C CA . ILE B 1 467 ? 95.679 16.307 99.224 1.00 26.79 467 ILE B CA 1
ATOM 9453 C C . ILE B 1 467 ? 94.679 15.617 98.322 1.00 25.50 467 ILE B C 1
ATOM 9454 O O . ILE B 1 467 ? 94.677 14.384 98.210 1.00 23.97 467 ILE B O 1
ATOM 9459 N N . PHE B 1 468 ? 93.836 16.411 97.668 1.00 24.23 468 PHE B N 1
ATOM 9460 C CA . PHE B 1 468 ? 92.852 15.828 96.772 1.00 23.79 468 PHE B CA 1
ATOM 9461 C C . PHE B 1 468 ? 93.529 14.956 95.725 1.00 25.02 468 PHE B C 1
ATOM 9462 O O . PHE B 1 468 ? 93.067 13.856 95.410 1.00 26.48 468 PHE B O 1
ATOM 9470 N N . ASN B 1 469 ? 94.635 15.453 95.183 1.00 23.98 469 ASN B N 1
ATOM 9471 C CA . ASN B 1 469 ? 95.337 14.707 94.152 1.00 24.78 469 ASN B CA 1
ATOM 9472 C C . ASN B 1 469 ? 95.884 13.415 94.695 1.00 24.77 469 ASN B C 1
ATOM 9473 O O . ASN B 1 469 ? 95.737 12.366 94.070 1.00 21.41 469 ASN B O 1
ATOM 9478 N N . GLU B 1 470 ? 96.497 13.484 95.867 1.00 22.71 470 GLU B N 1
ATOM 9479 C CA . GLU B 1 470 ? 97.058 12.294 96.468 1.00 25.07 470 GLU B CA 1
ATOM 9480 C C . GLU B 1 470 ? 95.982 11.246 96.830 1.00 23.79 470 GLU B C 1
ATOM 9481 O O . GLU B 1 470 ? 96.236 10.044 96.779 1.00 23.93 470 GLU B O 1
ATOM 9487 N N . PHE B 1 471 ? 94.786 11.699 97.198 1.00 21.87 471 PHE B N 1
ATOM 9488 C CA . PHE B 1 471 ? 93.713 10.774 97.523 1.00 21.90 471 PHE B CA 1
ATOM 9489 C C . PHE B 1 471 ? 93.356 9.995 96.274 1.00 23.48 471 PHE B C 1
ATOM 9490 O O . PHE B 1 471 ? 93.210 8.777 96.298 1.00 22.10 471 PHE B O 1
ATOM 9498 N N . LYS B 1 472 ? 93.217 10.734 95.181 1.00 23.39 472 LYS B N 1
ATOM 9499 C CA . LYS B 1 472 ? 92.855 10.208 93.874 1.00 23.35 472 LYS B CA 1
ATOM 9500 C C . LYS B 1 472 ? 93.916 9.327 93.207 1.00 23.80 472 LYS B C 1
ATOM 9501 O O . LYS B 1 472 ? 93.589 8.328 92.575 1.00 22.86 472 LYS B O 1
ATOM 9507 N N . LYS B 1 473 ? 95.181 9.692 93.374 1.00 24.57 473 LYS B N 1
ATOM 9508 C CA . LYS B 1 473 ? 96.303 8.983 92.758 1.00 28.24 473 LYS B CA 1
ATOM 9509 C C . LYS B 1 473 ? 96.207 7.499 92.431 1.00 29.81 473 LYS B C 1
ATOM 9510 O O . LYS B 1 473 ? 96.518 7.104 91.319 1.00 32.68 473 LYS B O 1
ATOM 9516 N N . ASN B 1 474 ? 95.809 6.663 93.373 1.00 26.83 474 ASN B N 1
ATOM 9517 C CA . ASN B 1 474 ? 95.745 5.238 93.068 1.00 26.62 474 ASN B CA 1
ATOM 9518 C C . ASN B 1 474 ? 94.399 4.612 93.383 1.00 25.12 474 ASN B C 1
ATOM 9519 O O . ASN B 1 474 ? 94.299 3.417 93.662 1.00 25.21 474 ASN B O 1
ATOM 9524 N N . PHE B 1 475 ? 93.354 5.414 93.317 1.00 20.90 475 PHE B N 1
ATOM 9525 C CA . PHE B 1 475 ? 92.049 4.912 93.655 1.00 19.25 475 PHE B CA 1
ATOM 9526 C C . PHE B 1 475 ? 91.298 4.350 92.448 1.00 19.41 475 PHE B C 1
ATOM 9527 O O . PHE B 1 475 ? 90.512 5.035 91.790 1.00 19.47 475 PHE B O 1
ATOM 9535 N N . LYS B 1 476 ? 91.546 3.078 92.171 1.00 19.09 476 LYS B N 1
ATOM 9536 C CA . LYS B 1 476 ? 90.892 2.405 91.063 1.00 17.45 476 LYS B CA 1
ATOM 9537 C C . LYS B 1 476 ? 89.751 1.522 91.578 1.00 18.00 476 LYS B C 1
ATOM 9538 O O . LYS B 1 476 ? 88.581 1.792 91.317 1.00 16.57 476 LYS B O 1
ATOM 9544 N N . TYR B 1 477 ? 90.085 0.476 92.323 1.00 16.11 477 TYR B N 1
ATOM 9545 C CA . TYR B 1 477 ? 89.055 -0.427 92.837 1.00 17.64 477 TYR B CA 1
ATOM 9546 C C . TYR B 1 477 ? 88.837 -0.349 94.354 1.00 15.67 477 TYR B C 1
ATOM 9547 O O . TYR B 1 477 ? 89.754 0.002 95.111 1.00 17.82 477 TYR B O 1
ATOM 9556 N N . SER B 1 478 ? 87.603 -0.681 94.764 1.00 15.68 478 SER B N 1
ATOM 9557 C CA . SER B 1 478 ? 87.140 -0.637 96.166 1.00 16.80 478 SER B CA 1
ATOM 9558 C C . SER B 1 478 ? 86.281 -1.842 96.540 1.00 16.07 478 SER B C 1
ATOM 9559 O O . SER B 1 478 ? 85.401 -2.260 95.773 1.00 15.51 478 SER B O 1
ATOM 9562 N N . ILE B 1 479 ? 86.525 -2.397 97.725 1.00 15.74 479 ILE B N 1
ATOM 9563 C CA . ILE B 1 479 ? 85.760 -3.552 98.197 1.00 12.84 479 ILE B CA 1
ATOM 9564 C C . ILE B 1 479 ? 84.826 -3.163 99.343 1.00 13.33 479 ILE B C 1
ATOM 9565 O O . ILE B 1 479 ? 85.118 -2.233 100.103 1.00 13.37 479 ILE B O 1
ATOM 9570 N N . SER B 1 480 ? 83.691 -3.853 99.445 1.00 14.54 480 SER B N 1
ATOM 9571 C CA . SER B 1 480 ? 82.730 -3.622 100.533 1.00 13.48 480 SER B CA 1
ATOM 9572 C C . SER B 1 480 ? 82.482 -4.963 101.242 1.00 14.52 480 SER B C 1
ATOM 9573 O O . SER B 1 480 ? 81.711 -5.803 100.760 1.00 12.98 480 SER B O 1
ATOM 9576 N N . SER B 1 481 ? 83.154 -5.172 102.372 1.00 15.64 481 SER B N 1
ATOM 9577 C CA . SER B 1 481 ? 82.991 -6.415 103.116 1.00 16.09 481 SER B CA 1
ATOM 9578 C C . SER B 1 481 ? 81.712 -6.432 103.935 1.00 16.38 481 SER B C 1
ATOM 9579 O O . SER B 1 481 ? 81.107 -7.490 104.114 1.00 17.32 481 SER B O 1
ATOM 9582 N N . ASN B 1 482 ? 81.290 -5.269 104.421 1.00 17.70 482 ASN B N 1
ATOM 9583 C CA . ASN B 1 482 ? 80.074 -5.214 105.212 1.00 16.60 482 ASN B CA 1
ATOM 9584 C C . ASN B 1 482 ? 78.906 -4.778 104.353 1.00 15.88 482 ASN B C 1
ATOM 9585 O O . ASN B 1 482 ? 79.063 -4.600 103.152 1.00 15.58 482 ASN B O 1
ATOM 9590 N N . TYR B 1 483 ? 77.733 -4.615 104.968 1.00 15.83 483 TYR B N 1
ATOM 9591 C CA . TYR B 1 483 ? 76.538 -4.191 104.242 1.00 18.75 483 TYR B CA 1
ATOM 9592 C C . TYR B 1 483 ? 76.519 -2.673 104.114 1.00 21.00 483 TYR B C 1
ATOM 9593 O O . TYR B 1 483 ? 76.597 -1.949 105.106 1.00 19.93 483 TYR B O 1
ATOM 9602 N N . MET B 1 484 ? 76.427 -2.186 102.886 1.00 19.28 484 MET B N 1
ATOM 9603 C CA . MET B 1 484 ? 76.388 -0.747 102.659 1.00 18.32 484 MET B CA 1
ATOM 9604 C C . MET B 1 484 ? 74.947 -0.261 102.805 1.00 18.75 484 MET B C 1
ATOM 9605 O O . MET B 1 484 ? 73.998 -0.887 102.299 1.00 19.13 484 MET B O 1
ATOM 9610 N N . ILE B 1 485 ? 74.782 0.834 103.531 1.00 18.32 485 ILE B N 1
ATOM 9611 C CA . ILE B 1 485 ? 73.468 1.428 103.679 1.00 19.51 485 ILE B CA 1
ATOM 9612 C C . ILE B 1 485 ? 73.581 2.707 102.864 1.00 19.95 485 ILE B C 1
ATOM 9613 O O . ILE B 1 485 ? 74.324 3.632 103.209 1.00 20.05 485 ILE B O 1
ATOM 9618 N N . VAL B 1 486 ? 72.840 2.730 101.764 1.00 18.58 486 VAL B N 1
ATOM 9619 C CA . VAL B 1 486 ? 72.874 3.832 100.830 1.00 16.11 486 VAL B CA 1
ATOM 9620 C C . VAL B 1 486 ? 71.517 4.498 100.637 1.00 17.32 486 VAL B C 1
ATOM 9621 O O . VAL B 1 486 ? 70.478 3.926 100.967 1.00 19.73 486 VAL B O 1
ATOM 9625 N N . ASP B 1 487 ? 71.533 5.703 100.080 1.00 15.25 487 ASP B N 1
ATOM 9626 C CA . ASP B 1 487 ? 70.304 6.441 99.832 1.00 15.95 487 ASP B CA 1
ATOM 9627 C C . ASP B 1 487 ? 69.801 6.351 98.398 1.00 12.61 487 ASP B C 1
ATOM 9628 O O . ASP B 1 487 ? 70.586 6.403 97.456 1.00 11.60 487 ASP B O 1
ATOM 9633 N N . ILE B 1 488 ? 68.488 6.227 98.247 1.00 17.16 488 ILE B N 1
ATOM 9634 C CA . ILE B 1 488 ? 67.856 6.168 96.939 1.00 18.67 488 ILE B CA 1
ATOM 9635 C C . ILE B 1 488 ? 68.026 7.518 96.211 1.00 20.52 488 ILE B C 1
ATOM 9636 O O . ILE B 1 488 ? 68.203 7.555 94.997 1.00 19.53 488 ILE B O 1
ATOM 9641 N N . ASN B 1 489 ? 67.946 8.616 96.956 1.00 19.21 489 ASN B N 1
ATOM 9642 C CA . ASN B 1 489 ? 68.123 9.954 96.401 1.00 19.14 489 ASN B CA 1
ATOM 9643 C C . ASN B 1 489 ? 69.297 10.560 97.146 1.00 17.69 489 ASN B C 1
ATOM 9644 O O . ASN B 1 489 ? 69.603 10.123 98.249 1.00 19.37 489 ASN B O 1
ATOM 9649 N N . GLU B 1 490 ? 69.979 11.546 96.574 1.00 16.10 490 GLU B N 1
ATOM 9650 C CA . GLU B 1 490 ? 71.122 12.095 97.292 1.00 16.89 490 GLU B CA 1
ATOM 9651 C C . GLU B 1 490 ? 70.710 13.021 98.432 1.00 18.98 490 GLU B C 1
ATOM 9652 O O . GLU B 1 490 ? 69.722 13.773 98.340 1.00 18.34 490 GLU B O 1
ATOM 9658 N N . ARG B 1 491 ? 71.480 12.951 99.517 1.00 17.82 491 ARG B N 1
ATOM 9659 C CA . ARG B 1 491 ? 71.179 13.734 100.704 1.00 18.92 491 ARG B CA 1
ATOM 9660 C C . ARG B 1 491 ? 72.355 14.516 101.252 1.00 18.13 491 ARG B C 1
ATOM 9661 O O . ARG B 1 491 ? 73.515 14.173 101.014 1.00 18.37 491 ARG B O 1
ATOM 9669 N N . PRO B 1 492 ? 72.063 15.600 101.993 1.00 15.46 492 PRO B N 1
ATOM 9670 C CA . PRO B 1 492 ? 73.097 16.455 102.591 1.00 18.06 492 PRO B CA 1
ATOM 9671 C C . PRO B 1 492 ? 73.929 15.665 103.599 1.00 18.92 492 PRO B C 1
ATOM 9672 O O . PRO B 1 492 ? 73.414 14.765 104.237 1.00 20.35 492 PRO B O 1
ATOM 9676 N N . ALA B 1 493 ? 75.206 16.008 103.737 1.00 19.68 493 ALA B N 1
ATOM 9677 C CA . ALA B 1 493 ? 76.110 15.285 104.632 1.00 23.71 493 ALA B CA 1
ATOM 9678 C C . ALA B 1 493 ? 76.537 16.004 105.900 1.00 26.24 493 ALA B C 1
ATOM 9679 O O . ALA B 1 493 ? 76.331 17.207 106.041 1.00 26.07 493 ALA B O 1
ATOM 9681 N N . LEU B 1 494 ? 77.164 15.239 106.798 1.00 27.97 494 LEU B N 1
ATOM 9682 C CA . LEU B 1 494 ? 77.680 15.725 108.074 1.00 29.83 494 LEU B CA 1
ATOM 9683 C C . LEU B 1 494 ? 79.058 16.318 107.871 1.00 30.22 494 LEU B C 1
ATOM 9684 O O . LEU B 1 494 ? 79.814 15.852 107.031 1.00 31.47 494 LEU B O 1
ATOM 9689 N N . ASP B 1 495 ? 79.393 17.321 108.672 1.00 29.28 495 ASP B N 1
ATOM 9690 C CA . ASP B 1 495 ? 80.683 17.999 108.586 1.00 29.80 495 ASP B CA 1
ATOM 9691 C C . ASP B 1 495 ? 81.881 17.104 108.251 1.00 29.88 495 ASP B C 1
ATOM 9692 O O . ASP B 1 495 ? 82.671 17.428 107.368 1.00 30.77 495 ASP B O 1
ATOM 9697 N N . ASN B 1 496 ? 82.022 15.985 108.951 1.00 28.82 496 ASN B N 1
ATOM 9698 C CA . ASN B 1 496 ? 83.131 15.065 108.702 1.00 30.07 496 ASN B CA 1
ATOM 9699 C C . ASN B 1 496 ? 82.893 14.161 107.478 1.00 28.93 496 ASN B C 1
ATOM 9700 O O . ASN B 1 496 ? 83.636 13.204 107.233 1.00 29.40 496 ASN B O 1
ATOM 9705 N N . GLU B 1 497 ? 81.854 14.458 106.710 1.00 26.13 497 GLU B N 1
ATOM 9706 C CA . GLU B 1 497 ? 81.566 13.668 105.526 1.00 24.00 497 GLU B CA 1
ATOM 9707 C C . GLU B 1 497 ? 81.823 14.481 104.259 1.00 22.81 497 GLU B C 1
ATOM 9708 O O . GLU B 1 497 ? 80.946 15.182 103.761 1.00 21.00 497 GLU B O 1
ATOM 9714 N N . ARG B 1 498 ? 83.045 14.381 103.746 1.00 21.31 498 ARG B N 1
ATOM 9715 C CA . ARG B 1 498 ? 83.419 15.118 102.552 1.00 21.15 498 ARG B CA 1
ATOM 9716 C C . ARG B 1 498 ? 83.497 14.264 101.293 1.00 20.58 498 ARG B C 1
ATOM 9717 O O . ARG B 1 498 ? 83.897 14.746 100.230 1.00 21.73 498 ARG B O 1
ATOM 9725 N N . LEU B 1 499 ? 83.107 12.999 101.417 1.00 18.48 499 LEU B N 1
ATOM 9726 C CA . LEU B 1 499 ? 83.100 12.080 100.289 1.00 16.35 499 LEU B CA 1
ATOM 9727 C C . LEU B 1 499 ? 81.640 11.852 99.930 1.00 15.43 499 LEU B C 1
ATOM 9728 O O . LEU B 1 499 ? 80.829 11.593 100.821 1.00 14.91 499 LEU B O 1
ATOM 9733 N N . LYS B 1 500 ? 81.299 11.960 98.644 1.00 15.44 500 LYS B N 1
ATOM 9734 C CA . LYS B 1 500 ? 79.928 11.741 98.191 1.00 17.09 500 LYS B CA 1
ATOM 9735 C C . LYS B 1 500 ? 79.869 10.700 97.059 1.00 17.86 500 LYS B C 1
ATOM 9736 O O . LYS B 1 500 ? 80.020 11.016 95.877 1.00 15.73 500 LYS B O 1
ATOM 9742 N N . TRP B 1 501 ? 79.645 9.447 97.427 1.00 16.52 501 TRP B N 1
ATOM 9743 C CA . TRP B 1 501 ? 79.606 8.402 96.433 1.00 14.04 501 TRP B CA 1
ATOM 9744 C C . TRP B 1 501 ? 78.332 8.380 95.604 1.00 15.94 501 TRP B C 1
ATOM 9745 O O . TRP B 1 501 ? 77.253 8.723 96.088 1.00 14.95 501 TRP B O 1
ATOM 9756 N N . ARG B 1 502 ? 78.477 7.983 94.341 1.00 14.71 502 ARG B N 1
ATOM 9757 C CA . ARG B 1 502 ? 77.360 7.786 93.416 1.00 16.37 502 ARG B CA 1
ATOM 9758 C C . ARG B 1 502 ? 77.697 6.409 92.862 1.00 15.64 502 ARG B C 1
ATOM 9759 O O . ARG B 1 502 ? 78.737 6.223 92.225 1.00 13.88 502 ARG B O 1
ATOM 9767 N N . ILE B 1 503 ? 76.839 5.438 93.138 1.00 18.05 503 ILE B N 1
ATOM 9768 C CA . ILE B 1 503 ? 77.104 4.068 92.716 1.00 18.86 503 ILE B CA 1
ATOM 9769 C C . ILE B 1 503 ? 76.139 3.610 91.632 1.00 16.33 503 ILE B C 1
ATOM 9770 O O . ILE B 1 503 ? 74.956 3.966 91.655 1.00 14.69 503 ILE B O 1
ATOM 9775 N N . GLN B 1 504 ? 76.644 2.841 90.670 1.00 14.86 504 GLN B N 1
ATOM 9776 C CA . GLN B 1 504 ? 75.775 2.318 89.617 1.00 18.88 504 GLN B CA 1
ATOM 9777 C C . GLN B 1 504 ? 75.681 0.828 89.907 1.00 16.53 504 GLN B C 1
ATOM 9778 O O . GLN B 1 504 ? 76.689 0.100 89.852 1.00 17.11 504 GLN B O 1
ATOM 9784 N N . LEU B 1 505 ? 74.470 0.390 90.244 1.00 19.87 505 LEU B N 1
ATOM 9785 C CA . LEU B 1 505 ? 74.229 -0.997 90.612 1.00 23.74 505 LEU B CA 1
ATOM 9786 C C . LEU B 1 505 ? 74.112 -1.980 89.500 1.00 26.20 505 LEU B C 1
ATOM 9787 O O . LEU B 1 505 ? 73.638 -1.656 88.424 1.00 24.89 505 LEU B O 1
ATOM 9792 N N . SER B 1 506 ? 74.526 -3.203 89.776 1.00 26.70 506 SER B N 1
ATOM 9793 C CA . SER B 1 506 ? 74.379 -4.256 88.801 1.00 28.15 506 SER B CA 1
ATOM 9794 C C . SER B 1 506 ? 72.962 -4.727 89.050 1.00 28.75 506 SER B C 1
ATOM 9795 O O . SER B 1 506 ? 72.516 -4.766 90.195 1.00 27.81 506 SER B O 1
ATOM 9798 N N . PRO B 1 507 ? 72.220 -5.076 87.993 1.00 29.85 507 PRO B N 1
ATOM 9799 C CA . PRO B 1 507 ? 70.858 -5.528 88.270 1.00 27.86 507 PRO B CA 1
ATOM 9800 C C . PRO B 1 507 ? 70.854 -6.834 89.067 1.00 27.26 507 PRO B C 1
ATOM 9801 O O . PRO B 1 507 ? 69.820 -7.232 89.585 1.00 27.22 507 PRO B O 1
ATOM 9805 N N . ASP B 1 508 ? 72.008 -7.490 89.167 1.00 27.75 508 ASP B N 1
ATOM 9806 C CA . ASP B 1 508 ? 72.116 -8.753 89.900 1.00 28.68 508 ASP B CA 1
ATOM 9807 C C . ASP B 1 508 ? 72.436 -8.586 91.373 1.00 28.16 508 ASP B C 1
ATOM 9808 O O . ASP B 1 508 ? 72.397 -9.551 92.132 1.00 28.19 508 ASP B O 1
ATOM 9813 N N . THR B 1 509 ? 72.785 -7.364 91.758 1.00 25.16 509 THR B N 1
ATOM 9814 C CA . THR B 1 509 ? 73.110 -7.031 93.138 1.00 21.59 509 THR B CA 1
ATOM 9815 C C . THR B 1 509 ? 71.895 -7.195 94.052 1.00 22.12 509 THR B C 1
ATOM 9816 O O . THR B 1 509 ? 70.835 -6.593 93.804 1.00 22.14 509 THR B O 1
ATOM 9820 N N . ARG B 1 510 ? 72.052 -8.006 95.104 1.00 21.49 510 ARG B N 1
ATOM 9821 C CA . ARG B 1 510 ? 70.959 -8.250 96.051 1.00 21.90 510 ARG B CA 1
ATOM 9822 C C . ARG B 1 510 ? 70.864 -7.151 97.125 1.00 20.72 510 ARG B C 1
ATOM 9823 O O . ARG B 1 510 ? 71.881 -6.673 97.630 1.00 17.50 510 ARG B O 1
ATOM 9831 N N . ALA B 1 511 ? 69.642 -6.738 97.460 1.00 22.80 511 ALA B N 1
ATOM 9832 C CA . ALA B 1 511 ? 69.485 -5.681 98.443 1.00 24.35 511 ALA B CA 1
ATOM 9833 C C . ALA B 1 511 ? 68.178 -5.727 99.201 1.00 23.70 511 ALA B C 1
ATOM 9834 O O . ALA B 1 511 ? 67.299 -6.530 98.886 1.00 22.78 511 ALA B O 1
ATOM 9836 N N . GLY B 1 512 ? 68.071 -4.852 100.206 1.00 25.34 512 GLY B N 1
ATOM 9837 C CA . GLY B 1 512 ? 66.877 -4.754 101.033 1.00 25.11 512 GLY B CA 1
ATOM 9838 C C . GLY B 1 512 ? 66.397 -3.315 101.175 1.00 27.73 512 GLY B C 1
ATOM 9839 O O . GLY B 1 512 ? 67.205 -2.397 101.342 1.00 27.57 512 GLY B O 1
ATOM 9840 N N . TYR B 1 513 ? 65.082 -3.108 101.117 1.00 28.52 513 TYR B N 1
ATOM 9841 C CA . TYR B 1 513 ? 64.507 -1.765 101.221 1.00 30.70 513 TYR B CA 1
ATOM 9842 C C . TYR B 1 513 ? 64.227 -1.303 102.652 1.00 32.00 513 TYR B C 1
ATOM 9843 O O . TYR B 1 513 ? 63.756 -2.079 103.475 1.00 30.85 513 TYR B O 1
ATOM 9852 N N . LEU B 1 514 ? 64.523 -0.036 102.935 1.00 33.41 514 LEU B N 1
ATOM 9853 C CA . LEU B 1 514 ? 64.276 0.547 104.252 1.00 35.44 514 LEU B CA 1
ATOM 9854 C C . LEU B 1 514 ? 63.353 1.744 104.047 1.00 38.85 514 LEU B C 1
ATOM 9855 O O . LEU B 1 514 ? 63.607 2.592 103.196 1.00 39.79 514 LEU B O 1
ATOM 9860 N N . GLU B 1 515 ? 62.287 1.816 104.837 1.00 40.36 515 GLU B N 1
ATOM 9861 C CA . GLU B 1 515 ? 61.287 2.876 104.694 1.00 41.51 515 GLU B CA 1
ATOM 9862 C C . GLU B 1 515 ? 61.746 4.324 104.742 1.00 40.82 515 GLU B C 1
ATOM 9863 O O . GLU B 1 515 ? 61.018 5.211 104.297 1.00 42.77 515 GLU B O 1
ATOM 9869 N N . ASN B 1 516 ? 62.923 4.592 105.290 1.00 37.58 516 ASN B N 1
ATOM 9870 C CA . ASN B 1 516 ? 63.375 5.973 105.299 1.00 33.70 516 ASN B CA 1
ATOM 9871 C C . ASN B 1 516 ? 63.926 6.281 103.920 1.00 30.70 516 ASN B C 1
ATOM 9872 O O . ASN B 1 516 ? 64.576 7.295 103.716 1.00 29.63 516 ASN B O 1
ATOM 9877 N N . GLY B 1 517 ? 63.654 5.392 102.969 1.00 27.19 517 GLY B N 1
ATOM 9878 C CA . GLY B 1 517 ? 64.144 5.593 101.617 1.00 23.37 517 GLY B CA 1
ATOM 9879 C C . GLY B 1 517 ? 65.638 5.352 101.475 1.00 23.27 517 GLY B C 1
ATOM 9880 O O . GLY B 1 517 ? 66.370 6.198 100.962 1.00 22.29 517 GLY B O 1
ATOM 9881 N N . LYS B 1 518 ? 66.083 4.194 101.953 1.00 23.14 518 LYS B N 1
ATOM 9882 C CA . LYS B 1 518 ? 67.474 3.785 101.875 1.00 22.18 518 LYS B CA 1
ATOM 9883 C C . LYS B 1 518 ? 67.443 2.328 101.450 1.00 22.25 518 LYS B C 1
ATOM 9884 O O . LYS B 1 518 ? 66.382 1.685 101.473 1.00 22.13 518 LYS B O 1
ATOM 9890 N N . LEU B 1 519 ? 68.599 1.809 101.051 1.00 20.61 519 LEU B N 1
ATOM 9891 C CA . LEU B 1 519 ? 68.690 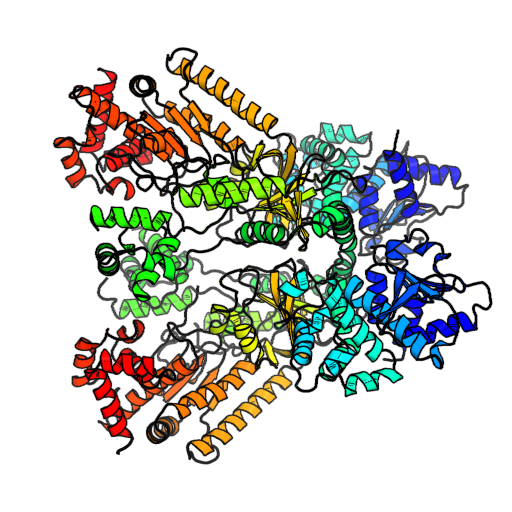0.411 100.654 1.00 20.60 519 LEU B CA 1
ATOM 9892 C C . LEU B 1 519 ? 69.844 -0.247 101.374 1.00 20.16 519 LEU B C 1
ATOM 9893 O O . LEU B 1 519 ? 70.926 0.334 101.509 1.00 22.43 519 LEU B O 1
ATOM 9898 N N . ILE B 1 520 ? 69.616 -1.453 101.862 1.00 19.53 520 ILE B N 1
ATOM 9899 C CA . ILE B 1 520 ? 70.681 -2.156 102.537 1.00 21.73 520 ILE B CA 1
ATOM 9900 C C . ILE B 1 520 ? 71.212 -3.146 101.505 1.00 18.45 520 ILE B C 1
ATOM 9901 O O . ILE B 1 520 ? 70.462 -3.956 100.952 1.00 18.64 520 ILE B O 1
ATOM 9906 N N . LEU B 1 521 ? 72.505 -3.049 101.208 1.00 15.90 521 LEU B N 1
ATOM 9907 C CA . LEU B 1 521 ? 73.093 -3.932 100.202 1.00 16.07 521 LEU B CA 1
ATOM 9908 C C . LEU B 1 521 ? 73.822 -5.136 100.762 1.00 17.86 521 LEU B C 1
ATOM 9909 O O . LEU B 1 521 ? 74.332 -5.109 101.874 1.00 16.79 521 LEU B O 1
ATOM 9914 N N . GLN B 1 522 ? 73.870 -6.194 99.971 1.00 16.13 522 GLN B N 1
ATOM 9915 C CA . GLN B 1 522 ? 74.567 -7.405 100.362 1.00 19.22 522 GLN B CA 1
ATOM 9916 C C . GLN B 1 522 ? 76.059 -7.149 100.596 1.00 20.33 522 GLN B C 1
ATOM 9917 O O . GLN B 1 522 ? 76.616 -6.184 100.100 1.00 20.11 522 GLN B O 1
ATOM 9923 N N . ARG B 1 523 ? 76.704 -8.021 101.354 1.00 18.01 523 ARG B N 1
ATOM 9924 C CA . ARG B 1 523 ? 78.138 -7.886 101.631 1.00 18.06 523 ARG B CA 1
ATOM 9925 C C . ARG B 1 523 ? 78.959 -8.463 100.465 1.00 17.84 523 ARG B C 1
ATOM 9926 O O . ARG B 1 523 ? 78.399 -8.976 99.489 1.00 18.69 523 ARG B O 1
ATOM 9934 N N . ASN B 1 524 ? 80.285 -8.379 100.571 1.00 17.78 524 ASN B N 1
ATOM 9935 C CA . ASN B 1 524 ? 81.167 -8.911 99.534 1.00 22.72 524 ASN B CA 1
ATOM 9936 C C . ASN B 1 524 ? 80.817 -8.341 98.148 1.00 23.12 524 ASN B C 1
ATOM 9937 O O . ASN B 1 524 ? 80.556 -9.067 97.190 1.00 22.75 524 ASN B O 1
ATOM 9942 N N . ILE B 1 525 ? 80.841 -7.016 98.082 1.00 23.64 525 ILE B N 1
ATOM 9943 C CA . ILE B 1 525 ? 80.532 -6.245 96.898 1.00 21.84 525 ILE B CA 1
ATOM 9944 C C . ILE B 1 525 ? 81.793 -5.601 96.302 1.00 18.82 525 ILE B C 1
ATOM 9945 O O . ILE B 1 525 ? 82.653 -5.105 97.036 1.00 15.87 525 ILE B O 1
ATOM 9950 N N . GLY B 1 526 ? 81.892 -5.624 94.969 1.00 17.55 526 GLY B N 1
ATOM 9951 C CA . GLY B 1 526 ? 83.039 -5.048 94.284 1.00 14.23 526 GLY B CA 1
ATOM 9952 C C . GLY B 1 526 ? 82.803 -3.663 93.704 1.00 13.72 526 GLY B C 1
ATOM 9953 O O . GLY B 1 526 ? 81.756 -3.377 93.128 1.00 8.99 526 GLY B O 1
ATOM 9954 N N . LEU B 1 527 ? 83.782 -2.787 93.840 1.00 14.15 527 LEU B N 1
ATOM 9955 C CA . LEU B 1 527 ? 83.613 -1.448 93.301 1.00 14.23 527 LEU B CA 1
ATOM 9956 C C . LEU B 1 527 ? 84.760 -0.937 92.434 1.00 15.05 527 LEU B C 1
ATOM 9957 O O . LEU B 1 527 ? 85.900 -0.778 92.887 1.00 18.82 527 LEU B O 1
ATOM 9962 N N . GLU B 1 528 ? 84.426 -0.670 91.175 1.00 14.44 528 GLU B N 1
ATOM 9963 C CA . GLU B 1 528 ? 85.379 -0.148 90.204 1.00 17.70 528 GLU B CA 1
ATOM 9964 C C . GLU B 1 528 ? 85.184 1.364 90.198 1.00 15.85 528 GLU B C 1
ATOM 9965 O O . GLU B 1 528 ? 84.069 1.852 89.978 1.00 16.92 528 GLU B O 1
ATOM 9971 N N . ILE B 1 529 ? 86.251 2.106 90.458 1.00 15.31 529 ILE B N 1
ATOM 9972 C CA . ILE B 1 529 ? 86.141 3.562 90.492 1.00 18.09 529 ILE B CA 1
ATOM 9973 C C . ILE B 1 529 ? 86.213 4.132 89.103 1.00 17.12 529 ILE B C 1
ATOM 9974 O O . ILE B 1 529 ? 87.262 4.072 88.481 1.00 14.40 529 ILE B O 1
ATOM 9979 N N . LYS B 1 530 ? 85.107 4.689 88.622 1.00 18.99 530 LYS B N 1
ATOM 9980 C CA . LYS B 1 530 ? 85.053 5.272 87.273 1.00 19.01 530 LYS B CA 1
ATOM 9981 C C . LYS B 1 530 ? 85.551 6.715 87.122 1.00 20.28 530 LYS B C 1
ATOM 9982 O O . LYS B 1 530 ? 86.094 7.065 86.080 1.00 18.20 530 LYS B O 1
ATOM 9988 N N . ASP B 1 531 ? 85.369 7.538 88.156 1.00 19.93 531 ASP B N 1
ATOM 9989 C CA . ASP B 1 531 ? 85.745 8.959 88.130 1.00 20.98 531 ASP B CA 1
ATOM 9990 C C . ASP B 1 531 ? 85.852 9.489 89.579 1.00 19.20 531 ASP B C 1
ATOM 9991 O O . ASP B 1 531 ? 85.164 8.991 90.490 1.00 18.09 531 ASP B O 1
ATOM 9996 N N . VAL B 1 532 ? 86.699 10.498 89.787 1.00 18.41 532 VAL B N 1
ATOM 9997 C CA . VAL B 1 532 ? 86.906 11.106 91.102 1.00 17.47 532 VAL B CA 1
ATOM 9998 C C . VAL B 1 532 ? 87.210 12.588 90.887 1.00 18.28 532 VAL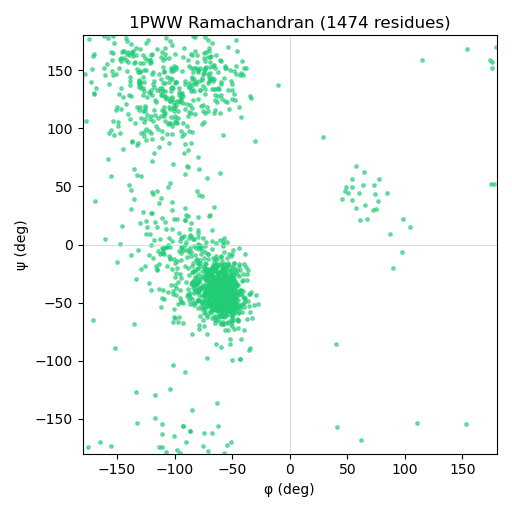 B C 1
ATOM 9999 O O . VAL B 1 532 ? 88.349 12.961 90.628 1.00 16.47 532 VAL B O 1
ATOM 10003 N N . GLN B 1 533 ? 86.201 13.439 90.992 1.00 18.65 533 GLN B N 1
ATOM 10004 C CA . GLN B 1 533 ? 86.417 14.865 90.772 1.00 22.92 533 GLN B CA 1
ATOM 10005 C C . GLN B 1 533 ? 85.897 15.736 91.920 1.00 21.42 533 GLN B C 1
ATOM 10006 O O . GLN B 1 533 ? 85.108 15.273 92.740 1.00 21.07 533 GLN B O 1
ATOM 10012 N N . ILE B 1 534 ? 86.342 16.993 91.974 1.00 20.21 534 ILE B N 1
ATOM 10013 C CA . ILE B 1 534 ? 85.904 17.924 93.009 1.00 17.87 534 ILE B CA 1
ATOM 10014 C C . ILE B 1 534 ? 84.650 18.663 92.578 1.00 17.65 534 ILE B C 1
ATOM 10015 O O . ILE B 1 534 ? 84.708 19.496 91.693 1.00 20.44 534 ILE B O 1
ATOM 10020 N N . ILE B 1 535 ? 83.518 18.381 93.209 1.00 17.55 535 ILE B N 1
ATOM 10021 C CA . ILE B 1 535 ? 82.272 19.065 92.858 1.00 18.08 535 ILE B CA 1
ATOM 10022 C C . ILE B 1 535 ? 81.845 20.062 93.932 1.00 20.06 535 ILE B C 1
ATOM 10023 O O . ILE B 1 535 ? 82.484 20.191 94.965 1.00 16.96 535 ILE B O 1
ATOM 10028 N N . LYS B 1 536 ? 80.753 20.764 93.665 1.00 19.51 536 LYS B N 1
ATOM 10029 C CA . LYS B 1 536 ? 80.216 21.736 94.595 1.00 22.07 536 LYS B CA 1
ATOM 10030 C C . LYS B 1 536 ? 78.719 21.529 94.733 1.00 21.96 536 LYS B C 1
ATOM 10031 O O . LYS B 1 536 ? 77.970 21.651 93.763 1.00 20.75 536 LYS B O 1
ATOM 10037 N N . GLN B 1 537 ? 78.291 21.210 95.948 1.00 23.17 537 GLN B N 1
ATOM 10038 C CA . GLN B 1 537 ? 76.883 21.008 96.252 1.00 26.33 537 GLN B CA 1
ATOM 10039 C C . GLN B 1 537 ? 76.544 21.926 97.439 1.00 25.94 537 GLN B C 1
ATOM 10040 O O . GLN B 1 537 ? 77.284 21.987 98.426 1.00 25.48 537 GLN B O 1
ATOM 10046 N N . SER B 1 538 ? 75.442 22.663 97.311 1.00 26.47 538 SER B N 1
ATOM 10047 C CA . SER B 1 538 ? 74.985 23.615 98.330 1.00 27.25 538 SER B CA 1
ATOM 10048 C C . SER B 1 538 ? 76.092 24.537 98.840 1.00 27.09 538 SER B C 1
ATOM 10049 O O . SER B 1 538 ? 76.241 24.745 100.040 1.00 28.51 538 SER B O 1
ATOM 10052 N N . GLU B 1 539 ? 76.863 25.085 97.908 1.00 25.28 539 GLU B N 1
ATOM 10053 C CA . GLU B 1 539 ? 77.958 26.010 98.207 1.00 25.54 539 GLU B CA 1
ATOM 10054 C C . GLU B 1 539 ? 79.083 25.454 99.065 1.00 26.91 539 GLU B C 1
ATOM 10055 O O . GLU B 1 539 ? 79.839 26.202 99.684 1.00 26.43 539 GLU B O 1
ATOM 10061 N N . LYS B 1 540 ? 79.196 24.139 99.104 1.00 24.28 540 LYS B N 1
ATOM 10062 C CA . LYS B 1 540 ? 80.255 23.521 99.863 1.00 23.32 540 LYS B CA 1
ATOM 10063 C C . LYS B 1 540 ? 80.890 22.512 98.917 1.00 22.36 540 LYS B C 1
ATOM 10064 O O . LYS B 1 540 ? 80.182 21.867 98.131 1.00 22.33 540 LYS B O 1
ATOM 10070 N N . GLU B 1 541 ? 82.217 22.403 98.969 1.00 21.31 541 GLU B N 1
ATOM 10071 C CA . GLU B 1 541 ? 82.951 21.467 98.127 1.00 22.07 541 GLU B CA 1
ATOM 10072 C C . GLU B 1 541 ? 83.037 20.044 98.689 1.00 24.86 541 GLU B C 1
ATOM 10073 O O . GLU B 1 541 ? 83.259 19.838 99.878 1.00 23.66 541 GLU B O 1
ATOM 10079 N N . TYR B 1 542 ? 82.852 19.067 97.809 1.00 23.87 542 TYR B N 1
ATOM 10080 C CA . TYR B 1 542 ? 82.917 17.649 98.159 1.00 20.98 542 TYR B CA 1
ATOM 10081 C C . TYR B 1 542 ? 83.706 16.928 97.088 1.00 22.24 542 TYR B C 1
ATOM 10082 O O . TYR B 1 542 ? 83.887 17.447 95.987 1.00 22.23 542 TYR B O 1
ATOM 10091 N N . ILE B 1 543 ? 84.169 15.727 97.405 1.00 21.08 543 ILE B N 1
ATOM 10092 C CA . ILE B 1 543 ? 84.888 14.928 96.426 1.00 17.44 543 ILE B CA 1
ATOM 10093 C C . ILE B 1 543 ? 83.865 13.935 95.878 1.00 19.97 543 ILE B C 1
ATOM 10094 O O . ILE B 1 543 ? 83.489 12.987 96.564 1.00 21.47 543 ILE B O 1
ATOM 10099 N N . ARG B 1 544 ? 83.390 14.163 94.657 1.00 17.09 544 ARG B N 1
ATOM 10100 C CA . ARG B 1 544 ? 82.430 13.240 94.044 1.00 15.74 544 ARG B CA 1
ATOM 10101 C C . ARG B 1 544 ? 83.109 11.917 93.722 1.00 15.14 544 ARG B C 1
ATOM 10102 O O . ARG B 1 544 ? 84.255 11.910 93.288 1.00 13.11 544 ARG B O 1
ATOM 10110 N N . ILE B 1 545 ? 82.426 10.798 93.911 1.00 15.43 545 ILE B N 1
ATOM 10111 C CA . ILE B 1 545 ? 83.064 9.521 93.589 1.00 15.72 545 ILE B CA 1
ATOM 10112 C C . ILE B 1 545 ? 82.171 8.575 92.814 1.00 14.82 545 ILE B C 1
ATOM 10113 O O . ILE B 1 545 ? 81.266 7.950 93.370 1.00 17.05 545 ILE B O 1
ATOM 10118 N N . ASP B 1 546 ? 82.432 8.457 91.519 1.00 14.29 546 ASP B N 1
ATOM 10119 C CA . ASP B 1 546 ? 81.616 7.574 90.697 1.00 16.81 546 ASP B CA 1
ATOM 10120 C C . ASP B 1 546 ? 82.188 6.158 90.673 1.00 14.80 546 ASP B C 1
ATOM 10121 O O . ASP B 1 546 ? 83.339 5.933 90.301 1.00 14.13 546 ASP B O 1
ATOM 10126 N N . ALA B 1 547 ? 81.374 5.207 91.113 1.00 16.10 547 ALA B N 1
ATOM 10127 C CA . ALA B 1 547 ? 81.793 3.822 91.177 1.00 18.30 547 ALA B CA 1
ATOM 10128 C C . ALA B 1 547 ? 80.756 2.900 90.555 1.00 15.36 547 ALA B C 1
ATOM 10129 O O . ALA B 1 547 ? 79.548 3.171 90.589 1.00 14.42 547 ALA B O 1
ATOM 10131 N N . LYS B 1 548 ? 81.234 1.809 89.978 1.00 15.20 548 LYS B N 1
ATOM 10132 C CA . LYS B 1 548 ? 80.338 0.855 89.356 1.00 15.88 548 LYS B CA 1
ATOM 10133 C C . LYS B 1 548 ? 80.474 -0.473 90.078 1.00 12.31 548 LYS B C 1
ATOM 10134 O O . LYS B 1 548 ? 81.599 -0.897 90.392 1.00 13.16 548 LYS B O 1
ATOM 10140 N N . VAL B 1 549 ? 79.342 -1.116 90.366 1.00 15.42 549 VAL B N 1
ATOM 10141 C CA . VAL B 1 549 ? 79.380 -2.409 91.043 1.00 17.49 549 VAL B CA 1
ATOM 10142 C C . VAL B 1 549 ? 79.949 -3.400 90.046 1.00 16.82 549 VAL B C 1
ATOM 10143 O O . VAL B 1 549 ? 79.673 -3.293 88.851 1.00 16.71 549 VAL B O 1
ATOM 10147 N N . VAL B 1 550 ? 80.758 -4.340 90.531 1.00 16.53 550 VAL B N 1
ATOM 10148 C CA . VAL B 1 550 ? 81.357 -5.361 89.673 1.00 18.31 550 VAL B CA 1
ATOM 10149 C C . VAL B 1 550 ? 81.661 -6.573 90.546 1.00 19.72 550 VAL B C 1
ATOM 10150 O O . VAL B 1 550 ? 81.752 -6.457 91.771 1.00 17.78 550 VAL B O 1
ATOM 10154 N N . PRO B 1 551 ? 81.800 -7.757 89.936 1.00 20.97 551 PRO B N 1
ATOM 10155 C CA . PRO B 1 551 ? 82.097 -8.949 90.727 1.00 19.95 551 PRO B CA 1
ATOM 10156 C C . PRO B 1 551 ? 83.277 -8.699 91.652 1.00 15.64 551 PRO B C 1
ATOM 10157 O O . PRO B 1 551 ? 84.350 -8.266 91.210 1.00 15.47 551 PRO B O 1
ATOM 10161 N N . LYS B 1 552 ? 83.072 -8.932 92.944 1.00 15.84 552 LYS B N 1
ATOM 10162 C CA . LYS B 1 552 ? 84.148 -8.753 93.900 1.00 17.15 552 LYS B CA 1
ATOM 10163 C C . LYS B 1 552 ? 85.339 -9.608 93.434 1.00 16.19 552 LYS B C 1
ATOM 10164 O O . LYS B 1 552 ? 86.491 -9.195 93.541 1.00 17.97 552 LYS B O 1
ATOM 10170 N N . SER B 1 553 ? 85.047 -10.786 92.893 1.00 16.17 553 SER B N 1
ATOM 10171 C CA . SER B 1 553 ? 86.089 -11.698 92.450 1.00 15.01 553 SER B CA 1
ATOM 10172 C C . SER B 1 553 ? 87.053 -11.025 91.497 1.00 13.83 553 SER B C 1
ATOM 10173 O O . SER B 1 553 ? 88.269 -11.291 91.537 1.00 13.19 553 SER B O 1
ATOM 10176 N N . LYS B 1 554 ? 86.523 -10.156 90.635 1.00 13.25 554 LYS B N 1
ATOM 10177 C CA . LYS B 1 554 ? 87.378 -9.461 89.678 1.00 16.77 554 LYS B CA 1
ATOM 10178 C C . LYS B 1 554 ? 88.405 -8.666 90.455 1.00 15.26 554 LYS B C 1
ATOM 10179 O O . LYS B 1 554 ? 89.603 -8.712 90.137 1.00 16.14 554 LYS B O 1
ATOM 10185 N N . ILE B 1 555 ? 87.941 -7.963 91.491 1.00 13.58 555 ILE B N 1
ATOM 10186 C CA . ILE B 1 555 ? 88.833 -7.160 92.308 1.00 16.05 555 ILE B CA 1
ATOM 10187 C C . ILE B 1 555 ? 89.778 -8.041 93.090 1.00 15.47 555 ILE B C 1
ATOM 10188 O O . ILE B 1 555 ? 90.970 -7.739 93.219 1.00 16.74 555 ILE B O 1
ATOM 10193 N N . ASP B 1 556 ? 89.250 -9.137 93.610 1.00 17.64 556 ASP B N 1
ATOM 10194 C CA . ASP B 1 556 ? 90.076 -10.051 94.380 1.00 19.12 556 ASP B CA 1
ATOM 10195 C C . ASP B 1 556 ? 91.296 -10.467 93.569 1.00 17.46 556 ASP B C 1
ATOM 10196 O O . ASP B 1 556 ? 92.427 -10.363 94.053 1.00 17.38 556 ASP B O 1
ATOM 10201 N N . THR B 1 557 ? 91.068 -10.918 92.334 1.00 16.95 557 THR B N 1
ATOM 10202 C CA . THR B 1 557 ? 92.161 -11.358 91.464 1.00 18.39 557 THR B CA 1
ATOM 10203 C C . THR B 1 557 ? 93.235 -10.288 91.168 1.00 18.66 557 THR B C 1
ATOM 10204 O O . THR B 1 557 ? 94.432 -10.589 91.183 1.00 21.48 557 THR B O 1
ATOM 10208 N N . LYS B 1 558 ? 92.825 -9.048 90.905 1.00 20.85 558 LYS B N 1
ATOM 10209 C CA . LYS B 1 558 ? 93.814 -7.995 90.661 1.00 21.71 558 LYS B CA 1
ATOM 10210 C C . LYS B 1 558 ? 94.738 -8.003 91.884 1.00 20.85 558 LYS B C 1
ATOM 10211 O O . LYS B 1 558 ? 95.970 -8.016 91.743 1.00 19.68 558 LYS B O 1
ATOM 10217 N N . ILE B 1 559 ? 94.131 -8.021 93.077 1.00 20.52 559 ILE B N 1
ATOM 10218 C CA . ILE B 1 559 ? 94.872 -8.038 94.341 1.00 21.05 559 ILE B CA 1
ATOM 10219 C C . ILE B 1 559 ? 95.909 -9.164 94.348 1.00 20.55 559 ILE B C 1
ATOM 10220 O O . ILE B 1 559 ? 97.098 -8.947 94.589 1.00 21.15 559 ILE B O 1
ATOM 10225 N N . GLN B 1 560 ? 95.456 -10.377 94.091 1.00 21.40 560 GLN B N 1
ATOM 10226 C CA . GLN B 1 560 ? 96.362 -11.508 94.084 1.00 21.21 560 GLN B CA 1
ATOM 10227 C C . GLN B 1 560 ? 97.538 -11.294 93.128 1.00 19.01 560 GLN B C 1
ATOM 10228 O O . GLN B 1 560 ? 98.701 -11.529 93.475 1.00 19.54 560 GLN B O 1
ATOM 10234 N N . GLU B 1 561 ? 97.227 -10.841 91.916 1.00 19.81 561 GLU B N 1
ATOM 10235 C CA . GLU B 1 561 ? 98.248 -10.614 90.902 1.00 21.96 561 GLU B CA 1
ATOM 10236 C C . GLU B 1 561 ? 99.259 -9.561 91.365 1.00 21.46 561 GLU B C 1
ATOM 10237 O O . GLU B 1 561 ? 100.469 -9.691 91.111 1.00 22.20 561 GLU B O 1
ATOM 10243 N N . ALA B 1 562 ? 98.770 -8.535 92.060 1.00 19.78 562 ALA B N 1
ATOM 10244 C CA . ALA B 1 562 ? 99.661 -7.510 92.579 1.00 19.89 562 ALA B CA 1
ATOM 10245 C C . ALA B 1 562 ? 100.594 -8.174 93.608 1.00 19.50 562 ALA B C 1
ATOM 10246 O O . ALA B 1 562 ? 101.820 -7.970 93.611 1.00 19.68 562 ALA B O 1
ATOM 10248 N N . GLN B 1 563 ? 100.019 -8.996 94.475 1.00 17.57 563 GLN B N 1
ATOM 10249 C CA . GLN B 1 563 ? 100.828 -9.660 95.484 1.00 17.06 563 GLN B CA 1
ATOM 10250 C C . GLN B 1 563 ? 101.949 -10.455 94.835 1.00 17.92 563 GLN B C 1
ATOM 10251 O O . GLN B 1 563 ? 103.121 -10.310 95.221 1.00 20.04 563 GLN B O 1
ATOM 10257 N N . LEU B 1 564 ? 101.607 -11.284 93.848 1.00 19.92 564 LEU B N 1
ATOM 10258 C CA . LEU B 1 564 ? 102.632 -12.100 93.183 1.00 18.06 564 LEU B CA 1
ATOM 10259 C C . LEU B 1 564 ? 103.703 -11.191 92.611 1.00 18.91 564 LEU B C 1
ATOM 10260 O O . LEU B 1 564 ? 104.890 -11.397 92.822 1.00 19.70 564 LEU B O 1
ATOM 10265 N N . ASN B 1 565 ? 103.262 -10.163 91.907 1.00 18.60 565 ASN B N 1
ATOM 10266 C CA . ASN B 1 565 ? 104.177 -9.237 91.294 1.00 19.04 565 ASN B CA 1
ATOM 10267 C C . ASN B 1 565 ? 105.117 -8.515 92.272 1.00 19.88 565 ASN B C 1
ATOM 10268 O O . ASN B 1 565 ? 106.339 -8.609 92.121 1.00 21.82 565 ASN B O 1
ATOM 10273 N N . ILE B 1 566 ? 104.572 -7.811 93.269 1.00 19.68 566 ILE B N 1
ATOM 10274 C CA . ILE B 1 566 ? 105.412 -7.078 94.226 1.00 20.13 566 ILE B CA 1
ATOM 10275 C C . ILE B 1 566 ? 106.448 -7.966 94.911 1.00 20.21 566 ILE B C 1
ATOM 10276 O O . ILE B 1 566 ? 107.479 -7.477 95.368 1.00 21.16 566 ILE B O 1
ATOM 10281 N N . ASN B 1 567 ? 106.166 -9.266 94.980 1.00 20.96 567 ASN B N 1
ATOM 10282 C CA . ASN B 1 567 ? 107.073 -10.234 95.591 1.00 21.23 567 ASN B CA 1
ATOM 10283 C C . ASN B 1 567 ? 108.186 -10.651 94.643 1.00 20.50 567 ASN B C 1
ATOM 10284 O O . ASN B 1 567 ? 109.282 -11.048 95.062 1.00 22.12 567 ASN B O 1
ATOM 10289 N N . GLN B 1 568 ? 107.887 -10.584 93.355 1.00 22.82 568 GLN B N 1
ATOM 10290 C CA . GLN B 1 568 ? 108.858 -10.943 92.349 1.00 24.10 568 GLN B CA 1
ATOM 10291 C C . GLN B 1 568 ? 109.818 -9.774 92.280 1.00 23.93 568 GLN B C 1
ATOM 10292 O O . GLN B 1 568 ? 111.041 -9.933 92.372 1.00 23.82 568 GLN B O 1
ATOM 10298 N N . GLU B 1 569 ? 109.245 -8.586 92.161 1.00 23.35 569 GLU B N 1
ATOM 10299 C CA . GLU B 1 569 ? 110.047 -7.387 92.063 1.00 24.69 569 GLU B CA 1
ATOM 10300 C C . GLU B 1 569 ? 111.042 -7.268 93.196 1.00 22.82 569 GLU B C 1
ATOM 10301 O O . GLU B 1 569 ? 112.212 -6.942 92.967 1.00 22.57 569 GLU B O 1
ATOM 10307 N N . TRP B 1 570 ? 110.593 -7.549 94.417 1.00 22.95 570 TRP B N 1
ATOM 10308 C CA . TRP B 1 570 ? 111.478 -7.407 95.564 1.00 23.81 570 TRP B CA 1
ATOM 10309 C C . TRP B 1 570 ? 112.396 -8.571 95.880 1.00 25.28 570 TRP B C 1
ATOM 10310 O O . TRP B 1 570 ? 113.526 -8.363 96.336 1.00 25.94 570 TRP B O 1
ATOM 10321 N N . ASN B 1 571 ? 111.923 -9.790 95.654 1.00 25.98 571 ASN B N 1
ATOM 10322 C CA . ASN B 1 571 ? 112.770 -10.942 95.893 1.00 26.86 571 ASN B CA 1
ATOM 10323 C C . ASN B 1 571 ? 114.054 -10.658 95.138 1.00 28.54 571 ASN B C 1
ATOM 10324 O O . ASN B 1 571 ? 115.157 -10.924 95.607 1.00 29.92 571 ASN B O 1
ATOM 10329 N N . LYS B 1 572 ? 113.885 -10.070 93.965 1.00 29.26 572 LYS B N 1
ATOM 10330 C CA . LYS B 1 572 ? 115.003 -9.727 93.120 1.00 32.46 572 LYS B CA 1
ATOM 10331 C C . LYS B 1 572 ? 115.877 -8.644 93.772 1.00 32.86 572 LYS B C 1
ATOM 10332 O O . LYS B 1 572 ? 117.046 -8.888 94.053 1.00 33.22 572 LYS B O 1
ATOM 10338 N N . ALA B 1 573 ? 115.307 -7.467 94.029 1.00 31.87 573 ALA B N 1
ATOM 10339 C CA . ALA B 1 573 ? 116.048 -6.349 94.620 1.00 31.01 573 ALA B CA 1
ATOM 10340 C C . ALA B 1 573 ? 116.754 -6.602 95.953 1.00 32.33 573 ALA B C 1
ATOM 10341 O O . ALA B 1 573 ? 117.616 -5.821 96.365 1.00 33.17 573 ALA B O 1
ATOM 10343 N N . LEU B 1 574 ? 116.385 -7.672 96.641 1.00 31.91 574 LEU B N 1
ATOM 10344 C CA . LEU B 1 574 ? 117.005 -7.966 97.925 1.00 30.32 574 LEU B CA 1
ATOM 10345 C C . LEU B 1 574 ? 117.903 -9.176 97.800 1.00 30.39 574 LEU B C 1
ATOM 10346 O O . LEU B 1 574 ? 118.636 -9.516 98.725 1.00 31.59 574 LEU B O 1
ATOM 10351 N N . GLY B 1 575 ? 117.835 -9.830 96.648 1.00 31.04 575 GLY B N 1
ATOM 10352 C CA . GLY B 1 575 ? 118.647 -11.006 96.420 1.00 31.54 575 GLY B CA 1
ATOM 10353 C C . GLY B 1 575 ? 118.166 -12.195 97.212 1.00 33.57 575 GLY B C 1
ATOM 10354 O O . GLY B 1 575 ? 118.950 -13.062 97.590 1.00 33.55 575 GLY B O 1
ATOM 10355 N N . LEU B 1 576 ? 116.866 -12.235 97.469 1.00 32.80 576 LEU B N 1
ATOM 10356 C CA . LEU B 1 576 ? 116.270 -13.337 98.217 1.00 32.59 576 LEU B CA 1
ATOM 10357 C C . LEU B 1 576 ? 116.006 -14.476 97.256 1.00 33.30 576 LEU B C 1
ATOM 10358 O O . LEU B 1 576 ? 115.807 -14.242 96.077 1.00 33.38 576 LEU B O 1
ATOM 10363 N N . PRO B 1 577 ? 116.015 -15.726 97.742 1.00 34.23 577 PRO B N 1
ATOM 10364 C CA . PRO B 1 577 ? 115.765 -16.882 96.879 1.00 34.90 577 PRO B CA 1
ATOM 10365 C C . PRO B 1 577 ? 114.568 -16.666 95.961 1.00 34.36 577 PRO B C 1
ATOM 10366 O O . PRO B 1 577 ? 113.783 -15.731 96.135 1.00 32.75 577 PRO B O 1
ATOM 10370 N N . LYS B 1 578 ? 114.437 -17.535 94.972 1.00 34.63 578 LYS B N 1
ATOM 10371 C CA . LYS B 1 578 ? 113.334 -17.439 94.024 1.00 36.56 578 LYS B CA 1
ATOM 10372 C C . LYS B 1 578 ? 112.093 -18.083 94.657 1.00 36.17 578 LYS B C 1
ATOM 10373 O O . LYS B 1 578 ? 112.183 -19.125 95.306 1.00 37.19 578 LYS B O 1
ATOM 10379 N N . TYR B 1 579 ? 110.943 -17.439 94.475 1.00 34.56 579 TYR B N 1
ATOM 10380 C CA . TYR B 1 579 ? 109.680 -17.926 95.024 1.00 34.79 579 TYR B CA 1
ATOM 10381 C C . TYR B 1 579 ? 109.557 -17.699 96.535 1.00 32.54 579 TYR B C 1
ATOM 10382 O O . TYR B 1 579 ? 108.910 -18.480 97.239 1.00 31.07 579 TYR B O 1
ATOM 10391 N N . THR B 1 580 ? 110.185 -16.644 97.037 1.00 30.96 580 THR B N 1
ATOM 10392 C CA . THR B 1 580 ? 110.106 -16.362 98.459 1.00 28.60 580 THR B CA 1
ATOM 10393 C C . THR B 1 580 ? 108.767 -15.680 98.721 1.00 27.73 580 THR B C 1
ATOM 10394 O O . THR B 1 580 ? 108.227 -15.009 97.847 1.00 28.54 580 THR B O 1
ATOM 10398 N N . LYS B 1 581 ? 108.215 -15.874 99.912 1.00 27.13 581 LYS B N 1
ATOM 10399 C CA . LYS B 1 581 ? 106.946 -15.254 100.255 1.00 26.35 581 LYS B CA 1
ATOM 10400 C C . LYS B 1 581 ? 107.190 -14.240 101.359 1.00 26.49 581 LYS B C 1
ATOM 10401 O O . LYS B 1 581 ? 107.031 -14.541 102.533 1.00 27.15 581 LYS B O 1
ATOM 10407 N N . LEU B 1 582 ? 107.590 -13.034 100.976 1.00 25.42 582 LEU B N 1
ATOM 10408 C CA . LEU B 1 582 ? 107.855 -11.992 101.948 1.00 24.90 582 LEU B CA 1
ATOM 10409 C C . LEU B 1 582 ? 106.717 -10.999 102.126 1.00 22.75 582 LEU B C 1
ATOM 10410 O O . LEU B 1 582 ? 106.402 -10.637 103.254 1.00 25.50 582 LEU B O 1
ATOM 10415 N N . ILE B 1 583 ? 106.104 -10.552 101.035 1.00 20.12 583 ILE B N 1
ATOM 10416 C CA . ILE B 1 583 ? 105.033 -9.564 101.132 1.00 18.00 583 ILE B CA 1
ATOM 10417 C C . ILE B 1 583 ? 103.626 -10.140 101.077 1.00 17.63 583 ILE B C 1
ATOM 10418 O O . ILE B 1 583 ? 103.357 -11.058 100.297 1.00 20.20 583 ILE B O 1
ATOM 10423 N N . THR B 1 584 ? 102.721 -9.598 101.897 1.00 15.25 584 THR B N 1
ATOM 10424 C CA . THR B 1 584 ? 101.331 -10.067 101.884 1.00 19.20 584 THR B CA 1
ATOM 10425 C C . THR B 1 584 ? 100.322 -8.937 101.800 1.00 18.70 584 THR B C 1
ATOM 10426 O O . THR B 1 584 ? 100.499 -7.886 102.414 1.00 20.44 584 THR B O 1
ATOM 10430 N N . PHE B 1 585 ? 99.258 -9.173 101.041 1.00 20.95 585 PHE B N 1
ATOM 10431 C CA . PHE B 1 585 ? 98.198 -8.202 100.857 1.00 21.96 585 PHE B CA 1
ATOM 10432 C C . PHE B 1 585 ? 96.910 -8.752 101.427 1.00 22.96 585 PHE B C 1
ATOM 10433 O O . PHE B 1 585 ? 96.253 -9.601 100.814 1.00 23.71 585 PHE B O 1
ATOM 10441 N N . ASN B 1 586 ? 96.560 -8.269 102.611 1.00 21.14 586 ASN B N 1
ATOM 10442 C CA . ASN B 1 586 ? 95.326 -8.658 103.288 1.00 19.95 586 ASN B CA 1
ATOM 10443 C C . ASN B 1 586 ? 94.400 -7.451 103.102 1.00 19.78 586 ASN B C 1
ATOM 10444 O O . ASN B 1 586 ? 94.359 -6.573 103.957 1.00 18.88 586 ASN B O 1
ATOM 10449 N N . VAL B 1 587 ? 93.668 -7.403 101.989 1.00 17.09 587 VAL B N 1
ATOM 10450 C CA . VAL B 1 587 ? 92.820 -6.247 101.680 1.00 14.19 587 VAL B CA 1
ATOM 10451 C C . VAL B 1 587 ? 91.353 -6.592 101.524 1.00 15.71 587 VAL B C 1
ATOM 10452 O O . VAL B 1 587 ? 91.019 -7.525 100.813 1.00 19.54 587 VAL B O 1
ATOM 10456 N N . HIS B 1 588 ? 90.464 -5.828 102.155 1.00 13.85 588 HIS B N 1
ATOM 10457 C CA . HIS B 1 588 ? 89.047 -6.166 102.075 1.00 13.33 588 HIS B CA 1
ATOM 10458 C C . HIS B 1 588 ? 88.107 -4.995 102.091 1.00 15.67 588 HIS B C 1
ATOM 10459 O O . HIS B 1 588 ? 86.895 -5.168 102.002 1.00 14.97 588 HIS B O 1
ATOM 10466 N N . ASN B 1 589 ? 88.646 -3.793 102.169 1.00 16.15 589 ASN B N 1
ATOM 10467 C CA . ASN B 1 589 ? 87.753 -2.674 102.269 1.00 19.17 589 ASN B CA 1
ATOM 10468 C C . ASN B 1 589 ? 87.595 -1.687 101.138 1.00 18.60 589 ASN B C 1
ATOM 10469 O O . ASN B 1 589 ? 87.811 -2.028 99.976 1.00 18.98 589 ASN B O 1
ATOM 10474 N N . ARG B 1 590 ? 87.196 -0.465 101.489 1.00 19.36 590 ARG B N 1
ATOM 10475 C CA . ARG B 1 590 ? 86.881 0.553 100.506 1.00 14.73 590 ARG B CA 1
ATOM 10476 C C . ARG B 1 590 ? 87.961 1.402 99.867 1.00 12.69 590 ARG B C 1
ATOM 10477 O O . ARG B 1 590 ? 87.642 2.300 99.110 1.00 11.27 590 ARG B O 1
ATOM 10485 N N . TYR B 1 591 ? 89.226 1.140 100.144 1.00 12.39 591 TYR B N 1
ATOM 10486 C CA . TYR B 1 591 ? 90.284 1.935 99.517 1.00 14.16 591 TYR B CA 1
ATOM 10487 C C . TYR B 1 591 ? 91.335 0.894 99.129 1.00 13.69 591 TYR B C 1
ATOM 10488 O O . TYR B 1 591 ? 92.548 1.166 99.087 1.00 12.08 591 TYR B O 1
ATOM 10497 N N . ALA B 1 592 ? 90.822 -0.304 98.830 1.00 13.79 592 ALA B N 1
ATOM 10498 C CA . ALA B 1 592 ? 91.631 -1.468 98.484 1.00 12.01 592 ALA B CA 1
ATOM 10499 C C . ALA B 1 592 ? 92.760 -1.164 97.530 1.00 12.15 592 ALA B C 1
ATOM 10500 O O . ALA B 1 592 ? 93.922 -1.396 97.869 1.00 13.63 592 ALA B O 1
ATOM 10502 N N . SER B 1 593 ? 92.409 -0.635 96.354 1.00 14.42 593 SER B N 1
ATOM 10503 C CA . SER B 1 593 ? 93.370 -0.292 95.313 1.00 15.18 593 SER B CA 1
ATOM 10504 C C . SER B 1 593 ? 94.547 0.496 95.863 1.00 14.93 593 SER B C 1
ATOM 10505 O O . SER B 1 593 ? 95.692 0.159 95.574 1.00 16.48 593 SER B O 1
ATOM 10508 N N . ASN B 1 594 ? 94.285 1.519 96.673 1.00 15.73 594 ASN B N 1
ATOM 10509 C CA . ASN B 1 594 ? 95.366 2.319 97.234 1.00 19.29 594 ASN B CA 1
ATOM 10510 C C . ASN B 1 594 ? 96.182 1.588 98.301 1.00 18.60 594 ASN B C 1
ATOM 10511 O O . ASN B 1 594 ? 97.348 1.918 98.520 1.00 20.77 594 ASN B O 1
ATOM 10516 N N . ILE B 1 595 ? 95.594 0.604 98.973 1.00 18.92 595 ILE B N 1
ATOM 10517 C CA . ILE B 1 595 ? 96.360 -0.140 99.985 1.00 17.65 595 ILE B CA 1
ATOM 10518 C C . ILE B 1 595 ? 97.513 -0.841 99.280 1.00 18.15 595 ILE B C 1
ATOM 10519 O O . ILE B 1 595 ? 98.661 -0.835 99.734 1.00 19.61 595 ILE B O 1
ATOM 10524 N N . VAL B 1 596 ? 97.185 -1.447 98.150 1.00 17.68 596 VAL B N 1
ATOM 10525 C CA . VAL B 1 596 ? 98.169 -2.170 97.386 1.00 15.03 596 VAL B CA 1
ATOM 10526 C C . VAL B 1 596 ? 99.226 -1.264 96.791 1.00 16.39 596 VAL B C 1
ATOM 10527 O O . VAL B 1 596 ? 100.422 -1.527 96.938 1.00 15.03 596 VAL B O 1
ATOM 10531 N N . GLU B 1 597 ? 98.797 -0.203 96.116 1.00 20.75 597 GLU B N 1
ATOM 10532 C CA . GLU B 1 597 ? 99.758 0.711 95.511 1.00 21.01 597 GLU B CA 1
ATOM 10533 C C . GLU B 1 597 ? 100.758 1.232 96.534 1.00 21.97 597 GLU B C 1
ATOM 10534 O O . GLU B 1 597 ? 101.965 1.049 96.387 1.00 20.73 597 GLU B O 1
ATOM 10540 N N . SER B 1 598 ? 100.267 1.870 97.580 1.00 23.58 598 SER B N 1
ATOM 10541 C CA . SER B 1 598 ? 101.183 2.400 98.561 1.00 24.64 598 SER B CA 1
ATOM 10542 C C . SER B 1 598 ? 102.301 1.410 98.932 1.00 23.71 598 SER B C 1
ATOM 10543 O O . SER B 1 598 ? 103.458 1.810 99.042 1.00 27.16 598 SER B O 1
ATOM 10546 N N . ALA B 1 599 ? 101.975 0.129 99.100 1.00 22.44 599 ALA B N 1
ATOM 10547 C CA . ALA B 1 599 ? 102.996 -0.867 99.476 1.00 20.46 599 ALA B CA 1
ATOM 10548 C C . ALA B 1 599 ? 104.284 -0.736 98.666 1.00 20.06 599 ALA B C 1
ATOM 10549 O O . ALA B 1 599 ? 105.380 -0.839 99.216 1.00 19.93 599 ALA B O 1
ATOM 10551 N N . TYR B 1 600 ? 104.144 -0.517 97.360 1.00 21.70 600 TYR B N 1
ATOM 10552 C CA . TYR B 1 600 ? 105.299 -0.348 96.474 1.00 23.10 600 TYR B CA 1
ATOM 10553 C C . TYR B 1 600 ? 106.074 0.902 96.876 1.00 24.25 600 TYR B C 1
ATOM 10554 O O . TYR B 1 600 ? 107.307 0.885 96.984 1.00 23.77 600 TYR B O 1
ATOM 10563 N N . LEU B 1 601 ? 105.321 1.981 97.083 1.00 23.99 601 LEU B N 1
ATOM 10564 C CA . LEU B 1 601 ? 105.858 3.280 97.481 1.00 25.25 601 LEU B CA 1
ATOM 10565 C C . LEU B 1 601 ? 106.537 3.258 98.854 1.00 25.53 601 LEU B C 1
ATOM 10566 O O . LEU B 1 601 ? 107.621 3.810 99.029 1.00 23.90 601 LEU B O 1
ATOM 10571 N N . ILE B 1 602 ? 105.891 2.622 99.825 1.00 25.29 602 ILE B N 1
ATOM 10572 C CA . ILE B 1 602 ? 106.447 2.505 101.164 1.00 22.97 602 ILE B CA 1
ATOM 10573 C C . ILE B 1 602 ? 107.784 1.779 101.027 1.00 23.78 602 ILE B C 1
ATOM 10574 O O . ILE B 1 602 ? 108.825 2.262 101.472 1.00 25.44 602 ILE B O 1
ATOM 10579 N N . LEU B 1 603 ? 107.755 0.631 100.368 1.00 22.65 603 LEU B N 1
ATOM 10580 C CA . LEU B 1 603 ? 108.965 -0.152 100.181 1.00 21.46 603 LEU B CA 1
ATOM 10581 C C . LEU B 1 603 ? 110.127 0.607 99.517 1.00 23.21 603 LEU B C 1
ATOM 10582 O O . LEU B 1 603 ? 111.289 0.391 99.881 1.00 21.09 603 LEU B O 1
ATOM 10587 N N . ASN B 1 604 ? 109.825 1.485 98.554 1.00 25.97 604 ASN B N 1
ATOM 10588 C CA . ASN B 1 604 ? 110.868 2.275 97.883 1.00 28.16 604 ASN B CA 1
ATOM 10589 C C . ASN B 1 604 ? 111.564 3.192 98.864 1.00 28.43 604 ASN B C 1
ATOM 10590 O O . ASN B 1 604 ? 112.797 3.235 98.902 1.00 28.37 604 ASN B O 1
ATOM 10595 N N . GLU B 1 605 ? 110.760 3.934 99.633 1.00 30.63 605 GLU B N 1
ATOM 10596 C CA . GLU B 1 605 ? 111.254 4.842 100.671 1.00 32.79 605 GLU B CA 1
ATOM 10597 C C . GLU B 1 605 ? 112.172 4.032 101.571 1.00 31.99 605 GLU B C 1
ATOM 10598 O O . GLU B 1 605 ? 113.299 4.429 101.873 1.00 32.09 605 GLU B O 1
ATOM 10604 N N . TRP B 1 606 ? 111.660 2.879 101.980 1.00 30.96 606 TRP B N 1
ATOM 10605 C CA . TRP B 1 606 ? 112.376 1.964 102.842 1.00 30.38 606 TRP B CA 1
ATOM 10606 C C . TRP B 1 606 ? 113.780 1.683 102.331 1.00 31.25 606 TRP B C 1
ATOM 10607 O O . TRP B 1 606 ? 114.760 1.823 103.073 1.00 30.32 606 TRP B O 1
ATOM 10618 N N . LYS B 1 607 ? 113.867 1.278 101.065 1.00 31.46 607 LYS B N 1
ATOM 10619 C CA . LYS B 1 607 ? 115.140 0.950 100.427 1.00 34.15 607 LYS B CA 1
ATOM 10620 C C . LYS B 1 607 ? 115.980 2.204 100.147 1.00 35.57 607 LYS B C 1
ATOM 10621 O O . LYS B 1 607 ? 117.195 2.205 100.347 1.00 34.46 607 LYS B O 1
ATOM 10627 N N . ASN B 1 608 ? 115.321 3.266 99.695 1.00 36.87 608 ASN B N 1
ATOM 10628 C CA . ASN B 1 608 ? 115.997 4.519 99.376 1.00 40.04 608 ASN B CA 1
ATOM 10629 C C . ASN B 1 608 ? 116.628 5.171 100.587 1.00 40.93 608 ASN B C 1
ATOM 10630 O O . ASN B 1 608 ? 117.490 6.030 100.442 1.00 41.51 608 ASN B O 1
ATOM 10635 N N . ASN B 1 609 ? 116.198 4.783 101.781 1.00 40.96 609 ASN B N 1
ATOM 10636 C CA . ASN B 1 609 ? 116.729 5.406 102.988 1.00 41.04 609 ASN B CA 1
ATOM 10637 C C . ASN B 1 609 ? 117.576 4.545 103.905 1.00 41.07 609 ASN B C 1
ATOM 10638 O O . ASN B 1 609 ? 118.171 5.055 104.846 1.00 42.51 609 ASN B O 1
ATOM 10643 N N . ILE B 1 610 ? 117.653 3.250 103.655 1.00 40.65 610 ILE B N 1
ATOM 10644 C CA . ILE B 1 610 ? 118.442 2.429 104.545 1.00 39.44 610 ILE B CA 1
ATOM 10645 C C . ILE B 1 610 ? 119.522 1.632 103.832 1.00 40.44 610 ILE B C 1
ATOM 10646 O O . ILE B 1 610 ? 119.269 0.916 102.853 1.00 41.61 610 ILE B O 1
ATOM 10651 N N . GLN B 1 611 ? 120.739 1.794 104.333 1.00 41.34 611 GLN B N 1
ATOM 10652 C CA . GLN B 1 611 ? 121.907 1.113 103.808 1.00 43.89 611 GLN B CA 1
ATOM 10653 C C . GLN B 1 611 ? 121.464 -0.271 103.325 1.00 44.23 611 GLN B C 1
ATOM 10654 O O . GLN B 1 611 ? 120.842 -1.025 104.060 1.00 44.14 611 GLN B O 1
ATOM 10660 N N . SER B 1 612 ? 121.772 -0.585 102.075 1.00 44.21 612 SER B N 1
ATOM 10661 C CA . SER B 1 612 ? 121.385 -1.857 101.474 1.00 45.49 612 SER B CA 1
ATOM 10662 C C . SER B 1 612 ? 121.673 -3.140 102.273 1.00 44.47 612 SER B C 1
ATOM 10663 O O . SER B 1 612 ? 120.846 -4.055 102.290 1.00 43.99 612 SER B O 1
ATOM 10666 N N . ASP B 1 613 ? 122.828 -3.225 102.925 1.00 44.21 613 ASP B N 1
ATOM 10667 C CA . ASP B 1 613 ? 123.157 -4.430 103.687 1.00 43.15 613 ASP B CA 1
ATOM 10668 C C . ASP B 1 613 ? 122.320 -4.600 104.945 1.00 40.89 613 ASP B C 1
ATOM 10669 O O . ASP B 1 613 ? 121.936 -5.727 105.289 1.00 40.79 613 ASP B O 1
ATOM 10674 N N . LEU B 1 614 ? 122.050 -3.490 105.639 1.00 39.63 614 LEU B N 1
ATOM 10675 C CA . LEU B 1 614 ? 121.245 -3.545 106.859 1.00 37.13 614 LEU B CA 1
ATOM 10676 C C . LEU B 1 614 ? 119.926 -4.194 106.486 1.00 36.05 614 LEU B C 1
ATOM 10677 O O . LEU B 1 614 ? 119.471 -5.111 107.171 1.00 35.07 614 LEU B O 1
ATOM 10682 N N . ILE B 1 615 ? 119.341 -3.722 105.386 1.00 34.59 615 ILE B N 1
ATOM 10683 C CA . ILE B 1 615 ? 118.089 -4.250 104.859 1.00 34.90 615 ILE B CA 1
ATOM 10684 C C . ILE B 1 615 ? 118.183 -5.751 104.588 1.00 36.63 615 ILE B C 1
ATOM 10685 O O . ILE B 1 615 ? 117.460 -6.547 105.182 1.00 36.71 615 ILE B O 1
ATOM 10690 N N . LYS B 1 616 ? 119.077 -6.137 103.688 1.00 39.34 616 LYS B N 1
ATOM 10691 C CA . LYS B 1 616 ? 119.224 -7.542 103.336 1.00 39.42 616 LYS B CA 1
ATOM 10692 C C . LYS B 1 616 ? 119.487 -8.412 104.545 1.00 38.27 616 LYS B C 1
ATOM 10693 O O . LYS B 1 616 ? 118.824 -9.428 104.742 1.00 37.58 616 LYS B O 1
ATOM 10699 N N . LYS B 1 617 ? 120.453 -8.014 105.361 1.00 35.77 617 LYS B N 1
ATOM 10700 C CA . LYS B 1 617 ? 120.797 -8.793 106.541 1.00 35.99 617 LYS B CA 1
ATOM 10701 C C . LYS B 1 617 ? 119.589 -9.042 107.451 1.00 34.39 617 LYS B C 1
ATOM 10702 O O . LYS B 1 617 ? 119.263 -10.188 107.761 1.00 34.06 617 LYS B O 1
ATOM 10708 N N . VAL B 1 618 ? 118.931 -7.968 107.871 1.00 33.65 618 VAL B N 1
ATOM 10709 C CA . VAL B 1 618 ? 117.763 -8.060 108.740 1.00 33.11 618 VAL B CA 1
ATOM 10710 C C . VAL B 1 618 ? 116.623 -8.850 108.086 1.00 31.92 618 VAL B C 1
ATOM 10711 O O . VAL B 1 618 ? 116.080 -9.785 108.676 1.00 31.03 618 VAL B O 1
ATOM 10715 N N . THR B 1 619 ? 116.269 -8.477 106.861 1.00 30.93 619 THR B N 1
ATOM 10716 C CA . THR B 1 619 ? 115.190 -9.150 106.147 1.00 31.03 619 THR B CA 1
ATOM 10717 C C . THR B 1 619 ? 115.387 -10.671 106.045 1.00 31.74 619 THR B C 1
ATOM 10718 O O . THR B 1 619 ? 114.422 -11.434 106.093 1.00 30.93 619 THR B O 1
ATOM 10722 N N . ASN B 1 620 ? 116.630 -11.114 105.894 1.00 31.03 620 ASN B N 1
ATOM 10723 C CA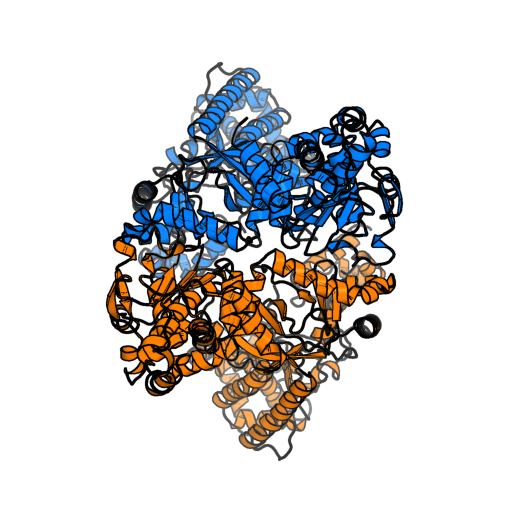 . ASN B 1 620 ? 116.893 -12.542 105.807 1.00 32.87 620 ASN B CA 1
ATOM 10724 C C . ASN B 1 620 ? 116.467 -13.214 107.093 1.00 32.56 620 ASN B C 1
ATOM 10725 O O . ASN B 1 620 ? 115.821 -14.271 107.080 1.00 31.78 620 ASN B O 1
ATOM 10730 N N . TYR B 1 621 ? 116.838 -12.584 108.202 1.00 32.93 621 TYR B N 1
ATOM 10731 C CA . TYR B 1 621 ? 116.491 -13.069 109.527 1.00 33.97 621 TYR B CA 1
ATOM 10732 C C . TYR B 1 621 ? 114.972 -13.266 109.575 1.00 33.79 621 TYR B C 1
ATOM 10733 O O . TYR B 1 621 ? 114.488 -14.321 109.979 1.00 34.26 621 TYR B O 1
ATOM 10742 N N . LEU B 1 622 ? 114.223 -12.253 109.152 1.00 32.46 622 LEU B N 1
ATOM 10743 C CA . LEU B 1 622 ? 112.775 -12.351 109.162 1.00 30.66 622 LEU B CA 1
ATOM 10744 C C . LEU B 1 622 ? 112.353 -13.512 108.280 1.00 31.08 622 LEU B C 1
ATOM 10745 O O . LEU B 1 622 ? 111.511 -14.330 108.654 1.00 30.41 622 LEU B O 1
ATOM 10750 N N . VAL B 1 623 ? 112.943 -13.600 107.099 1.00 30.33 623 VAL B N 1
ATOM 10751 C CA . VAL B 1 623 ? 112.572 -14.675 106.198 1.00 32.16 623 VAL B CA 1
ATOM 10752 C C . VAL B 1 623 ? 112.987 -16.037 106.727 1.00 34.11 623 VAL B C 1
ATOM 10753 O O . VAL B 1 623 ? 112.359 -17.040 106.399 1.00 33.80 623 VAL B O 1
ATOM 10757 N N . ASP B 1 624 ? 114.037 -16.079 107.543 1.00 36.59 624 ASP B N 1
ATOM 10758 C CA . ASP B 1 624 ? 114.489 -17.351 108.107 1.00 37.30 624 ASP B CA 1
ATOM 10759 C C . ASP B 1 624 ? 113.523 -17.824 109.188 1.00 36.92 624 ASP B C 1
ATOM 10760 O O . ASP B 1 624 ? 113.542 -18.984 109.591 1.00 38.40 624 ASP B O 1
ATOM 10765 N N . GLY B 1 625 ? 112.681 -16.908 109.649 1.00 36.37 625 GLY B N 1
ATOM 10766 C CA . GLY B 1 625 ? 111.700 -17.242 110.656 1.00 33.29 625 GLY B CA 1
ATOM 10767 C C . GLY B 1 625 ? 110.337 -17.240 109.995 1.00 32.19 625 GLY B C 1
ATOM 10768 O O . GLY B 1 625 ? 109.292 -17.123 110.647 1.00 32.23 625 GLY B O 1
ATOM 10769 N N . ASN B 1 626 ? 110.359 -17.352 108.672 1.00 30.71 626 ASN B N 1
ATOM 10770 C CA . ASN B 1 626 ? 109.146 -17.372 107.884 1.00 30.82 626 ASN B CA 1
ATOM 10771 C C . ASN B 1 626 ? 108.288 -16.157 108.207 1.00 28.67 626 ASN B C 1
ATOM 10772 O O . ASN B 1 626 ? 107.073 -16.248 108.261 1.00 28.54 626 ASN B O 1
ATOM 10777 N N . GLY B 1 627 ? 108.933 -15.014 108.420 1.00 27.59 627 GLY B N 1
ATOM 10778 C CA . GLY B 1 627 ? 108.199 -13.797 108.721 1.00 26.21 627 GLY B CA 1
ATOM 10779 C C . GLY B 1 627 ? 107.486 -13.225 107.504 1.00 24.00 627 GLY B C 1
ATOM 10780 O O . GLY B 1 627 ? 107.597 -13.764 106.401 1.00 23.40 627 GLY B O 1
ATOM 10781 N N . ARG B 1 628 ? 106.766 -12.125 107.695 1.00 22.83 628 ARG B N 1
ATOM 10782 C CA . ARG B 1 628 ? 106.028 -11.494 106.609 1.00 22.52 628 ARG B CA 1
ATOM 10783 C C . ARG B 1 628 ? 105.951 -9.991 106.750 1.00 22.31 628 ARG B C 1
ATOM 10784 O O . ARG B 1 628 ? 106.161 -9.462 107.830 1.00 21.42 628 ARG B O 1
ATOM 10792 N N . PHE B 1 629 ? 105.678 -9.305 105.645 1.00 21.09 629 PHE B N 1
ATOM 10793 C CA . PHE B 1 629 ? 105.484 -7.859 105.654 1.00 18.28 629 PHE B CA 1
ATOM 10794 C C . PHE B 1 629 ? 104.020 -7.793 105.254 1.00 18.84 629 PHE B C 1
ATOM 10795 O O . PHE B 1 629 ? 103.692 -7.933 104.075 1.00 19.11 629 PHE B O 1
ATOM 10803 N N . VAL B 1 630 ? 103.130 -7.621 106.223 1.00 17.97 630 VAL B N 1
ATOM 10804 C CA . VAL B 1 630 ? 101.716 -7.564 105.905 1.00 16.55 630 VAL B CA 1
ATOM 10805 C C . VAL B 1 630 ? 101.218 -6.135 105.727 1.00 19.15 630 VAL B C 1
ATOM 10806 O O . VAL B 1 630 ? 101.481 -5.267 106.563 1.00 21.28 630 VAL B O 1
ATOM 10810 N N . PHE B 1 631 ? 100.525 -5.896 104.615 1.00 14.85 631 PHE B N 1
ATOM 10811 C CA . PHE B 1 631 ? 99.935 -4.590 104.311 1.00 15.18 631 PHE B CA 1
ATOM 10812 C C . PHE B 1 631 ? 98.438 -4.888 104.289 1.00 14.23 631 PHE B C 1
ATOM 10813 O O . PHE B 1 631 ? 97.991 -5.747 103.520 1.00 16.97 631 PHE B O 1
ATOM 10821 N N . THR B 1 632 ? 97.659 -4.189 105.115 1.00 15.03 632 THR B N 1
ATOM 10822 C CA . THR B 1 632 ? 96.235 -4.502 105.197 1.00 12.57 632 THR B CA 1
ATOM 10823 C C . THR B 1 632 ? 95.381 -3.354 105.624 1.00 12.01 632 THR B C 1
ATOM 10824 O O . THR B 1 632 ? 95.883 -2.384 106.174 1.00 14.73 632 THR B O 1
ATOM 10828 N N . ASP B 1 633 ? 94.079 -3.516 105.409 1.00 10.82 633 ASP B N 1
ATOM 10829 C CA . ASP B 1 633 ? 93.084 -2.530 105.801 1.00 13.36 633 ASP B CA 1
ATOM 10830 C C . ASP B 1 633 ? 92.081 -3.087 106.848 1.00 13.89 633 ASP B C 1
ATOM 10831 O O . ASP B 1 633 ? 91.106 -2.411 107.192 1.00 13.43 633 ASP B O 1
ATOM 10836 N N . ILE B 1 634 ? 92.281 -4.323 107.320 1.00 12.91 634 ILE B N 1
ATOM 10837 C CA . ILE B 1 634 ? 91.423 -4.854 108.384 1.00 15.91 634 ILE B CA 1
ATOM 10838 C C . ILE B 1 634 ? 92.299 -4.675 109.621 1.00 16.79 634 ILE B C 1
ATOM 10839 O O . ILE B 1 634 ? 93.516 -4.632 109.493 1.00 16.55 634 ILE B O 1
ATOM 10844 N N . THR B 1 635 ? 91.698 -4.538 110.800 1.00 18.61 635 THR B N 1
ATOM 10845 C CA . THR B 1 635 ? 92.462 -4.320 112.043 1.00 20.59 635 THR B CA 1
ATOM 10846 C C . THR B 1 635 ? 93.451 -5.421 112.381 1.00 20.15 635 THR B C 1
ATOM 10847 O O . THR B 1 635 ? 93.152 -6.612 112.233 1.00 19.72 635 THR B O 1
ATOM 10851 N N . LEU B 1 636 ? 94.620 -5.008 112.866 1.00 18.58 636 LEU B N 1
ATOM 10852 C CA . LEU B 1 636 ? 95.688 -5.935 113.197 1.00 18.78 636 LEU B CA 1
ATOM 10853 C C . LEU B 1 636 ? 95.291 -7.127 114.074 1.00 18.58 636 LEU B C 1
ATOM 10854 O O . LEU B 1 636 ? 95.724 -8.251 113.832 1.00 19.32 636 LEU B O 1
ATOM 10859 N N . PRO B 1 637 ? 94.442 -6.909 115.095 1.00 19.28 637 PRO B N 1
ATOM 10860 C CA . PRO B 1 637 ? 94.034 -8.028 115.949 1.00 20.98 637 PRO B CA 1
ATOM 10861 C C . PRO B 1 637 ? 93.497 -9.184 115.123 1.00 22.65 637 PRO B C 1
ATOM 10862 O O . PRO B 1 637 ? 93.420 -10.313 115.609 1.00 21.90 637 PRO B O 1
ATOM 10866 N N . ASN B 1 638 ? 93.140 -8.907 113.871 1.00 21.26 638 ASN B N 1
ATOM 10867 C CA . ASN B 1 638 ? 92.600 -9.940 113.005 1.00 20.87 638 ASN B CA 1
ATOM 10868 C C . ASN B 1 638 ? 93.560 -10.542 111.958 1.00 19.30 638 ASN B C 1
ATOM 10869 O O . ASN B 1 638 ? 93.111 -11.235 111.048 1.00 20.71 638 ASN B O 1
ATOM 10874 N N . ILE B 1 639 ? 94.863 -10.278 112.091 1.00 19.62 639 ILE B N 1
ATOM 10875 C CA . ILE B 1 639 ? 95.899 -10.800 111.189 1.00 20.12 639 ILE B CA 1
ATOM 10876 C C . ILE B 1 639 ? 96.617 -11.939 111.932 1.00 22.13 639 ILE B C 1
ATOM 10877 O O . ILE B 1 639 ? 97.252 -11.706 112.963 1.00 23.01 639 ILE B O 1
ATOM 10882 N N . ALA B 1 640 ? 96.530 -13.162 111.414 1.00 22.29 640 ALA B N 1
ATOM 10883 C CA . ALA B 1 640 ? 97.156 -14.319 112.055 1.00 23.84 640 ALA B CA 1
ATOM 10884 C C . ALA B 1 640 ? 98.611 -14.113 112.495 1.00 24.33 640 ALA B C 1
ATOM 10885 O O . ALA B 1 640 ? 99.057 -14.710 113.482 1.00 24.96 640 ALA B O 1
ATOM 10887 N N . GLU B 1 641 ? 99.358 -13.285 111.772 1.00 23.39 641 GLU B N 1
ATOM 10888 C CA . GLU B 1 641 ? 100.747 -13.041 112.148 1.00 23.12 641 GLU B CA 1
ATOM 10889 C C . GLU B 1 641 ? 100.786 -12.494 113.575 1.00 24.58 641 GLU B C 1
ATOM 10890 O O . GLU B 1 641 ? 101.828 -12.548 114.239 1.00 23.17 641 GLU B O 1
ATOM 10896 N N . GLN B 1 642 ? 99.661 -11.946 114.040 1.00 24.42 642 GLN B N 1
ATOM 10897 C CA . GLN B 1 642 ? 99.597 -11.451 115.401 1.00 27.50 642 GLN B CA 1
ATOM 10898 C C . GLN B 1 642 ? 98.881 -12.473 116.266 1.00 28.80 642 GLN B C 1
ATOM 10899 O O . GLN B 1 642 ? 99.470 -13.050 117.184 1.00 28.31 642 GLN B O 1
ATOM 10905 N N . TYR B 1 643 ? 97.615 -12.721 115.949 1.00 27.15 643 TYR B N 1
ATOM 10906 C CA . TYR B 1 643 ? 96.820 -13.622 116.753 1.00 29.69 643 TYR B CA 1
ATOM 10907 C C . TYR B 1 643 ? 97.234 -15.083 116.899 1.00 30.55 643 TYR B C 1
ATOM 10908 O O . TYR B 1 643 ? 96.906 -15.689 117.914 1.00 30.08 643 TYR B O 1
ATOM 10917 N N . THR B 1 644 ? 97.956 -15.674 115.948 1.00 31.33 644 THR B N 1
ATOM 10918 C CA . THR B 1 644 ? 98.306 -17.090 116.135 1.00 35.63 644 THR B CA 1
ATOM 10919 C C . THR B 1 644 ? 99.443 -17.217 117.126 1.00 36.88 644 THR B C 1
ATOM 10920 O O . THR B 1 644 ? 99.794 -18.318 117.541 1.00 37.66 644 THR B O 1
ATOM 10924 N N . HIS B 1 645 ? 100.017 -16.079 117.497 1.00 37.61 645 HIS B N 1
ATOM 10925 C CA . HIS B 1 645 ? 101.110 -16.042 118.466 1.00 38.65 645 HIS B CA 1
ATOM 10926 C C . HIS B 1 645 ? 100.640 -15.202 119.650 1.00 40.22 645 HIS B C 1
ATOM 10927 O O . HIS B 1 645 ? 101.373 -14.340 120.126 1.00 41.15 645 HIS B O 1
ATOM 10934 N N . GLN B 1 646 ? 99.410 -15.443 120.100 1.00 40.88 646 GLN B N 1
ATOM 10935 C CA . GLN B 1 646 ? 98.817 -14.697 121.207 1.00 43.01 646 GLN B CA 1
ATOM 10936 C C . GLN B 1 646 ? 98.433 -15.656 122.339 1.00 44.47 646 GLN B C 1
ATOM 10937 O O . GLN B 1 646 ? 97.780 -16.675 122.093 1.00 44.67 646 GLN B O 1
ATOM 10943 N N . ASP B 1 647 ? 98.840 -15.341 123.571 1.00 46.85 647 ASP B N 1
ATOM 10944 C CA . ASP B 1 647 ? 98.512 -16.195 124.715 1.00 47.87 647 ASP B CA 1
ATOM 10945 C C . ASP B 1 647 ? 97.002 -16.233 124.892 1.00 46.88 647 ASP B C 1
ATOM 10946 O O . ASP B 1 647 ? 96.368 -17.276 124.796 1.00 48.10 647 ASP B O 1
ATOM 10951 N N . GLU B 1 648 ? 96.439 -15.062 125.143 1.00 45.88 648 GLU B N 1
ATOM 10952 C CA . GLU B 1 648 ? 95.013 -14.913 125.351 1.00 44.82 648 GLU B CA 1
ATOM 10953 C C . GLU B 1 648 ? 94.456 -13.930 124.313 1.00 43.16 648 GLU B C 1
ATOM 10954 O O . GLU B 1 648 ? 95.189 -13.090 123.788 1.00 42.28 648 GLU B O 1
ATOM 10960 N N . ILE B 1 649 ? 93.159 -14.038 124.035 1.00 42.26 649 ILE B N 1
ATOM 10961 C CA . ILE B 1 649 ? 92.471 -13.166 123.085 1.00 41.44 649 ILE B CA 1
ATOM 10962 C C . ILE B 1 649 ? 92.509 -11.688 123.493 1.00 41.43 649 ILE B C 1
ATOM 10963 O O . ILE B 1 649 ? 92.268 -10.812 122.676 1.00 41.61 649 ILE B O 1
ATOM 10968 N N . TYR B 1 650 ? 92.815 -11.402 124.751 1.00 40.38 650 TYR B N 1
ATOM 10969 C CA . TYR B 1 650 ? 92.807 -10.019 125.216 1.00 40.82 650 TYR B CA 1
ATOM 10970 C C . TYR B 1 650 ? 94.135 -9.286 125.171 1.00 40.57 650 TYR B C 1
ATOM 10971 O O . TYR B 1 650 ? 94.196 -8.107 125.512 1.00 40.80 650 TYR B O 1
ATOM 10980 N N . GLU B 1 651 ? 95.199 -9.957 124.754 1.00 39.89 651 GLU B N 1
ATOM 10981 C CA . GLU B 1 651 ? 96.499 -9.286 124.696 1.00 40.78 651 GLU B CA 1
ATOM 10982 C C . GLU B 1 651 ? 96.732 -8.510 123.392 1.00 39.26 651 GLU B C 1
ATOM 10983 O O . GLU B 1 651 ? 97.690 -7.732 123.294 1.00 39.98 651 GLU B O 1
ATOM 10989 N N . GLN B 1 652 ? 95.834 -8.717 122.421 1.00 36.53 652 GLN B N 1
ATOM 10990 C CA . GLN B 1 652 ? 95.854 -8.084 121.096 1.00 34.25 652 GLN B CA 1
ATOM 10991 C C . GLN B 1 652 ? 96.208 -6.613 121.099 1.00 34.26 652 GLN B C 1
ATOM 10992 O O . GLN B 1 652 ? 96.062 -5.925 122.101 1.00 33.17 652 GLN B O 1
ATOM 10998 N N . VAL B 1 653 ? 96.666 -6.133 119.953 1.00 34.88 653 VAL B N 1
ATOM 10999 C CA . VAL B 1 653 ? 97.012 -4.733 119.796 1.00 34.55 653 VAL B CA 1
ATOM 11000 C C . VAL B 1 653 ? 96.583 -4.286 118.429 1.00 34.42 653 VAL B C 1
ATOM 11001 O O . VAL B 1 653 ? 96.559 -5.071 117.499 1.00 35.09 653 VAL B O 1
ATOM 11005 N N . HIS B 1 654 ? 96.229 -3.022 118.309 1.00 33.60 654 HIS B N 1
ATOM 11006 C CA . HIS B 1 654 ? 95.837 -2.480 117.025 1.00 32.85 654 HIS B CA 1
ATOM 11007 C C . HIS B 1 654 ? 96.369 -1.085 116.933 1.00 33.46 654 HIS B C 1
ATOM 11008 O O . HIS B 1 654 ? 96.025 -0.229 117.736 1.00 33.87 654 HIS B O 1
ATOM 11015 N N . SER B 1 655 ? 97.196 -0.851 115.932 1.00 32.49 655 SER B N 1
ATOM 11016 C CA . SER B 1 655 ? 97.792 0.449 115.753 1.00 32.28 655 SER B CA 1
ATOM 11017 C C . SER B 1 655 ? 98.150 0.608 114.296 1.00 31.35 655 SER B C 1
ATOM 11018 O O . SER B 1 655 ? 97.814 -0.247 113.482 1.00 30.66 655 SER B O 1
ATOM 11021 N N . LYS B 1 656 ? 98.830 1.705 113.981 1.00 28.70 656 LYS B N 1
ATOM 11022 C CA . LYS B 1 656 ? 99.251 1.989 112.622 1.00 26.75 656 LYS B CA 1
ATOM 11023 C C . LYS B 1 656 ? 100.261 0.940 112.184 1.00 25.61 656 LYS B C 1
ATOM 11024 O O . LYS B 1 656 ? 100.185 0.417 111.063 1.00 25.66 656 LYS B O 1
ATOM 11030 N N . GLY B 1 657 ? 101.201 0.632 113.073 1.00 23.26 657 GLY B N 1
ATOM 11031 C CA . GLY B 1 657 ? 102.219 -0.351 112.753 1.00 23.65 657 GLY B CA 1
ATOM 11032 C C . GLY B 1 657 ? 102.422 -1.343 113.878 1.00 24.56 657 GLY B C 1
ATOM 11033 O O . GLY B 1 657 ? 101.919 -1.151 114.985 1.00 25.40 657 GLY B O 1
ATOM 11034 N N . LEU B 1 658 ? 103.167 -2.406 113.616 1.00 24.22 658 LEU B N 1
ATOM 11035 C CA . LEU B 1 658 ? 103.377 -3.386 114.649 1.00 25.94 658 LEU B CA 1
ATOM 11036 C C . LEU B 1 658 ? 104.427 -4.417 114.302 1.00 27.17 658 LEU B C 1
ATOM 11037 O O . LEU B 1 658 ? 104.399 -5.021 113.223 1.00 27.78 658 LEU B O 1
ATOM 11042 N N . TYR B 1 659 ? 105.375 -4.615 115.206 1.00 27.15 659 TYR B N 1
ATOM 11043 C CA . TYR B 1 659 ? 106.387 -5.648 114.999 1.00 26.83 659 TYR B CA 1
ATOM 11044 C C . TYR B 1 659 ? 106.161 -6.810 115.966 1.00 27.99 659 TYR B C 1
ATOM 11045 O O . TYR B 1 659 ? 106.221 -6.629 117.186 1.00 27.88 659 TYR B O 1
ATOM 11054 N N . VAL B 1 660 ? 105.910 -7.993 115.448 1.00 29.08 660 VAL B N 1
ATOM 11055 C CA . VAL B 1 660 ? 105.699 -9.181 116.261 1.00 30.41 660 VAL B CA 1
ATOM 11056 C C . VAL B 1 660 ? 106.930 -10.080 116.194 1.00 31.79 660 VAL B C 1
ATOM 11057 O O . VAL B 1 660 ? 107.135 -10.790 115.204 1.00 31.74 660 VAL B O 1
ATOM 11061 N N . PRO B 1 661 ? 107.760 -10.076 117.255 1.00 33.71 661 PRO B N 1
ATOM 11062 C CA . PRO B 1 661 ? 108.981 -10.886 117.336 1.00 34.57 661 PRO B CA 1
ATOM 11063 C C . PRO B 1 661 ? 108.763 -12.365 117.074 1.00 33.88 661 PRO B C 1
ATOM 11064 O O . PRO B 1 661 ? 109.474 -12.973 116.283 1.00 34.26 661 PRO B O 1
ATOM 11068 N N . GLU B 1 662 ? 107.769 -12.932 117.745 1.00 34.85 662 GLU B N 1
ATOM 11069 C CA . GLU B 1 662 ? 107.436 -14.354 117.641 1.00 36.11 662 GLU B CA 1
ATOM 11070 C C . GLU B 1 662 ? 107.119 -14.838 116.228 1.00 36.00 662 GLU B C 1
ATOM 11071 O O . GLU B 1 662 ? 107.373 -15.985 115.886 1.00 36.75 662 GLU B O 1
ATOM 11077 N N . SER B 1 663 ? 106.550 -13.969 115.409 1.00 35.52 663 SER B N 1
ATOM 11078 C CA . SER B 1 663 ? 106.245 -14.348 114.045 1.00 33.65 663 SER B CA 1
ATOM 11079 C C . SER B 1 663 ? 107.213 -13.606 113.124 1.00 33.08 663 SER B C 1
ATOM 11080 O O . SER B 1 663 ? 107.215 -13.800 111.914 1.00 33.35 663 SER B O 1
ATOM 11083 N N . ARG B 1 664 ? 108.046 -12.759 113.716 1.00 31.55 664 ARG B N 1
ATOM 11084 C CA . ARG B 1 664 ? 109.024 -11.980 112.964 1.00 32.25 664 ARG B CA 1
ATOM 11085 C C . ARG B 1 664 ? 108.420 -11.238 111.777 1.00 31.41 664 ARG B C 1
ATOM 11086 O O . ARG B 1 664 ? 109.003 -11.227 110.701 1.00 32.06 664 ARG B O 1
ATOM 11094 N N . SER B 1 665 ? 107.270 -10.606 111.980 1.00 30.00 665 SER B N 1
ATOM 11095 C CA . SER B 1 665 ? 106.607 -9.888 110.905 1.00 29.36 665 SER B CA 1
ATOM 11096 C C . SER B 1 665 ? 106.260 -8.459 111.255 1.00 28.28 665 SER B C 1
ATOM 11097 O O . SER B 1 665 ? 106.124 -8.113 112.417 1.00 28.24 665 SER B O 1
ATOM 11100 N N . ILE B 1 666 ? 106.122 -7.627 110.235 1.00 25.95 666 ILE B N 1
ATOM 11101 C CA . ILE B 1 666 ? 105.774 -6.235 110.422 1.00 25.02 666 ILE B CA 1
ATOM 11102 C C . ILE B 1 666 ? 104.395 -6.112 109.832 1.00 23.85 666 ILE B C 1
ATOM 11103 O O . ILE B 1 666 ? 104.172 -6.600 108.738 1.00 23.84 666 ILE B O 1
ATOM 11108 N N . LEU B 1 667 ? 103.462 -5.489 110.540 1.00 21.67 667 LEU B N 1
ATOM 11109 C CA . LEU B 1 667 ? 102.112 -5.323 110.003 1.00 22.71 667 LEU B CA 1
ATOM 11110 C C . LEU B 1 667 ? 101.843 -3.835 109.897 1.00 24.16 667 LEU B C 1
ATOM 11111 O O . LEU B 1 667 ? 102.195 -3.078 110.800 1.00 24.41 667 LEU B O 1
ATOM 11116 N N . LEU B 1 668 ? 101.219 -3.411 108.804 1.00 22.32 668 LEU B N 1
ATOM 11117 C CA . LEU B 1 668 ? 100.936 -2.000 108.605 1.00 22.08 668 LEU B CA 1
ATOM 11118 C C . LEU B 1 668 ? 99.441 -1.761 108.338 1.00 20.56 668 LEU B C 1
ATOM 11119 O O . LEU B 1 668 ? 98.909 -2.271 107.351 1.00 22.00 668 LEU B O 1
ATOM 11124 N N . HIS B 1 669 ? 98.766 -0.996 109.183 1.00 20.58 669 HIS B N 1
ATOM 11125 C CA . HIS B 1 669 ? 97.358 -0.723 108.924 1.00 18.79 669 HIS B CA 1
ATOM 11126 C C . HIS B 1 669 ? 97.220 0.470 107.979 1.00 22.57 669 HIS B C 1
ATOM 11127 O O . HIS B 1 669 ? 97.861 1.502 108.188 1.00 23.88 669 HIS B O 1
ATOM 11134 N N . GLY B 1 670 ? 96.388 0.335 106.945 1.00 23.08 670 GLY B N 1
ATOM 11135 C CA . GLY B 1 670 ? 96.264 1.420 105.971 1.00 22.58 670 GLY B CA 1
ATOM 11136 C C . GLY B 1 670 ? 95.524 2.677 106.489 1.00 22.78 670 GLY B C 1
ATOM 11137 O O . GLY B 1 670 ? 96.131 3.670 106.864 1.00 20.86 670 GLY B O 1
ATOM 11138 N N . PRO B 1 671 ? 94.195 2.526 106.539 1.00 22.83 671 PRO B N 1
ATOM 11139 C CA . PRO B 1 671 ? 93.299 3.650 106.915 1.00 23.62 671 PRO B CA 1
ATOM 11140 C C . PRO B 1 671 ? 93.594 4.486 108.157 1.00 26.57 671 PRO B C 1
ATOM 11141 O O . PRO B 1 671 ? 93.050 5.574 108.326 1.00 25.77 671 PRO B O 1
ATOM 11145 N N . SER B 1 672 ? 94.457 3.996 109.036 1.00 26.22 672 SER B N 1
ATOM 11146 C CA . SER B 1 672 ? 94.762 4.758 110.244 1.00 28.73 672 SER B CA 1
ATOM 11147 C C . SER B 1 672 ? 95.968 5.665 110.121 1.00 30.75 672 SER B C 1
ATOM 11148 O O . SER B 1 672 ? 96.802 5.492 109.243 1.00 28.76 672 SER B O 1
ATOM 11151 N N . LYS B 1 673 ? 96.058 6.639 111.016 1.00 35.74 673 LYS B N 1
ATOM 11152 C CA . LYS B 1 673 ? 97.179 7.565 111.011 1.00 40.37 673 LYS B CA 1
ATOM 11153 C C . LYS B 1 673 ? 98.003 7.457 112.293 1.00 41.60 673 LYS B C 1
ATOM 11154 O O . LYS B 1 673 ? 97.537 7.808 113.376 1.00 43.52 673 LYS B O 1
ATOM 11160 N N . GLY B 1 674 ? 99.226 6.955 112.171 1.00 43.37 674 GLY B N 1
ATOM 11161 C CA . GLY B 1 674 ? 100.082 6.848 113.335 1.00 47.27 674 GLY B CA 1
ATOM 11162 C C . GLY B 1 674 ? 100.294 8.229 113.913 1.00 49.35 674 GLY B C 1
ATOM 11163 O O . GLY B 1 674 ? 100.483 9.197 113.178 1.00 49.33 674 GLY B O 1
ATOM 11164 N N . VAL B 1 675 ? 100.254 8.326 115.233 1.00 52.18 675 VAL B N 1
ATOM 11165 C CA . VAL B 1 675 ? 100.431 9.606 115.909 1.00 54.85 675 VAL B CA 1
ATOM 11166 C C . VAL B 1 675 ? 101.840 10.153 115.687 1.00 56.10 675 VAL B C 1
ATOM 11167 O O . VAL B 1 675 ? 102.834 9.457 115.920 1.00 55.97 675 VAL B O 1
ATOM 11171 N N . GLU B 1 676 ? 101.915 11.410 115.257 1.00 57.95 676 GLU B N 1
ATOM 11172 C CA . GLU B 1 676 ? 103.199 12.043 114.975 1.00 59.93 676 GLU B CA 1
ATOM 11173 C C . GLU B 1 676 ? 103.912 11.193 113.940 1.00 60.25 676 GLU B C 1
ATOM 11174 O O . GLU B 1 676 ? 104.926 10.550 114.230 1.00 60.57 676 GLU B O 1
ATOM 11180 N N . LEU B 1 677 ? 103.343 11.196 112.737 1.00 60.06 677 LEU B N 1
ATOM 11181 C CA . LEU B 1 677 ? 103.839 10.449 111.586 1.00 60.28 677 LEU B CA 1
ATOM 11182 C C . LEU B 1 677 ? 103.045 10.956 110.398 1.00 60.49 677 LEU B C 1
ATOM 11183 O O . LEU B 1 677 ? 101.818 11.008 110.453 1.00 61.08 677 LEU B O 1
ATOM 11188 N N . ARG B 1 678 ? 103.730 11.319 109.324 1.00 60.03 678 ARG B N 1
ATOM 11189 C CA . ARG B 1 678 ? 103.036 11.828 108.153 1.00 59.43 678 ARG B CA 1
ATOM 11190 C C . ARG B 1 678 ? 102.942 10.835 107.001 1.00 58.19 678 ARG B C 1
ATOM 11191 O O . ARG B 1 678 ? 102.195 11.047 106.043 1.00 59.19 678 ARG B O 1
ATOM 11199 N N . ASN B 1 679 ? 103.686 9.740 107.102 1.00 55.11 679 ASN B N 1
ATOM 11200 C CA . ASN B 1 679 ? 103.683 8.744 106.047 1.00 51.64 679 ASN B CA 1
ATOM 11201 C C . ASN B 1 679 ? 103.675 7.334 106.577 1.00 47.77 679 ASN B C 1
ATOM 11202 O O . ASN B 1 679 ? 104.297 7.036 107.595 1.00 46.07 679 ASN B O 1
ATOM 11207 N N . ASP B 1 680 ? 102.969 6.461 105.871 1.00 43.22 680 ASP B N 1
ATOM 11208 C CA . ASP B 1 680 ? 102.934 5.070 106.263 1.00 40.51 680 ASP B CA 1
ATOM 11209 C C . ASP B 1 680 ? 104.396 4.629 106.219 1.00 37.81 680 ASP B C 1
ATOM 11210 O O . ASP B 1 680 ? 104.800 3.676 106.885 1.00 36.12 680 ASP B O 1
ATOM 11215 N N . SER B 1 681 ? 105.188 5.345 105.429 1.00 35.50 681 SER B N 1
ATOM 11216 C CA . SER B 1 681 ? 106.603 5.047 105.286 1.00 35.57 681 SER B CA 1
ATOM 11217 C C . SER B 1 681 ? 107.291 5.132 106.632 1.00 33.91 681 SER B C 1
ATOM 11218 O O . SER B 1 681 ? 108.024 4.216 107.023 1.00 32.89 681 SER B O 1
ATOM 11221 N N . GLU B 1 682 ? 107.060 6.232 107.347 1.00 33.78 682 GLU B N 1
ATOM 11222 C CA . GLU B 1 682 ? 107.671 6.405 108.661 1.00 33.39 682 GLU B CA 1
ATOM 11223 C C . GLU B 1 682 ? 107.201 5.283 109.574 1.00 30.99 682 GLU B C 1
ATOM 11224 O O . GLU B 1 682 ? 107.966 4.763 110.378 1.00 32.63 682 GLU B O 1
ATOM 11230 N N . GLY B 1 683 ? 105.944 4.886 109.413 1.00 29.45 683 GLY B N 1
ATOM 11231 C CA . GLY B 1 683 ? 105.418 3.791 110.198 1.00 28.08 683 GLY B CA 1
ATOM 11232 C C . GLY B 1 683 ? 106.173 2.496 109.932 1.00 27.80 683 GLY B C 1
ATOM 11233 O O . GLY B 1 683 ? 106.619 1.841 110.879 1.00 27.33 683 GLY B O 1
ATOM 11234 N N . PHE B 1 684 ? 106.326 2.113 108.660 1.00 26.96 684 PHE B N 1
ATOM 11235 C CA . PHE B 1 684 ? 107.042 0.875 108.326 1.00 25.86 684 PHE B CA 1
ATOM 11236 C C . PHE B 1 684 ? 108.497 0.933 108.772 1.00 27.08 684 PHE B C 1
ATOM 11237 O O . PHE B 1 684 ? 109.040 -0.069 109.236 1.00 27.25 684 PHE B O 1
ATOM 11245 N N . ILE B 1 685 ? 109.130 2.100 108.630 1.00 27.71 685 ILE B N 1
ATOM 11246 C CA . ILE B 1 685 ? 110.532 2.238 109.024 1.00 27.65 685 ILE B CA 1
ATOM 11247 C C . ILE B 1 685 ? 110.713 2.048 110.521 1.00 28.15 685 ILE B C 1
ATOM 11248 O O . ILE B 1 685 ? 111.628 1.341 110.959 1.00 25.96 685 ILE B O 1
ATOM 11253 N N . HIS B 1 686 ? 109.852 2.709 111.294 1.00 30.36 686 HIS B N 1
ATOM 11254 C CA . HIS B 1 686 ? 109.865 2.610 112.749 1.00 32.74 686 HIS B CA 1
ATOM 11255 C C . HIS B 1 686 ? 109.859 1.110 113.112 1.00 33.60 686 HIS B C 1
ATOM 11256 O O . HIS B 1 686 ? 110.673 0.648 113.918 1.00 34.36 686 HIS B O 1
ATOM 11263 N N . CYS B 1 687 ? 108.950 0.353 112.499 1.00 32.07 687 CYS B N 1
ATOM 11264 C CA . CYS B 1 687 ? 108.870 -1.085 112.758 1.00 29.73 687 CYS B CA 1
ATOM 11265 C C . CYS B 1 687 ? 110.140 -1.807 112.347 1.00 28.77 687 CYS B C 1
ATOM 11266 O O . CYS B 1 687 ? 110.554 -2.763 112.991 1.00 28.19 687 CYS B O 1
ATOM 11269 N N . PHE B 1 688 ? 110.762 -1.371 111.263 1.00 27.20 688 PHE B N 1
ATOM 11270 C CA . PHE B 1 688 ? 111.987 -2.029 110.863 1.00 27.42 688 PHE B CA 1
ATOM 11271 C C . PHE B 1 688 ? 112.952 -1.811 112.033 1.00 29.15 688 PHE B C 1
ATOM 11272 O O . PHE B 1 688 ? 113.682 -2.725 112.437 1.00 27.30 688 PHE B O 1
ATOM 11280 N N . GLY B 1 689 ? 112.931 -0.597 112.587 1.00 31.42 689 GLY B N 1
ATOM 11281 C CA . GLY B 1 689 ? 113.774 -0.292 113.729 1.00 33.42 689 GLY B CA 1
ATOM 11282 C C . GLY B 1 689 ? 113.643 -1.386 114.775 1.00 34.34 689 GLY B C 1
ATOM 11283 O O . GLY B 1 689 ? 114.651 -1.837 115.315 1.00 35.82 689 GLY B O 1
ATOM 11284 N N . HIS B 1 690 ? 112.409 -1.811 115.062 1.00 33.93 690 HIS B N 1
ATOM 11285 C CA . HIS B 1 690 ? 112.179 -2.888 116.034 1.00 35.45 690 HIS B CA 1
ATOM 11286 C C . HIS B 1 690 ? 112.805 -4.200 115.549 1.00 35.60 690 HIS B C 1
ATOM 11287 O O . HIS B 1 690 ? 113.196 -5.032 116.350 1.00 35.41 690 HIS B O 1
ATOM 11294 N N . ALA B 1 691 ? 112.897 -4.388 114.236 1.00 35.75 691 ALA B N 1
ATOM 11295 C CA . ALA B 1 691 ? 113.494 -5.608 113.695 1.00 35.86 691 ALA B CA 1
ATOM 11296 C C . ALA B 1 691 ? 115.026 -5.558 113.794 1.00 37.20 691 ALA B C 1
ATOM 11297 O O . ALA B 1 691 ? 115.691 -6.604 113.854 1.00 35.94 691 ALA B O 1
ATOM 11299 N N . VAL B 1 692 ? 115.577 -4.343 113.796 1.00 38.19 692 VAL B N 1
ATOM 11300 C CA . VAL B 1 692 ? 117.023 -4.149 113.919 1.00 37.77 692 VAL B CA 1
ATOM 11301 C C . VAL B 1 692 ? 117.379 -4.579 115.327 1.00 38.38 692 VAL B C 1
ATOM 11302 O O . VAL B 1 692 ? 118.395 -5.235 115.571 1.00 38.46 692 VAL B O 1
ATOM 11306 N N . ASP B 1 693 ? 116.495 -4.190 116.236 1.00 38.70 693 ASP B N 1
ATOM 11307 C CA . ASP B 1 693 ? 116.577 -4.474 117.662 1.00 39.92 693 ASP B CA 1
ATOM 11308 C C . ASP B 1 693 ? 116.544 -5.991 117.906 1.00 40.23 693 ASP B C 1
ATOM 11309 O O . ASP B 1 693 ? 117.349 -6.521 118.671 1.00 40.63 693 ASP B O 1
ATOM 11314 N N . ASP B 1 694 ? 115.609 -6.674 117.245 1.00 41.07 694 ASP B N 1
ATOM 11315 C CA . ASP B 1 694 ? 115.454 -8.123 117.367 1.00 41.82 694 ASP B CA 1
ATOM 11316 C C . ASP B 1 694 ? 116.662 -8.832 116.775 1.00 41.62 694 ASP B C 1
ATOM 11317 O O . ASP B 1 694 ? 117.086 -9.872 117.283 1.00 40.74 694 ASP B O 1
ATOM 11322 N N . TYR B 1 695 ? 117.225 -8.270 115.709 1.00 41.03 695 TYR B N 1
ATOM 11323 C CA . TYR B 1 695 ? 118.358 -8.921 115.066 1.00 42.07 695 TYR B CA 1
ATOM 11324 C C . TYR B 1 695 ? 119.709 -8.720 115.742 1.00 42.29 695 TYR B C 1
ATOM 11325 O O . TYR B 1 695 ? 120.493 -9.668 115.826 1.00 38.52 695 TYR B O 1
ATOM 11334 N N . ALA B 1 696 ? 119.986 -7.505 116.215 1.00 44.61 696 ALA B N 1
ATOM 11335 C CA . ALA B 1 696 ? 121.250 -7.226 116.895 1.00 47.00 696 ALA B CA 1
ATOM 11336 C C . ALA B 1 696 ? 121.342 -8.061 118.170 1.00 48.84 696 ALA B C 1
ATOM 11337 O O . ALA B 1 696 ? 122.378 -8.649 118.474 1.00 49.04 696 ALA B O 1
ATOM 11339 N N . GLY B 1 697 ? 120.244 -8.117 118.911 1.00 49.76 697 GLY B N 1
ATOM 11340 C CA . GLY B 1 697 ? 120.235 -8.886 120.137 1.00 51.19 697 GLY B CA 1
ATOM 11341 C C . GLY B 1 697 ? 120.440 -10.363 119.869 1.00 52.84 697 GLY B C 1
ATOM 11342 O O . GLY B 1 697 ? 121.134 -11.059 120.610 1.00 53.26 697 GLY B O 1
ATOM 11343 N N . TYR B 1 698 ? 119.829 -10.849 118.798 1.00 54.25 698 TYR B N 1
ATOM 11344 C CA . TYR B 1 698 ? 119.945 -12.250 118.444 1.00 56.98 698 TYR B CA 1
ATOM 11345 C C . TYR B 1 698 ? 121.399 -12.587 118.224 1.00 58.79 698 TYR B C 1
ATOM 11346 O O . TYR B 1 698 ? 121.891 -13.601 118.710 1.00 59.42 698 TYR B O 1
ATOM 11355 N N . LEU B 1 699 ? 122.078 -11.730 117.473 1.00 60.86 699 LEU B N 1
ATOM 11356 C CA . LEU B 1 699 ? 123.488 -11.922 117.182 1.00 62.96 699 LEU B CA 1
ATOM 11357 C C . LEU B 1 699 ? 124.285 -11.989 118.479 1.00 64.89 699 LEU B C 1
ATOM 11358 O O . LEU B 1 699 ? 125.059 -12.920 118.675 1.00 64.65 699 LEU B O 1
ATOM 11363 N N . LEU B 1 700 ? 124.085 -11.016 119.366 1.00 67.73 700 LEU B N 1
ATOM 11364 C CA . LEU B 1 700 ? 124.795 -10.986 120.647 1.00 71.51 700 LEU B CA 1
ATOM 11365 C C . LEU B 1 700 ? 124.807 -12.357 121.316 1.00 73.30 700 LEU B C 1
ATOM 11366 O O . LEU B 1 700 ? 125.857 -12.864 121.713 1.00 74.54 700 LEU B O 1
ATOM 11371 N N . ASP B 1 701 ? 123.629 -12.949 121.450 1.00 74.77 701 ASP B N 1
ATOM 11372 C CA . ASP B 1 701 ? 123.517 -14.268 122.048 1.00 74.89 701 ASP B CA 1
ATOM 11373 C C . ASP B 1 701 ? 122.612 -15.103 121.143 1.00 73.64 701 ASP B C 1
ATOM 11374 O O . ASP B 1 701 ? 121.398 -15.175 121.349 1.00 75.30 701 ASP B O 1
ATOM 11379 N N . LYS B 1 702 ? 123.216 -15.712 120.125 1.00 73.28 702 LYS B N 1
ATOM 11380 C CA . LYS B 1 702 ? 122.493 -16.545 119.164 1.00 68.51 702 LYS B CA 1
ATOM 11381 C C . LYS B 1 702 ? 121.774 -17.693 119.860 1.00 64.46 702 LYS B C 1
ATOM 11382 O O . LYS B 1 702 ? 121.161 -18.535 119.200 1.00 61.44 702 LYS B O 1
ATOM 11388 N N . ASN B 1 703 ? 121.848 -17.723 121.191 1.00 56.95 703 ASN B N 1
ATOM 11389 C CA . ASN B 1 703 ? 121.217 -18.782 121.969 1.00 59.51 703 ASN B CA 1
ATOM 11390 C C . ASN B 1 703 ? 120.028 -18.333 122.809 1.00 58.19 703 ASN B C 1
ATOM 11391 O O . ASN B 1 703 ? 118.990 -19.001 122.831 1.00 61.34 703 ASN B O 1
ATOM 11396 N N . GLN B 1 704 ? 120.200 -17.218 123.516 1.00 59.46 704 GLN B N 1
ATOM 11397 C CA . GLN B 1 704 ? 119.154 -16.632 124.361 1.00 59.35 704 GLN B CA 1
ATOM 11398 C C . GLN B 1 704 ? 118.738 -15.334 123.689 1.00 61.57 704 GLN B C 1
ATOM 11399 O O . GLN B 1 704 ? 119.399 -14.301 123.853 1.00 58.67 704 GLN B O 1
ATOM 11405 N N . SER B 1 705 ? 117.647 -15.384 122.932 1.00 70.74 705 SER B N 1
ATOM 11406 C CA . SER B 1 705 ? 117.196 -14.203 122.209 1.00 71.01 705 SER B CA 1
ATOM 11407 C C . SER B 1 705 ? 116.393 -13.206 123.043 1.00 72.26 705 SER B C 1
ATOM 11408 O O . SER B 1 705 ? 115.561 -13.583 123.872 1.00 69.69 705 SER B O 1
ATOM 11411 N N . ASP B 1 706 ? 116.671 -11.928 122.809 1.00 71.61 706 ASP B N 1
ATOM 11412 C CA . ASP B 1 706 ? 116.004 -10.834 123.490 1.00 75.72 706 ASP B CA 1
ATOM 11413 C C . ASP B 1 706 ? 116.553 -9.539 122.905 1.00 76.70 706 ASP B C 1
ATOM 11414 O O . ASP B 1 706 ? 117.720 -9.471 122.527 1.00 78.62 706 ASP B O 1
ATOM 11419 N N . LEU B 1 707 ? 115.704 -8.518 122.828 1.00 74.78 707 LEU B N 1
ATOM 11420 C CA . LEU B 1 707 ? 116.084 -7.233 122.251 1.00 71.69 707 LEU B CA 1
ATOM 11421 C C . LEU B 1 707 ? 117.388 -6.646 122.756 1.00 69.56 707 LEU B C 1
ATOM 11422 O O . LEU B 1 707 ? 117.771 -6.847 123.903 1.00 68.17 707 LEU B O 1
ATOM 11427 N N . VAL B 1 708 ? 118.060 -5.901 121.883 1.00 68.19 708 VAL B N 1
ATOM 11428 C CA . VAL B 1 708 ? 119.325 -5.279 122.230 1.00 67.30 708 VAL B CA 1
ATOM 11429 C C . VAL B 1 708 ? 119.120 -4.062 123.127 1.00 66.42 708 VAL B C 1
ATOM 11430 O O . VAL B 1 708 ? 119.999 -3.721 123.911 1.00 66.34 708 VAL B O 1
ATOM 11434 N N . THR B 1 709 ? 117.966 -3.406 123.016 1.00 66.14 709 THR B N 1
ATOM 11435 C CA . THR B 1 709 ? 117.685 -2.230 123.841 1.00 66.45 709 THR B CA 1
ATOM 11436 C C . THR B 1 709 ? 117.468 -2.692 125.275 1.00 67.77 709 THR B C 1
ATOM 11437 O O . THR B 1 709 ? 117.366 -1.888 126.211 1.00 68.75 709 THR B O 1
ATOM 11441 N N . ASN B 1 710 ? 117.403 -4.010 125.418 1.00 68.67 710 ASN B N 1
ATOM 11442 C CA . ASN B 1 710 ? 117.188 -4.670 126.691 1.00 69.51 710 ASN B CA 1
ATOM 11443 C C . ASN B 1 710 ? 118.545 -4.942 127.342 1.00 69.33 710 ASN B C 1
ATOM 11444 O O . ASN B 1 710 ? 118.705 -5.866 128.137 1.00 70.18 710 ASN B O 1
ATOM 11449 N N . SER B 1 711 ? 119.527 -4.130 126.980 1.00 68.61 711 SER B N 1
ATOM 11450 C CA . SER B 1 711 ? 120.866 -4.267 127.529 1.00 67.99 711 SER B CA 1
ATOM 11451 C C . SER B 1 711 ? 121.017 -3.190 128.582 1.00 67.15 711 SER B C 1
ATOM 11452 O O . SER B 1 711 ? 120.400 -2.127 128.494 1.00 66.37 711 SER B O 1
ATOM 11455 N N . LYS B 1 712 ? 121.844 -3.463 129.578 1.00 67.03 712 LYS B N 1
ATOM 11456 C CA . LYS B 1 712 ? 122.054 -2.500 130.634 1.00 66.47 712 LYS B CA 1
ATOM 11457 C C . LYS B 1 712 ? 122.685 -1.236 130.064 1.00 65.81 712 LYS B C 1
ATOM 11458 O O . LYS B 1 712 ? 122.320 -0.123 130.447 1.00 65.74 712 LYS B O 1
ATOM 11464 N N . LYS B 1 713 ? 123.613 -1.400 129.130 1.00 64.33 713 LYS B N 1
ATOM 11465 C CA . LYS B 1 713 ? 124.260 -0.238 128.544 1.00 62.55 713 LYS B CA 1
ATOM 11466 C C . LYS B 1 713 ? 123.242 0.729 127.950 1.00 61.56 713 LYS B C 1
ATOM 11467 O O . LYS B 1 713 ? 123.273 1.923 128.245 1.00 61.69 713 LYS B O 1
ATOM 11473 N N . PHE B 1 714 ? 122.337 0.210 127.120 1.00 60.70 714 PHE B N 1
ATOM 11474 C CA . PHE B 1 714 ? 121.317 1.046 126.478 1.00 59.14 714 PHE B CA 1
ATOM 11475 C C . PHE B 1 714 ? 120.376 1.698 127.482 1.00 58.82 714 PHE B C 1
ATOM 11476 O O . PHE B 1 714 ? 120.060 2.884 127.369 1.00 58.42 714 PHE B O 1
ATOM 11484 N N . ILE B 1 715 ? 119.926 0.915 128.457 1.00 58.85 715 ILE B N 1
ATOM 11485 C CA . ILE B 1 715 ? 119.006 1.404 129.473 1.00 59.18 715 ILE B CA 1
ATOM 11486 C C . ILE B 1 715 ? 119.450 2.737 130.092 1.00 59.14 715 ILE B C 1
ATOM 11487 O O . ILE B 1 715 ? 118.612 3.565 130.475 1.00 59.12 715 ILE B O 1
ATOM 11492 N N . ASP B 1 716 ? 120.761 2.951 130.187 1.00 59.03 716 ASP B N 1
ATOM 11493 C CA . ASP B 1 716 ? 121.271 4.200 130.741 1.00 59.27 716 ASP B CA 1
ATOM 11494 C C . ASP B 1 716 ? 121.134 5.262 129.676 1.00 58.21 716 ASP B C 1
ATOM 11495 O O . ASP B 1 716 ? 120.814 6.415 129.967 1.00 58.98 716 ASP B O 1
ATOM 11500 N N . ILE B 1 717 ? 121.378 4.861 128.433 1.00 55.96 717 ILE B N 1
ATOM 11501 C CA . ILE B 1 717 ? 121.258 5.778 127.306 1.00 54.91 717 ILE B CA 1
ATOM 11502 C C . ILE B 1 717 ? 119.817 6.308 127.322 1.00 54.01 717 ILE B C 1
ATOM 11503 O O . ILE B 1 717 ? 119.564 7.504 127.100 1.00 53.39 717 ILE B O 1
ATOM 11508 N N . PHE B 1 718 ? 118.882 5.398 127.594 1.00 53.47 718 PHE B N 1
ATOM 11509 C CA . PHE B 1 718 ? 117.464 5.725 127.646 1.00 53.39 718 PHE B CA 1
ATOM 11510 C C . PHE B 1 718 ? 117.179 6.646 128.815 1.00 54.12 718 PHE B C 1
ATOM 11511 O O . PHE B 1 718 ? 116.361 7.558 128.717 1.00 53.52 718 PHE B O 1
ATOM 11519 N N . LYS B 1 719 ? 117.852 6.401 129.930 1.00 56.05 719 LYS B N 1
ATOM 11520 C CA . LYS B 1 719 ? 117.637 7.229 131.102 1.00 57.47 719 LYS B CA 1
ATOM 11521 C C . LYS B 1 719 ? 118.164 8.645 130.919 1.00 57.52 719 LYS B C 1
ATOM 11522 O O . LYS B 1 719 ? 117.607 9.588 131.473 1.00 57.93 719 LYS B O 1
ATOM 11528 N N . GLU B 1 720 ? 119.215 8.807 130.123 1.00 58.34 720 GLU B N 1
ATOM 11529 C CA . GLU B 1 720 ? 119.776 10.134 129.912 1.00 58.60 720 GLU B CA 1
ATOM 11530 C C . GLU B 1 720 ? 119.155 10.918 128.749 1.00 58.17 720 GLU B C 1
ATOM 11531 O O . GLU B 1 720 ? 118.860 12.109 128.885 1.00 58.67 720 GLU B O 1
ATOM 11537 N N . GLU B 1 721 ? 118.948 10.259 127.610 1.00 57.02 721 GLU B N 1
ATOM 11538 C CA . GLU B 1 721 ? 118.382 10.941 126.449 1.00 55.72 721 GLU B CA 1
ATOM 11539 C C . GLU B 1 721 ? 116.964 10.494 126.098 1.00 54.95 721 GLU B C 1
ATOM 11540 O O . GLU B 1 721 ? 116.324 11.082 125.226 1.00 54.14 721 GLU B O 1
ATOM 11546 N N . GLY B 1 722 ? 116.489 9.458 126.785 1.00 54.39 722 GLY B N 1
ATOM 11547 C CA . GLY B 1 722 ? 115.167 8.900 126.536 1.00 54.05 722 GLY B CA 1
ATOM 11548 C C . GLY B 1 722 ? 114.008 9.834 126.254 1.00 54.39 722 GLY B C 1
ATOM 11549 O O . GLY B 1 722 ? 112.976 9.407 125.740 1.00 54.20 722 GLY B O 1
ATOM 11550 N N . SER B 1 723 ? 114.164 11.110 126.574 1.00 53.90 723 SER B N 1
ATOM 11551 C CA . SER B 1 723 ? 113.089 12.062 126.353 1.00 54.82 723 SER B CA 1
ATOM 11552 C C . SER B 1 723 ? 113.504 13.257 125.500 1.00 54.03 723 SER B C 1
ATOM 11553 O O . SER B 1 723 ? 112.844 14.296 125.518 1.00 53.68 723 SER B O 1
ATOM 11556 N N . ASN B 1 724 ? 114.588 13.107 124.743 1.00 53.97 724 ASN B N 1
ATOM 11557 C CA . ASN B 1 724 ? 115.078 14.191 123.893 1.00 54.23 724 ASN B CA 1
ATOM 11558 C C . ASN B 1 724 ? 114.582 14.110 122.451 1.00 54.74 724 ASN B C 1
ATOM 11559 O O . ASN B 1 724 ? 114.969 14.923 121.611 1.00 55.51 724 ASN B O 1
ATOM 11564 N N . LEU B 1 725 ? 113.729 13.132 122.164 1.00 53.94 725 LEU B N 1
ATOM 11565 C CA . LEU B 1 725 ? 113.199 12.965 120.820 1.00 52.52 725 LEU B CA 1
ATOM 11566 C C . LEU B 1 725 ? 111.687 13.146 120.768 1.00 52.30 725 LEU B C 1
ATOM 11567 O O . LEU B 1 725 ? 111.158 14.141 121.258 1.00 53.56 725 LEU B O 1
ATOM 11572 N N . THR B 1 726 ? 110.988 12.200 120.157 1.00 51.30 726 THR B N 1
ATOM 11573 C CA . THR B 1 726 ? 109.540 12.298 120.065 1.00 50.51 726 THR B CA 1
ATOM 11574 C C . THR B 1 726 ? 108.927 11.868 121.375 1.00 51.00 726 THR B C 1
ATOM 11575 O O . THR B 1 726 ? 109.484 11.031 122.090 1.00 49.91 726 THR B O 1
ATOM 11579 N N . SER B 1 727 ? 107.773 12.443 121.682 1.00 52.68 727 SER B N 1
ATOM 11580 C CA . SER B 1 727 ? 107.063 12.117 122.907 1.00 55.08 727 SER B CA 1
ATOM 11581 C C . SER B 1 727 ? 106.790 10.616 122.995 1.00 55.50 727 SER B C 1
ATOM 11582 O O . SER B 1 727 ? 106.900 10.020 124.064 1.00 55.22 727 SER B O 1
ATOM 11585 N N . TYR B 1 728 ? 106.455 10.002 121.867 1.00 56.71 728 TYR B N 1
ATOM 11586 C CA . TYR B 1 728 ? 106.177 8.576 121.853 1.00 57.64 728 TYR B CA 1
ATOM 11587 C C . TYR B 1 728 ? 107.440 7.765 122.082 1.00 57.04 728 TYR B C 1
ATOM 11588 O O . TYR B 1 728 ? 107.403 6.707 122.709 1.00 55.88 728 TYR B O 1
ATOM 11597 N N . GLY B 1 729 ? 108.563 8.255 121.574 1.00 57.02 729 GLY B N 1
ATOM 11598 C CA . GLY B 1 729 ? 109.801 7.532 121.773 1.00 58.08 729 GLY B CA 1
ATOM 11599 C C . GLY B 1 729 ? 110.115 7.452 123.254 1.00 59.04 729 GLY B C 1
ATOM 11600 O O . GLY B 1 729 ? 110.797 6.540 123.724 1.00 59.39 729 GLY B O 1
ATOM 11601 N N . ARG B 1 730 ? 109.593 8.425 123.991 1.00 59.93 730 ARG B N 1
ATOM 11602 C CA . ARG B 1 730 ? 109.798 8.515 125.428 1.00 61.29 730 ARG B CA 1
ATOM 11603 C C . ARG B 1 730 ? 109.156 7.351 126.210 1.00 60.69 730 ARG B C 1
ATOM 11604 O O . ARG B 1 730 ? 109.483 7.129 127.381 1.00 61.02 730 ARG B O 1
ATOM 11612 N N . THR B 1 731 ? 108.260 6.607 125.561 1.00 59.11 731 THR B N 1
ATOM 11613 C CA . THR B 1 731 ? 107.559 5.485 126.191 1.00 57.72 731 THR B CA 1
ATOM 11614 C C . THR B 1 731 ? 108.460 4.508 126.939 1.00 56.90 731 THR B C 1
ATOM 11615 O O . THR B 1 731 ? 108.276 4.265 128.128 1.00 56.87 731 THR B O 1
ATOM 11619 N N . ASN B 1 732 ? 109.417 3.925 126.227 1.00 54.98 732 ASN B N 1
ATOM 11620 C CA . ASN B 1 732 ? 110.349 2.982 126.829 1.00 53.52 732 ASN B CA 1
ATOM 11621 C C . ASN B 1 732 ? 111.553 2.742 125.925 1.00 52.76 732 ASN B C 1
ATOM 11622 O O . ASN B 1 732 ? 111.753 3.453 124.940 1.00 52.27 732 ASN B O 1
ATOM 11627 N N . GLU B 1 733 ? 112.364 1.747 126.262 1.00 51.74 733 GLU B N 1
ATOM 11628 C CA . GLU B 1 733 ? 113.545 1.455 125.465 1.00 51.89 733 GLU B CA 1
ATOM 11629 C C . GLU B 1 733 ? 113.201 1.096 124.028 1.00 50.14 733 GLU B C 1
ATOM 11630 O O . GLU B 1 733 ? 113.531 1.840 123.102 1.00 49.64 733 GLU B O 1
ATOM 11636 N N . ALA B 1 734 ? 112.533 -0.036 123.844 1.00 48.00 734 ALA B N 1
ATOM 11637 C CA . ALA B 1 734 ? 112.173 -0.474 122.508 1.00 45.65 734 ALA B CA 1
ATOM 11638 C C . ALA B 1 734 ? 111.617 0.679 121.676 1.00 43.78 734 ALA B C 1
ATOM 11639 O O . ALA B 1 734 ? 112.038 0.891 120.535 1.00 42.19 734 ALA B O 1
ATOM 11641 N N . GLU B 1 735 ? 110.687 1.436 122.245 1.00 42.80 735 GLU B N 1
ATOM 11642 C CA . GLU B 1 735 ? 110.096 2.545 121.508 1.00 43.25 735 GLU B CA 1
ATOM 11643 C C . GLU B 1 735 ? 111.081 3.656 121.170 1.00 42.74 735 GLU B C 1
ATOM 11644 O O . GLU B 1 735 ? 111.081 4.170 120.043 1.00 41.54 735 GLU B O 1
ATOM 11650 N N . PHE B 1 736 ? 111.918 4.032 122.135 1.00 41.88 736 PHE B N 1
ATOM 11651 C CA . PHE B 1 736 ? 112.894 5.088 121.896 1.00 40.42 736 PHE B CA 1
ATOM 11652 C C . PHE B 1 736 ? 113.809 4.690 120.723 1.00 39.86 736 PHE B C 1
ATOM 11653 O O . PHE B 1 736 ? 114.080 5.503 119.827 1.00 38.94 736 PHE B O 1
ATOM 11661 N N . PHE B 1 737 ? 114.268 3.436 120.733 1.00 38.24 737 PHE B N 1
ATOM 11662 C CA . PHE B 1 737 ? 115.128 2.902 119.680 1.00 37.25 737 PHE B CA 1
ATOM 11663 C C . PHE B 1 737 ? 114.446 3.086 118.330 1.00 37.11 737 PHE B C 1
ATOM 11664 O O . PHE B 1 737 ? 114.969 3.762 117.443 1.00 35.65 737 PHE B O 1
ATOM 11672 N N . ALA B 1 738 ? 113.271 2.478 118.185 1.00 37.28 738 ALA B N 1
ATOM 11673 C CA . ALA B 1 738 ? 112.511 2.554 116.939 1.00 39.41 738 ALA B CA 1
ATOM 11674 C C . ALA B 1 738 ? 112.339 3.990 116.454 1.00 39.77 738 ALA B C 1
ATOM 11675 O O . ALA B 1 738 ? 112.453 4.270 115.256 1.00 39.99 738 ALA B O 1
ATOM 11677 N N . GLU B 1 739 ? 112.067 4.900 117.381 1.00 39.96 739 GLU B N 1
ATOM 11678 C CA . GLU B 1 739 ? 111.881 6.295 117.017 1.00 39.90 739 GLU B CA 1
ATOM 11679 C C . GLU B 1 739 ? 113.187 6.962 116.613 1.00 39.68 739 GLU B C 1
ATOM 11680 O O . GLU B 1 739 ? 113.223 7.775 115.693 1.00 38.80 739 GLU B O 1
ATOM 11686 N N . ALA B 1 740 ? 114.265 6.627 117.305 1.00 38.72 740 ALA B N 1
ATOM 11687 C CA . ALA B 1 740 ? 115.555 7.216 116.985 1.00 39.66 740 ALA B CA 1
ATOM 11688 C C . ALA B 1 740 ? 115.967 6.701 115.622 1.00 39.06 740 ALA B C 1
ATOM 11689 O O . ALA B 1 740 ? 116.501 7.443 114.807 1.00 38.68 740 ALA B O 1
ATOM 11691 N N . PHE B 1 741 ? 115.713 5.420 115.388 1.00 38.76 741 PHE B N 1
ATOM 11692 C CA . PHE B 1 741 ? 116.037 4.784 114.118 1.00 38.33 741 PHE B CA 1
ATOM 11693 C C . PHE B 1 741 ? 115.248 5.486 113.011 1.00 36.82 741 PHE B C 1
ATOM 11694 O O . PHE B 1 741 ? 115.816 6.020 112.057 1.00 36.80 741 PHE B O 1
ATOM 11702 N N . ARG B 1 742 ? 113.928 5.482 113.161 1.00 35.72 742 ARG B N 1
ATOM 11703 C CA . ARG B 1 742 ? 113.033 6.115 112.202 1.00 36.97 742 ARG B CA 1
ATOM 11704 C C . ARG B 1 742 ? 113.549 7.497 111.767 1.00 37.41 742 ARG B C 1
ATOM 11705 O O . ARG B 1 742 ? 113.711 7.769 110.575 1.00 38.16 742 ARG B O 1
ATOM 11713 N N . LEU B 1 743 ? 113.820 8.364 112.734 1.00 37.24 743 LEU B N 1
ATOM 11714 C CA . LEU B 1 743 ? 114.290 9.701 112.419 1.00 36.22 743 LEU B CA 1
ATOM 11715 C C . LEU B 1 743 ? 115.690 9.723 111.786 1.00 35.65 743 LEU B C 1
ATOM 11716 O O . LEU B 1 743 ? 115.973 10.554 110.915 1.00 33.75 743 LEU B O 1
ATOM 11721 N N . MET B 1 744 ? 116.560 8.812 112.212 1.00 34.88 744 MET B N 1
ATOM 11722 C CA . MET B 1 744 ? 117.915 8.754 111.672 1.00 36.14 744 MET B CA 1
ATOM 11723 C C . MET B 1 744 ? 117.877 8.357 110.208 1.00 36.32 744 MET B C 1
ATOM 11724 O O . MET B 1 744 ? 118.877 8.458 109.506 1.00 35.61 744 MET B O 1
ATOM 11729 N N . HIS B 1 745 ? 116.718 7.902 109.747 1.00 36.16 745 HIS B N 1
ATOM 11730 C CA . HIS B 1 745 ? 116.569 7.466 108.364 1.00 37.97 745 HIS B CA 1
ATOM 11731 C C . HIS B 1 745 ? 115.450 8.216 107.686 1.00 39.16 745 HIS B C 1
ATOM 11732 O O . HIS B 1 745 ? 114.971 7.826 106.620 1.00 38.49 745 HIS B O 1
ATOM 11739 N N . SER B 1 746 ? 115.037 9.301 108.323 1.00 40.02 746 SER B N 1
ATOM 11740 C CA . SER B 1 746 ? 113.983 10.141 107.796 1.00 41.01 746 SER B CA 1
ATOM 11741 C C . SER B 1 746 ? 114.361 10.571 106.382 1.00 42.31 746 SER B C 1
ATOM 11742 O O . SER B 1 746 ? 115.536 10.639 106.034 1.00 41.55 746 SER B O 1
ATOM 11745 N N . THR B 1 747 ? 113.356 10.834 105.560 1.00 43.25 747 THR B N 1
ATOM 11746 C CA . THR B 1 747 ? 113.585 11.286 104.197 1.00 45.85 747 THR B CA 1
ATOM 11747 C C . THR B 1 747 ? 114.175 12.673 104.374 1.00 46.89 747 THR B C 1
ATOM 11748 O O . THR B 1 747 ? 115.213 13.014 103.810 1.00 47.95 747 THR B O 1
ATOM 11752 N N . ASP B 1 748 ? 113.482 13.463 105.180 1.00 47.97 748 ASP B N 1
ATOM 11753 C CA . ASP B 1 748 ? 113.888 14.813 105.507 1.00 48.66 748 ASP B CA 1
ATOM 11754 C C . ASP B 1 748 ? 115.238 14.728 106.224 1.00 48.16 748 ASP B C 1
ATOM 11755 O O . ASP B 1 748 ? 115.387 13.984 107.203 1.00 46.33 748 ASP B O 1
ATOM 11760 N N . HIS B 1 749 ? 116.222 15.485 105.753 1.00 48.32 749 HIS B N 1
ATOM 11761 C CA . HIS B 1 749 ? 117.538 15.423 106.372 1.00 48.23 749 HIS B CA 1
ATOM 11762 C C . HIS B 1 749 ? 117.703 16.209 107.658 1.00 47.71 749 HIS B C 1
ATOM 11763 O O . HIS B 1 749 ? 118.617 15.930 108.438 1.00 46.08 749 HIS B O 1
ATOM 11770 N N . ALA B 1 750 ? 116.824 17.180 107.888 1.00 46.91 750 ALA B N 1
ATOM 11771 C CA . ALA B 1 750 ? 116.885 17.986 109.102 1.00 48.40 750 ALA B CA 1
ATOM 11772 C C . ALA B 1 750 ? 116.596 17.058 110.269 1.00 48.33 750 ALA B C 1
ATOM 11773 O O . ALA B 1 750 ? 117.330 17.037 111.259 1.00 47.65 750 ALA B O 1
ATOM 11775 N N . GLU B 1 751 ? 115.515 16.291 110.128 1.00 49.02 751 GLU B N 1
ATOM 11776 C CA . GLU B 1 751 ? 115.090 15.323 111.131 1.00 49.80 751 GLU B CA 1
ATOM 11777 C C . GLU B 1 751 ? 116.266 14.473 111.586 1.00 49.34 751 GLU B C 1
ATOM 11778 O O . GLU B 1 751 ? 116.403 14.176 112.772 1.00 49.31 751 GLU B O 1
ATOM 11784 N N . ARG B 1 752 ? 117.108 14.077 110.637 1.00 49.02 752 ARG B N 1
ATOM 11785 C CA . ARG B 1 752 ? 118.279 13.269 110.954 1.00 49.51 752 ARG B CA 1
ATOM 11786 C C . ARG B 1 752 ? 119.208 14.006 111.913 1.00 49.25 752 ARG B C 1
ATOM 11787 O O . ARG B 1 752 ? 119.656 13.442 112.918 1.00 47.62 752 ARG B O 1
ATOM 11795 N N . LEU B 1 753 ? 119.499 15.265 111.598 1.00 49.04 753 LEU B N 1
ATOM 11796 C CA . LEU B 1 753 ? 120.394 16.052 112.431 1.00 48.11 753 LEU B CA 1
ATOM 11797 C C . LEU B 1 753 ? 119.845 16.304 113.829 1.00 47.62 753 LEU B C 1
ATOM 11798 O O . LEU B 1 753 ? 120.605 16.363 114.800 1.00 46.26 753 LEU B O 1
ATOM 11803 N N . LYS B 1 754 ? 118.526 16.444 113.926 1.00 47.38 754 LYS B N 1
ATOM 11804 C CA . LYS B 1 754 ? 117.879 16.684 115.209 1.00 48.70 754 LYS B CA 1
ATOM 11805 C C . LYS B 1 754 ? 118.260 15.559 116.181 1.00 49.07 754 LYS B C 1
ATOM 11806 O O . LYS B 1 754 ? 118.465 15.791 117.370 1.00 48.59 754 LYS B O 1
ATOM 11812 N N . VAL B 1 755 ? 118.377 14.340 115.671 1.00 49.90 755 VAL B N 1
ATOM 11813 C CA . VAL B 1 755 ? 118.740 13.222 116.522 1.00 50.76 755 VAL B CA 1
ATOM 11814 C C . VAL B 1 755 ? 120.160 13.386 117.034 1.00 51.94 755 VAL B C 1
ATOM 11815 O O . VAL B 1 755 ? 120.397 13.370 118.237 1.00 50.93 755 VAL B O 1
ATOM 11819 N N . GLN B 1 756 ? 121.106 13.552 116.118 1.00 53.69 756 GLN B N 1
ATOM 11820 C CA . GLN B 1 756 ? 122.506 13.705 116.498 1.00 55.74 756 GLN B CA 1
ATOM 11821 C C . GLN B 1 756 ? 122.717 14.868 117.461 1.00 56.80 756 GLN B C 1
ATOM 11822 O O . GLN B 1 756 ? 123.468 14.751 118.424 1.00 56.51 756 GLN B O 1
ATOM 11828 N N . LYS B 1 757 ? 122.051 15.988 117.197 1.00 57.68 757 LYS B N 1
ATOM 11829 C CA . LYS B 1 757 ? 122.169 17.161 118.056 1.00 59.72 757 LYS B CA 1
ATOM 11830 C C . LYS B 1 757 ? 121.565 16.962 119.440 1.00 59.77 757 LYS B C 1
ATOM 11831 O O . LYS B 1 757 ? 122.153 17.380 120.437 1.00 60.96 757 LYS B O 1
ATOM 11837 N N . ASN B 1 758 ? 120.401 16.320 119.507 1.00 59.13 758 ASN B N 1
ATOM 11838 C CA . ASN B 1 758 ? 119.731 16.136 120.786 1.00 58.09 758 ASN B CA 1
ATOM 11839 C C . ASN B 1 758 ? 119.859 14.779 121.475 1.00 57.32 758 ASN B C 1
ATOM 11840 O O . ASN B 1 758 ? 119.506 14.650 122.648 1.00 56.70 758 ASN B O 1
ATOM 11845 N N . ALA B 1 759 ? 120.358 13.769 120.770 1.00 56.96 759 ALA B N 1
ATOM 11846 C CA . ALA B 1 759 ? 120.506 12.444 121.371 1.00 56.64 759 ALA B CA 1
ATOM 11847 C C . ALA B 1 759 ? 121.804 11.752 120.965 1.00 56.38 759 ALA B C 1
ATOM 11848 O O . ALA B 1 759 ? 121.790 10.599 120.535 1.00 56.27 759 ALA B O 1
ATOM 11850 N N . PRO B 1 760 ? 122.947 12.448 121.113 1.00 56.02 760 PRO B N 1
ATOM 11851 C CA . PRO B 1 760 ? 124.283 11.949 120.776 1.00 55.62 760 PRO B CA 1
ATOM 11852 C C . PRO B 1 760 ? 124.548 10.502 121.167 1.00 55.60 760 PRO B C 1
ATOM 11853 O O . PRO B 1 760 ? 124.875 9.677 120.319 1.00 55.01 760 PRO B O 1
ATOM 11857 N N . LYS B 1 761 ? 124.419 10.201 122.454 1.00 55.39 761 LYS B N 1
ATOM 11858 C CA . LYS B 1 761 ? 124.656 8.845 122.941 1.00 55.49 761 LYS B CA 1
ATOM 11859 C C . LYS B 1 761 ? 123.876 7.833 122.105 1.00 54.57 761 LYS B C 1
ATOM 11860 O O . LYS B 1 761 ? 124.451 6.882 121.570 1.00 54.63 761 LYS B O 1
ATOM 11866 N N . THR B 1 762 ? 122.564 8.049 122.006 1.00 53.74 762 THR B N 1
ATOM 11867 C CA . THR B 1 762 ? 121.665 7.179 121.247 1.00 52.60 762 THR B CA 1
ATOM 11868 C C . THR B 1 762 ? 122.157 7.005 119.817 1.00 51.94 762 THR B C 1
ATOM 11869 O O . THR B 1 762 ? 122.381 5.883 119.353 1.00 51.43 762 THR B O 1
ATOM 11873 N N . PHE B 1 763 ? 122.316 8.138 119.134 1.00 50.95 763 PHE B N 1
ATOM 11874 C CA . PHE B 1 763 ? 122.789 8.180 117.755 1.00 49.53 763 PHE B CA 1
ATOM 11875 C C . PHE B 1 763 ? 123.967 7.235 117.526 1.00 48.90 763 PHE B C 1
ATOM 11876 O O . PHE B 1 763 ? 123.929 6.393 116.630 1.00 47.55 763 PHE B O 1
ATOM 11884 N N . GLN B 1 764 ? 125.014 7.377 118.330 1.00 48.65 764 GLN B N 1
ATOM 11885 C CA . GLN B 1 764 ? 126.174 6.525 118.180 1.00 49.48 764 GLN B CA 1
ATOM 11886 C C . GLN B 1 764 ? 125.800 5.069 118.476 1.00 49.24 764 GLN B C 1
ATOM 11887 O O . GLN B 1 764 ? 126.241 4.157 117.778 1.00 49.03 764 GLN B O 1
ATOM 11893 N N . PHE B 1 765 ? 124.974 4.847 119.493 1.00 49.28 765 PHE B N 1
ATOM 11894 C CA . PHE B 1 765 ? 124.576 3.487 119.848 1.00 49.75 765 PHE B CA 1
ATOM 11895 C C . PHE B 1 765 ? 123.913 2.755 118.689 1.00 49.39 765 PHE B C 1
ATOM 11896 O O . PHE B 1 765 ? 124.234 1.596 118.436 1.00 48.56 765 PHE B O 1
ATOM 11904 N N . ILE B 1 766 ? 122.977 3.428 118.011 1.00 48.87 766 ILE B N 1
ATOM 11905 C CA . ILE B 1 766 ? 122.259 2.865 116.857 1.00 48.64 766 ILE B CA 1
ATOM 11906 C C . ILE B 1 766 ? 123.229 2.544 115.721 1.00 48.61 766 ILE B C 1
ATOM 11907 O O . ILE B 1 766 ? 123.180 1.456 115.144 1.00 48.80 766 ILE B O 1
ATOM 11912 N N . ASN B 1 767 ? 124.105 3.491 115.391 1.00 46.66 767 ASN B N 1
ATOM 11913 C CA . ASN B 1 767 ? 125.071 3.258 114.328 1.00 47.45 767 ASN B CA 1
ATOM 11914 C C . ASN B 1 767 ? 125.995 2.097 114.663 1.00 46.67 767 ASN B C 1
ATOM 11915 O O . ASN B 1 767 ? 126.369 1.335 113.782 1.00 45.56 767 ASN B O 1
ATOM 11920 N N . ASP B 1 768 ? 126.368 1.952 115.928 1.00 46.91 768 ASP B N 1
ATOM 11921 C CA . ASP B 1 768 ? 127.227 0.840 116.295 1.00 47.87 768 ASP B CA 1
ATOM 11922 C C . ASP B 1 768 ? 126.442 -0.439 116.116 1.00 46.86 768 ASP B C 1
ATOM 11923 O O . ASP B 1 768 ? 127.001 -1.466 115.739 1.00 47.09 768 ASP B O 1
ATOM 11928 N N . GLN B 1 769 ? 125.144 -0.387 116.393 1.00 45.39 769 GLN B N 1
ATOM 11929 C CA . GLN B 1 769 ? 124.327 -1.574 116.235 1.00 44.33 769 GLN B CA 1
ATOM 11930 C C . GLN B 1 769 ? 124.223 -1.902 114.761 1.00 42.38 769 GLN B C 1
ATOM 11931 O O . GLN B 1 769 ? 124.268 -3.070 114.369 1.00 40.82 769 GLN B O 1
ATOM 11937 N N . ILE B 1 770 ? 124.087 -0.871 113.938 1.00 41.12 770 ILE B N 1
ATOM 11938 C CA . ILE B 1 770 ? 124.012 -1.098 112.511 1.00 40.79 770 ILE B CA 1
ATOM 11939 C C . ILE B 1 770 ? 125.321 -1.750 112.059 1.00 41.89 770 ILE B C 1
ATOM 11940 O O . ILE B 1 770 ? 125.299 -2.835 111.488 1.00 41.68 770 ILE B O 1
ATOM 11945 N N . LYS B 1 771 ? 126.457 -1.113 112.334 1.00 44.09 771 LYS B N 1
ATOM 11946 C CA . LYS B 1 771 ? 127.746 -1.675 111.935 1.00 46.83 771 LYS B CA 1
ATOM 11947 C C . LYS B 1 771 ? 127.858 -3.126 112.403 1.00 47.65 771 LYS B C 1
ATOM 11948 O O . LYS B 1 771 ? 128.369 -3.983 111.691 1.00 47.43 771 LYS B O 1
ATOM 11954 N N . PHE B 1 772 ? 127.360 -3.402 113.597 1.00 49.35 772 PHE B N 1
ATOM 11955 C CA . PHE B 1 772 ? 127.413 -4.750 114.150 1.00 51.64 772 PHE B CA 1
ATOM 11956 C C . PHE B 1 772 ? 126.741 -5.779 113.226 1.00 53.13 772 PHE B C 1
ATOM 11957 O O . PHE B 1 772 ? 127.179 -6.927 113.137 1.00 53.27 772 PHE B O 1
ATOM 11965 N N . ILE B 1 773 ? 125.682 -5.360 112.539 1.00 54.11 773 ILE B N 1
ATOM 11966 C CA . ILE B 1 773 ? 124.945 -6.242 111.638 1.00 55.57 773 ILE B CA 1
ATOM 11967 C C . ILE B 1 773 ? 125.594 -6.315 110.261 1.00 56.56 773 ILE B C 1
ATOM 11968 O O . ILE B 1 773 ? 125.833 -7.402 109.735 1.00 55.93 773 ILE B O 1
ATOM 11973 N N . ILE B 1 774 ? 125.877 -5.151 109.684 1.00 58.59 774 ILE B N 1
ATOM 11974 C CA . ILE B 1 774 ? 126.497 -5.067 108.368 1.00 61.69 774 ILE B CA 1
ATOM 11975 C C . ILE B 1 774 ? 127.928 -5.581 108.399 1.00 63.28 774 ILE B C 1
ATOM 11976 O O . ILE B 1 774 ? 128.617 -5.532 107.392 1.00 63.38 774 ILE B O 1
ATOM 11981 N N . ASN B 1 775 ? 128.385 -6.070 109.548 1.00 65.08 775 ASN B N 1
ATOM 11982 C CA . ASN B 1 775 ? 129.756 -6.569 109.647 1.00 66.67 775 ASN B CA 1
ATOM 11983 C C . ASN B 1 775 ? 129.923 -7.888 110.376 1.00 67.77 775 ASN B C 1
ATOM 11984 O O . ASN B 1 775 ? 130.885 -8.067 111.122 1.00 68.12 775 ASN B O 1
ATOM 11989 N N . SER B 1 776 ? 128.987 -8.808 110.158 1.00 69.02 776 SER B N 1
ATOM 11990 C CA . SER B 1 776 ? 129.049 -10.129 110.776 1.00 69.85 776 SER B CA 1
ATOM 11991 C C . SER B 1 776 ? 128.481 -11.164 109.808 1.00 70.57 776 SER B C 1
ATOM 11992 O O . SER B 1 776 ? 129.283 -11.965 109.273 1.00 71.10 776 SER B O 1
ATOM 11996 N N . LYS C 2 6 ? 93.823 48.927 140.517 1.00 89.62 6 LYS C N 1
ATOM 11997 C CA . LYS C 2 6 ? 92.405 49.226 140.315 1.00 90.64 6 LYS C CA 1
ATOM 11998 C C . LYS C 2 6 ? 91.633 47.972 139.890 1.00 90.05 6 LYS C C 1
ATOM 11999 O O . LYS C 2 6 ? 92.087 47.278 138.974 1.00 90.85 6 LYS C O 1
ATOM 12005 N N . LYS C 2 7 ? 90.502 47.629 140.458 1.00 89.07 7 LYS C N 1
ATOM 12006 C CA . LYS C 2 7 ? 89.987 46.353 139.988 1.00 90.09 7 LYS C CA 1
ATOM 12007 C C . LYS C 2 7 ? 88.481 46.266 139.829 1.00 91.97 7 LYS C C 1
ATOM 12008 O O . LYS C 2 7 ? 87.722 47.201 140.115 1.00 90.15 7 LYS C O 1
ATOM 12014 N N . VAL C 2 8 ? 88.072 45.095 139.346 1.00 89.43 8 VAL C N 1
ATOM 12015 C CA . VAL C 2 8 ? 86.674 44.781 139.074 1.00 90.23 8 VAL C CA 1
ATOM 12016 C C . VAL C 2 8 ? 86.487 43.289 139.393 1.00 90.19 8 VAL C C 1
ATOM 12017 O O . VAL C 2 8 ? 87.499 42.595 139.528 1.00 88.38 8 VAL C O 1
ATOM 12021 N N . TYR C 2 9 ? 85.258 42.770 139.515 1.00 90.60 9 TYR C N 1
ATOM 12022 C CA . TYR C 2 9 ? 85.126 41.350 139.921 1.00 93.60 9 TYR C CA 1
ATOM 12023 C C . TYR C 2 9 ? 84.363 40.486 138.926 1.00 93.92 9 TYR C C 1
ATOM 12024 O O . TYR C 2 9 ? 83.142 40.431 138.873 1.00 93.64 9 TYR C O 1
ATOM 12033 N N . PRO C 2 10 ? 85.199 39.843 138.160 1.00 95.59 10 PRO C N 1
ATOM 12034 C CA . PRO C 2 10 ? 84.777 38.965 137.081 1.00 99.01 10 PRO C CA 1
ATOM 12035 C C . PRO C 2 10 ? 83.739 37.862 137.383 1.00 98.83 10 PRO C C 1
ATOM 12036 O O . PRO C 2 10 ? 83.145 37.813 138.452 1.00 98.77 10 PRO C O 1
ATOM 12040 N N . TYR C 2 11 ? 83.567 36.971 136.382 1.00 100.63 11 TYR C N 1
ATOM 12041 C CA . TYR C 2 11 ? 82.631 35.830 136.418 1.00 103.95 11 TYR C CA 1
ATOM 12042 C C . TYR C 2 11 ? 82.629 35.140 135.067 1.00 103.64 11 TYR C C 1
ATOM 12043 O O . TYR C 2 11 ? 81.567 34.936 134.460 1.00 104.06 11 TYR C O 1
ATOM 12052 N N . PRO C 2 12 ? 83.831 34.783 134.583 1.00 102.51 12 PRO C N 1
ATOM 12053 C CA . PRO C 2 12 ? 84.036 34.100 133.301 1.00 104.76 12 PRO C CA 1
ATOM 12054 C C . PRO C 2 12 ? 83.038 33.014 132.926 1.00 102.86 12 PRO C C 1
ATOM 12055 O O . PRO C 2 12 ? 82.437 32.367 133.787 1.00 102.79 12 PRO C O 1
ATOM 12059 N N . MET C 2 13 ? 82.877 32.837 131.618 1.00 102.54 13 MET C N 1
ATOM 12060 C CA . MET C 2 13 ? 81.996 31.825 131.053 1.00 103.03 13 MET C CA 1
ATOM 12061 C C . MET C 2 13 ? 82.841 30.568 130.800 1.00 103.53 13 MET C C 1
ATOM 12062 O O . MET C 2 13 ? 83.877 30.376 131.440 1.00 103.34 13 MET C O 1
ATOM 12067 N N . GLU C 2 14 ? 82.399 29.714 129.881 1.00 104.78 14 GLU C N 1
ATOM 12068 C CA . GLU C 2 14 ? 83.140 28.497 129.551 1.00 106.52 14 GLU C CA 1
ATOM 12069 C C . GLU C 2 14 ? 83.171 28.278 128.036 1.00 106.64 14 GLU C C 1
ATOM 12070 O O . GLU C 2 14 ? 82.301 27.609 127.470 1.00 106.69 14 GLU C O 1
ATOM 12076 N N . PRO C 2 15 ? 84.190 28.851 127.365 1.00 106.60 15 PRO C N 1
ATOM 12077 C CA . PRO C 2 15 ? 84.451 28.803 125.919 1.00 108.21 15 PRO C CA 1
ATOM 12078 C C . PRO C 2 15 ? 84.286 27.451 125.210 1.00 107.49 15 PRO C C 1
ATOM 12079 O O . PRO C 2 15 ? 83.170 27.058 124.859 1.00 107.60 15 PRO C O 1
ATOM 12083 N N . THR C 2 16 ? 85.406 26.761 124.994 1.00 107.64 16 THR C N 1
ATOM 12084 C CA . THR C 2 16 ? 85.430 25.463 124.309 1.00 107.92 16 THR C CA 1
ATOM 12085 C C . THR C 2 16 ? 84.824 24.315 125.124 1.00 107.44 16 THR C C 1
ATOM 12086 O O . THR C 2 16 ? 83.874 23.672 124.624 1.00 107.13 16 THR C O 1
ATOM 12090 N N . LYS D 2 6 ? 105.585 -12.139 127.445 1.00 87.74 6 LYS D N 1
ATOM 12091 C CA . LYS D 2 6 ? 105.977 -11.764 126.103 1.00 88.81 6 LYS D CA 1
ATOM 12092 C C . LYS D 2 6 ? 105.270 -10.474 125.684 1.00 88.87 6 LYS D C 1
ATOM 12093 O O . LYS D 2 6 ? 104.373 -9.969 126.359 1.00 89.66 6 LYS D O 1
ATOM 12099 N N . LYS D 2 7 ? 105.691 -9.960 124.527 1.00 87.67 7 LYS D N 1
ATOM 12100 C CA . LYS D 2 7 ? 105.130 -8.699 124.039 1.00 88.58 7 LYS D CA 1
ATOM 12101 C C . LYS D 2 7 ? 105.334 -8.420 122.552 1.00 91.05 7 LYS D C 1
ATOM 12102 O O . LYS D 2 7 ? 105.936 -9.213 121.817 1.00 89.65 7 LYS D O 1
ATOM 12108 N N . VAL D 2 8 ? 104.801 -7.282 122.167 1.00 89.35 8 VAL D N 1
ATOM 12109 C CA . VAL D 2 8 ? 104.844 -6.798 120.791 1.00 89.21 8 VAL D CA 1
ATOM 12110 C C . VAL D 2 8 ? 105.064 -5.306 120.870 1.00 90.39 8 VAL D C 1
ATOM 12111 O O . VAL D 2 8 ? 105.072 -4.754 121.962 1.00 87.75 8 VAL D O 1
ATOM 12115 N N . TYR D 2 9 ? 105.249 -4.611 119.746 1.00 90.52 9 TYR D N 1
ATOM 12116 C CA . TYR D 2 9 ? 105.557 -3.191 119.802 1.00 92.53 9 TYR D CA 1
ATOM 12117 C C . TYR D 2 9 ? 104.626 -2.284 118.963 1.00 94.43 9 TYR D C 1
ATOM 12118 O O . TYR D 2 9 ? 104.777 -2.107 117.747 1.00 93.60 9 TYR D O 1
ATOM 12127 N N . PRO D 2 10 ? 103.643 -1.742 119.678 1.00 97.42 10 PRO D N 1
ATOM 12128 C CA . PRO D 2 10 ? 102.588 -0.894 119.127 1.00 96.30 10 PRO D CA 1
ATOM 12129 C C . PRO D 2 10 ? 103.024 0.312 118.329 1.00 99.22 10 PRO D C 1
ATOM 12130 O O . PRO D 2 10 ? 104.218 0.487 118.030 1.00 98.46 10 PRO D O 1
ATOM 12134 N N . TYR D 2 11 ? 102.031 1.126 117.980 1.00 101.50 11 TYR D N 1
ATOM 12135 C CA . TYR D 2 11 ? 102.203 2.390 117.279 1.00 102.10 11 TYR D CA 1
ATOM 12136 C C . TYR D 2 11 ? 100.815 2.971 117.008 1.00 103.54 11 TYR D C 1
ATOM 12137 O O . TYR D 2 11 ? 100.489 3.328 115.873 1.00 103.91 11 TYR D O 1
ATOM 12146 N N . PRO D 2 12 ? 99.980 3.073 118.058 1.00 105.07 12 PRO D N 1
ATOM 12147 C CA . PRO D 2 12 ? 98.611 3.594 117.995 1.00 102.44 12 PRO D CA 1
ATOM 12148 C C . PRO D 2 12 ? 98.358 4.780 117.070 1.00 104.00 12 PRO D C 1
ATOM 12149 O O . PRO D 2 12 ? 99.250 5.590 116.797 1.00 103.91 12 PRO D O 1
ATOM 12153 N N . MET D 2 13 ? 97.118 4.857 116.593 1.00 104.21 13 MET D N 1
ATOM 12154 C CA . MET D 2 13 ? 96.663 5.931 115.722 1.00 102.73 13 MET D CA 1
ATOM 12155 C C . MET D 2 13 ? 96.056 7.021 116.614 1.00 103.76 13 MET D C 1
ATOM 12156 O O . MET D 2 13 ? 96.391 7.119 117.797 1.00 103.32 13 MET D O 1
ATOM 12161 N N . GLU D 2 14 ? 95.171 7.839 116.051 1.00 105.17 14 GLU D N 1
ATOM 12162 C CA . GLU D 2 14 ? 94.515 8.900 116.814 1.00 105.84 14 GLU D CA 1
ATOM 12163 C C . GLU D 2 14 ? 93.023 8.971 116.471 1.00 106.89 14 GLU D C 1
ATOM 12164 O O . GLU D 2 14 ? 92.611 9.706 115.570 1.00 106.84 14 GLU D O 1
ATOM 12170 N N . PRO D 2 15 ? 92.199 8.193 117.200 1.00 108.05 15 PRO D N 1
ATOM 12171 C CA . PRO D 2 15 ? 90.740 8.066 117.077 1.00 107.06 15 PRO D CA 1
ATOM 12172 C C . PRO D 2 15 ? 89.924 9.353 116.893 1.00 108.08 15 PRO D C 1
ATOM 12173 O O . PRO D 2 15 ? 89.806 9.869 115.777 1.00 108.04 15 PRO D O 1
ATOM 12177 N N . THR D 2 16 ? 89.354 9.849 117.992 1.00 108.18 16 THR D N 1
ATOM 12178 C CA . THR D 2 16 ? 88.524 11.058 117.985 1.00 107.58 16 THR D CA 1
ATOM 12179 C C . THR D 2 16 ? 89.311 12.349 117.754 1.00 107.72 16 THR D C 1
ATOM 12180 O O . THR D 2 16 ? 88.972 13.072 116.789 1.00 107.32 16 THR D O 1
#

Nearest PDB structures (foldseek):
  1pww-assembly3_A  TM=1.001E+00  e=0.000E+00  Bacillus anthracis
  1pwv-assembly3_A  TM=9.989E-01  e=0.000E+00  Bacillus anthracis
  6wjj-assembly1_L  TM=9.483E-01  e=2.137E-95  Bacillus anthracis
  6zxj-assembly1_H  TM=9.768E-01  e=4.065E-90  Bacillus anthracis
  4pku-assembly1_A  TM=9.626E-01  e=2.042E-70  Bacillus anthracis

InterPro domains:
  IPR003541 Anthrax toxin, lethal/endema factor [PR01392] (10-23)
  IPR003541 Anthrax toxin, lethal/endema factor [PR01392] (60-80)
  IPR003541 Anthrax toxin, lethal/endema factor [PR01392] (95-118)
  IPR003541 Anthrax toxin, lethal/endema factor [PR01392] (124-142)
  IPR003541 Anthrax toxin, lethal/endema factor [PR01392] (142-165)
  IPR003541 Anthrax toxin, lethal/endema factor [PR01392] (169-195)
  IPR003541 Anthrax toxin, lethal/endema factor [PR01392] (214-230)
  IPR003541 Anthrax toxin, lethal/endema factor [PR01392] (242-260)
  IPR003541 Anthrax toxin, lethal/endema factor [PR01392] (260-279)
  IPR003541 Anthrax toxin, lethal/endema factor [PR01392] (529-549)
  IPR014781 Anthrax toxin, lethal/endema factor, N-/C-terminal [PF07737] (63-279)
  IPR014781 Anthrax toxin, lethal/endema factor, N-/C-terminal [PF07737] (591-801)
  IPR015239 Anthrax toxin lethal factor, central domain [PF09156] (297-583)
  IPR024079 Metallopeptidase, catalytic domain superfamily [G3DSA:3.40.390.10] (60-281)
  IPR024079 Metallopeptidase, catalytic domain superfamily [G3DSA:3.40.390.10] (585-809)
  IPR047568 Anthrax toxin lethal factor-like domain [PS51995] (70-282)
  IPR047568 Anthrax toxin lethal factor-like domain [PS51995] (609-804)

Secondary structure (DSSP, 8-state):
--HHHHHHHHHHHHHEEEE-SS-TTTHHHHHHHHHTSS-HHHHHHHHHTT-EEEEE-S-GGGSTTTTT--SGGG--B-TT--B--TTTSSEEEE-SSS-EEEE---STTTT-HHHHHHHHHHHHHIIIIIIGGGGT-S-HHHHHHHHHHHTSS-SHHHHHH--HHHHT-SS---HHHHHT-HHHHHHHHHHHHHHHHSTTTHHHHHHH-HHHHHHHHHIIIIITHHHHHHHHHT-HHHHHHHHHHHHHHTHHHHHH--HHHHHHHHHTTS-BPPPHHHHHHT--HHHHHHHHHS-GGG-SSS-HHHHHHHHHHHHH---HHHHHHHHHHHHHTS-B-HHHHHHHHTT-TT-SSS-HHHHHHHHHHHHHHHHHS--BS-BTTBS--EEEEEE-GGGT-HHHHTTSB-SS-TTSB-HHHHHHHHTT--EEEE-S--EEESS-----TT--EEEEEE--TT-BEEE-TTSEEEEPSSEEEEEEEEEEEE-SSSEEEEEEEEEE-HHHHHHHHHHHHHHHHHHHHHHHT--TT---EEEE--STTHHHHHHHHHHHHHHHHSSS-HHHHHHHHHHHHHTT--EEEESS-GGGSHHHHTT-SSGGG---SSEEEEGGGTEEEEESSS-BTT-SSHHHHHHHHHHHHHHHHHHHHH-TTS---GGGSHHHHHHHHHTTTSS-TTGGG-HHHHHHHHHHHHT-SSHHHHHHHHTT-HHHHHHHHHHHHHHHH-/-HHHHHHHHHHHHHHHEE---SS-TTHHHHHHHHHHHTS-HHHHHHHHHTT-EEEE--S-GGGSTTGGG--HHHHEEE-TTS-EEETTT--EEEE-SSS-EEEE---SHHHH-HHHHHHHHHHHHHIIIIIISGGGT-S-HHHHHHHHHHHT-SS-HHHHHH--HHHHT-SS---HHHHHH-HHHHHHHHHHHHHHHHSHHHHHHHHHH-HHHHHHHHHIIIIIHHHHHHHHHTT-HHHHHHHHHHHHHHTHHHHTT--HHHHHHHHHHHSPBPP-HHHHHHTS-HHHHHHHHH--GGG-SSS-HHHHHHHHHHHHHHTT------THHHHHHHHHHHHHTS-B-HHHHHHHHTT-TT-SSS-HHHHHHHHHHHHHHHTT---BS--TT-S--EEEEEE-THHHHHHHHHH-B-SS-TTSB-HHHHHHHHTT--EEEE-S--EEESS-----TT--EEEEEE--TT-BEEEETTTEEEEPSSEEEEEEEEEEEEETTEEEEEEEEEEE-HHHHHHHHHHHHHHHHHHHHHHHT--TT---EEEE--STTHHHHHHHHHHHHHHHHHHS-HHHHHHHHHHHHHTT--EEEESS-GGGSHHHHTT-SSTTS---SSEEEETTTTEEEEESSS--SS-S-HHHHHHHHHHHHHHHHHHHHHTSSS---GGGSHHHHHHHHHHTTSS-TTGGG-HHHHHHHHHHHHT-SSHHHHHHHHHH-HHHHHHHHHHHHHHHT-/---B---B---/---B-------

GO terms:
  GO:0006508 proteolysis (P, IDA)
  GO:0090729 toxin activity (F, IDA)
  GO:0008270 zinc ion binding (F, IDA)
  GO:0004222 metalloendopeptidase activity (F, IDA)
  GO:0005576 extracellular region (C, EXP)
  GO:0005515 protein binding (F, IPI)

Solvent-accessible surface area: 68476 Å² total; per-residue (Å²): 172,172,87,132,66,71,67,39,135,79,2,20,170,80,2,11,82,44,86,30,176,18,154,99,59,80,43,101,73,18,4,49,114,8,0,80,90,7,20,35,34,6,5,34,0,5,72,13,3,42,1,67,2,38,4,10,43,34,48,0,9,142,13,142,26,2,120,92,22,67,149,110,107,82,92,30,111,25,6,93,35,136,93,24,87,1,103,117,32,28,5,24,3,43,88,23,73,108,5,14,1,0,2,51,26,41,108,61,25,111,121,48,37,87,81,4,0,12,0,4,6,14,4,0,21,5,1,0,45,6,1,2,45,37,15,51,50,9,7,22,48,4,0,72,11,5,22,65,14,20,96,48,124,77,64,52,3,29,85,38,4,9,50,90,93,0,71,126,42,122,84,70,3,55,8,94,20,21,101,137,30,44,95,32,2,32,54,5,0,0,22,2,0,0,11,13,7,6,62,114,23,81,93,56,0,89,123,93,0,64,66,5,21,77,29,0,50,102,10,11,120,104,34,9,47,36,4,10,33,28,0,78,22,70,76,5,63,28,53,36,80,39,49,56,64,0,68,112,37,0,66,146,17,23,109,71,26,62,146,112,3,97,33,7,3,94,48,9,59,82,54,96,103,25,134,88,111,91,16,34,163,89,26,54,150,129,44,39,95,33,1,120,176,6,131,8,115,61,2,134,71,11,29,91,126,33,38,72,41,0,82,99,1,22,116,61,133,88,63,149,130,21,45,60,4,1,74,72,7,60,36,64,10,72,51,29,34,4,27,85,15,0,40,46,0,2,16,83,17,90,6,46,8,35,57,126,94,48,45,121,65,17,74,121,12,1,103,72,0,39,68,40,1,115,53,36,1,33,30,140,59,40,133,131,10,11,1,6,24,33,16,41,10,80,60,3,10,27,27,25,15,66,90,1,56,40,117,109,54,103,39,44,3,60,74,48,27,14,93,103,0,86,141,32,12,144,20,0,0,2,1,30,3,5,48,1,13,2,12,15,30,66,19,78,51,88,28,15,0,1,0,13,0,47,7,27,87,119,4,83,0,1,11,10,70,27,2,43,0,0,0,26,45,53,8,0,0,22,23,132,29,5,25,4,21,55,42,57,84,30,0,16,0,4,0,6,4,82,8,10,92,45,78,93,0,50,72,67,13,98,98,20,41,92,77,0,14,102,90,7,2,171,45,11,68,12,92,150,196,25,129,3,2,19,19,36,7,36,12,14,7,0,2,34,6,1,64,22,0,44,100,4,1,67,60,1,92,116,19,10,73,61,86,0,4,83,70,0,0,67,14,2,40,115,30,108,2,34,1,3,4,0,7,0,25,0,7,8,1,37,45,3,58,85,54,42,93,77,51,41,69,40,36,47,0,5,0,0,0,1,29,74,11,46,1,0,0,4,11,13,21,13,32,0,54,144,10,187,47,29,13,26,0,1,7,0,0,0,0,0,0,0,0,10,28,0,0,45,33,92,74,141,154,116,69,60,34,5,4,84,34,160,103,0,58,54,5,42,150,141,13,2,78,59,22,31,87,29,0,135,81,43,41,9,5,0,0,0,2,0,0,9,3,12,13,10,90,66,123,70,36,69,106,82,0,77,139,58,0,70,86,0,46,110,12,1,54,73,14,3,112,73,0,34,108,74,230,119,174,99,100,74,67,47,14,93,94,13,9,140,116,2,23,88,23,87,17,153,32,138,91,73,101,44,98,108,10,5,23,93,5,1,91,60,2,25,28,26,2,5,60,0,4,87,15,5,35,3,67,2,34,4,9,20,32,47,1,24,128,23,141,26,2,111,89,18,55,156,117,85,60,144,43,115,26,2,90,36,129,114,36,87,2,129,134,23,27,5,16,3,51,70,38,48,124,3,9,4,0,1,47,14,39,88,49,15,69,154,62,40,99,49,5,0,7,0,6,12,10,6,0,16,5,0,0,33,7,1,1,42,7,10,40,36,11,15,26,42,6,0,70,15,2,21,64,8,28,89,49,128,84,60,58,4,29,89,38,1,9,36,110,83,0,71,142,48,119,95,75,4,53,18,88,15,25,64,102,34,58,66,41,0,22,35,2,0,0,30,2,0,0,14,15,3,13,51,126,25,67,94,50,0,103,108,95,1,64,86,5,20,77,20,0,49,99,6,14,132,107,28,10,30,34,10,16,15,21,0,88,18,67,78,16,51,19,59,39,57,35,68,32,42,0,68,111,39,0,77,155,10,32,110,75,29,66,143,140,6,122,37,17,8,148,61,4,62,113,47,101,120,26,123,85,63,81,19,20,138,92,16,56,131,91,40,54,62,36,2,49,186,2,86,2,79,36,6,142,53,15,38,85,134,27,38,108,45,1,92,139,0,18,106,64,18,141,126,80,220,127,133,121,20,56,131,112,25,96,63,9,2,72,78,7,69,32,70,10,75,51,28,32,1,30,85,15,0,61,40,1,3,18,91,24,83,7,38,8,37,64,104,91,46,42,99,90,13,63,134,19,0,104,67,0,44,76,38,2,109,56,39,3,24,35,144,53,37,144,112,13,12,0,3,26,30,16,33,8,66,84,3,14,19,24,24,16,60,83,2,48,28,114,117,42,104,55,59,2,44,64,47,38,15,92,97,0,85,118,25,5,128,17,0,0,3,2,25,3,4,50,1,15,1,11,13,53,58,24,75,66,82,38,12,0,1,0,9,2,49,13,34,87,108,8,96,0,0,16,18,110,40,2,38,0,2,2,25,44,60,8,0,0,50,18,112,28,4,23,1,14,40,49,52,34,33,3,17,0,2,0,7,4,79,14,8,78,44,69,107,0,57,62,86,13,101,96,19,50,100,72,0,13,100,90,10,13,180,49,4,61,14,95,154,184,20,151,2,4,34,13,37,7,34,17,25,10,0,0,25,9,0,54,23,0,43,77,6,1,56,58,1,51,116,27,4,82,51,70,0,0,79,81,0,0,58,14,0,38,117,31,111,1,42,0,2,5,1,9,1,25,0,10,11,1,36,50,5,60,84,72,33,105,87,54,35,50,43,33,49,0,4,0,0,0,1,26,75,10,49,0,0,0,6,15,14,20,10,38,2,58,107,12,188,69,33,16,25,0,2,8,0,0,0,0,0,0,0,0,10,26,0,4,58,22,108,66,139,149,140,69,75,25,4,3,82,30,159,131,0,44,93,28,21,151,114,10,4,58,65,27,28,75,44,0,127,79,51,39,10,10,0,0,0,1,0,0,11,9,10,19,7,89,75,133,70,54,54,91,118,0,87,151,59,0,65,100,0,45,121,8,0,57,50,14,16,123,75,0,45,118,93,161,145,29,14,40,0,42,50,66,91,153,132,126,13,11,36,2,62,44,77,99,162